Protein AF-0000000068008659 (afdb_homodimer)

InterPro domains:
  IPR001873 Epithelial sodium channel [PF00858] (22-504)
  IPR001873 Epithelial sodium channel [PR01078] (86-102)
  IPR001873 Epithelial sodium channel [PR01078] (279-297)
  IPR001873 Epithelial sodium channel [PR01078] (345-356)
  IPR001873 Epithelial sodium channel [PR01078] (470-484)
  IPR001873 Epithelial sodium channel [PR01078] (484-500)
  IPR001873 Epithelial sodium channel [PTHR11690] (16-512)

Foldseek 3Di:
DPPPPPPPPPPPDPVVVLQQVCQCPFLWPLSVQLDPPPDDNVSNVVSVVLQVVLVVVLVVVLVVLVVVCQPDFKDKDWDPDWDFQQLPFDWKKKKFFLLQAFVVVPPLVVVVVCCLVVNLVPDPPNQLNQLLLLLFDPVLCVVCVPSDPFRDFDDDPDDSLRSLVPGHGPFDQQPKFKDALQDTDRSPVQWAWAQASNGTIIMGQAAACVQWWPAPPPNRHGDDDHQPQADLAPTGHPPDDCPGGPHTFPFFDQNSGMKMKTKDFLNSDDDSRSNDAGAMWMDTFHSNADDHRVPDTDGFHWQKEKEKAKDKEKEAEDPVCVPPDCVSLQADELVRDDDDTTSGAFLRNLVLSLLQVQLCVQQVAGDPNRRDHPPGHHDGSRCSVVSVVSVVVLVVCVVVDDPVDDDSNVVSVRTGHNIHMDIDIDMDMDGRDVLVVCVVVPHDNVVCPRMIMTMYTYTHHHRIHIYMYMYTDQDPVNSVVVSVVSCCVSINDDPVSVVSVVCSVPVVVVVVVVVVVPPPPPPPPDPPPPPPVVPPPPVVDDPDPPPDDD/DPPPPPPPPPPPDPVNVLQQVCQCPFLWPLSVQLDPPPDDNVSNVVSVVLLVVLVVVLVVVLVVLVVVCQPDFKDKDWDPDWDFQQLPFDWKKKKAFLLQAFVVVPPLVVVVVCCLVPNLVPDPPNQLNQLLLQQFDPVLCVVCVVSDPFRDFDPDPDDSLRSLVPGHGPFDQQPKFKDALQDTDRQPVQWAWAQASNGTIIMGQAAACVQWWPAPPPNRHGDDDHQPQADLAPTGHPPDDCPGGPHTFPFFDQNRGMKMKTKDFLNSDDDSRSNDAGAMWMDTFHSNADDYRVPDTDGFHWQKEKEKAKAKEKEAEDPVCVPPDCVNLQADELVRDDDDTTSGAFLRNLVLSLLQVQLCVQQVAGDPNRRDHPPGHHDGSRCSVVSVVSVVVLVVCVVPDDPVDDDSNVVSVRTGHNIHMDIDIDMDMDRRPVLVVCVVVPDDSVVCPRMIMTMYTYTHPHRIHIYMYMDTDQDPVNSVVVSVVSCCVSINDDPVSVVSVVCSVPVVVVVVVVVVVPPPPPPPPDCPDPPPPDDDPDPPDDDPPPPDDD

Radius of gyration: 46.23 Å; Cα contacts (8 Å, |Δi|>4): 1841; chains: 2; bounding box: 111×174×114 Å

Sequence (1100 aa):
MTSRTMKRKDSKSPAVNLLQEYCSNSSIHGVRYFNREGQSRCESGWWIVVFILSVSSCGYLINKIYQKWDETPVIVSFHEKTTPVWKIPFPAVTICPRTKWTSSWLNFSEEFQTMKEYGFNTTKRMDEMLTLMQLCDRTFMTLNEYSFSQLPNKTTNNTYAELIKSTPIPLDMNDFICYFGGELNDFEFLFSTTLTEEGVCYTFNGLAAEDLLTVKMDTDLLGNVRSPHWTLDSGYSSKANLTSYPYRSIGPGALAGLSIMLISQEKNLEYMCNGPVQGYKVLLHSPADYPQMTNRYIHIPLDEEVMIAVKPQMIQNSRTLEYYPPKKRQCYLSRDRNLRFFRVYTQDNCNLECLTNFTLQRCGCVRFSMIRSEDMPVCETNKIICMRDAETELLEMGVLDDDNESNFHTECDCMPACTSVDYDVEITQNEFEVVEWGMANGESRKELEGLYVAHLKIYYKNAQIMKQKRSELYGITDFLANCGGLLGLCLGVSLLSLVELCYYCSVRPVMLWKKWSQVPPKTENNGLPEVCLLSAAEVRKQDVRVSGIYMTSRTMKRKDSKSPAVNLLQEYCSNSSIHGVRYFNREGQSRCESGWWIVVFILSVSSCGYLINKIYQKWDETPVIVSFHEKTTPVWKIPFPAVTICPRTKWTSSWLNFSEEFQTMKEYGFNTTKRMDEMLTLMQLCDRTFMTLNEYSFSQLPNKTTNNTYAELIKSTPIPLDMNDFICYFGGELNDFEFLFSTTLTEEGVCYTFNGLAAEDLLTVKMDTDLLGNVRSPHWTLDSGYSSKANLTSYPYRSIGPGALAGLSIMLISQEKNLEYMCNGPVQGYKVLLHSPADYPQMTNRYIHIPLDEEVMIAVKPQMIQNSRTLEYYPPKKRQCYLSRDRNLRFFRVYTQDNCNLECLTNFTLQRCGCVRFSMIRSEDMPVCETNKIICMRDAETELLEMGVLDDDNESNFHTECDCMPACTSVDYDVEITQNEFEVVEWGMANGESRKELEGLYVAHLKIYYKNAQIMKQKRSELYGITDFLANCGGLLGLCLGVSLLSLVELCYYCSVRPVMLWKKWSQVPPKTENNGLPEVCLLSAAEVRKQDVRVSGIY

Nearest PDB structures (foldseek):
  9btg-assembly1_B  TM=6.165E-01  e=2.199E-18  Homo sapiens
  6wth-assembly1_B  TM=6.295E-01  e=1.275E-17  Homo sapiens
  9blr-assembly1_B  TM=5.953E-01  e=2.759E-18  Homo sapiens
  9btg-assembly1_A  TM=6.010E-01  e=3.877E-18  Homo sapiens
  9btu-assembly1_B  TM=5.968E-01  e=1.511E-17  Homo sapiens

Solvent-accessible surface area (backbone atoms only — not comparable to full-atom values): 60595 Å² total; per-residue (Å²): 133,83,72,76,73,72,72,72,76,79,74,69,53,70,65,56,50,51,52,41,50,45,26,70,66,48,68,40,62,66,45,44,51,52,65,40,89,90,61,55,70,68,57,20,50,51,45,48,51,54,48,50,51,35,53,51,50,42,52,52,53,48,49,53,51,48,50,51,41,69,71,46,34,61,39,80,37,40,40,58,58,71,40,53,45,53,70,40,63,41,63,11,38,34,42,31,52,54,49,62,41,31,36,89,80,53,50,60,66,62,53,48,51,46,28,72,72,71,32,70,84,70,50,94,53,50,53,59,51,47,51,49,60,62,47,32,35,71,64,43,51,64,74,43,49,78,75,46,92,73,64,75,75,68,83,64,91,69,50,62,57,55,54,53,69,66,46,56,52,59,60,62,59,84,71,34,52,28,31,47,59,70,35,83,44,58,44,74,75,56,33,23,48,27,60,30,74,69,36,74,25,36,30,27,41,41,52,10,42,80,67,38,30,63,47,94,41,77,68,76,35,36,29,84,56,69,43,91,40,42,45,83,82,74,34,61,43,93,83,45,58,88,81,37,36,57,45,47,27,61,44,39,6,61,55,26,14,41,34,37,38,45,62,42,51,58,81,33,64,52,54,69,46,46,35,92,67,67,37,32,39,34,29,79,42,45,33,80,46,76,79,58,68,87,78,58,58,44,80,42,49,62,36,20,31,37,39,35,34,32,45,70,43,37,38,34,60,39,76,78,53,69,75,48,57,45,82,74,65,62,25,37,49,66,85,73,47,83,55,84,58,31,65,49,62,36,34,65,46,42,48,50,50,44,50,41,54,48,24,30,70,73,63,66,22,30,59,70,47,51,83,56,53,93,87,56,48,66,51,54,67,66,44,52,64,50,50,52,48,40,54,52,51,50,54,50,45,52,72,62,59,41,100,84,54,88,45,75,52,61,67,56,61,64,52,46,34,39,48,44,64,47,75,43,75,40,69,42,65,33,63,35,39,56,63,61,24,38,43,59,72,71,42,59,67,76,78,47,58,60,59,34,43,25,35,41,34,38,20,35,53,48,54,57,36,72,31,33,30,38,36,72,65,45,49,70,67,56,49,49,14,51,46,11,38,43,33,35,72,56,40,42,38,21,53,40,45,52,49,50,51,51,38,63,68,49,54,49,52,51,52,53,51,52,53,60,69,63,56,71,74,75,71,74,74,70,76,65,77,73,71,72,70,70,66,75,66,83,68,72,66,85,73,70,79,76,71,78,81,126,133,82,72,75,73,73,74,70,74,80,71,68,53,69,64,57,50,51,51,40,51,44,26,70,66,50,71,40,51,61,45,44,50,51,66,39,89,91,59,54,69,67,56,18,51,52,45,50,52,53,49,52,50,33,52,50,52,38,50,52,53,46,51,52,51,49,49,53,40,69,73,47,36,51,35,34,43,70,40,90,60,71,41,54,46,56,68,40,63,40,62,11,39,35,41,30,52,53,49,62,41,32,38,89,80,52,51,60,66,62,52,48,51,47,28,72,72,70,32,72,82,71,50,94,51,51,54,58,50,46,50,50,59,63,49,33,35,69,66,43,51,64,75,43,50,78,75,47,92,73,64,74,76,70,84,64,90,68,49,64,56,56,54,55,70,66,46,57,51,59,60,62,60,85,72,34,51,29,30,49,60,70,37,81,45,56,44,75,74,55,34,24,48,28,59,31,75,71,37,74,24,36,29,27,42,43,50,9,42,81,66,38,31,62,47,93,40,77,68,77,37,38,28,85,55,68,44,90,42,43,44,82,84,75,34,62,44,92,84,46,58,86,80,36,37,57,46,47,28,88,43,42,36,68,60,25,15,40,35,38,39,44,62,42,51,57,80,33,63,51,33,54,47,45,34,41,53,64,36,32,38,33,30,80,42,43,34,79,46,76,80,58,67,75,44,46,62,43,65,41,32,62,35,21,31,38,40,36,34,33,45,70,44,39,38,35,62,38,79,76,54,71,77,49,56,47,83,74,63,50,24,38,49,69,86,73,48,85,58,83,59,33,65,49,62,37,34,67,46,44,47,50,50,44,49,42,54,48,23,30,71,74,63,67,22,30,57,71,49,51,86,54,52,93,86,54,48,65,51,56,65,65,42,52,64,50,50,52,48,40,54,50,49,47,34,46,46,54,68,65,59,41,100,86,53,88,45,75,50,62,69,56,64,65,49,46,33,36,48,43,66,47,74,44,67,46,70,45,79,42,85,38,63,56,62,63,51,38,43,73,70,70,44,56,66,78,77,44,57,56,58,32,44,24,37,40,34,38,19,35,63,49,54,58,37,71,32,34,30,38,37,75,66,46,48,70,68,54,50,50,50,40,44,48,7,33,37,13,22,34,39,38,46,53,73,62,47,52,50,48,50,49,38,62,70,48,55,49,53,52,54,51,51,52,52,59,68,64,56,71,74,77,72,75,76,69,81,68,76,80,71,76,76,76,79,80,75,77,80,62,75,81,84,76,76,77,75,88,81,130

Organism: Aedes aegypti (NCBI:txid7159)

Secondary structure (DSSP, 8-state):
-------------HHHHHHHHHHHH--STTGGGTS-TT--HHHHHHHHHHHHHHHHHHHHHHHHHHHHHHH--EEEEE-SS-EEGGGSBPPEEEEEES--S-TTT--HHHHHHHHHHH-GGG-S-HHHHHHHHHHS-HHHHHHTTTT-SSPPPPSSS--HHHHHHHSPPS--GGG-EEEETTEEE-HHHHEEEEEETTEEEEEESPPPHHHHBSS---GGGS-----TTEETTTEE-TT--TTPSSPB-SSSSGGGSEEEEEEEEGGG--HHHH-S--SEEEEEE-TTSPP-TTTS-EEE-TTEEEEEEEEEEEEEE-GGGGGS-HHHHTSB-TTT---SSBSS--HHHHHHHHHHHHHHHHHSSB-TTS---TTSPBPPGGGHHHHHHHHHHHHHHHHT-BTTB--HHHHH--PPBSSEEEEEEEEEEEE--HHHHHHHTT--HHHHTTEEEEEEEEEE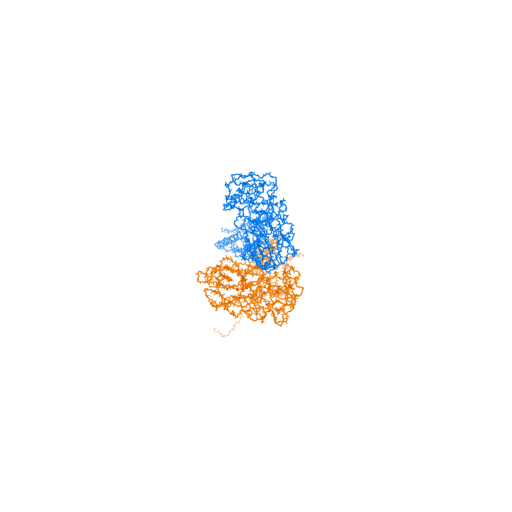S-SEE--EEEEESS-HHHHHHHHHHHHHHHT---HHHHHHHHIIIIIHHHHHHHHHHHS----------------TTTT-----------/-------------HHHHHHHHHHHH--STTGGGSS-TT--HHHHHHHHHHHHHHHHHHHHHHHHHHHHHHH--EEEEE-SS-EEGGGSBPPEEEEEES--S-TTT--HHHHHHHHHHH-GGG-S-HHHHHHHHHHS-HHHHHHTTTT-SSPPPPSSS--HHHHHHHSPPS--GGG-EEEETTEEE-HHHHEEEEEETTEEEEEESPPBHHHHBSS---GGGSB----TTEETTTEE-TT--TTPSSPB-SSSSGGGSEEEEEEEEGGG--HHHH-S--SEEEEEE-TTS---TTT--EEE-TTEEEEEEEEEEEEEE-GGGGGS-HHHHTSB-TTT---SSBSS--HHHHHHHHHHHHHHHHHSSB-TTS---TTSPBPPGGGHHHHHHHHHHHHHHHHT-BTTB--HHHHH--PPBSSEEEEEEEEEEEE--HHHHHHHTT--HHHHTTEEEEEEEEEES-SEE--EEEEESS-HHHHHHHHHHHHHHHT---HHHHHHHHIIIIIHHHHHHHHHHHS----------------STT---------S--

Structure (mmCIF, N/CA/C/O backbone):
data_AF-0000000068008659-model_v1
#
loop_
_entity.id
_entity.type
_entity.pdbx_description
1 polymer 'Uncharacterized protein'
#
loop_
_atom_site.group_PDB
_atom_site.id
_atom_site.type_symbol
_atom_site.label_atom_id
_atom_site.label_alt_id
_atom_site.label_comp_id
_atom_site.label_asym_id
_atom_site.label_entity_id
_atom_site.label_seq_id
_atom_site.pdbx_PDB_ins_code
_atom_site.Cartn_x
_atom_site.Cartn_y
_atom_site.Cartn_z
_atom_site.occupancy
_atom_site.B_iso_or_equiv
_atom_site.auth_seq_id
_atom_site.auth_comp_id
_atom_site.auth_asym_id
_atom_site.auth_atom_id
_atom_site.pdbx_PDB_model_num
ATOM 1 N N . MET A 1 1 ? 2.379 88.25 62.031 1 24.8 1 MET A N 1
ATOM 2 C CA . MET A 1 1 ? 3.252 87.875 60.906 1 24.8 1 MET A CA 1
ATOM 3 C C . MET A 1 1 ? 2.955 86.438 60.438 1 24.8 1 MET A C 1
ATOM 5 O O . MET A 1 1 ? 3.662 85.5 60.812 1 24.8 1 MET A O 1
ATOM 9 N N . THR A 1 2 ? 1.743 86.062 60.5 1 30.59 2 THR A N 1
ATOM 10 C CA . THR A 1 2 ? 1.333 84.75 60.031 1 30.59 2 THR A CA 1
ATOM 11 C C . THR A 1 2 ? 1.584 84.625 58.531 1 30.59 2 THR A C 1
ATOM 13 O O . THR A 1 2 ? 0.911 85.25 57.719 1 30.59 2 THR A O 1
ATOM 16 N N . SER A 1 3 ? 2.9 84.562 58.156 1 32.31 3 SER A N 1
ATOM 17 C CA . SER A 1 3 ? 3.336 84.375 56.781 1 32.31 3 SER A CA 1
ATOM 18 C C . SER A 1 3 ? 2.674 83.125 56.188 1 32.31 3 SER A C 1
ATOM 20 O O . SER A 1 3 ? 2.732 82 56.781 1 32.31 3 SER A O 1
ATOM 22 N N . ARG A 1 4 ? 1.512 83.312 55.562 1 36.09 4 ARG A N 1
ATOM 23 C CA . ARG A 1 4 ? 0.883 82.312 54.719 1 36.09 4 ARG A CA 1
ATOM 24 C C . ARG A 1 4 ? 1.899 81.688 53.75 1 36.09 4 ARG A C 1
ATOM 26 O O . ARG A 1 4 ? 2.502 82.375 52.938 1 36.09 4 ARG A O 1
ATOM 33 N N . THR A 1 5 ? 2.76 80.75 54.312 1 35.84 5 THR A N 1
ATOM 34 C CA . THR A 1 5 ? 3.619 79.875 53.469 1 35.84 5 THR A CA 1
ATOM 35 C C . THR A 1 5 ? 2.875 79.438 52.219 1 35.84 5 THR A C 1
ATOM 37 O O . THR A 1 5 ? 1.827 78.812 52.344 1 35.84 5 THR A O 1
ATOM 40 N N . MET A 1 6 ? 2.803 80.312 51.219 1 35.81 6 MET A N 1
ATOM 41 C CA . MET A 1 6 ? 2.375 79.875 49.906 1 35.81 6 MET A CA 1
ATOM 42 C C . MET A 1 6 ? 2.947 78.5 49.594 1 35.81 6 MET A C 1
ATOM 44 O O . MET A 1 6 ? 4.164 78.312 49.562 1 35.81 6 MET A O 1
ATOM 48 N N . LYS A 1 7 ? 2.348 77.562 50.125 1 42.75 7 LYS A N 1
ATOM 49 C CA . LYS A 1 7 ? 2.652 76.188 49.781 1 42.75 7 LYS A CA 1
ATOM 50 C C . LYS A 1 7 ? 3.01 76.062 48.312 1 42.75 7 LYS A C 1
ATOM 52 O O . LYS A 1 7 ? 2.227 76.438 47.438 1 42.75 7 LYS A O 1
ATOM 57 N N . ARG A 1 8 ? 4.293 76.062 47.969 1 41.25 8 ARG A N 1
ATOM 58 C CA . ARG A 1 8 ? 4.891 75.75 46.656 1 41.25 8 ARG A CA 1
ATOM 59 C C . ARG A 1 8 ? 4.184 74.562 45.969 1 41.25 8 ARG A C 1
ATOM 61 O O . ARG A 1 8 ? 3.994 73.562 46.594 1 41.25 8 ARG A O 1
ATOM 68 N N . LYS A 1 9 ? 3.287 74.875 45.125 1 45.62 9 LYS A N 1
ATOM 69 C CA . LYS A 1 9 ? 2.734 73.938 44.219 1 45.62 9 LYS A CA 1
ATOM 70 C C . LYS A 1 9 ? 3.793 72.875 43.781 1 45.62 9 LYS A C 1
ATOM 72 O O . LYS A 1 9 ? 4.832 73.25 43.25 1 45.62 9 LYS A O 1
ATOM 77 N N . ASP A 1 10 ? 4.125 71.875 44.625 1 46.19 10 ASP A N 1
ATOM 78 C CA . ASP A 1 10 ? 5.043 70.75 44.406 1 46.19 10 ASP A CA 1
ATOM 79 C C . ASP A 1 10 ? 5.125 70.438 42.938 1 46.19 10 ASP A C 1
ATOM 81 O O . ASP A 1 10 ? 4.148 69.938 42.344 1 46.19 10 ASP A O 1
ATOM 85 N N . SER A 1 11 ? 5.844 71.188 42.094 1 53.19 11 SER A N 1
ATOM 86 C CA . SER A 1 11 ? 6.156 71 40.688 1 53.19 11 SER A CA 1
ATOM 87 C C . SER A 1 11 ? 6.57 69.562 40.406 1 53.19 11 SER A C 1
ATOM 89 O O . SER A 1 11 ? 7.586 69.062 40.906 1 53.19 11 SER A O 1
ATOM 91 N N . LYS A 1 12 ? 5.73 68.688 40.188 1 66.38 12 LYS A N 1
ATOM 92 C CA . LYS A 1 12 ? 6 67.312 39.812 1 66.38 12 LYS A CA 1
ATOM 93 C C . LYS A 1 12 ? 7.09 67.25 38.75 1 66.38 12 LYS A C 1
ATOM 95 O O . LYS A 1 12 ? 7.203 68.125 37.906 1 66.38 12 LYS A O 1
ATOM 100 N N . SER A 1 13 ? 8.195 66.5 39.094 1 76.94 13 SER A N 1
ATOM 101 C CA . SER A 1 13 ? 9.289 66.25 38.156 1 76.94 13 SER A CA 1
ATOM 102 C C . SER A 1 13 ? 8.75 65.875 36.75 1 76.94 13 SER A C 1
ATOM 104 O O . SER A 1 13 ? 7.66 65.312 36.656 1 76.94 13 SER A O 1
ATOM 106 N N . PRO A 1 14 ? 9.305 66.5 35.75 1 77.44 14 PRO A N 1
ATOM 107 C CA . PRO A 1 14 ? 8.898 66.25 34.375 1 77.44 14 PRO A CA 1
ATOM 108 C C . PRO A 1 14 ? 8.75 64.75 34.094 1 77.44 14 PRO A C 1
ATOM 110 O O . PRO A 1 14 ? 7.871 64.312 33.344 1 77.44 14 PRO A O 1
ATOM 113 N N . ALA A 1 15 ? 9.531 64 34.812 1 80.31 15 ALA A N 1
ATOM 114 C CA . ALA A 1 15 ? 9.453 62.562 34.625 1 80.31 15 ALA A CA 1
ATOM 115 C C . ALA A 1 15 ? 8.148 62 35.188 1 80.31 15 ALA A C 1
ATOM 117 O O . ALA A 1 15 ? 7.543 61.125 34.594 1 80.31 15 ALA A O 1
ATOM 118 N N . VAL A 1 16 ? 7.758 62.469 36.25 1 81 16 VAL A N 1
ATOM 119 C CA . VAL A 1 16 ? 6.523 62 36.875 1 81 16 VAL A CA 1
ATOM 120 C C . VAL A 1 16 ? 5.324 62.438 36.031 1 81 16 VAL A C 1
ATOM 122 O O . VAL A 1 16 ? 4.352 61.688 35.906 1 81 16 VAL A O 1
ATOM 125 N N . ASN A 1 17 ? 5.418 63.594 35.406 1 80.62 17 ASN A N 1
ATOM 126 C CA . ASN A 1 17 ? 4.352 64.062 34.531 1 80.62 17 ASN A CA 1
ATOM 127 C C . ASN A 1 17 ? 4.238 63.219 33.281 1 80.62 17 ASN A C 1
ATOM 129 O O . ASN A 1 17 ? 3.133 62.938 32.781 1 80.62 17 ASN A O 1
ATOM 133 N N . LEU A 1 18 ? 5.375 62.875 32.781 1 83.62 18 LEU A N 1
ATOM 134 C CA . LEU A 1 18 ? 5.391 62.031 31.609 1 83.62 18 LEU A CA 1
ATOM 135 C C . LEU A 1 18 ? 4.805 60.656 31.922 1 83.62 18 LEU A C 1
ATOM 137 O O . LEU A 1 18 ? 4.066 60.094 31.109 1 83.62 18 LEU A O 1
ATOM 141 N N . LEU A 1 19 ? 5.176 60.125 33.094 1 83.81 19 LEU A N 1
ATOM 142 C CA . LEU A 1 19 ? 4.652 58.844 33.531 1 83.81 19 LEU A CA 1
ATOM 143 C C . LEU A 1 19 ? 3.145 58.906 33.75 1 83.81 19 LEU A C 1
ATOM 145 O O . LEU A 1 19 ? 2.42 57.969 33.438 1 83.81 19 LEU A O 1
ATOM 149 N N . GLN A 1 20 ? 2.715 60 34.25 1 83.31 20 GLN A N 1
ATOM 150 C CA . GLN A 1 20 ? 1.286 60.188 34.469 1 83.31 20 GLN A CA 1
ATOM 151 C C . GLN A 1 20 ? 0.531 60.312 33.156 1 83.31 20 GLN A C 1
ATOM 153 O O . GLN A 1 20 ? -0.593 59.812 33.031 1 83.31 20 GLN A O 1
ATOM 158 N N . GLU A 1 21 ? 1.158 60.938 32.219 1 82.31 21 GLU A N 1
ATOM 159 C CA . GLU A 1 21 ? 0.555 61.031 30.906 1 82.31 21 GLU A CA 1
ATOM 160 C C . GLU A 1 21 ? 0.441 59.656 30.234 1 82.31 21 GLU A C 1
ATOM 162 O O . GLU A 1 21 ? -0.579 59.344 29.625 1 82.31 21 GLU A O 1
ATOM 167 N N . TYR A 1 22 ? 1.453 58.938 30.359 1 83.06 22 TYR A N 1
ATOM 168 C CA . TYR A 1 22 ? 1.442 57.594 29.781 1 83.06 22 TYR A CA 1
ATOM 169 C C . TYR A 1 22 ? 0.4 56.719 30.469 1 83.06 22 TYR A C 1
ATOM 171 O O . TYR A 1 22 ? -0.35 56 29.797 1 83.06 22 TYR A O 1
ATOM 179 N N . CYS A 1 23 ? 0.387 56.75 31.766 1 84.94 23 CYS A N 1
ATOM 180 C CA . CYS A 1 23 ? -0.552 55.906 32.5 1 84.94 23 CYS A CA 1
ATOM 181 C C . CYS A 1 23 ? -1.992 56.281 32.188 1 84.94 23 CYS A C 1
ATOM 183 O O . CYS A 1 23 ? -2.859 55.406 32.094 1 84.94 23 CYS A O 1
ATOM 185 N N . SER A 1 24 ? -2.223 57.5 31.891 1 81.81 24 SER A N 1
ATOM 186 C CA . SER A 1 24 ? -3.588 57.938 31.625 1 81.81 24 SER A CA 1
ATOM 187 C C . SER A 1 24 ? -4.012 57.625 30.203 1 81.81 24 SER A C 1
ATOM 189 O O . SER A 1 24 ? -5.199 57.438 29.922 1 81.81 24 SER A O 1
ATOM 191 N N . ASN A 1 25 ? -3.02 57.438 29.266 1 79.19 25 ASN A N 1
ATOM 192 C CA . ASN A 1 25 ? -3.357 57.25 27.859 1 79.19 25 ASN A CA 1
ATOM 193 C C . ASN A 1 25 ? -2.947 55.875 27.375 1 79.19 25 ASN A C 1
ATOM 195 O O . ASN A 1 25 ? -3.1 55.531 26.188 1 79.19 25 ASN A O 1
ATOM 199 N N . SER A 1 26 ? -2.514 55.125 28.281 1 82.75 26 SER A N 1
ATOM 200 C CA . SER A 1 26 ? -2.008 53.812 27.859 1 82.75 26 SER A CA 1
ATOM 201 C C . SER A 1 26 ? -3.141 52.906 27.422 1 82.75 26 SER A C 1
ATOM 203 O O . SER A 1 26 ? -4.238 52.938 27.969 1 82.75 26 SER A O 1
ATOM 205 N N . SER A 1 27 ? -2.885 52.094 26.406 1 85 27 SER A N 1
ATOM 206 C CA . SER A 1 27 ? -3.854 51.125 25.891 1 85 27 SER A CA 1
ATOM 207 C C . SER A 1 27 ? -3.77 49.812 26.625 1 85 27 SER A C 1
ATOM 209 O O . SER A 1 27 ? -4.562 48.906 26.375 1 85 27 SER A O 1
ATOM 211 N N . ILE A 1 28 ? -2.816 49.719 27.594 1 87.75 28 ILE A N 1
ATOM 212 C CA . ILE A 1 28 ? -2.656 48.5 28.375 1 87.75 28 ILE A CA 1
ATOM 213 C C . ILE A 1 28 ? -3.627 48.5 29.547 1 87.75 28 ILE A C 1
ATOM 215 O O . ILE A 1 28 ? -3.713 49.5 30.281 1 87.75 28 ILE A O 1
ATOM 219 N N . HIS A 1 29 ? -4.25 47.438 29.672 1 86.44 29 HIS A N 1
ATOM 220 C CA . HIS A 1 29 ? -5.254 47.344 30.734 1 86.44 29 HIS A CA 1
ATOM 221 C C . HIS A 1 29 ? -4.609 47.406 32.125 1 86.44 29 HIS A C 1
ATOM 223 O O . HIS A 1 29 ? -3.58 46.781 32.344 1 86.44 29 HIS A O 1
ATOM 229 N N . GLY A 1 30 ? -5.113 48.156 32.969 1 86.69 30 GLY A N 1
ATOM 230 C CA . GLY A 1 30 ? -4.699 48.219 34.344 1 86.69 30 GLY A CA 1
ATOM 231 C C . GLY A 1 30 ? -3.678 49.312 34.625 1 86.69 30 GLY A C 1
ATOM 232 O O . GLY A 1 30 ? -3.535 49.75 35.781 1 86.69 30 GLY A O 1
ATOM 233 N N . VAL A 1 31 ? -2.977 49.781 33.625 1 88.44 31 VAL A N 1
ATOM 234 C CA . VAL A 1 31 ? -1.892 50.75 33.812 1 88.44 31 VAL A CA 1
ATOM 235 C C . VAL A 1 31 ? -2.467 52.094 34.188 1 88.44 31 VAL A C 1
ATOM 237 O O . VAL A 1 31 ? -1.829 52.875 34.906 1 88.44 31 VAL A O 1
ATOM 240 N N . ARG A 1 32 ? -3.705 52.344 33.844 1 84.94 32 ARG A N 1
ATOM 241 C CA . ARG A 1 32 ? -4.348 53.625 34.125 1 84.94 32 ARG A CA 1
ATOM 242 C C . ARG A 1 32 ? -4.523 53.812 35.625 1 84.94 32 ARG A C 1
ATOM 244 O O . ARG A 1 32 ? -4.559 54.938 36.125 1 84.94 32 ARG A O 1
ATOM 251 N N . TYR A 1 33 ? -4.406 52.75 36.406 1 86.44 33 TYR A N 1
ATOM 252 C CA . TYR A 1 33 ? -4.691 52.812 37.844 1 86.44 33 TYR A CA 1
ATOM 253 C C . TYR A 1 33 ? -3.402 52.875 38.656 1 86.44 33 TYR A C 1
ATOM 255 O O . TYR A 1 33 ? -3.436 52.906 39.875 1 86.44 33 TYR A O 1
ATOM 263 N N . PHE A 1 34 ? -2.266 52.875 37.938 1 87.25 34 PHE A N 1
ATOM 264 C CA . PHE A 1 34 ? -0.995 52.969 38.656 1 87.25 34 PHE A CA 1
ATOM 265 C C . PHE A 1 34 ? -0.838 54.312 39.344 1 87.25 34 PHE A C 1
ATOM 267 O O . PHE A 1 34 ? -0.332 54.375 40.469 1 87.25 34 PHE A O 1
ATOM 274 N N . ASN A 1 35 ? -1.166 55.375 38.594 1 81.06 35 ASN A N 1
ATOM 275 C CA . ASN A 1 35 ? -1.005 56.688 39.156 1 81.06 35 ASN A CA 1
ATOM 276 C C . ASN A 1 35 ? -2.178 57.594 38.781 1 81.06 35 ASN A C 1
ATOM 278 O O . ASN A 1 35 ? -1.993 58.625 38.125 1 81.06 35 ASN A O 1
ATOM 282 N N . ARG A 1 36 ? -3.307 57.094 39.156 1 79.25 36 ARG A N 1
ATOM 283 C CA . ARG A 1 36 ? -4.477 57.938 38.875 1 79.25 36 ARG A CA 1
ATOM 284 C C . ARG A 1 36 ? -4.629 59.031 39.938 1 79.25 36 ARG A C 1
ATOM 286 O O . ARG A 1 36 ? -4.34 58.812 41.125 1 79.25 36 ARG A O 1
ATOM 293 N N . GLU A 1 37 ? -4.961 60.188 39.531 1 78.25 37 GLU A N 1
ATOM 294 C CA . GLU A 1 37 ? -5.141 61.281 40.438 1 78.25 37 GLU A CA 1
ATOM 295 C C . GLU A 1 37 ? -6.25 61 41.469 1 78.25 37 GLU A C 1
ATOM 297 O O . GLU A 1 37 ? -7.336 60.562 41.094 1 78.25 37 GLU A O 1
ATOM 302 N N . GLY A 1 38 ? -5.883 61.125 42.75 1 77.56 38 GLY A N 1
ATOM 303 C CA . GLY A 1 38 ? -6.867 60.938 43.812 1 77.56 38 GLY A CA 1
ATOM 304 C C . GLY A 1 38 ? -6.812 59.531 44.406 1 77.56 38 GLY A C 1
ATOM 305 O O . GLY A 1 38 ? -7.527 59.25 45.375 1 77.56 38 GLY A O 1
ATOM 306 N N . GLN A 1 39 ? -5.949 58.812 43.875 1 81.69 39 GLN A N 1
ATOM 307 C CA . GLN A 1 39 ? -5.891 57.406 44.344 1 81.69 39 GLN A CA 1
ATOM 308 C C . GLN A 1 39 ? -4.871 57.281 45.469 1 81.69 39 GLN A C 1
ATOM 310 O O . GLN A 1 39 ? -3.869 58 45.5 1 81.69 39 GLN A O 1
ATOM 315 N N . SER A 1 40 ? -5.281 56.438 46.531 1 86.81 40 SER A N 1
ATOM 316 C CA . SER A 1 40 ? -4.395 56.156 47.656 1 86.81 40 SER A CA 1
ATOM 317 C C . SER A 1 40 ? -3.184 55.344 47.188 1 86.81 40 SER A C 1
ATOM 319 O O . SER A 1 40 ? -3.223 54.688 46.156 1 86.81 40 SER A O 1
ATOM 321 N N . ARG A 1 41 ? -2.043 55.438 47.844 1 89.12 41 ARG A N 1
ATOM 322 C CA . ARG A 1 41 ? -0.826 54.688 47.531 1 89.12 41 ARG A CA 1
ATOM 323 C C . ARG A 1 41 ? -1.061 53.188 47.688 1 89.12 41 ARG A C 1
ATOM 325 O O . ARG A 1 41 ? -0.472 52.375 46.938 1 89.12 41 ARG A O 1
ATOM 332 N N . CYS A 1 42 ? -1.944 52.875 48.594 1 90.69 42 CYS A N 1
ATOM 333 C CA . CYS A 1 42 ? -2.246 51.469 48.781 1 90.69 42 CYS A CA 1
ATOM 334 C C . CYS A 1 42 ? -2.998 50.875 47.594 1 90.69 42 CYS A C 1
ATOM 336 O O . CYS A 1 42 ? -2.766 49.75 47.188 1 90.69 42 CYS A O 1
ATOM 338 N N . GLU A 1 43 ? -3.857 51.656 47.031 1 92 43 GLU A N 1
ATOM 339 C CA . GLU A 1 43 ? -4.598 51.25 45.844 1 92 43 GLU A CA 1
ATOM 340 C C . GLU A 1 43 ? -3.67 51.094 44.656 1 92 43 GLU A C 1
ATOM 342 O O . GLU A 1 43 ? -3.779 50.125 43.906 1 92 43 GLU A O 1
ATOM 347 N N . SER A 1 44 ? -2.779 51.938 44.531 1 90.5 44 SER A N 1
ATOM 348 C CA . SER A 1 44 ? -1.814 51.875 43.438 1 90.5 44 SER A CA 1
ATOM 349 C C . SER A 1 44 ? -0.896 50.688 43.562 1 90.5 44 SER A C 1
ATOM 351 O O . SER A 1 44 ? -0.566 50.031 42.594 1 90.5 44 SER A O 1
ATOM 353 N N . GLY A 1 45 ? -0.514 50.375 44.781 1 92.38 45 GLY A N 1
ATOM 354 C CA . GLY A 1 45 ? 0.312 49.188 45 1 92.38 45 GLY A CA 1
ATOM 355 C C . GLY A 1 45 ? -0.39 47.906 44.688 1 92.38 45 GLY A C 1
ATOM 356 O O . GLY A 1 45 ? 0.223 46.969 44.125 1 92.38 45 GLY A O 1
ATOM 357 N N . TRP A 1 46 ? -1.645 47.812 44.969 1 93.69 46 TRP A N 1
ATOM 358 C CA . TRP A 1 46 ? -2.432 46.625 44.656 1 93.69 46 TRP A CA 1
ATOM 359 C C . TRP A 1 46 ? -2.512 46.406 43.156 1 93.69 46 TRP A C 1
ATOM 361 O O . TRP A 1 46 ? -2.381 45.281 42.688 1 93.69 46 TRP A O 1
ATOM 371 N N . TRP A 1 47 ? -2.738 47.5 42.406 1 93.06 47 TRP A N 1
ATOM 372 C CA . TRP A 1 47 ? -2.834 47.375 40.969 1 93.06 47 TRP A CA 1
ATOM 373 C C . TRP A 1 47 ? -1.492 46.969 40.375 1 93.06 47 TRP A C 1
ATOM 375 O O . TRP A 1 47 ? -1.444 46.219 39.375 1 93.06 47 TRP A O 1
ATOM 385 N N . ILE A 1 48 ? -0.419 47.375 40.969 1 93.5 48 ILE A N 1
ATOM 386 C CA . ILE A 1 48 ? 0.906 47 40.469 1 93.5 48 ILE A CA 1
ATOM 387 C C . ILE A 1 48 ? 1.154 45.5 40.719 1 93.5 48 ILE A C 1
ATOM 389 O O . ILE A 1 48 ? 1.692 44.812 39.844 1 93.5 48 ILE A O 1
ATOM 393 N N . VAL A 1 49 ? 0.732 45.031 41.875 1 95.5 49 VAL A N 1
ATOM 394 C CA . VAL A 1 49 ? 0.909 43.625 42.188 1 95.5 49 VAL A CA 1
ATOM 395 C C . VAL A 1 49 ? 0.075 42.75 41.25 1 95.5 49 VAL A C 1
ATOM 397 O O . VAL A 1 49 ? 0.55 41.75 40.719 1 95.5 49 VAL A O 1
ATOM 400 N N . VAL A 1 50 ? -1.17 43.094 41 1 94.94 50 VAL A N 1
ATOM 401 C CA . VAL A 1 50 ? -2.045 42.375 40.094 1 94.94 50 VAL A CA 1
ATOM 402 C C . VAL A 1 50 ? -1.467 42.375 38.656 1 94.94 50 VAL A C 1
ATOM 404 O O . VAL A 1 50 ? -1.527 41.375 37.938 1 94.94 50 VAL A O 1
ATOM 407 N N . PHE A 1 51 ? -0.937 43.5 38.312 1 94.5 51 PHE A N 1
ATOM 408 C CA . PHE A 1 51 ? -0.335 43.625 37 1 94.5 51 PHE A CA 1
ATOM 409 C C . PHE A 1 51 ? 0.883 42.719 36.844 1 94.5 51 PHE A C 1
ATOM 411 O O . PHE A 1 51 ? 1.054 42.031 35.844 1 94.5 51 PHE A O 1
ATOM 418 N N . ILE A 1 52 ? 1.705 42.688 37.844 1 95.31 52 ILE A N 1
ATOM 419 C CA . ILE A 1 52 ? 2.898 41.844 37.844 1 95.31 52 ILE A CA 1
ATOM 420 C C . ILE A 1 52 ? 2.492 40.375 37.812 1 95.31 52 ILE A C 1
ATOM 422 O O . ILE A 1 52 ? 3.113 39.562 37.125 1 95.31 52 ILE A O 1
ATOM 426 N N . LEU A 1 53 ? 1.477 40.031 38.5 1 96.38 53 LEU A N 1
ATOM 427 C CA . LEU A 1 53 ? 0.965 38.656 38.5 1 96.38 53 LEU A CA 1
ATOM 428 C C . LEU A 1 53 ? 0.427 38.281 37.125 1 96.38 53 LEU A C 1
ATOM 430 O O . LEU A 1 53 ? 0.596 37.156 36.656 1 96.38 53 LEU A O 1
ATOM 434 N N . SER A 1 54 ? -0.213 39.188 36.406 1 95.06 54 SER A N 1
ATOM 435 C CA . SER A 1 54 ? -0.744 38.969 35.062 1 95.06 54 SER A CA 1
ATOM 436 C C . SER A 1 54 ? 0.379 38.812 34.062 1 95.06 54 SER A C 1
ATOM 438 O O . SER A 1 54 ? 0.329 37.938 33.188 1 95.06 54 SER A O 1
ATOM 440 N N . VAL A 1 55 ? 1.379 39.562 34.219 1 94.94 55 VAL A N 1
ATOM 441 C CA . VAL A 1 55 ? 2.52 39.5 33.312 1 94.94 55 VAL A CA 1
ATOM 442 C C . VAL A 1 55 ? 3.268 38.188 33.531 1 94.94 55 VAL A C 1
ATOM 444 O O . VAL A 1 55 ? 3.691 37.531 32.562 1 94.94 55 VAL A O 1
ATOM 447 N N . SER A 1 56 ? 3.381 37.844 34.781 1 96.69 56 SER A N 1
ATOM 448 C CA . SER A 1 56 ? 4.066 36.594 35.094 1 96.69 56 SER A CA 1
ATOM 449 C C . SER A 1 56 ? 3.273 35.375 34.594 1 96.69 56 SER A C 1
ATOM 451 O O . SER A 1 56 ? 3.85 34.406 34.062 1 96.69 56 SER A O 1
ATOM 453 N N . SER A 1 57 ? 2.025 35.375 34.719 1 96.06 57 SER A N 1
ATOM 454 C CA . SER A 1 57 ? 1.17 34.312 34.25 1 96.06 57 SER A CA 1
ATOM 455 C C . SER A 1 57 ? 1.204 34.219 32.719 1 96.06 57 SER A C 1
ATOM 457 O O . SER A 1 57 ? 1.271 33.125 32.156 1 96.06 57 SER A O 1
ATOM 459 N N . CYS A 1 58 ? 1.147 35.312 32.094 1 94.88 58 CYS A N 1
ATOM 460 C CA . CYS A 1 58 ? 1.233 35.375 30.625 1 94.88 58 CYS A CA 1
ATOM 461 C C . CYS A 1 58 ? 2.57 34.844 30.141 1 94.88 58 CYS A C 1
ATOM 463 O O . CYS A 1 58 ? 2.619 34.062 29.172 1 94.88 58 CYS A O 1
ATOM 465 N N . GLY A 1 59 ? 3.602 35.25 30.828 1 96.12 59 GLY A N 1
ATOM 466 C CA . GLY A 1 59 ? 4.918 34.75 30.484 1 96.12 59 GLY A CA 1
ATOM 467 C C . GLY A 1 59 ? 5.031 33.25 30.641 1 96.12 59 GLY A C 1
ATOM 468 O O . GLY A 1 59 ? 5.641 32.594 29.797 1 96.12 59 GLY A O 1
ATOM 469 N N . TYR A 1 60 ? 4.441 32.75 31.609 1 96.56 60 TYR A N 1
ATOM 470 C CA . TYR A 1 60 ? 4.449 31.312 31.859 1 96.56 60 TYR A CA 1
ATOM 471 C C . TYR A 1 60 ? 3.676 30.578 30.766 1 96.56 60 TYR A C 1
ATOM 473 O O . TYR A 1 60 ? 4.152 29.578 30.234 1 96.56 60 TYR A O 1
ATOM 481 N N . LEU A 1 61 ? 2.559 31.062 30.391 1 95.31 61 LEU A N 1
ATOM 482 C CA . LEU A 1 61 ? 1.726 30.422 29.375 1 95.31 61 LEU A CA 1
ATOM 483 C C . LEU A 1 61 ? 2.375 30.516 28 1 95.31 61 LEU A C 1
ATOM 485 O O . LEU A 1 61 ? 2.324 29.562 27.219 1 95.31 61 LEU A O 1
ATOM 489 N N . ILE A 1 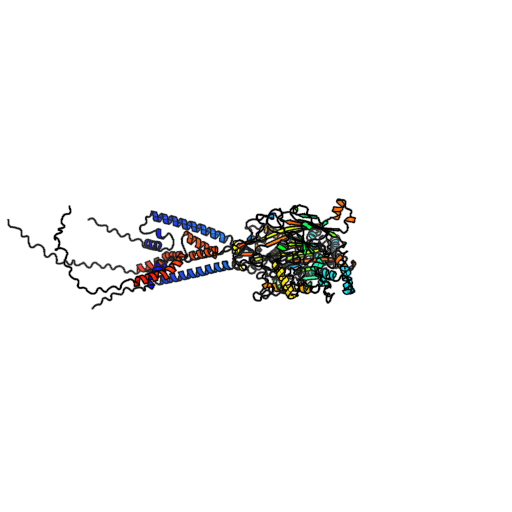62 ? 2.971 31.562 27.703 1 94.75 62 ILE A N 1
ATOM 490 C CA . ILE A 1 62 ? 3.641 31.734 26.422 1 94.75 62 ILE A CA 1
ATOM 491 C C . ILE A 1 62 ? 4.84 30.797 26.328 1 94.75 62 ILE A C 1
ATOM 493 O O . ILE A 1 62 ? 5.125 30.25 25.266 1 94.75 62 ILE A O 1
ATOM 497 N N . ASN A 1 63 ? 5.488 30.609 27.422 1 95.69 63 ASN A N 1
ATOM 498 C CA . ASN A 1 63 ? 6.605 29.672 27.438 1 95.69 63 ASN A CA 1
ATOM 499 C C . ASN A 1 63 ? 6.137 28.25 27.172 1 95.69 63 ASN A C 1
ATOM 501 O O . ASN A 1 63 ? 6.832 27.469 26.516 1 95.69 63 ASN A O 1
ATOM 505 N N . LYS A 1 64 ? 5.086 27.938 27.672 1 93.69 64 LYS A N 1
ATOM 506 C CA . LYS A 1 64 ? 4.539 26.594 27.438 1 93.69 64 LYS A CA 1
ATOM 507 C C . LYS A 1 64 ? 4.191 26.406 25.953 1 93.69 64 LYS A C 1
ATOM 509 O O . LYS A 1 64 ? 4.406 25.328 25.406 1 93.69 64 LYS A O 1
ATOM 514 N N . ILE A 1 65 ? 3.656 27.359 25.375 1 90.88 65 ILE A N 1
ATOM 515 C CA . ILE A 1 65 ? 3.314 27.266 23.969 1 90.88 65 ILE A CA 1
ATOM 516 C C . ILE A 1 65 ? 4.59 27.219 23.125 1 90.88 65 ILE A C 1
ATOM 518 O O . ILE A 1 65 ? 4.641 26.531 22.109 1 90.88 65 ILE A O 1
ATOM 522 N N . TYR A 1 66 ? 5.535 27.938 23.594 1 92.38 66 TYR A N 1
ATOM 523 C CA . TYR A 1 66 ? 6.82 27.906 22.906 1 92.38 66 TYR A CA 1
ATOM 524 C C . TYR A 1 66 ? 7.434 26.516 22.938 1 92.38 66 TYR A C 1
ATOM 526 O O . TYR A 1 66 ? 7.961 26.031 21.938 1 92.38 66 TYR A O 1
ATOM 534 N N . GLN A 1 67 ? 7.336 25.891 24.016 1 91.5 67 GLN A N 1
ATOM 535 C CA . GLN A 1 67 ? 7.852 24.531 24.156 1 91.5 67 GLN A CA 1
ATOM 536 C C . GLN A 1 67 ? 7.09 23.562 23.266 1 91.5 67 GLN A C 1
ATOM 538 O O . GLN A 1 67 ? 7.688 22.688 22.625 1 91.5 67 GLN A O 1
ATOM 543 N N . LYS A 1 68 ? 5.859 23.672 23.172 1 86.75 68 LYS A N 1
ATOM 544 C CA . LYS A 1 68 ? 5.035 22.828 22.312 1 86.75 68 LYS A CA 1
ATOM 545 C C . LYS A 1 68 ? 5.391 23.031 20.828 1 86.75 68 LYS A C 1
ATOM 547 O O . LYS A 1 68 ? 5.469 22.062 20.078 1 86.75 68 LYS A O 1
ATOM 552 N N . TRP A 1 69 ? 5.562 24.219 20.516 1 86.19 69 TRP A N 1
ATOM 553 C CA . TRP A 1 69 ? 5.914 24.562 19.141 1 86.19 69 TRP A CA 1
ATOM 554 C C . TRP A 1 69 ? 7.301 24.031 18.797 1 86.19 69 TRP A C 1
ATOM 556 O O . TRP A 1 69 ? 7.527 23.562 17.672 1 86.19 69 TRP A O 1
ATOM 566 N N . ASP A 1 70 ? 8.156 24.031 19.703 1 85.94 70 ASP A N 1
ATOM 567 C CA . ASP A 1 70 ? 9.531 23.625 19.453 1 85.94 70 ASP A CA 1
ATOM 568 C C . ASP A 1 70 ? 9.672 22.109 19.484 1 85.94 70 ASP A C 1
ATOM 570 O O . ASP A 1 70 ? 10.477 21.547 18.734 1 85.94 70 ASP A O 1
ATOM 574 N N . GLU A 1 71 ? 8.93 21.484 20.188 1 82.75 71 GLU A N 1
ATOM 575 C CA . GLU A 1 71 ? 9.094 20.047 20.375 1 82.75 71 GLU A CA 1
ATOM 576 C C . GLU A 1 71 ? 8.359 19.25 19.297 1 82.75 71 GLU A C 1
ATOM 578 O O . GLU A 1 71 ? 8.789 18.156 18.938 1 82.75 71 GLU A O 1
ATOM 583 N N . THR A 1 72 ? 7.273 19.688 18.891 1 76.44 72 THR A N 1
ATOM 584 C CA . THR A 1 72 ? 6.504 18.859 17.969 1 76.44 72 THR A CA 1
ATOM 585 C C . THR A 1 72 ? 6.023 19.672 16.766 1 76.44 72 THR A C 1
ATOM 587 O O . THR A 1 72 ? 4.816 19.797 16.547 1 76.44 72 THR A O 1
ATOM 590 N N . PRO A 1 73 ? 7.023 20.016 15.992 1 77.94 73 PRO A N 1
ATOM 591 C CA . PRO A 1 73 ? 6.594 20.859 14.875 1 77.94 73 PRO A CA 1
ATOM 592 C C . PRO A 1 73 ? 6.012 20.062 13.711 1 77.94 73 PRO A C 1
ATOM 594 O O . PRO A 1 73 ? 5.211 20.578 12.938 1 77.94 73 PRO A O 1
ATOM 597 N N . VAL A 1 74 ? 6.398 18.797 13.727 1 83.56 74 VAL A N 1
ATOM 598 C CA . VAL A 1 74 ? 6.016 18.031 12.555 1 83.56 74 VAL A CA 1
ATOM 599 C C . VAL A 1 74 ? 5.152 16.844 12.969 1 83.56 74 VAL A C 1
ATOM 601 O O . VAL A 1 74 ? 5.375 16.25 14.031 1 83.56 74 VAL A O 1
ATOM 604 N N . ILE A 1 75 ? 4.129 16.594 12.172 1 83.56 75 ILE A N 1
ATOM 605 C CA . ILE A 1 75 ? 3.256 15.445 12.422 1 83.56 75 ILE A CA 1
ATOM 606 C C . ILE A 1 75 ? 3.135 14.602 11.156 1 83.56 75 ILE A C 1
ATOM 608 O O . ILE A 1 75 ? 3.129 15.133 10.047 1 83.56 75 ILE A O 1
ATOM 612 N N . VAL A 1 76 ? 3.172 13.289 11.414 1 86.94 76 VAL A N 1
ATOM 613 C CA . VAL A 1 76 ? 2.918 12.367 10.312 1 86.94 76 VAL A CA 1
ATOM 614 C C . VAL A 1 76 ? 1.494 11.828 10.406 1 86.94 76 VAL A C 1
ATOM 616 O O . VAL A 1 76 ? 1.087 11.312 11.445 1 86.94 76 VAL A O 1
ATOM 619 N N . SER A 1 77 ? 0.733 12.086 9.391 1 86.81 77 SER A N 1
ATOM 620 C CA . SER A 1 77 ? -0.643 11.609 9.305 1 86.81 77 SER A CA 1
ATOM 621 C C . SER A 1 77 ? -0.937 11.016 7.93 1 86.81 77 SER A C 1
ATOM 623 O O . SER A 1 77 ? -0.056 10.961 7.07 1 86.81 77 SER A O 1
ATOM 625 N N . PHE A 1 78 ? -2.143 10.492 7.871 1 88 78 PHE A N 1
ATOM 626 C CA . PHE A 1 78 ? -2.551 9.977 6.57 1 88 78 PHE A CA 1
ATOM 627 C C . PHE A 1 78 ? -3.107 11.094 5.691 1 88 78 PHE A C 1
ATOM 629 O O . PHE A 1 78 ? -3.762 12.016 6.191 1 88 78 PHE A O 1
ATOM 636 N N . HIS A 1 79 ? -2.771 10.945 4.5 1 84.06 79 HIS A N 1
ATOM 637 C CA . HIS A 1 79 ? -3.32 11.898 3.545 1 84.06 79 HIS A CA 1
ATOM 638 C C . HIS A 1 79 ? -4.844 11.82 3.498 1 84.06 79 HIS A C 1
ATOM 640 O O . HIS A 1 79 ? -5.414 10.734 3.598 1 84.06 79 HIS A O 1
ATOM 646 N N . GLU A 1 80 ? -5.465 12.906 3.301 1 77.31 80 GLU A N 1
ATOM 647 C CA . GLU A 1 80 ? -6.922 12.977 3.295 1 77.31 80 GLU A CA 1
ATOM 648 C C . GLU A 1 80 ? -7.504 12.289 2.066 1 77.31 80 GLU A C 1
ATOM 650 O O . GLU A 1 80 ? -8.547 11.633 2.15 1 77.31 80 GLU A O 1
ATOM 655 N N . LYS A 1 81 ? -6.793 12.5 1.007 1 80.94 81 LYS A N 1
ATOM 656 C CA . LYS A 1 81 ? -7.27 11.922 -0.245 1 80.94 81 LYS A CA 1
ATOM 657 C C . LYS A 1 81 ? -6.539 10.617 -0.558 1 80.94 81 LYS A C 1
ATOM 659 O O . LYS A 1 81 ? -5.324 10.516 -0.375 1 80.94 81 LYS A O 1
ATOM 664 N N . THR A 1 82 ? -7.328 9.625 -0.929 1 86.38 82 THR A N 1
ATOM 665 C CA . THR A 1 82 ? -6.715 8.383 -1.383 1 86.38 82 THR A CA 1
ATOM 666 C C . THR A 1 82 ? -6.082 8.562 -2.76 1 86.38 82 THR A C 1
ATOM 668 O O . THR A 1 82 ? -6.516 9.414 -3.541 1 86.38 82 THR A O 1
ATOM 671 N N . THR A 1 83 ? -5.039 7.855 -2.959 1 88.38 83 THR A N 1
ATOM 672 C CA . THR A 1 83 ? -4.324 7.938 -4.227 1 88.38 83 THR A CA 1
ATOM 673 C C . THR A 1 83 ? -4.469 6.637 -5.012 1 88.38 83 THR A C 1
ATOM 675 O O . THR A 1 83 ? -4.207 5.555 -4.484 1 88.38 83 THR A O 1
ATOM 678 N N . PRO A 1 84 ? -4.898 6.777 -6.238 1 89.19 84 PRO A N 1
ATOM 679 C CA . PRO A 1 84 ? -4.953 5.559 -7.051 1 89.19 84 PRO A CA 1
ATOM 680 C C . PRO A 1 84 ? -3.57 4.969 -7.32 1 89.19 84 PRO A C 1
ATOM 682 O O . PRO A 1 84 ? -2.582 5.707 -7.387 1 89.19 84 PRO A O 1
ATOM 685 N N . VAL A 1 85 ? -3.457 3.742 -7.543 1 89.31 85 VAL A N 1
ATOM 686 C CA . VAL A 1 85 ? -2.193 3.02 -7.621 1 89.31 85 VAL A CA 1
ATOM 687 C C . VAL A 1 85 ? -1.457 3.4 -8.906 1 89.31 85 VAL A C 1
ATOM 689 O O . VAL A 1 85 ? -0.233 3.27 -8.984 1 89.31 85 VAL A O 1
ATOM 692 N N . TRP A 1 86 ? -2.131 3.887 -9.945 1 89.81 86 TRP A N 1
ATOM 693 C CA . TRP A 1 86 ? -1.458 4.211 -11.195 1 89.81 86 TRP A CA 1
ATOM 694 C C . TRP A 1 86 ? -0.629 5.484 -11.062 1 89.81 86 TRP A C 1
ATOM 696 O O . TRP A 1 86 ? 0.13 5.84 -11.961 1 89.81 86 TRP A O 1
ATOM 706 N N . LYS A 1 87 ? -0.799 6.18 -9.961 1 89.94 87 LYS A N 1
ATOM 707 C CA . LYS A 1 87 ? 0.015 7.367 -9.719 1 89.94 87 LYS A CA 1
ATOM 708 C C . LYS A 1 87 ? 1.35 7 -9.078 1 89.94 87 LYS A C 1
ATOM 710 O O . LYS A 1 87 ? 2.252 7.836 -8.984 1 89.94 87 LYS A O 1
ATOM 715 N N . ILE A 1 88 ? 1.449 5.797 -8.648 1 92 88 ILE A N 1
ATOM 716 C CA . ILE A 1 88 ? 2.686 5.27 -8.086 1 92 88 ILE A CA 1
ATOM 717 C C . ILE A 1 88 ? 3.318 4.281 -9.062 1 92 88 ILE A C 1
ATOM 719 O O . ILE A 1 88 ? 2.633 3.414 -9.609 1 92 88 ILE A O 1
ATOM 723 N N . PRO A 1 89 ? 4.578 4.504 -9.305 1 94.06 89 PRO A N 1
ATOM 724 C CA . PRO A 1 89 ? 5.215 3.547 -10.211 1 94.06 89 PRO A CA 1
ATOM 725 C C . PRO A 1 89 ? 5.164 2.113 -9.688 1 94.06 89 PRO A C 1
ATOM 727 O O . PRO A 1 89 ? 5.195 1.893 -8.477 1 94.06 89 PRO A O 1
ATOM 730 N N . PHE A 1 90 ? 4.984 1.162 -10.656 1 96.5 90 PHE A N 1
ATOM 731 C CA . PHE A 1 90 ? 5.133 -0.238 -10.281 1 96.5 90 PHE A CA 1
ATOM 732 C C . PHE A 1 90 ? 6.508 -0.49 -9.672 1 96.5 90 PHE A C 1
ATOM 734 O O . PHE A 1 90 ? 7.5 0.106 -10.094 1 96.5 90 PHE A O 1
ATOM 741 N N . PRO A 1 91 ? 6.648 -1.323 -8.625 1 97.19 91 PRO A N 1
ATOM 742 C CA . PRO A 1 91 ? 7.957 -1.545 -8.008 1 97.19 91 PRO A CA 1
ATOM 743 C C . PRO A 1 91 ? 8.977 -2.129 -8.977 1 97.19 91 PRO A C 1
ATOM 745 O O . PRO A 1 91 ? 8.602 -2.795 -9.945 1 97.19 91 PRO A O 1
ATOM 748 N N . ALA A 1 92 ? 10.18 -1.744 -8.727 1 97.06 92 ALA A N 1
ATOM 749 C CA . ALA A 1 92 ? 11.25 -2.467 -9.414 1 97.06 92 ALA A CA 1
ATOM 750 C C . ALA A 1 92 ? 11.359 -3.898 -8.898 1 97.06 92 ALA A C 1
ATOM 752 O O . ALA A 1 92 ? 11.273 -4.137 -7.688 1 97.06 92 ALA A O 1
ATOM 753 N N . VAL A 1 93 ? 11.461 -4.797 -9.797 1 97.12 93 VAL A N 1
ATOM 754 C CA . VAL A 1 93 ? 11.562 -6.215 -9.453 1 97.12 93 VAL A CA 1
ATOM 755 C C . VAL A 1 93 ? 12.898 -6.766 -9.938 1 97.12 93 VAL A C 1
ATOM 757 O O . VAL A 1 93 ? 13.156 -6.832 -11.141 1 97.12 93 VAL A O 1
ATOM 760 N N . THR A 1 94 ? 13.695 -7.117 -9.008 1 96.44 94 THR A N 1
ATOM 761 C CA . THR A 1 94 ? 14.977 -7.73 -9.344 1 96.44 94 THR A CA 1
ATOM 762 C C . THR A 1 94 ? 14.945 -9.234 -9.078 1 96.44 94 THR A C 1
ATOM 764 O O . THR A 1 94 ? 14.656 -9.664 -7.957 1 96.44 94 THR A O 1
ATOM 767 N N . ILE A 1 95 ? 15.242 -9.992 -10.078 1 95.69 95 ILE A N 1
ATOM 768 C CA . ILE A 1 95 ? 15.219 -11.445 -9.992 1 95.69 95 ILE A CA 1
ATOM 769 C C . ILE A 1 95 ? 16.641 -11.992 -10.156 1 95.69 95 ILE A C 1
ATOM 771 O O . ILE A 1 95 ? 17.312 -11.719 -11.148 1 95.69 95 ILE A O 1
ATOM 775 N N . CYS A 1 96 ? 17.078 -12.719 -9.203 1 95 96 CYS A N 1
ATOM 776 C CA . CYS A 1 96 ? 18.391 -13.359 -9.258 1 95 96 CYS A CA 1
ATOM 777 C C . CYS A 1 96 ? 18.266 -14.875 -9.203 1 95 96 CYS A C 1
ATOM 779 O O . CYS A 1 96 ? 17.797 -15.43 -8.203 1 95 96 CYS A O 1
ATOM 781 N N . PRO A 1 97 ? 18.688 -15.539 -10.25 1 94.19 97 PRO A N 1
ATOM 782 C CA . PRO A 1 97 ? 18.672 -17 -10.195 1 94.19 97 PRO A CA 1
ATOM 783 C C . PRO A 1 97 ? 19.672 -17.578 -9.188 1 94.19 97 PRO A C 1
ATOM 785 O O . PRO A 1 97 ? 20.781 -17.062 -9.047 1 94.19 97 PRO A O 1
ATOM 788 N N . ARG A 1 98 ? 19.219 -18.547 -8.477 1 93.38 98 ARG A N 1
ATOM 789 C CA . ARG A 1 98 ? 20.141 -19.203 -7.559 1 93.38 98 ARG A CA 1
ATOM 790 C C . ARG A 1 98 ? 21.172 -20.047 -8.32 1 93.38 98 ARG A C 1
ATOM 792 O O . ARG A 1 98 ? 22.297 -20.219 -7.863 1 93.38 98 ARG A O 1
ATOM 799 N N . THR A 1 99 ? 20.719 -20.578 -9.469 1 92.88 99 THR A N 1
ATOM 800 C CA . THR A 1 99 ? 21.672 -21.203 -10.375 1 92.88 99 THR A CA 1
ATOM 801 C C . THR A 1 99 ? 22.359 -20.141 -11.242 1 92.88 99 THR A C 1
ATOM 803 O O . THR A 1 99 ? 21.797 -19.703 -12.25 1 92.88 99 THR A O 1
ATOM 806 N N . LYS A 1 100 ? 23.547 -19.922 -11.023 1 93.19 100 LYS A N 1
ATOM 807 C CA . LYS A 1 100 ? 24.203 -18.719 -11.555 1 93.19 100 LYS A CA 1
ATOM 808 C C . LYS A 1 100 ? 25 -19.047 -12.812 1 93.19 100 LYS A C 1
ATOM 810 O O . LYS A 1 100 ? 25.406 -18.141 -13.539 1 93.19 100 LYS A O 1
ATOM 815 N N . TRP A 1 101 ? 25.312 -20.266 -13.078 1 94.25 101 TRP A N 1
ATOM 816 C CA . TRP A 1 101 ? 26.047 -20.641 -14.281 1 94.25 101 TRP A CA 1
ATOM 817 C C . TRP A 1 101 ? 25.578 -22.016 -14.781 1 94.25 101 TRP A C 1
ATOM 819 O O . TRP A 1 101 ? 24.891 -22.734 -14.07 1 94.25 101 TRP A O 1
ATOM 829 N N . THR A 1 102 ? 25.906 -22.266 -15.992 1 93.5 102 THR A N 1
ATOM 830 C CA . THR A 1 102 ? 25.562 -23.562 -16.594 1 93.5 102 THR A CA 1
ATOM 831 C C . THR A 1 102 ? 26.578 -24.625 -16.188 1 93.5 102 THR A C 1
ATOM 833 O O . THR A 1 102 ? 27.781 -24.375 -16.188 1 93.5 102 THR A O 1
ATOM 836 N N . SER A 1 103 ? 26.047 -25.75 -15.922 1 91.81 103 SER A N 1
ATOM 837 C CA . SER A 1 103 ? 26.922 -26.828 -15.477 1 91.81 103 SER A CA 1
ATOM 838 C C . SER A 1 103 ? 27.781 -27.344 -16.625 1 91.81 103 SER A C 1
ATOM 840 O O . SER A 1 103 ? 28.875 -27.875 -16.391 1 91.81 103 SER A O 1
ATOM 842 N N . SER A 1 104 ? 27.312 -27.25 -17.844 1 92.06 104 SER A N 1
ATOM 843 C CA . SER A 1 104 ? 28.062 -27.703 -19.016 1 92.06 104 SER A CA 1
ATOM 844 C C . SER A 1 104 ? 29.312 -26.844 -19.234 1 92.06 104 SER A C 1
ATOM 846 O O . SER A 1 104 ? 30.312 -27.328 -19.766 1 92.06 104 SER A O 1
ATOM 848 N N . TRP A 1 105 ? 29.203 -25.609 -18.844 1 93.94 105 TRP A N 1
ATOM 849 C CA . TRP A 1 105 ? 30.344 -24.719 -18.953 1 93.94 105 TRP A CA 1
ATOM 850 C C . TRP A 1 105 ? 31.391 -25.031 -17.906 1 93.94 105 TRP A C 1
ATOM 852 O O . TRP A 1 105 ? 32.562 -25.188 -18.219 1 93.94 105 TRP A O 1
ATOM 862 N N . LEU A 1 106 ? 30.953 -25.125 -16.656 1 93.69 106 LEU A N 1
ATOM 863 C CA . LEU A 1 106 ? 31.859 -25.453 -15.57 1 93.69 106 LEU A CA 1
ATOM 864 C C . LEU A 1 106 ? 31.125 -26.203 -14.469 1 93.69 106 LEU A C 1
ATOM 866 O O . LEU A 1 106 ? 30.141 -25.703 -13.914 1 93.69 106 LEU A O 1
ATOM 870 N N . ASN A 1 107 ? 31.578 -27.391 -14.188 1 93.06 107 ASN A N 1
ATOM 871 C CA . ASN A 1 107 ? 31.078 -28.125 -13.031 1 93.06 107 ASN A CA 1
ATOM 872 C C . ASN A 1 107 ? 31.812 -27.734 -11.758 1 93.06 107 ASN A C 1
ATOM 874 O O . ASN A 1 107 ? 32.844 -28.312 -11.422 1 93.06 107 ASN A O 1
ATOM 878 N N . PHE A 1 108 ? 31.266 -26.891 -11.047 1 93.44 108 PHE A N 1
ATOM 879 C CA . PHE A 1 108 ? 31.906 -26.266 -9.898 1 93.44 108 PHE A CA 1
ATOM 880 C C . PHE A 1 108 ? 32.219 -27.297 -8.82 1 93.44 108 PHE A C 1
ATOM 882 O O . PHE A 1 108 ? 33.312 -27.297 -8.242 1 93.44 108 PHE A O 1
ATOM 889 N N . SER A 1 109 ? 31.266 -28.172 -8.523 1 91.62 109 SER A N 1
ATOM 890 C CA . SER A 1 109 ? 31.438 -29.156 -7.457 1 91.62 109 SER A CA 1
ATOM 891 C C . SER A 1 109 ? 32.594 -30.094 -7.746 1 91.62 109 SER A C 1
ATOM 893 O O . SER A 1 109 ? 33.406 -30.375 -6.855 1 91.62 109 SER A O 1
ATOM 895 N N . GLU A 1 110 ? 32.688 -30.5 -8.938 1 92 110 GLU A N 1
ATOM 896 C CA . GLU A 1 110 ? 33.75 -31.406 -9.312 1 92 110 GLU A CA 1
ATOM 897 C C . GLU A 1 110 ? 35.094 -30.703 -9.273 1 92 110 GLU A C 1
ATOM 899 O O . GLU A 1 110 ? 36.094 -31.234 -8.773 1 92 110 GLU A O 1
ATOM 904 N N . GLU A 1 111 ? 35.156 -29.531 -9.867 1 92.31 111 GLU A N 1
ATOM 905 C CA . GLU A 1 111 ? 36.406 -28.766 -9.891 1 92.31 111 GLU A CA 1
ATOM 906 C C . GLU A 1 111 ? 36.844 -28.406 -8.484 1 92.31 111 GLU A C 1
ATOM 908 O O . GLU A 1 111 ? 38.062 -28.438 -8.188 1 92.31 111 GLU A O 1
ATOM 913 N N . PHE A 1 112 ? 35.938 -28.031 -7.684 1 91.06 112 PHE A N 1
ATOM 914 C CA . PHE A 1 112 ? 36.281 -27.641 -6.316 1 91.06 112 PHE A CA 1
ATOM 915 C C . PHE A 1 112 ? 36.812 -28.828 -5.535 1 91.06 112 PHE A C 1
ATOM 917 O O . PHE A 1 112 ? 37.781 -28.688 -4.762 1 91.06 112 PHE A O 1
ATOM 924 N N . GLN A 1 113 ? 36.219 -30 -5.715 1 89.19 113 GLN A N 1
ATOM 925 C CA . GLN A 1 113 ? 36.719 -31.188 -5.043 1 89.19 113 GLN A CA 1
ATOM 926 C C . GLN A 1 113 ? 38.125 -31.547 -5.5 1 89.19 113 GLN A C 1
ATOM 928 O O . GLN A 1 113 ? 38.938 -31.984 -4.695 1 89.19 113 GLN A O 1
ATOM 933 N N . THR A 1 114 ? 38.312 -31.328 -6.742 1 89.69 114 THR A N 1
ATOM 934 C CA . THR A 1 114 ? 39.656 -31.578 -7.277 1 89.69 114 THR A CA 1
ATOM 935 C C . THR A 1 114 ? 40.688 -30.609 -6.672 1 89.69 114 THR A C 1
ATOM 937 O O . THR A 1 114 ? 41.781 -31 -6.328 1 89.69 114 THR A O 1
ATOM 940 N N . MET A 1 115 ? 40.25 -29.391 -6.562 1 87.25 115 MET A N 1
ATOM 941 C CA . MET A 1 115 ? 41.125 -28.375 -5.988 1 87.25 115 MET A CA 1
ATOM 942 C C . MET A 1 115 ? 41.406 -28.672 -4.516 1 87.25 115 MET A C 1
ATOM 944 O O . MET A 1 115 ? 42.5 -28.438 -4.031 1 87.25 115 MET A O 1
ATOM 948 N N . LYS A 1 116 ? 40.406 -29.094 -3.879 1 84.25 116 LYS A N 1
ATOM 949 C CA . LYS A 1 116 ? 40.562 -29.406 -2.457 1 84.25 116 LYS A CA 1
ATOM 950 C C . LYS A 1 116 ? 41.5 -30.594 -2.232 1 84.25 116 LYS A C 1
ATOM 952 O O . LYS A 1 116 ? 42.281 -30.594 -1.275 1 84.25 116 LYS A O 1
ATOM 957 N N . GLU A 1 117 ? 41.438 -31.531 -3.174 1 84.94 117 GLU A N 1
ATOM 958 C CA . GLU A 1 117 ? 42.219 -32.75 -3.014 1 84.94 117 GLU A CA 1
ATOM 959 C C . GLU A 1 117 ? 43.656 -32.562 -3.518 1 84.94 117 GLU A C 1
ATOM 961 O O . GLU A 1 117 ? 44.594 -33.062 -2.91 1 84.94 117 GLU A O 1
ATOM 966 N N . TYR A 1 118 ? 43.781 -31.906 -4.676 1 85.5 118 TYR A N 1
ATOM 967 C CA . TYR A 1 118 ? 45.094 -31.906 -5.34 1 85.5 118 TYR A CA 1
ATOM 968 C C . TYR A 1 118 ? 45.719 -30.516 -5.301 1 85.5 118 TYR A C 1
ATOM 970 O O . TYR A 1 118 ? 46.844 -30.328 -5.727 1 85.5 118 TYR A O 1
ATOM 978 N N . GLY A 1 119 ? 45 -29.562 -4.766 1 81.12 119 GLY A N 1
ATOM 979 C CA . GLY A 1 119 ? 45.531 -28.219 -4.66 1 81.12 119 GLY A CA 1
ATOM 980 C C . GLY A 1 119 ? 45.031 -27.281 -5.75 1 81.12 119 GLY A C 1
ATOM 981 O O . GLY A 1 119 ? 44.5 -27.734 -6.754 1 81.12 119 GLY A O 1
ATOM 982 N N . PHE A 1 120 ? 45.312 -25.969 -5.664 1 79.06 120 PHE A N 1
ATOM 983 C CA . PHE A 1 120 ? 44.75 -24.922 -6.523 1 79.06 120 PHE A CA 1
ATOM 984 C C . PHE A 1 120 ? 45.406 -24.969 -7.906 1 79.06 120 PHE A C 1
ATOM 986 O O . PHE A 1 120 ? 44.781 -24.578 -8.898 1 79.06 120 PHE A O 1
ATOM 993 N N . ASN A 1 121 ? 46.531 -25.562 -7.953 1 75.69 121 ASN A N 1
ATOM 994 C CA . ASN A 1 121 ? 47.312 -25.516 -9.188 1 75.69 121 ASN A CA 1
ATOM 995 C C . ASN A 1 121 ? 46.781 -26.531 -10.211 1 75.69 121 ASN A C 1
ATOM 997 O O . ASN A 1 121 ? 47.188 -26.5 -11.375 1 75.69 121 ASN A O 1
ATOM 1001 N N . THR A 1 122 ? 45.844 -27.25 -9.789 1 79.06 122 THR A N 1
ATOM 1002 C CA . THR A 1 122 ? 45.375 -28.328 -10.664 1 79.06 122 THR A CA 1
ATOM 1003 C C . THR A 1 122 ? 44.312 -27.828 -11.648 1 79.06 122 THR A C 1
ATOM 1005 O O . THR A 1 122 ? 44.094 -28.453 -12.688 1 79.06 122 THR A O 1
ATOM 1008 N N . THR A 1 123 ? 43.719 -26.734 -11.336 1 81.06 123 THR A N 1
ATOM 1009 C CA . THR A 1 123 ? 42.656 -26.266 -12.234 1 81.06 123 THR A CA 1
ATOM 1010 C C . THR A 1 123 ? 43.219 -25.266 -13.242 1 81.06 123 THR A C 1
ATOM 1012 O O . THR A 1 123 ? 44.062 -24.438 -12.906 1 81.06 123 THR A O 1
ATOM 1015 N N . LYS A 1 124 ? 42.812 -25.469 -14.516 1 83.69 124 LYS A N 1
ATOM 1016 C CA . LYS A 1 124 ? 43.188 -24.531 -15.57 1 83.69 124 LYS A CA 1
ATOM 1017 C C . LYS A 1 124 ? 42.219 -23.359 -15.625 1 83.69 124 LYS A C 1
ATOM 1019 O O . LYS A 1 124 ? 42.406 -22.438 -16.422 1 83.69 124 LYS A O 1
ATOM 1024 N N . ARG A 1 125 ? 41.281 -23.344 -14.742 1 90.06 125 ARG A N 1
ATOM 1025 C CA . ARG A 1 125 ? 40.25 -22.297 -14.734 1 90.06 125 ARG A CA 1
ATOM 1026 C C . ARG A 1 125 ? 40.156 -21.625 -13.367 1 90.06 125 ARG A C 1
ATOM 1028 O O . ARG A 1 125 ? 39.062 -21.469 -12.828 1 90.06 125 ARG A O 1
ATOM 1035 N N . MET A 1 126 ? 41.312 -21.234 -12.867 1 89.31 126 MET A N 1
ATOM 1036 C CA . MET A 1 126 ? 41.406 -20.703 -11.516 1 89.31 126 MET A CA 1
ATOM 1037 C C . MET A 1 126 ? 40.625 -19.391 -11.391 1 89.31 126 MET A C 1
ATOM 1039 O O . MET A 1 126 ? 39.875 -19.188 -10.43 1 89.31 126 MET A O 1
ATOM 1043 N N . ASP A 1 127 ? 40.75 -18.547 -12.414 1 92.25 127 ASP A N 1
ATOM 1044 C CA . ASP A 1 127 ? 40.062 -17.25 -12.359 1 92.25 127 ASP A CA 1
ATOM 1045 C C . ASP A 1 127 ? 38.562 -17.406 -12.297 1 92.25 127 ASP A C 1
ATOM 1047 O O . ASP A 1 127 ? 37.875 -16.688 -11.562 1 92.25 127 ASP A O 1
ATOM 1051 N N . GLU A 1 128 ? 38.094 -18.344 -13.016 1 93.38 128 GLU A N 1
ATOM 1052 C CA . GLU A 1 128 ? 36.656 -18.625 -13.016 1 93.38 128 GLU A CA 1
ATOM 1053 C C . GLU A 1 128 ? 36.188 -19.203 -11.68 1 93.38 128 GLU A C 1
ATOM 1055 O O . GLU A 1 128 ? 35.156 -18.828 -11.148 1 93.38 128 GLU A O 1
ATOM 1060 N N . MET A 1 129 ? 37 -20.031 -11.164 1 92.12 129 MET A N 1
ATOM 1061 C CA . MET A 1 129 ? 36.656 -20.641 -9.891 1 92.12 129 MET A CA 1
ATOM 1062 C C . MET A 1 129 ? 36.656 -19.609 -8.773 1 92.12 129 MET A C 1
ATOM 1064 O O . MET A 1 129 ? 35.719 -19.594 -7.941 1 92.12 129 MET A O 1
ATOM 1068 N N . LEU A 1 130 ? 37.625 -18.719 -8.781 1 91.31 130 LEU A N 1
ATOM 1069 C CA . LEU A 1 130 ? 37.688 -17.656 -7.781 1 91.31 130 LEU A CA 1
ATOM 1070 C C . LEU A 1 130 ? 36.469 -16.734 -7.902 1 91.31 130 LEU A C 1
ATOM 1072 O O . LEU A 1 130 ? 35.938 -16.312 -6.891 1 91.31 130 LEU A O 1
ATOM 1076 N N . THR A 1 131 ? 36.125 -16.469 -9.117 1 93.31 131 THR A N 1
ATOM 1077 C CA . THR A 1 131 ? 34.969 -15.617 -9.375 1 93.31 131 THR A CA 1
ATOM 1078 C C . THR A 1 131 ? 33.688 -16.266 -8.867 1 93.31 131 THR A C 1
ATOM 1080 O O . THR A 1 131 ? 32.875 -15.617 -8.195 1 93.31 131 THR A O 1
ATOM 1083 N N . LEU A 1 132 ? 33.562 -17.547 -9.117 1 93.38 132 LEU A N 1
ATOM 1084 C CA . LEU A 1 132 ? 32.344 -18.266 -8.703 1 93.38 132 LEU A CA 1
ATOM 1085 C C . LEU A 1 132 ? 32.281 -18.406 -7.188 1 93.38 132 LEU A C 1
ATOM 1087 O O . LEU A 1 132 ? 31.203 -18.391 -6.602 1 93.38 132 LEU A O 1
ATOM 1091 N N . MET A 1 133 ? 33.375 -18.516 -6.559 1 91 133 MET A N 1
ATOM 1092 C CA . MET A 1 133 ? 33.406 -18.625 -5.102 1 91 133 MET A CA 1
ATOM 1093 C C . MET A 1 133 ? 32.875 -17.359 -4.445 1 91 133 MET A C 1
ATOM 1095 O O . MET A 1 133 ? 32.281 -17.422 -3.373 1 91 133 MET A O 1
ATOM 1099 N N . GLN A 1 134 ? 33.031 -16.25 -5.129 1 91.12 134 GLN A N 1
ATOM 1100 C CA . GLN A 1 134 ? 32.5 -14.992 -4.605 1 91.12 134 GLN A CA 1
ATOM 1101 C C . GLN A 1 134 ? 30.984 -14.961 -4.68 1 91.12 134 GLN A C 1
ATOM 1103 O O . GLN A 1 134 ? 30.344 -14.195 -3.961 1 91.12 134 GLN A O 1
ATOM 1108 N N . LEU A 1 135 ? 30.438 -15.812 -5.551 1 93.06 135 LEU A N 1
ATOM 1109 C CA . LEU A 1 135 ? 29 -15.805 -5.777 1 93.06 135 LEU A CA 1
ATOM 1110 C C . LEU A 1 135 ? 28.312 -16.891 -4.941 1 93.06 135 LEU A C 1
ATOM 1112 O O . LEU A 1 135 ? 27.094 -16.953 -4.891 1 93.06 135 LEU A O 1
ATOM 1116 N N . CYS A 1 136 ? 29.109 -17.703 -4.305 1 92.56 136 CYS A N 1
ATOM 1117 C CA . CYS A 1 136 ? 28.547 -18.812 -3.529 1 92.56 136 CYS A CA 1
ATOM 1118 C C . CYS A 1 136 ? 27.906 -18.297 -2.242 1 92.56 136 CYS A C 1
ATOM 1120 O O . CYS A 1 136 ? 28.172 -17.172 -1.813 1 92.56 136 CYS A O 1
ATOM 1122 N N . ASP A 1 137 ? 27.078 -19.125 -1.701 1 88.88 137 ASP A N 1
ATOM 1123 C CA . ASP A 1 137 ? 26.375 -18.781 -0.47 1 88.88 137 ASP A CA 1
ATOM 1124 C C . ASP A 1 137 ? 27.344 -18.625 0.697 1 88.88 137 ASP A C 1
ATOM 1126 O O . ASP A 1 137 ? 28.438 -19.203 0.68 1 88.88 137 ASP A O 1
ATOM 1130 N N . ARG A 1 138 ? 26.906 -17.875 1.626 1 82.56 138 ARG A N 1
ATOM 1131 C CA . ARG A 1 138 ? 27.75 -17.594 2.793 1 82.56 138 ARG A CA 1
ATOM 1132 C C . ARG A 1 138 ? 28.125 -18.891 3.506 1 82.56 138 ARG A C 1
ATOM 1134 O O . ARG A 1 138 ? 29.219 -18.984 4.074 1 82.56 138 ARG A O 1
ATOM 1141 N N . THR A 1 139 ? 27.297 -19.828 3.439 1 83.94 139 THR A N 1
ATOM 1142 C CA . THR A 1 139 ? 27.547 -21.094 4.121 1 83.94 139 THR A CA 1
ATOM 1143 C C . THR A 1 139 ? 28.719 -21.828 3.479 1 83.94 139 THR A C 1
ATOM 1145 O O . THR A 1 139 ? 29.5 -22.484 4.168 1 83.94 139 THR A O 1
ATOM 1148 N N . PHE A 1 140 ? 28.828 -21.672 2.184 1 87 140 PHE A N 1
ATOM 1149 C CA . PHE A 1 140 ? 29.938 -22.312 1.475 1 87 140 PHE A CA 1
ATOM 1150 C C . PHE A 1 140 ? 31.281 -21.797 1.99 1 87 140 PHE A C 1
ATOM 1152 O O . PHE A 1 140 ? 32.188 -22.594 2.287 1 87 140 PHE A O 1
ATOM 1159 N N . MET A 1 141 ? 31.391 -20.453 2.107 1 78.69 141 MET A N 1
ATOM 1160 C CA . MET A 1 141 ? 32.656 -19.859 2.523 1 78.69 141 MET A CA 1
ATOM 1161 C C . MET A 1 141 ? 32.969 -20.188 3.98 1 78.69 141 MET A C 1
ATOM 1163 O O . MET A 1 141 ? 34.125 -20.391 4.348 1 78.69 141 MET A O 1
ATOM 1167 N N . THR A 1 142 ? 31.891 -20.234 4.699 1 80.06 142 THR A N 1
ATOM 1168 C CA . THR A 1 142 ? 32.094 -20.531 6.113 1 80.06 142 THR A CA 1
ATOM 1169 C C . THR A 1 142 ? 32.562 -21.984 6.309 1 80.06 142 THR A C 1
ATOM 1171 O O . THR A 1 142 ? 33.406 -22.25 7.148 1 80.06 142 THR A O 1
ATOM 1174 N N . LEU A 1 143 ? 32 -22.859 5.578 1 82.12 143 LEU A N 1
ATOM 1175 C CA . LEU A 1 143 ? 32.344 -24.266 5.711 1 82.12 143 LEU A CA 1
ATOM 1176 C C . LEU A 1 143 ? 33.75 -24.562 5.188 1 82.12 143 LEU A C 1
ATOM 1178 O O . LEU A 1 143 ? 34.406 -25.484 5.664 1 82.12 143 LEU A O 1
ATOM 1182 N N . ASN A 1 144 ? 34.219 -23.734 4.27 1 79.62 144 ASN A N 1
ATOM 1183 C CA . ASN A 1 144 ? 35.469 -24.016 3.621 1 79.62 144 ASN A CA 1
ATOM 1184 C C . ASN A 1 144 ? 36.531 -22.969 3.959 1 79.62 144 ASN A C 1
ATOM 1186 O O . ASN A 1 144 ? 37.531 -22.812 3.238 1 79.62 144 ASN A O 1
ATOM 1190 N N . GLU A 1 145 ? 36.188 -22.203 4.961 1 74.62 145 GLU A N 1
ATOM 1191 C CA . GLU A 1 145 ? 37.094 -21.125 5.348 1 74.62 145 GLU A CA 1
ATOM 1192 C C . GLU A 1 145 ? 38.469 -21.656 5.672 1 74.62 145 GLU A C 1
ATOM 1194 O O . GLU A 1 145 ? 39.469 -21.031 5.328 1 74.62 145 GLU A O 1
ATOM 1199 N N . TYR A 1 146 ? 38.5 -22.766 6.27 1 70.38 146 TYR A N 1
ATOM 1200 C CA . TYR A 1 146 ? 39.781 -23.281 6.754 1 70.38 146 TYR A CA 1
ATOM 1201 C C . TYR A 1 146 ? 40.375 -24.266 5.758 1 70.38 146 TYR A C 1
ATOM 1203 O O . TYR A 1 146 ? 41.5 -24.766 5.969 1 70.38 146 TYR A O 1
ATOM 1211 N N . SER A 1 147 ? 39.5 -24.5 4.773 1 70.88 147 SER A N 1
ATOM 1212 C CA . SER A 1 147 ? 40.031 -25.484 3.824 1 70.88 147 SER A CA 1
ATOM 1213 C C . SER A 1 147 ? 41.219 -24.938 3.055 1 70.88 147 SER A C 1
ATOM 1215 O O . SER A 1 147 ? 42.094 -25.703 2.623 1 70.88 147 SER A O 1
ATOM 1217 N N . PHE A 1 148 ? 41.062 -23.578 2.918 1 67.75 148 PHE A N 1
ATOM 1218 C CA . PHE A 1 148 ? 42.188 -22.984 2.174 1 67.75 148 PHE A CA 1
ATOM 1219 C C . PHE A 1 148 ? 42.875 -21.891 2.982 1 67.75 148 PHE A C 1
ATOM 1221 O O . PHE A 1 148 ? 42.219 -21.125 3.68 1 67.75 148 PHE A O 1
ATOM 1228 N N . SER A 1 149 ? 44.125 -22.078 3.471 1 64.94 149 SER A N 1
ATOM 1229 C CA . SER A 1 149 ? 44.844 -21.062 4.234 1 64.94 149 SER A CA 1
ATOM 1230 C C . SER A 1 149 ? 44.781 -19.703 3.545 1 64.94 149 SER A C 1
ATOM 1232 O O . SER A 1 149 ? 44.438 -18.703 4.176 1 64.94 149 SER A O 1
ATOM 1234 N N . GLN A 1 150 ? 45.188 -19.547 2.262 1 76.31 150 GLN A N 1
ATOM 1235 C CA . GLN A 1 150 ? 45.156 -18.328 1.459 1 76.31 150 GLN A CA 1
ATOM 1236 C C . GLN A 1 150 ? 44.812 -18.641 0.007 1 76.31 150 GLN A C 1
ATOM 1238 O O . GLN A 1 150 ? 45.438 -19.484 -0.627 1 76.31 150 GLN A O 1
ATOM 1243 N N . LEU A 1 151 ? 43.594 -18.078 -0.382 1 81.44 151 LEU A N 1
ATOM 1244 C CA . LEU A 1 151 ? 43.25 -18.234 -1.784 1 81.44 151 LEU A CA 1
ATOM 1245 C C . LEU A 1 151 ? 44.156 -17.391 -2.684 1 81.44 151 LEU A C 1
ATOM 1247 O O . LEU A 1 151 ? 44.562 -16.297 -2.309 1 81.44 151 LEU A O 1
ATOM 1251 N N . PRO A 1 152 ? 44.5 -17.984 -3.783 1 82.94 152 PRO A N 1
ATOM 1252 C CA . PRO A 1 152 ? 45.344 -17.219 -4.715 1 82.94 152 PRO A CA 1
ATOM 1253 C C . PRO A 1 152 ? 44.594 -16.047 -5.344 1 82.94 152 PRO A C 1
ATOM 1255 O O . PRO A 1 152 ? 43.375 -15.992 -5.281 1 82.94 152 PRO A O 1
ATOM 1258 N N . ASN A 1 153 ? 45.406 -15.078 -5.848 1 84.88 153 ASN A N 1
ATOM 1259 C CA . ASN A 1 153 ? 44.812 -13.992 -6.633 1 84.88 153 ASN A CA 1
ATOM 1260 C C . ASN A 1 153 ? 44.594 -14.414 -8.086 1 84.88 153 ASN A C 1
ATOM 1262 O O . ASN A 1 153 ? 45.156 -15.406 -8.539 1 84.88 153 ASN A O 1
ATOM 1266 N N . LYS A 1 154 ? 43.688 -13.625 -8.695 1 86.44 154 LYS A N 1
ATOM 1267 C CA . LYS A 1 154 ? 43.469 -13.883 -10.109 1 86.44 154 LYS A CA 1
ATOM 1268 C C . LYS A 1 154 ? 44.75 -13.711 -10.93 1 86.44 154 LYS A C 1
ATOM 1270 O O . LYS A 1 154 ? 45.594 -12.898 -10.578 1 86.44 154 LYS A O 1
ATOM 1275 N N . THR A 1 155 ? 44.812 -14.406 -11.977 1 84.94 155 THR A N 1
ATOM 1276 C CA . THR A 1 155 ? 45.969 -14.367 -12.828 1 84.94 155 THR A CA 1
ATOM 1277 C C . THR A 1 155 ? 45.781 -13.391 -13.984 1 84.94 155 THR A C 1
ATOM 1279 O O . THR A 1 155 ? 46.75 -12.789 -14.469 1 84.94 155 THR A O 1
ATOM 1282 N N . THR A 1 156 ? 44.594 -13.188 -14.367 1 86.31 156 THR A N 1
ATOM 1283 C CA . THR A 1 156 ? 44.312 -12.312 -15.5 1 86.31 156 THR A CA 1
ATOM 1284 C C . THR A 1 156 ? 43.969 -10.898 -15.023 1 86.31 156 THR A C 1
ATOM 1286 O O . THR A 1 156 ? 43.688 -10.688 -13.844 1 86.31 156 THR A O 1
ATOM 1289 N N . ASN A 1 157 ? 43.969 -9.945 -15.992 1 85.69 157 ASN A N 1
ATOM 1290 C CA . ASN A 1 157 ? 43.688 -8.539 -15.688 1 85.69 157 ASN A CA 1
ATOM 1291 C C . ASN A 1 157 ? 42.188 -8.242 -15.75 1 85.69 157 ASN A C 1
ATOM 1293 O O . ASN A 1 157 ? 41.75 -7.125 -15.445 1 85.69 157 ASN A O 1
ATOM 1297 N N . ASN A 1 158 ? 41.469 -9.203 -15.992 1 86.38 158 ASN A N 1
ATOM 1298 C CA . ASN A 1 158 ? 40 -8.992 -16.031 1 86.38 158 ASN A CA 1
ATOM 1299 C C . ASN A 1 158 ? 39.438 -8.742 -14.648 1 86.38 158 ASN A C 1
ATOM 1301 O O . ASN A 1 158 ? 39.875 -9.375 -13.672 1 86.38 158 ASN A O 1
ATOM 1305 N N . THR A 1 159 ? 38.531 -7.809 -14.594 1 86.44 159 THR A N 1
ATOM 1306 C CA . THR A 1 159 ? 37.875 -7.562 -13.32 1 86.44 159 THR A CA 1
ATOM 1307 C C . THR A 1 159 ? 36.875 -8.672 -13.008 1 86.44 159 THR A C 1
ATOM 1309 O O . THR A 1 159 ? 36.438 -9.391 -13.906 1 86.44 159 THR A O 1
ATOM 1312 N N . TYR A 1 160 ? 36.594 -8.844 -11.758 1 90.75 160 TYR A N 1
ATOM 1313 C CA . TYR A 1 160 ? 35.594 -9.828 -11.367 1 90.75 160 TYR A CA 1
ATOM 1314 C C . TYR A 1 160 ? 34.25 -9.531 -12.008 1 90.75 160 TYR A C 1
ATOM 1316 O O . TYR A 1 160 ? 33.5 -10.453 -12.383 1 90.75 160 TYR A O 1
ATOM 1324 N N . ALA A 1 161 ? 33.875 -8.297 -12.117 1 87.56 161 ALA A N 1
ATOM 1325 C CA . ALA A 1 161 ? 32.625 -7.906 -12.758 1 87.56 161 ALA A CA 1
ATOM 1326 C C . ALA A 1 161 ? 32.594 -8.391 -14.203 1 87.56 161 ALA A C 1
ATOM 1328 O O . ALA A 1 161 ? 31.547 -8.875 -14.672 1 87.56 161 ALA A O 1
ATOM 1329 N N . GLU A 1 162 ? 33.688 -8.312 -14.891 1 88.38 162 GLU A N 1
ATOM 1330 C CA . GLU A 1 162 ? 33.781 -8.75 -16.281 1 88.38 162 GLU A CA 1
ATOM 1331 C C . GLU A 1 162 ? 33.656 -10.273 -16.375 1 88.38 162 GLU A C 1
ATOM 1333 O O . GLU A 1 162 ? 33 -10.797 -17.281 1 88.38 162 GLU A O 1
ATOM 1338 N N . LEU A 1 163 ? 34.344 -10.891 -15.469 1 91.56 163 LEU A N 1
ATOM 1339 C CA . LEU A 1 163 ? 34.281 -12.352 -15.453 1 91.56 163 LEU A CA 1
ATOM 1340 C C . LEU A 1 163 ? 32.875 -12.836 -15.156 1 91.56 163 LEU A C 1
ATOM 1342 O O . LEU A 1 163 ? 32.406 -13.812 -15.758 1 91.56 163 LEU A O 1
ATOM 1346 N N . ILE A 1 164 ? 32.219 -12.195 -14.289 1 92.38 164 ILE A N 1
ATOM 1347 C CA . ILE A 1 164 ? 30.844 -12.562 -13.93 1 92.38 164 ILE A CA 1
ATOM 1348 C C . ILE A 1 164 ? 29.906 -12.328 -15.109 1 92.38 164 ILE A C 1
ATOM 1350 O O . ILE A 1 164 ? 29.047 -13.156 -15.414 1 92.38 164 ILE A O 1
ATOM 1354 N N . LYS A 1 165 ? 30.094 -11.297 -15.766 1 87.88 165 LYS A N 1
ATOM 1355 C CA . LYS A 1 165 ? 29.25 -10.961 -16.906 1 87.88 165 LYS A CA 1
ATOM 1356 C C . LYS A 1 165 ? 29.453 -11.961 -18.047 1 87.88 165 LYS A C 1
ATOM 1358 O O . LYS A 1 165 ? 28.531 -12.219 -18.828 1 87.88 165 LYS A O 1
ATOM 1363 N N . SER A 1 166 ? 30.625 -12.516 -18.109 1 89.12 166 SER A N 1
ATOM 1364 C CA . SER A 1 166 ? 30.922 -13.453 -19.188 1 89.12 166 SER A CA 1
ATOM 1365 C C . SER A 1 166 ? 30.484 -14.867 -18.844 1 89.12 166 SER A C 1
ATOM 1367 O O . SER A 1 166 ? 30.5 -15.758 -19.703 1 89.12 166 SER A O 1
ATOM 1369 N N . THR A 1 167 ? 30.062 -15.047 -17.672 1 91.31 167 THR A N 1
ATOM 1370 C CA . THR A 1 167 ? 29.594 -16.359 -17.25 1 91.31 167 THR A CA 1
ATOM 1371 C C . THR A 1 167 ? 28.234 -16.672 -17.859 1 91.31 167 THR A C 1
ATOM 1373 O O . THR A 1 167 ? 27.312 -15.867 -17.766 1 91.31 167 THR A O 1
ATOM 1376 N N . PRO A 1 168 ? 28.156 -17.828 -18.5 1 91.44 168 PRO A N 1
ATOM 1377 C CA . PRO A 1 168 ? 26.875 -18.172 -19.094 1 91.44 168 PRO A CA 1
ATOM 1378 C C . PRO A 1 168 ? 25.812 -18.531 -18.047 1 91.44 168 PRO A C 1
ATOM 1380 O O . PRO A 1 168 ? 26.016 -19.422 -17.234 1 91.44 168 PRO A O 1
ATOM 1383 N N . ILE A 1 169 ? 24.766 -17.859 -18.094 1 88.69 169 ILE A N 1
ATOM 1384 C CA . ILE A 1 169 ? 23.641 -18.094 -17.188 1 88.69 169 ILE A CA 1
ATOM 1385 C C . ILE A 1 169 ? 22.609 -18.984 -17.875 1 88.69 169 ILE A C 1
ATOM 1387 O O . ILE A 1 169 ? 22.297 -18.781 -19.047 1 88.69 169 ILE A O 1
ATOM 1391 N N . PRO A 1 170 ? 22.188 -20.031 -17.094 1 85.44 170 PRO A N 1
ATOM 1392 C CA . PRO A 1 170 ? 21.234 -20.969 -17.703 1 85.44 170 PRO A CA 1
ATOM 1393 C C . PRO A 1 170 ? 19.828 -20.391 -17.812 1 85.44 170 PRO A C 1
ATOM 1395 O O . PRO A 1 170 ? 18.891 -20.922 -17.219 1 85.44 170 PRO A O 1
ATOM 1398 N N . LEU A 1 171 ? 19.656 -19.266 -18.125 1 78.75 171 LEU A N 1
ATOM 1399 C CA . LEU A 1 171 ? 18.359 -18.641 -18.344 1 78.75 171 LEU A CA 1
ATOM 1400 C C . LEU A 1 171 ? 18.156 -18.312 -19.812 1 78.75 171 LEU A C 1
ATOM 1402 O O . LEU A 1 171 ? 18.938 -17.547 -20.406 1 78.75 171 LEU A O 1
ATOM 1406 N N . ASP A 1 172 ? 17.438 -19.266 -20.375 1 71.81 172 ASP A N 1
ATOM 1407 C CA . ASP A 1 172 ? 17.109 -18.938 -21.766 1 71.81 172 ASP A CA 1
ATOM 1408 C C . ASP A 1 172 ? 16.016 -17.859 -21.828 1 71.81 172 ASP A C 1
ATOM 1410 O O . ASP A 1 172 ? 14.844 -18.156 -21.641 1 71.81 172 ASP A O 1
ATOM 1414 N N . MET A 1 173 ? 16.453 -16.797 -22.125 1 65.44 173 MET A N 1
ATOM 1415 C CA . MET A 1 173 ? 15.586 -15.625 -22.109 1 65.44 173 MET A CA 1
ATOM 1416 C C . MET A 1 173 ? 14.43 -15.789 -23.094 1 65.44 173 MET A C 1
ATOM 1418 O O . MET A 1 173 ? 13.352 -15.227 -22.891 1 65.44 173 MET A O 1
ATOM 1422 N N . ASN A 1 174 ? 14.656 -16.562 -24.016 1 63.97 174 ASN A N 1
ATOM 1423 C CA . ASN A 1 174 ? 13.625 -16.734 -25.047 1 63.97 174 ASN A CA 1
ATOM 1424 C C . ASN A 1 174 ? 12.516 -17.656 -24.562 1 63.97 174 ASN A C 1
ATOM 1426 O O . ASN A 1 174 ? 11.422 -17.672 -25.141 1 63.97 174 ASN A O 1
ATOM 1430 N N . ASP A 1 175 ? 12.781 -18.25 -23.531 1 67.88 175 ASP A N 1
ATOM 1431 C CA . ASP A 1 175 ? 11.812 -19.25 -23.094 1 67.88 175 ASP A CA 1
ATOM 1432 C C . ASP A 1 175 ? 10.891 -18.672 -22.016 1 67.88 175 ASP A C 1
ATOM 1434 O O . ASP A 1 175 ? 9.891 -19.297 -21.656 1 67.88 175 ASP A O 1
ATOM 1438 N N . PHE A 1 176 ? 11.211 -17.516 -21.703 1 73.62 176 PHE A N 1
ATOM 1439 C CA . PHE A 1 176 ? 10.406 -16.953 -20.625 1 73.62 176 PHE A CA 1
ATOM 1440 C C . PHE A 1 176 ? 9.18 -16.234 -21.172 1 73.62 176 PHE A C 1
ATOM 1442 O O . PHE A 1 176 ? 9.25 -15.57 -22.203 1 73.62 176 PHE A O 1
ATOM 1449 N N . ILE A 1 177 ? 8.07 -16.578 -20.547 1 82.62 177 ILE A N 1
ATOM 1450 C CA . ILE A 1 177 ? 6.828 -15.891 -20.875 1 82.62 177 ILE A CA 1
ATOM 1451 C C . ILE A 1 177 ? 6.578 -14.781 -19.859 1 82.62 177 ILE A C 1
ATOM 1453 O O . ILE A 1 177 ? 6.484 -15.047 -18.656 1 82.62 177 ILE A O 1
ATOM 1457 N N . CYS A 1 178 ? 6.625 -13.594 -20.328 1 88.81 178 CYS A N 1
ATOM 1458 C CA . CYS A 1 178 ? 6.453 -12.445 -19.453 1 88.81 178 CYS A CA 1
ATOM 1459 C C . CYS A 1 178 ? 5.227 -11.633 -19.844 1 88.81 178 CYS A C 1
ATOM 1461 O O . CYS A 1 178 ? 5.043 -11.32 -21.016 1 88.81 178 CYS A O 1
ATOM 1463 N N . TYR A 1 179 ? 4.395 -11.453 -18.875 1 88.88 179 TYR A N 1
ATOM 1464 C CA . TYR A 1 179 ? 3.236 -10.594 -19.062 1 88.88 179 TYR A CA 1
ATOM 1465 C C . TYR A 1 179 ? 3.299 -9.375 -18.156 1 88.88 179 TYR A C 1
ATOM 1467 O O . TYR A 1 179 ? 3.693 -9.484 -16.984 1 88.88 179 TYR A O 1
ATOM 1475 N N . PHE A 1 180 ? 3.066 -8.242 -18.734 1 91.25 180 PHE A N 1
ATOM 1476 C CA . PHE A 1 180 ? 2.844 -7.039 -17.938 1 91.25 180 PHE A CA 1
ATOM 1477 C C . PHE A 1 180 ? 1.61 -6.289 -18.422 1 91.25 180 PHE A C 1
ATOM 1479 O O . PHE A 1 180 ? 1.473 -6.02 -19.625 1 91.25 180 PHE A O 1
ATOM 1486 N N . GLY A 1 181 ? 0.754 -5.949 -17.531 1 84.56 181 GLY A N 1
ATOM 1487 C CA . GLY A 1 181 ? -0.478 -5.277 -17.922 1 84.56 181 GLY A CA 1
ATOM 1488 C C . GLY A 1 181 ? -1.325 -6.082 -18.891 1 84.56 181 GLY A C 1
ATOM 1489 O O . GLY A 1 181 ? -1.911 -5.527 -19.812 1 84.56 181 GLY A O 1
ATOM 1490 N N . GLY A 1 182 ? -1.169 -7.363 -18.828 1 79.06 182 GLY A N 1
ATOM 1491 C CA . GLY A 1 182 ? -1.956 -8.234 -19.688 1 79.06 182 GLY A CA 1
ATOM 1492 C C . GLY A 1 182 ? -1.348 -8.422 -21.062 1 79.06 182 GLY A C 1
ATOM 1493 O O . GLY A 1 182 ? -1.884 -9.164 -21.891 1 79.06 182 GLY A O 1
ATOM 1494 N N . GLU A 1 183 ? -0.272 -7.82 -21.266 1 82.94 183 GLU A N 1
ATOM 1495 C CA . GLU A 1 183 ? 0.361 -7.906 -22.578 1 82.94 183 GLU A CA 1
ATOM 1496 C C . GLU A 1 183 ? 1.621 -8.766 -22.516 1 82.94 183 GLU A C 1
ATOM 1498 O O . GLU A 1 183 ? 2.404 -8.672 -21.578 1 82.94 183 GLU A O 1
ATOM 1503 N N . LEU A 1 184 ? 1.704 -9.586 -23.5 1 86.31 184 LEU A N 1
ATOM 1504 C CA . LEU A 1 184 ? 2.895 -10.414 -23.625 1 86.31 184 LEU A CA 1
ATOM 1505 C C . LEU A 1 184 ? 4.09 -9.586 -24.094 1 86.31 184 LEU A C 1
ATOM 1507 O O . LEU A 1 184 ? 3.979 -8.797 -25.031 1 86.31 184 LEU A O 1
ATOM 1511 N N . ASN A 1 185 ? 5.133 -9.648 -23.375 1 88.69 185 ASN A N 1
ATOM 1512 C CA . ASN A 1 185 ? 6.359 -8.922 -23.688 1 88.69 185 ASN A CA 1
ATOM 1513 C C . ASN A 1 185 ? 7.566 -9.852 -23.703 1 88.69 185 ASN A C 1
ATOM 1515 O O . ASN A 1 185 ? 7.551 -10.914 -23.094 1 88.69 185 ASN A O 1
ATOM 1519 N N . ASP A 1 186 ? 8.523 -9.375 -24.438 1 88.62 186 ASP A N 1
ATOM 1520 C CA . ASP A 1 186 ? 9.789 -10.094 -24.406 1 88.62 186 ASP A CA 1
ATOM 1521 C C . ASP A 1 186 ? 10.547 -9.82 -23.109 1 88.62 186 ASP A C 1
ATOM 1523 O O . ASP A 1 186 ? 10.547 -8.695 -22.609 1 88.62 186 ASP A O 1
ATOM 1527 N N . PHE A 1 187 ? 11.172 -10.82 -22.641 1 88.81 187 PHE A N 1
ATOM 1528 C CA . PHE A 1 187 ? 11.906 -10.711 -21.391 1 88.81 187 PHE A CA 1
ATOM 1529 C C . PHE A 1 187 ? 13 -9.656 -21.5 1 88.81 187 PHE A C 1
ATOM 1531 O O . PHE A 1 187 ? 13.18 -8.852 -20.578 1 88.81 187 PHE A O 1
ATOM 1538 N N . GLU A 1 188 ? 13.68 -9.555 -22.641 1 85.56 188 GLU A N 1
ATOM 1539 C CA . GLU A 1 188 ? 14.805 -8.633 -22.812 1 85.56 188 GLU A CA 1
ATOM 1540 C C . GLU A 1 188 ? 14.32 -7.191 -22.922 1 85.56 188 GLU A C 1
ATOM 1542 O O . GLU A 1 188 ? 15.078 -6.258 -22.672 1 85.56 188 GLU A O 1
ATOM 1547 N N . PHE A 1 189 ? 13.125 -7.156 -23.266 1 87.19 189 PHE A N 1
ATOM 1548 C CA . PHE A 1 189 ? 12.562 -5.816 -23.391 1 87.19 189 PHE A CA 1
ATOM 1549 C C . PHE A 1 189 ? 12.203 -5.25 -22.016 1 87.19 189 PHE A C 1
ATOM 1551 O O . PHE A 1 189 ? 12.406 -4.062 -21.766 1 87.19 189 PHE A O 1
ATOM 1558 N N . LEU A 1 190 ? 11.758 -6.074 -21.156 1 89.94 190 LEU A N 1
ATOM 1559 C CA . LEU A 1 190 ? 11.242 -5.625 -19.859 1 89.94 190 LEU A CA 1
ATOM 1560 C C . LEU A 1 190 ? 12.344 -5.625 -18.812 1 89.94 190 LEU A C 1
ATOM 1562 O O . LEU A 1 190 ? 12.305 -4.836 -17.875 1 89.94 190 LEU A O 1
ATOM 1566 N N . PHE A 1 191 ? 13.258 -6.48 -18.984 1 92.19 191 PHE A N 1
ATOM 1567 C CA . PHE A 1 191 ? 14.25 -6.652 -17.938 1 92.19 191 PHE A CA 1
ATOM 1568 C C . PHE A 1 191 ? 15.633 -6.215 -18.422 1 92.19 191 PHE A C 1
ATOM 1570 O O . PHE A 1 191 ? 15.992 -6.441 -19.578 1 92.19 191 PHE A O 1
ATOM 1577 N N . SER A 1 192 ? 16.328 -5.637 -17.5 1 90.88 192 SER A N 1
ATOM 1578 C CA . SER A 1 192 ? 17.719 -5.262 -17.734 1 90.88 192 SER A CA 1
ATOM 1579 C C . SER A 1 192 ? 18.656 -6.023 -16.812 1 90.88 192 SER A C 1
ATOM 1581 O O . SER A 1 192 ? 18.297 -6.355 -15.68 1 90.88 192 SER A O 1
ATOM 1583 N N . THR A 1 193 ? 19.797 -6.277 -17.328 1 90.06 193 THR A N 1
ATOM 1584 C CA . THR A 1 193 ? 20.797 -6.969 -16.531 1 90.06 193 THR A CA 1
ATOM 1585 C C . THR A 1 193 ? 21.344 -6.051 -15.445 1 90.06 193 THR A C 1
ATOM 1587 O O . THR A 1 193 ? 21.609 -4.871 -15.695 1 90.06 193 THR A O 1
ATOM 1590 N N . THR A 1 194 ? 21.422 -6.582 -14.234 1 91.5 194 THR A N 1
ATOM 1591 C CA . THR A 1 194 ? 21.938 -5.832 -13.102 1 91.5 194 THR A CA 1
ATOM 1592 C C . THR A 1 194 ? 22.922 -6.684 -12.297 1 91.5 194 THR A C 1
ATOM 1594 O O . THR A 1 194 ? 22.688 -7.875 -12.086 1 91.5 194 THR A O 1
ATOM 1597 N N . LEU A 1 195 ? 23.984 -6.02 -11.953 1 91.5 195 LEU A N 1
ATOM 1598 C CA . LEU A 1 195 ? 24.984 -6.719 -11.141 1 91.5 195 LEU A CA 1
ATOM 1599 C C . LEU A 1 195 ? 24.719 -6.504 -9.648 1 91.5 195 LEU A C 1
ATOM 1601 O O . LEU A 1 195 ? 24.609 -5.367 -9.195 1 91.5 195 LEU A O 1
ATOM 1605 N N . THR A 1 196 ? 24.5 -7.555 -8.961 1 92.69 196 THR A N 1
ATOM 1606 C CA . THR A 1 196 ? 24.266 -7.508 -7.52 1 92.69 196 THR A CA 1
ATOM 1607 C C . THR A 1 196 ? 25.25 -8.406 -6.781 1 92.69 196 THR A C 1
ATOM 1609 O O . THR A 1 196 ? 26.188 -8.938 -7.387 1 92.69 196 THR A O 1
ATOM 1612 N N . GLU A 1 197 ? 25.094 -8.508 -5.512 1 90.44 197 GLU A N 1
ATOM 1613 C CA . GLU A 1 197 ? 25.969 -9.375 -4.715 1 90.44 197 GLU A CA 1
ATOM 1614 C C . GLU A 1 197 ? 25.797 -10.844 -5.109 1 90.44 197 GLU A C 1
ATOM 1616 O O . GLU A 1 197 ? 26.703 -11.656 -4.898 1 90.44 197 GLU A O 1
ATOM 1621 N N . GLU A 1 198 ? 24.672 -11.07 -5.789 1 92.25 198 GLU A N 1
ATOM 1622 C CA . GLU A 1 198 ? 24.359 -12.438 -6.215 1 92.25 198 GLU A CA 1
ATOM 1623 C C . GLU A 1 198 ? 24.875 -12.703 -7.629 1 92.25 198 GLU A C 1
ATOM 1625 O O . GLU A 1 198 ? 24.703 -13.797 -8.164 1 92.25 198 GLU A O 1
ATOM 1630 N N . GLY A 1 199 ? 25.562 -11.828 -8.141 1 92.25 199 GLY A N 1
ATOM 1631 C CA . GLY A 1 199 ? 25.984 -11.938 -9.531 1 92.25 199 GLY A CA 1
ATOM 1632 C C . GLY A 1 199 ? 25.062 -11.211 -10.492 1 92.25 199 GLY A C 1
ATOM 1633 O O . GLY A 1 199 ? 24.594 -10.109 -10.195 1 92.25 199 GLY A O 1
ATOM 1634 N N . VAL A 1 200 ? 24.875 -11.844 -11.633 1 92.25 200 VAL A N 1
ATOM 1635 C CA . VAL A 1 200 ? 24.047 -11.211 -12.641 1 92.25 200 VAL A CA 1
ATOM 1636 C C . VAL A 1 200 ? 22.578 -11.484 -12.344 1 92.25 200 VAL A C 1
ATOM 1638 O O . VAL A 1 200 ? 22.156 -12.641 -12.219 1 92.25 200 VAL A O 1
ATOM 1641 N N . CYS A 1 201 ? 21.859 -10.43 -12.172 1 93.5 201 CYS A N 1
ATOM 1642 C CA . CYS A 1 201 ? 20.422 -10.477 -11.969 1 93.5 201 CYS A CA 1
ATOM 1643 C C . CYS A 1 201 ? 19.688 -9.672 -13.047 1 93.5 201 CYS A C 1
ATOM 1645 O O . CYS A 1 201 ? 20.328 -9.102 -13.938 1 93.5 201 CYS A O 1
ATOM 1647 N N . TYR A 1 202 ? 18.422 -9.766 -13.008 1 93 202 TYR A N 1
ATOM 1648 C CA . TYR A 1 202 ? 17.578 -9.062 -13.969 1 93 202 TYR A CA 1
ATOM 1649 C C . TYR A 1 202 ? 16.578 -8.172 -13.266 1 93 202 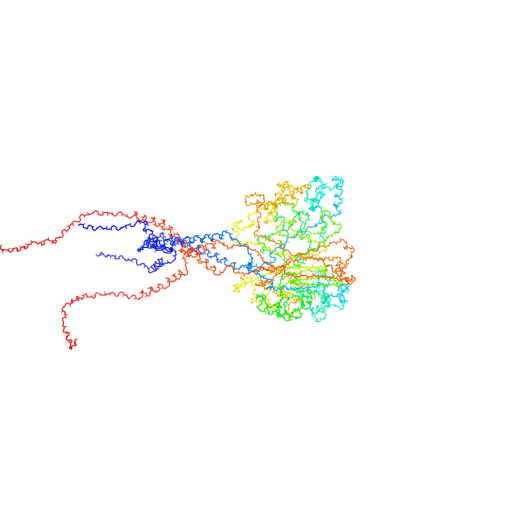TYR A C 1
ATOM 1651 O O . TYR A 1 202 ? 15.805 -8.641 -12.414 1 93 202 TYR A O 1
ATOM 1659 N N . THR A 1 203 ? 16.562 -6.902 -13.625 1 94.94 203 THR A N 1
ATOM 1660 C CA . THR A 1 203 ? 15.703 -5.953 -12.938 1 94.94 203 THR A CA 1
ATOM 1661 C C . THR A 1 203 ? 14.648 -5.395 -13.891 1 94.94 203 THR A C 1
ATOM 1663 O O . THR A 1 203 ? 14.969 -4.977 -15 1 94.94 203 THR A O 1
ATOM 1666 N N . PHE A 1 204 ? 13.469 -5.465 -13.461 1 95.94 204 PHE A N 1
ATOM 1667 C CA . PHE A 1 204 ? 12.328 -4.836 -14.117 1 95.94 204 PHE A CA 1
ATOM 1668 C C . PHE A 1 204 ? 12.023 -3.482 -13.492 1 95.94 204 PHE A C 1
ATOM 1670 O O . PHE A 1 204 ? 12.016 -3.348 -12.266 1 95.94 204 PHE A O 1
ATOM 1677 N N . ASN A 1 205 ? 11.836 -2.443 -14.266 1 96.25 205 ASN A N 1
ATOM 1678 C CA . ASN A 1 205 ? 11.305 -1.145 -13.875 1 96.25 205 ASN A CA 1
ATOM 1679 C C . ASN A 1 205 ? 12.289 -0.369 -13.008 1 96.25 205 ASN A C 1
ATOM 1681 O O . ASN A 1 205 ? 11.891 0.44 -12.172 1 96.25 205 ASN A O 1
ATOM 1685 N N . GLY A 1 206 ? 13.539 -0.665 -13.078 1 94.38 206 GLY A N 1
ATOM 1686 C CA . GLY A 1 206 ? 14.578 0.104 -12.414 1 94.38 206 GLY A CA 1
ATOM 1687 C C . GLY A 1 206 ? 15.094 1.257 -13.25 1 94.38 206 GLY A C 1
ATOM 1688 O O . GLY A 1 206 ? 15.156 1.16 -14.477 1 94.38 206 GLY A O 1
ATOM 1689 N N . LEU A 1 207 ? 15.516 2.279 -12.531 1 93.06 207 LEU A N 1
ATOM 1690 C CA . LEU A 1 207 ? 16.031 3.436 -13.25 1 93.06 207 LEU A CA 1
ATOM 1691 C C . LEU A 1 207 ? 17.328 3.084 -13.992 1 93.06 207 LEU A C 1
ATOM 1693 O O . LEU A 1 207 ? 18.078 2.201 -13.555 1 93.06 207 LEU A O 1
ATOM 1697 N N . ALA A 1 208 ? 17.547 3.883 -15.055 1 90.31 208 ALA A N 1
ATOM 1698 C CA . ALA A 1 208 ? 18.766 3.705 -15.836 1 90.31 208 ALA A CA 1
ATOM 1699 C C . ALA A 1 208 ? 19.984 4.203 -15.078 1 90.31 208 ALA A C 1
ATOM 1701 O O . ALA A 1 208 ? 19.859 4.984 -14.133 1 90.31 208 ALA A O 1
ATOM 1702 N N . ALA A 1 209 ? 21.094 3.719 -15.539 1 88.75 209 ALA A N 1
ATOM 1703 C CA . ALA A 1 209 ? 22.359 4.105 -14.906 1 88.75 209 ALA A CA 1
ATOM 1704 C C . ALA A 1 209 ? 22.547 5.621 -14.953 1 88.75 209 ALA A C 1
ATOM 1706 O O . ALA A 1 209 ? 23 6.227 -13.984 1 88.75 209 ALA A O 1
ATOM 1707 N N . GLU A 1 210 ? 22.141 6.242 -15.992 1 87.25 210 GLU A N 1
ATOM 1708 C CA . GLU A 1 210 ? 22.328 7.676 -16.172 1 87.25 210 GLU A CA 1
ATOM 1709 C C . GLU A 1 210 ? 21.453 8.469 -15.203 1 87.25 210 GLU A C 1
ATOM 1711 O O . GLU A 1 210 ? 21.812 9.57 -14.781 1 87.25 210 GLU A O 1
ATOM 1716 N N . ASP A 1 211 ? 20.359 7.898 -14.859 1 89.88 211 ASP A N 1
ATOM 1717 C CA . ASP A 1 211 ? 19.422 8.594 -13.977 1 89.88 211 ASP A CA 1
ATOM 1718 C C . ASP A 1 211 ? 19.703 8.266 -12.516 1 89.88 211 ASP A C 1
ATOM 1720 O O . ASP A 1 211 ? 19.359 9.039 -11.617 1 89.88 211 ASP A O 1
ATOM 1724 N N . LEU A 1 212 ? 20.344 7.191 -12.25 1 91.25 212 LEU A N 1
ATOM 1725 C CA . LEU A 1 212 ? 20.5 6.703 -10.883 1 91.25 212 LEU A CA 1
ATOM 1726 C C . LEU A 1 212 ? 21.906 6.992 -10.367 1 91.25 212 LEU A C 1
ATOM 1728 O O . LEU A 1 212 ? 22.094 7.316 -9.188 1 91.25 212 LEU A O 1
ATOM 1732 N N . LEU A 1 213 ? 22.875 6.906 -11.234 1 91.12 213 LEU A N 1
ATOM 1733 C CA . LEU A 1 213 ? 24.25 6.945 -10.789 1 91.12 213 LEU A CA 1
ATOM 1734 C C . LEU A 1 213 ? 24.938 8.219 -11.266 1 91.12 213 LEU A C 1
ATOM 1736 O O . LEU A 1 213 ? 24.625 8.742 -12.336 1 91.12 213 LEU A O 1
ATOM 1740 N N . THR A 1 214 ? 25.844 8.633 -10.453 1 90.38 214 THR A N 1
ATOM 1741 C CA . THR A 1 214 ? 26.688 9.773 -10.82 1 90.38 214 THR A CA 1
ATOM 1742 C C . THR A 1 214 ? 28 9.312 -11.438 1 90.38 214 THR A C 1
ATOM 1744 O O . THR A 1 214 ? 28.688 10.086 -12.109 1 90.38 214 THR A O 1
ATOM 1747 N N . VAL A 1 215 ? 28.312 8.117 -11.148 1 85.94 215 VAL A N 1
ATOM 1748 C CA . VAL A 1 215 ? 29.594 7.582 -11.609 1 85.94 215 VAL A CA 1
ATOM 1749 C C . VAL A 1 215 ? 29.375 6.727 -12.859 1 85.94 215 VAL A C 1
ATOM 1751 O O . VAL A 1 215 ? 28.281 6.184 -13.062 1 85.94 215 VAL A O 1
ATOM 1754 N N . LYS A 1 216 ? 30.359 6.742 -13.828 1 73.06 216 LYS A N 1
ATOM 1755 C CA . LYS A 1 216 ? 30.281 5.938 -15.047 1 73.06 216 LYS A CA 1
ATOM 1756 C C . LYS A 1 216 ? 30.734 4.504 -14.781 1 73.06 216 LYS A C 1
ATOM 1758 O O . LYS A 1 216 ? 31.922 4.223 -14.719 1 73.06 216 LYS A O 1
ATOM 1763 N N . MET A 1 217 ? 30.078 3.865 -13.906 1 64.25 217 MET A N 1
ATOM 1764 C CA . MET A 1 217 ? 30.469 2.48 -13.664 1 64.25 217 MET A CA 1
ATOM 1765 C C . MET A 1 217 ? 29.922 1.564 -14.758 1 64.25 217 MET A C 1
ATOM 1767 O O . MET A 1 217 ? 28.812 1.776 -15.25 1 64.25 217 MET A O 1
ATOM 1771 N N . ASP A 1 218 ? 30.625 0.594 -15.086 1 59.28 218 ASP A N 1
ATOM 1772 C CA . ASP A 1 218 ? 30.328 -0.483 -16.031 1 59.28 218 ASP A CA 1
ATOM 1773 C C . ASP A 1 218 ? 28.906 -0.365 -16.562 1 59.28 218 ASP A C 1
ATOM 1775 O O . ASP A 1 218 ? 27.969 -0.897 -15.977 1 59.28 218 ASP A O 1
ATOM 1779 N N . THR A 1 219 ? 28.578 0.675 -17.312 1 55.06 219 THR A N 1
ATOM 1780 C CA . THR A 1 219 ? 27.344 1.171 -17.891 1 55.06 219 THR A CA 1
ATOM 1781 C C . THR A 1 219 ? 26.422 0.012 -18.297 1 55.06 219 THR A C 1
ATOM 1783 O O . THR A 1 219 ? 25.203 0.166 -18.344 1 55.06 219 THR A O 1
ATOM 1786 N N . ASP A 1 220 ? 26.953 -1.174 -18.438 1 62.12 220 ASP A N 1
ATOM 1787 C CA . ASP A 1 220 ? 26.094 -2.219 -19 1 62.12 220 ASP A CA 1
ATOM 1788 C C . ASP A 1 220 ? 25.312 -2.938 -17.891 1 62.12 220 ASP A C 1
ATOM 1790 O O . ASP A 1 220 ? 24.562 -3.865 -18.172 1 62.12 220 ASP A O 1
ATOM 1794 N N . LEU A 1 221 ? 25.453 -2.338 -16.734 1 68.88 221 LEU A N 1
ATOM 1795 C CA . LEU A 1 221 ? 24.938 -3.131 -15.617 1 68.88 221 LEU A CA 1
ATOM 1796 C C . LEU A 1 221 ? 23.547 -2.641 -15.203 1 68.88 221 LEU A C 1
ATOM 1798 O O . LEU A 1 221 ? 22.938 -3.189 -14.281 1 68.88 221 LEU A O 1
ATOM 1802 N N . LEU A 1 222 ? 23.109 -1.619 -15.828 1 72.25 222 LEU A N 1
ATOM 1803 C CA . LEU A 1 222 ? 21.75 -1.176 -15.5 1 72.25 222 LEU A CA 1
ATOM 1804 C C . LEU A 1 222 ? 20.953 -0.903 -16.766 1 72.25 222 LEU A C 1
ATOM 1806 O O . LEU A 1 222 ? 21.469 -1.017 -17.875 1 72.25 222 LEU A O 1
ATOM 1810 N N . GLY A 1 223 ? 19.625 -0.764 -16.531 1 71.94 223 GLY A N 1
ATOM 1811 C CA . GLY A 1 223 ? 18.703 -0.498 -17.625 1 71.94 223 GLY A CA 1
ATOM 1812 C C . GLY A 1 223 ? 19.031 0.764 -18.391 1 71.94 223 GLY A C 1
ATOM 1813 O O . GLY A 1 223 ? 19.859 1.568 -17.953 1 71.94 223 GLY A O 1
ATOM 1814 N N . ASN A 1 224 ? 18.531 0.815 -19.609 1 78.56 224 ASN A N 1
ATOM 1815 C CA . ASN A 1 224 ? 18.875 1.926 -20.5 1 78.56 224 ASN A CA 1
ATOM 1816 C C . ASN A 1 224 ? 17.656 2.797 -20.797 1 78.56 224 ASN A C 1
ATOM 1818 O O . ASN A 1 224 ? 17.75 3.764 -21.547 1 78.56 224 ASN A O 1
ATOM 1822 N N . VAL A 1 225 ? 16.672 2.475 -20.062 1 85.94 225 VAL A N 1
ATOM 1823 C CA . VAL A 1 225 ? 15.484 3.275 -20.359 1 85.94 225 VAL A CA 1
ATOM 1824 C C . VAL A 1 225 ? 15.453 4.496 -19.438 1 85.94 225 VAL A C 1
ATOM 1826 O O . VAL A 1 225 ? 15.438 4.359 -18.219 1 85.94 225 VAL A O 1
ATOM 1829 N N . ARG A 1 226 ? 15.359 5.652 -20.047 1 88.38 226 ARG A N 1
ATOM 1830 C CA . ARG A 1 226 ? 15.359 6.902 -19.297 1 88.38 226 ARG A CA 1
ATOM 1831 C C . ARG A 1 226 ? 13.969 7.23 -18.766 1 88.38 226 ARG A C 1
ATOM 1833 O O . ARG A 1 226 ? 12.969 6.738 -19.297 1 88.38 226 ARG A O 1
ATOM 1840 N N . SER A 1 227 ? 13.969 7.996 -17.703 1 91.06 227 SER A N 1
ATOM 1841 C CA . SER A 1 227 ? 12.711 8.398 -17.062 1 91.06 227 SER A CA 1
ATOM 1842 C C . SER A 1 227 ? 12.555 9.914 -17.062 1 91.06 227 SER A C 1
ATOM 1844 O O . SER A 1 227 ? 12.57 10.547 -16 1 91.06 227 SER A O 1
ATOM 1846 N N . PRO A 1 228 ? 12.258 10.508 -18.172 1 90.31 228 PRO A N 1
ATOM 1847 C CA . PRO A 1 228 ? 12.172 11.969 -18.219 1 90.31 228 PRO A CA 1
ATOM 1848 C C . PRO A 1 228 ? 10.898 12.5 -17.562 1 90.31 228 PRO A C 1
ATOM 1850 O O . PRO A 1 228 ? 10.867 13.656 -17.125 1 90.31 228 PRO A O 1
ATOM 1853 N N . HIS A 1 229 ? 9.938 11.695 -17.391 1 92.38 229 HIS A N 1
ATOM 1854 C CA . HIS A 1 229 ? 8.656 12.219 -16.938 1 92.38 229 HIS A CA 1
ATOM 1855 C C . HIS A 1 229 ? 8.336 11.734 -15.531 1 92.38 229 HIS A C 1
ATOM 1857 O O . HIS A 1 229 ? 7.164 11.695 -15.133 1 92.38 229 HIS A O 1
ATOM 1863 N N . TRP A 1 230 ? 9.305 11.297 -14.781 1 93.44 230 TRP A N 1
ATOM 1864 C CA . TRP A 1 230 ? 9.055 10.859 -13.414 1 93.44 230 TRP A CA 1
ATOM 1865 C C . TRP A 1 230 ? 10.266 11.133 -12.523 1 93.44 230 TRP A C 1
ATOM 1867 O O . TRP A 1 230 ? 11.406 10.93 -12.938 1 93.44 230 TRP A O 1
ATOM 1877 N N . THR A 1 231 ? 9.992 11.586 -11.336 1 91.19 231 THR A N 1
ATOM 1878 C CA . THR A 1 231 ? 10.984 11.695 -10.266 1 91.19 231 THR A CA 1
ATOM 1879 C C . THR A 1 231 ? 10.398 11.234 -8.938 1 91.19 231 THR A C 1
ATOM 1881 O O . THR A 1 231 ? 9.18 11.234 -8.75 1 91.19 231 THR A O 1
ATOM 1884 N N . LEU A 1 232 ? 11.188 10.812 -8.062 1 90.31 232 LEU A N 1
ATOM 1885 C CA . LEU A 1 232 ? 10.734 10.32 -6.77 1 90.31 232 LEU A CA 1
ATOM 1886 C C . LEU A 1 232 ? 10 11.406 -5.996 1 90.31 232 LEU A C 1
ATOM 1888 O O . LEU A 1 232 ? 8.977 11.141 -5.359 1 90.31 232 LEU A O 1
ATOM 1892 N N . ASP A 1 233 ? 10.391 12.641 -6.109 1 87.5 233 ASP A N 1
ATOM 1893 C CA . ASP A 1 233 ? 9.844 13.734 -5.32 1 87.5 233 ASP A CA 1
ATOM 1894 C C . ASP A 1 233 ? 8.523 14.234 -5.902 1 87.5 233 ASP A C 1
ATOM 1896 O O . ASP A 1 233 ? 7.555 14.453 -5.172 1 87.5 233 ASP A O 1
ATOM 1900 N N . SER A 1 234 ? 8.453 14.328 -7.188 1 88 234 SER A N 1
ATOM 1901 C CA . SER A 1 234 ? 7.297 14.969 -7.805 1 88 234 SER A CA 1
ATOM 1902 C C . SER A 1 234 ? 6.352 13.938 -8.414 1 88 234 SER A C 1
ATOM 1904 O O . SER A 1 234 ? 5.203 14.25 -8.734 1 88 234 SER A O 1
ATOM 1906 N N . GLY A 1 235 ? 6.785 12.742 -8.523 1 90.38 235 GLY A N 1
ATOM 1907 C CA . GLY A 1 235 ? 5.957 11.75 -9.188 1 90.38 235 GLY A CA 1
ATOM 1908 C C . GLY A 1 235 ? 5.918 11.93 -10.695 1 90.38 235 GLY A C 1
ATOM 1909 O O . GLY A 1 235 ? 6.891 12.383 -11.297 1 90.38 235 GLY A O 1
ATOM 1910 N N . TYR A 1 236 ? 4.859 11.477 -11.336 1 92 236 TYR A N 1
ATOM 1911 C CA . TYR A 1 236 ? 4.723 11.586 -12.781 1 92 236 TYR A CA 1
ATOM 1912 C C . TYR A 1 236 ? 4.324 13 -13.188 1 92 236 TYR A C 1
ATOM 1914 O O . TYR A 1 236 ? 3.488 13.625 -12.531 1 92 236 TYR A O 1
ATOM 1922 N N . SER A 1 237 ? 4.914 13.477 -14.25 1 90.5 237 SER A N 1
ATOM 1923 C CA . SER A 1 237 ? 4.582 14.805 -14.758 1 90.5 237 SER A CA 1
ATOM 1924 C C . SER A 1 237 ? 3.273 14.789 -15.539 1 90.5 237 SER A C 1
ATOM 1926 O O . SER A 1 237 ? 2.732 13.719 -15.828 1 90.5 237 SER A O 1
ATOM 1928 N N . SER A 1 238 ? 2.758 15.953 -15.867 1 85.88 238 SER A N 1
ATOM 1929 C CA . SER A 1 238 ? 1.507 16.078 -16.609 1 85.88 238 SER A CA 1
ATOM 1930 C C . SER A 1 238 ? 1.653 15.555 -18.031 1 85.88 238 SER A C 1
ATOM 1932 O O . SER A 1 238 ? 0.661 15.211 -18.688 1 85.88 238 SER A O 1
ATOM 1934 N N . LYS A 1 239 ? 2.893 15.461 -18.5 1 85.62 239 LYS A N 1
ATOM 1935 C CA . LYS A 1 239 ? 3.137 14.992 -19.859 1 85.62 239 LYS A CA 1
ATOM 1936 C C . LYS A 1 239 ? 3.299 13.477 -19.906 1 85.62 239 LYS A C 1
ATOM 1938 O O . LYS A 1 239 ? 3.475 12.898 -20.969 1 85.62 239 LYS A O 1
ATOM 1943 N N . ALA A 1 240 ? 3.207 12.852 -18.656 1 87.81 240 ALA A N 1
ATOM 1944 C CA . ALA A 1 240 ? 3.387 11.398 -18.609 1 87.81 240 ALA A CA 1
ATOM 1945 C C . ALA A 1 240 ? 2.209 10.68 -19.25 1 87.81 240 ALA A C 1
ATOM 1947 O O . ALA A 1 240 ? 1.053 11.047 -19.047 1 87.81 240 ALA A O 1
ATOM 1948 N N . ASN A 1 241 ? 2.51 9.742 -20.094 1 85.88 241 ASN A N 1
ATOM 1949 C CA . ASN A 1 241 ? 1.5 8.914 -20.75 1 85.88 241 ASN A CA 1
ATOM 1950 C C . ASN A 1 241 ? 1.48 7.504 -20.172 1 85.88 241 ASN A C 1
ATOM 1952 O O . ASN A 1 241 ? 2.102 7.234 -19.141 1 85.88 241 ASN A O 1
ATOM 1956 N N . LEU A 1 242 ? 0.748 6.621 -20.781 1 83.69 242 LEU A N 1
ATOM 1957 C CA . LEU A 1 242 ? 0.582 5.25 -20.312 1 83.69 242 LEU A CA 1
ATOM 1958 C C . LEU A 1 242 ? 1.873 4.457 -20.484 1 83.69 242 LEU A C 1
ATOM 1960 O O . LEU A 1 242 ? 2.113 3.49 -19.75 1 83.69 242 LEU A O 1
ATOM 1964 N N . THR A 1 243 ? 2.758 4.922 -21.312 1 84.62 243 THR A N 1
ATOM 1965 C CA . THR A 1 243 ? 3.975 4.176 -21.609 1 84.62 243 THR A CA 1
ATOM 1966 C C . THR A 1 243 ? 5.188 4.844 -20.969 1 84.62 243 THR A C 1
ATOM 1968 O O . THR A 1 243 ? 6.328 4.449 -21.219 1 84.62 243 THR A O 1
ATOM 1971 N N . SER A 1 244 ? 4.914 5.766 -20.172 1 89.5 244 SER A N 1
ATOM 1972 C CA . SER A 1 244 ? 6.027 6.477 -19.547 1 89.5 244 SER A CA 1
ATOM 1973 C C . SER A 1 244 ? 6.766 5.586 -18.547 1 89.5 244 SER A C 1
ATOM 1975 O O . SER A 1 244 ? 6.141 4.816 -17.812 1 89.5 244 SER A O 1
ATOM 1977 N N . TYR A 1 245 ? 8.07 5.711 -18.547 1 93.19 245 TYR A N 1
ATOM 1978 C CA . TYR A 1 245 ? 8.93 4.984 -17.625 1 93.19 245 TYR A CA 1
ATOM 1979 C C . TYR A 1 245 ? 9.18 5.801 -16.359 1 93.19 245 TYR A C 1
ATOM 1981 O O . TYR A 1 245 ? 9.398 7.012 -16.438 1 93.19 245 TYR A O 1
ATOM 1989 N N . PRO A 1 246 ? 9.242 5.145 -15.164 1 94.38 246 PRO A N 1
ATOM 1990 C CA . PRO A 1 246 ? 8.977 3.725 -14.93 1 94.38 246 PRO A CA 1
ATOM 1991 C C . PRO A 1 246 ? 7.52 3.35 -15.18 1 94.38 246 PRO A C 1
ATOM 1993 O O . PRO A 1 246 ? 6.629 4.191 -15.039 1 94.38 246 PRO A O 1
ATOM 1996 N N . TYR A 1 247 ? 7.371 2.121 -15.477 1 94.81 247 TYR A N 1
ATOM 1997 C CA . TYR A 1 247 ? 6.047 1.633 -15.836 1 94.81 247 TYR A CA 1
ATOM 1998 C C . TYR A 1 247 ? 5.113 1.661 -14.625 1 94.81 247 TYR A C 1
ATOM 2000 O O . TYR A 1 247 ? 5.551 1.471 -13.492 1 94.81 247 TYR A O 1
ATOM 2008 N N . ARG A 1 248 ? 3.893 1.903 -14.93 1 92.62 248 ARG A N 1
ATOM 2009 C CA . ARG A 1 248 ? 2.867 1.91 -13.891 1 92.62 248 ARG A CA 1
ATOM 2010 C C . ARG A 1 248 ? 1.792 0.866 -14.18 1 92.62 248 ARG A C 1
ATOM 2012 O O . ARG A 1 248 ? 1.626 0.434 -15.32 1 92.62 248 ARG A O 1
ATOM 2019 N N . SER A 1 249 ? 1.204 0.39 -13.148 1 91.94 249 SER A N 1
ATOM 2020 C CA . SER A 1 249 ? 0.072 -0.517 -13.305 1 91.94 249 SER A CA 1
ATOM 2021 C C . SER A 1 249 ? -1.226 0.253 -13.531 1 91.94 249 SER A C 1
ATOM 2023 O O . SER A 1 249 ? -1.467 1.274 -12.883 1 91.94 249 SER A O 1
ATOM 2025 N N . ILE A 1 250 ? -2.045 -0.143 -14.406 1 88.5 250 ILE A N 1
ATOM 2026 C CA . ILE A 1 250 ? -3.275 0.56 -14.75 1 88.5 250 ILE A CA 1
ATOM 2027 C C . ILE A 1 250 ? -4.355 0.251 -13.719 1 88.5 250 ILE A C 1
ATOM 2029 O O . ILE A 1 250 ? -5.367 0.952 -13.641 1 88.5 250 ILE A O 1
ATOM 2033 N N . GLY A 1 251 ? -4.121 -0.733 -12.938 1 86.94 251 GLY A N 1
ATOM 2034 C CA . GLY A 1 251 ? -5.098 -1.112 -11.93 1 86.94 251 GLY A CA 1
ATOM 2035 C C . GLY A 1 251 ? -4.602 -2.203 -11 1 86.94 251 GLY A C 1
ATOM 2036 O O . GLY A 1 251 ? -3.443 -2.615 -11.078 1 86.94 251 GLY A O 1
ATOM 2037 N N . PRO A 1 252 ? -5.473 -2.543 -10.078 1 88.44 252 PRO A N 1
ATOM 2038 C CA . PRO A 1 252 ? -5.125 -3.645 -9.172 1 88.44 252 PRO A CA 1
ATOM 2039 C C . PRO A 1 252 ? -5.363 -5.016 -9.797 1 88.44 252 PRO A C 1
ATOM 2041 O O . PRO A 1 252 ? -6.016 -5.121 -10.844 1 88.44 252 PRO A O 1
ATOM 2044 N N . GLY A 1 253 ? -4.699 -6.059 -9.156 1 86.31 253 GLY A N 1
ATOM 2045 C CA . GLY A 1 253 ? -4.984 -7.414 -9.594 1 86.31 253 GLY A CA 1
ATOM 2046 C C . GLY A 1 253 ? -3.863 -8.023 -10.414 1 86.31 253 GLY A C 1
ATOM 2047 O O . GLY A 1 253 ? -3.016 -7.309 -10.945 1 86.31 253 GLY A O 1
ATOM 2048 N N . ALA A 1 254 ? -4.047 -9.25 -10.641 1 82.19 254 ALA A N 1
ATOM 2049 C CA . ALA A 1 254 ? -2.984 -10.016 -11.289 1 82.19 254 ALA A CA 1
ATOM 2050 C C . ALA A 1 254 ? -2.91 -9.695 -12.773 1 82.19 254 ALA A C 1
ATOM 2052 O O . ALA A 1 254 ? -1.837 -9.766 -13.383 1 82.19 254 ALA A O 1
ATOM 2053 N N . LEU A 1 255 ? -3.977 -9.281 -13.297 1 78.94 255 LEU A N 1
ATOM 2054 C CA . LEU A 1 255 ? -3.99 -9.031 -14.734 1 78.94 255 LEU A CA 1
ATOM 2055 C C . LEU A 1 255 ? -3.236 -7.746 -15.07 1 78.94 255 LEU A C 1
ATOM 2057 O O . LEU A 1 255 ? -2.604 -7.648 -16.125 1 78.94 255 LEU A O 1
ATOM 2061 N N . ALA A 1 256 ? -3.309 -6.891 -14.141 1 86.88 256 ALA A N 1
ATOM 2062 C CA . ALA A 1 256 ? -2.658 -5.605 -14.383 1 86.88 256 ALA A CA 1
ATOM 2063 C C . ALA A 1 256 ? -1.212 -5.621 -13.898 1 86.88 256 ALA A C 1
ATOM 2065 O O . ALA A 1 256 ? -0.469 -4.656 -14.102 1 86.88 256 ALA A O 1
ATOM 2066 N N . GLY A 1 257 ? -0.821 -6.703 -13.328 1 92.19 257 GLY A N 1
ATOM 2067 C CA . GLY A 1 257 ? 0.509 -6.773 -12.742 1 92.19 257 GLY A CA 1
ATOM 2068 C C . GLY A 1 257 ? 1.514 -7.48 -13.633 1 92.19 257 GLY A C 1
ATOM 2069 O O . GLY A 1 257 ? 1.388 -7.453 -14.859 1 92.19 257 GLY A O 1
ATOM 2070 N N . LEU A 1 258 ? 2.592 -7.887 -13.016 1 95.56 258 LEU A N 1
ATOM 2071 C CA . LEU A 1 258 ? 3.684 -8.578 -13.695 1 95.56 258 LEU A CA 1
ATOM 2072 C C . LEU A 1 258 ? 3.588 -10.086 -13.484 1 95.56 258 LEU A C 1
ATOM 2074 O O . LEU A 1 258 ? 3.391 -10.547 -12.359 1 95.56 258 LEU A O 1
ATOM 2078 N N . SER A 1 259 ? 3.566 -10.836 -14.586 1 93.5 259 SER A N 1
ATOM 2079 C CA . SER A 1 259 ? 3.596 -12.297 -14.547 1 93.5 259 SER A CA 1
ATOM 2080 C C . SER A 1 259 ? 4.766 -12.852 -15.352 1 93.5 259 SER A C 1
ATOM 2082 O O . SER A 1 259 ? 4.91 -12.531 -16.531 1 93.5 259 SER A O 1
ATOM 2084 N N . ILE A 1 260 ? 5.559 -13.68 -14.68 1 93.31 260 ILE A N 1
ATOM 2085 C CA . ILE A 1 260 ? 6.734 -14.211 -15.352 1 93.31 260 ILE A CA 1
ATOM 2086 C C . ILE A 1 260 ? 6.871 -15.703 -15.062 1 93.31 260 ILE A C 1
ATOM 2088 O O . ILE A 1 260 ? 6.633 -16.141 -13.93 1 93.31 260 ILE A O 1
ATOM 2092 N N . MET A 1 261 ? 7.18 -16.422 -16.062 1 92.5 261 MET A N 1
ATOM 2093 C CA . MET A 1 261 ? 7.52 -17.828 -15.93 1 92.5 261 MET A CA 1
ATOM 2094 C C . MET A 1 261 ? 9.016 -18.062 -16.109 1 92.5 261 MET A C 1
ATOM 2096 O O . MET A 1 261 ? 9.578 -17.719 -17.156 1 92.5 261 MET A O 1
ATOM 2100 N N . LEU A 1 262 ? 9.602 -18.547 -15.094 1 92.5 262 LEU A N 1
ATOM 2101 C CA . LEU A 1 262 ? 11.039 -18.812 -15.102 1 92.5 262 LEU A CA 1
ATOM 2102 C C . LEU A 1 262 ? 11.305 -20.312 -15.227 1 92.5 262 LEU A C 1
ATOM 2104 O O . LEU A 1 262 ? 10.727 -21.125 -14.492 1 92.5 262 LEU A O 1
ATOM 2108 N N . ILE A 1 263 ? 12.141 -20.656 -16.156 1 91.31 263 ILE A N 1
ATOM 2109 C CA . ILE A 1 263 ? 12.398 -22.062 -16.438 1 91.31 263 ILE A CA 1
ATOM 2110 C C . ILE A 1 263 ? 13.82 -22.422 -16.031 1 91.31 263 ILE A C 1
ATOM 2112 O O . ILE A 1 263 ? 14.766 -21.688 -16.312 1 91.31 263 ILE A O 1
ATOM 2116 N N . SER A 1 264 ? 13.93 -23.422 -15.305 1 91.25 264 SER A N 1
ATOM 2117 C CA . SER A 1 264 ? 15.219 -23.969 -14.898 1 91.25 264 SER A CA 1
ATOM 2118 C C . SER A 1 264 ? 15.344 -25.438 -15.289 1 91.25 264 SER A C 1
ATOM 2120 O O . SER A 1 264 ? 14.352 -26.156 -15.336 1 91.25 264 SER A O 1
ATOM 2122 N N . GLN A 1 265 ? 16.562 -25.859 -15.578 1 90.88 265 GLN A N 1
ATOM 2123 C CA . GLN A 1 265 ? 16.844 -27.25 -15.914 1 90.88 265 GLN A CA 1
ATOM 2124 C C . GLN A 1 265 ? 17.5 -27.984 -14.742 1 90.88 265 GLN A C 1
ATOM 2126 O O . GLN A 1 265 ? 18.391 -27.438 -14.086 1 90.88 265 GLN A O 1
ATOM 2131 N N . GLU A 1 266 ? 17.078 -29.156 -14.57 1 92.25 266 GLU A N 1
ATOM 2132 C CA . GLU A 1 266 ? 17.578 -29.969 -13.461 1 92.25 266 GLU A CA 1
ATOM 2133 C C . GLU A 1 266 ? 19.078 -30.156 -13.539 1 92.25 266 GLU A C 1
ATOM 2135 O O . GLU A 1 266 ? 19.781 -30.125 -12.523 1 92.25 266 GLU A O 1
ATOM 2140 N N . LYS A 1 267 ? 19.656 -30.25 -14.68 1 91.31 267 LYS A N 1
ATOM 2141 C CA . LYS A 1 267 ? 21.078 -30.531 -14.883 1 91.31 267 LYS A CA 1
ATOM 2142 C C . LYS A 1 267 ? 21.938 -29.375 -14.406 1 91.31 267 LYS A C 1
ATOM 2144 O O . LYS A 1 267 ? 23.109 -29.578 -14.078 1 91.31 267 LYS A O 1
ATOM 2149 N N . ASN A 1 268 ? 21.328 -28.203 -14.328 1 92.94 268 ASN A N 1
ATOM 2150 C CA . ASN A 1 268 ? 22.125 -27.016 -13.992 1 92.94 268 ASN A CA 1
ATOM 2151 C C . ASN A 1 268 ? 22.047 -26.703 -12.5 1 92.94 268 ASN A C 1
ATOM 2153 O O . ASN A 1 268 ? 22.734 -25.797 -12.023 1 92.94 268 ASN A O 1
ATOM 2157 N N . LEU A 1 269 ? 21.281 -27.453 -11.766 1 93.06 269 LEU A N 1
ATOM 2158 C CA . LEU A 1 269 ? 21.172 -27.188 -10.336 1 93.06 269 LEU A CA 1
ATOM 2159 C C . LEU A 1 269 ? 22.469 -27.5 -9.609 1 93.06 269 LEU A C 1
ATOM 2161 O O . LEU A 1 269 ? 23.125 -28.516 -9.906 1 93.06 269 LEU A O 1
ATOM 2165 N N . GLU A 1 270 ? 22.906 -26.516 -8.805 1 91.69 270 GLU A N 1
ATOM 2166 C CA . GLU A 1 270 ? 24.172 -26.625 -8.078 1 91.69 270 GLU A CA 1
ATOM 2167 C C . GLU A 1 270 ? 23.938 -26.578 -6.566 1 91.69 270 GLU A C 1
ATOM 2169 O O . GLU A 1 270 ? 23.531 -25.531 -6.035 1 91.69 270 GLU A O 1
ATOM 2174 N N . TYR A 1 271 ? 24.375 -27.578 -5.836 1 91.88 271 TYR A N 1
ATOM 2175 C CA . TYR A 1 271 ? 24.031 -27.688 -4.422 1 91.88 271 TYR A CA 1
ATOM 2176 C C . TYR A 1 271 ? 25.219 -27.344 -3.537 1 91.88 271 TYR A C 1
ATOM 2178 O O . TYR A 1 271 ? 25.047 -26.922 -2.393 1 91.88 271 TYR A O 1
ATOM 2186 N N . MET A 1 272 ? 26.391 -27.5 -4.039 1 91.44 272 MET A N 1
ATOM 2187 C CA . MET A 1 272 ? 27.562 -27.203 -3.219 1 91.44 272 MET A CA 1
ATOM 2188 C C . MET A 1 272 ? 27.703 -25.703 -2.988 1 91.44 272 MET A C 1
ATOM 2190 O O . MET A 1 272 ? 27.844 -25.266 -1.85 1 91.44 272 MET A O 1
ATOM 2194 N N . CYS A 1 273 ? 27.625 -24.969 -4.062 1 91.88 273 CYS A N 1
ATOM 2195 C CA . CYS A 1 273 ? 27.812 -23.516 -4.016 1 91.88 273 CYS A CA 1
ATOM 2196 C C . CYS A 1 273 ? 26.547 -22.828 -3.506 1 91.88 273 CYS A C 1
ATOM 2198 O O . CYS A 1 273 ? 26.625 -21.938 -2.654 1 91.88 273 CYS A O 1
ATOM 2200 N N . ASN A 1 274 ? 25.375 -23.25 -3.924 1 90.19 274 ASN A N 1
ATOM 2201 C CA . ASN A 1 274 ? 24.125 -22.516 -3.705 1 90.19 274 ASN A CA 1
ATOM 2202 C C . ASN A 1 274 ? 23.406 -23 -2.455 1 90.19 274 ASN A C 1
ATOM 2204 O O . ASN A 1 274 ? 22.5 -22.312 -1.952 1 90.19 274 ASN A O 1
ATOM 2208 N N . GLY A 1 275 ? 23.781 -24.125 -1.979 1 89.31 275 GLY A N 1
ATOM 2209 C CA . GLY A 1 275 ? 23.078 -24.672 -0.827 1 89.31 275 GLY A CA 1
ATOM 2210 C C . GLY A 1 275 ? 21.875 -25.516 -1.202 1 89.31 275 GLY A C 1
ATOM 2211 O O . GLY A 1 275 ? 21.672 -25.812 -2.379 1 89.31 275 GLY A O 1
ATOM 2212 N N . PRO A 1 276 ? 21.094 -25.891 -0.24 1 91.5 276 PRO A N 1
ATOM 2213 C CA . PRO A 1 276 ? 20 -26.844 -0.464 1 91.5 276 PRO A CA 1
ATOM 2214 C C . PRO A 1 276 ? 18.766 -26.188 -1.059 1 91.5 276 PRO A C 1
ATOM 2216 O O . PRO A 1 276 ? 17.859 -26.875 -1.536 1 91.5 276 PRO A O 1
ATOM 2219 N N . VAL A 1 277 ? 18.688 -24.984 -0.986 1 92.44 277 VAL A N 1
ATOM 2220 C CA . VAL A 1 277 ? 17.516 -24.281 -1.503 1 92.44 277 VAL A CA 1
ATOM 2221 C C . VAL A 1 277 ? 17.781 -23.812 -2.934 1 92.44 277 VAL A C 1
ATOM 2223 O O . VAL A 1 277 ? 18.781 -23.141 -3.201 1 92.44 277 VAL A O 1
ATOM 2226 N N . GLN A 1 278 ? 16.953 -24.219 -3.842 1 94.38 278 GLN A N 1
ATOM 2227 C CA . GLN A 1 278 ? 17.078 -23.828 -5.246 1 94.38 278 GLN A CA 1
ATOM 2228 C C . GLN A 1 278 ? 15.945 -22.906 -5.664 1 94.38 278 GLN A C 1
ATOM 2230 O O . GLN A 1 278 ? 15.031 -22.641 -4.887 1 94.38 278 GLN A O 1
ATOM 2235 N N . GLY A 1 279 ? 16.062 -22.312 -6.824 1 95 279 GLY A N 1
ATOM 2236 C CA . GLY A 1 279 ? 15.039 -21.406 -7.312 1 95 279 GLY A CA 1
ATOM 2237 C C . GLY A 1 279 ? 15.555 -20.016 -7.617 1 95 279 GLY A C 1
ATOM 2238 O O . GLY A 1 279 ? 16.609 -19.859 -8.234 1 95 279 GLY A O 1
ATOM 2239 N N . TYR A 1 280 ? 14.742 -19.047 -7.258 1 95.31 280 TYR A N 1
ATOM 2240 C CA . TYR A 1 280 ? 15.078 -17.656 -7.59 1 95.31 280 TYR A CA 1
ATOM 2241 C C . TYR A 1 280 ? 14.898 -16.75 -6.379 1 95.31 280 TYR A C 1
ATOM 2243 O O . TYR A 1 280 ? 14.039 -17 -5.531 1 95.31 280 TYR A O 1
ATOM 2251 N N . LYS A 1 281 ? 15.75 -15.781 -6.27 1 95.69 281 LYS A N 1
ATOM 2252 C CA . LYS A 1 281 ? 15.594 -14.703 -5.297 1 95.69 281 LYS A CA 1
ATOM 2253 C C . LYS A 1 281 ? 14.992 -13.461 -5.953 1 95.69 281 LYS A C 1
ATOM 2255 O O . LYS A 1 281 ? 15.43 -13.047 -7.023 1 95.69 281 LYS A O 1
ATOM 2260 N N . VAL A 1 282 ? 13.953 -12.984 -5.309 1 97.38 282 VAL A N 1
ATOM 2261 C CA . VAL A 1 282 ? 13.273 -11.828 -5.883 1 97.38 282 VAL A CA 1
ATOM 2262 C C . VAL A 1 282 ? 13.234 -10.688 -4.863 1 97.38 282 VAL A C 1
ATOM 2264 O O . VAL A 1 282 ? 12.953 -10.922 -3.682 1 97.38 282 VAL A O 1
ATOM 2267 N N . LEU A 1 283 ? 13.57 -9.492 -5.301 1 97.19 283 LEU A N 1
ATOM 2268 C CA . LEU A 1 283 ? 13.547 -8.305 -4.457 1 97.19 283 LEU A CA 1
ATOM 2269 C C . LEU A 1 283 ? 12.648 -7.23 -5.055 1 97.19 283 LEU A C 1
ATOM 2271 O O . LEU A 1 283 ? 12.758 -6.914 -6.242 1 97.19 283 LEU A O 1
ATOM 2275 N N . LEU A 1 284 ? 11.711 -6.793 -4.262 1 96.94 284 LEU A N 1
ATOM 2276 C CA . LEU A 1 284 ? 10.906 -5.633 -4.645 1 96.94 284 LEU A CA 1
ATOM 2277 C C . LEU A 1 284 ? 11.461 -4.363 -4.008 1 96.94 284 LEU A C 1
ATOM 2279 O O . LEU A 1 284 ? 11.711 -4.324 -2.803 1 96.94 284 LEU A O 1
ATOM 2283 N N . HIS A 1 285 ? 11.695 -3.371 -4.762 1 95.75 285 HIS A N 1
ATOM 2284 C CA . HIS A 1 285 ? 12.25 -2.119 -4.254 1 95.75 285 HIS A CA 1
ATOM 2285 C C . HIS A 1 285 ? 11.805 -0.935 -5.102 1 95.75 285 HIS A C 1
ATOM 2287 O O . HIS A 1 285 ? 11.172 -1.116 -6.145 1 95.75 285 HIS A O 1
ATOM 2293 N N . SER A 1 286 ? 12.094 0.226 -4.637 1 95.56 286 SER A N 1
ATOM 2294 C CA . SER A 1 286 ? 11.773 1.43 -5.398 1 95.56 286 SER A CA 1
ATOM 2295 C C . SER A 1 286 ? 12.617 1.523 -6.664 1 95.56 286 SER A C 1
ATOM 2297 O O . SER A 1 286 ? 13.781 1.114 -6.672 1 95.56 286 SER A O 1
ATOM 2299 N N . PRO A 1 287 ? 12.008 2.086 -7.754 1 95.31 287 PRO A N 1
ATOM 2300 C CA . PRO A 1 287 ? 12.789 2.25 -8.984 1 95.31 287 PRO A CA 1
ATOM 2301 C C . PRO A 1 287 ? 14.047 3.094 -8.773 1 95.31 287 PRO A C 1
ATOM 2303 O O . PRO A 1 287 ? 15.023 2.951 -9.516 1 95.31 287 PRO A O 1
ATOM 2306 N N . ALA A 1 288 ? 14.055 3.881 -7.738 1 94.62 288 ALA A N 1
ATOM 2307 C CA . ALA A 1 288 ? 15.156 4.812 -7.508 1 94.62 288 ALA A CA 1
ATOM 2308 C C . ALA A 1 288 ? 16.219 4.188 -6.609 1 94.62 288 ALA A C 1
ATOM 2310 O O . ALA A 1 288 ? 17.266 4.793 -6.363 1 94.62 288 ALA A O 1
ATOM 2311 N N . ASP A 1 289 ? 16.016 3 -6.215 1 94.75 289 ASP A N 1
ATOM 2312 C CA . ASP A 1 289 ? 16.969 2.326 -5.348 1 94.75 289 ASP A CA 1
ATOM 2313 C C . ASP A 1 289 ? 17.797 1.312 -6.129 1 94.75 289 ASP A C 1
ATOM 2315 O O . ASP A 1 289 ? 17.281 0.635 -7.02 1 94.75 289 ASP A O 1
ATOM 2319 N N . TYR A 1 290 ? 19.031 1.286 -5.77 1 93.56 290 TYR A N 1
ATOM 2320 C CA . TYR A 1 290 ? 19.859 0.184 -6.262 1 93.56 290 TYR A CA 1
ATOM 2321 C C . TYR A 1 290 ? 19.547 -1.103 -5.504 1 93.56 290 TYR A C 1
ATOM 2323 O O . TYR A 1 290 ? 19.484 -1.103 -4.273 1 93.56 290 TYR A O 1
ATOM 2331 N N . PRO A 1 291 ? 19.312 -2.154 -6.223 1 94.38 291 PRO A N 1
ATOM 2332 C CA . PRO A 1 291 ? 18.891 -3.383 -5.547 1 94.38 291 PRO A CA 1
ATOM 2333 C C . PRO A 1 291 ? 19.984 -3.988 -4.676 1 94.38 291 PRO A C 1
ATOM 2335 O O . PRO A 1 291 ? 21.125 -4.121 -5.117 1 94.38 291 PRO A O 1
ATOM 2338 N N . GLN A 1 292 ? 19.609 -4.273 -3.459 1 91.81 292 GLN A N 1
ATOM 2339 C CA . GLN A 1 292 ? 20.469 -4.988 -2.514 1 91.81 292 GLN A CA 1
ATOM 2340 C C . GLN A 1 292 ? 19.812 -6.301 -2.078 1 91.81 292 GLN A C 1
ATOM 2342 O O . GLN A 1 292 ? 18.969 -6.316 -1.185 1 91.81 292 GLN A O 1
ATOM 2347 N N . MET A 1 293 ? 20.312 -7.379 -2.508 1 88.38 293 MET A N 1
ATOM 2348 C CA . MET A 1 293 ? 19.656 -8.68 -2.365 1 88.38 293 MET A CA 1
ATOM 2349 C C . MET A 1 293 ? 19.922 -9.273 -0.986 1 88.38 293 MET A C 1
ATOM 2351 O O . MET A 1 293 ? 19.25 -10.211 -0.567 1 88.38 293 MET A O 1
ATOM 2355 N N . THR A 1 294 ? 20.859 -8.742 -0.269 1 76.62 294 THR A N 1
ATOM 2356 C CA . THR A 1 294 ? 21.219 -9.344 1.011 1 76.62 294 THR A CA 1
ATOM 2357 C C . THR A 1 294 ? 20.266 -8.898 2.107 1 76.62 294 THR A C 1
ATOM 2359 O O . THR A 1 294 ? 20.141 -9.555 3.143 1 76.62 294 THR A O 1
ATOM 2362 N N . ASN A 1 295 ? 19.578 -7.871 1.845 1 71.44 295 ASN A N 1
ATOM 2363 C CA . ASN A 1 295 ? 18.766 -7.285 2.914 1 71.44 295 ASN A CA 1
ATOM 2364 C C . ASN A 1 295 ? 17.375 -7.895 2.963 1 71.44 295 ASN A C 1
ATOM 2366 O O . ASN A 1 295 ? 16.906 -8.312 4.027 1 71.44 295 ASN A O 1
ATOM 2370 N N . ARG A 1 296 ? 16.734 -7.891 1.795 1 84.62 296 ARG A N 1
ATOM 2371 C CA . ARG A 1 296 ? 15.328 -8.281 1.817 1 84.62 296 ARG A CA 1
ATOM 2372 C C . ARG A 1 296 ? 14.93 -8.961 0.511 1 84.62 296 ARG A C 1
ATOM 2374 O O . ARG A 1 296 ? 14.969 -8.344 -0.554 1 84.62 296 ARG A O 1
ATOM 2381 N N . TYR A 1 297 ? 15.008 -10.289 0.479 1 92.88 297 TYR A N 1
ATOM 2382 C CA . TYR A 1 297 ? 14.555 -10.945 -0.744 1 92.88 297 TYR A CA 1
ATOM 2383 C C . TYR A 1 297 ? 13.453 -11.953 -0.446 1 92.88 297 TYR A C 1
ATOM 2385 O O . TYR A 1 297 ? 13.266 -12.359 0.704 1 92.88 297 TYR A O 1
ATOM 2393 N N . ILE A 1 298 ? 12.672 -12.219 -1.421 1 95.19 298 ILE A N 1
ATOM 2394 C CA . ILE A 1 298 ? 11.664 -13.273 -1.396 1 95.19 298 ILE A CA 1
ATOM 2395 C C . ILE A 1 298 ? 12.141 -14.461 -2.219 1 95.19 298 ILE A C 1
ATOM 2397 O O . ILE A 1 298 ? 12.625 -14.297 -3.34 1 95.19 298 ILE A O 1
ATOM 2401 N N . HIS A 1 299 ? 12.062 -15.594 -1.601 1 95.56 299 HIS A N 1
ATOM 2402 C CA . HIS A 1 299 ? 12.492 -16.797 -2.303 1 95.56 299 HIS A CA 1
ATOM 2403 C C . HIS A 1 299 ? 11.344 -17.406 -3.104 1 95.56 299 HIS A C 1
ATOM 2405 O O . HIS A 1 299 ? 10.242 -17.594 -2.576 1 95.56 299 HIS A O 1
ATOM 2411 N N . ILE A 1 300 ? 11.602 -17.703 -4.383 1 96.5 300 ILE A N 1
ATOM 2412 C CA . ILE A 1 300 ? 10.633 -18.328 -5.27 1 96.5 300 ILE A CA 1
ATOM 2413 C C . ILE A 1 300 ? 11.078 -19.766 -5.582 1 96.5 300 ILE A C 1
ATOM 2415 O O . ILE A 1 300 ? 12.055 -19.969 -6.305 1 96.5 300 ILE A O 1
ATOM 2419 N N . PRO A 1 301 ? 10.312 -20.719 -5.125 1 95.88 301 PRO A N 1
ATOM 2420 C CA . PRO A 1 301 ? 10.711 -22.109 -5.348 1 95.88 301 PRO A CA 1
ATOM 2421 C C . PRO A 1 301 ? 10.43 -22.594 -6.77 1 95.88 301 PRO A C 1
ATOM 2423 O O . PRO A 1 301 ? 9.664 -21.953 -7.496 1 95.88 301 PRO A O 1
ATOM 2426 N N . LEU A 1 302 ? 11.078 -23.703 -7.125 1 94.5 302 LEU A N 1
ATOM 2427 C CA . LEU A 1 302 ? 10.836 -24.359 -8.406 1 94.5 302 LEU A CA 1
ATOM 2428 C C . LEU A 1 302 ? 9.5 -25.094 -8.406 1 94.5 302 LEU A C 1
ATOM 2430 O O . LEU A 1 302 ? 9.047 -25.562 -7.355 1 94.5 302 LEU A O 1
ATOM 2434 N N . ASP A 1 303 ? 8.781 -25.141 -9.523 1 94.44 303 ASP A N 1
ATOM 2435 C CA . ASP A 1 303 ? 7.527 -25.844 -9.75 1 94.44 303 ASP A CA 1
ATOM 2436 C C . ASP A 1 303 ? 6.414 -25.297 -8.859 1 94.44 303 ASP A C 1
ATOM 2438 O O . ASP A 1 303 ? 5.582 -26.047 -8.359 1 94.44 303 ASP A O 1
ATOM 2442 N N . GLU A 1 304 ? 6.512 -24.078 -8.531 1 95.25 304 GLU A N 1
ATOM 2443 C CA . GLU A 1 304 ? 5.477 -23.406 -7.746 1 95.25 304 GLU A CA 1
ATOM 2444 C C . GLU A 1 304 ? 5.082 -22.078 -8.375 1 95.25 304 GLU A C 1
ATOM 2446 O O . GLU A 1 304 ? 5.871 -21.469 -9.094 1 95.25 304 GLU A O 1
ATOM 2451 N N . GLU A 1 305 ? 3.861 -21.797 -8.203 1 94.94 305 GLU A N 1
ATOM 2452 C CA . GLU A 1 305 ? 3.383 -20.453 -8.523 1 94.94 305 GLU A CA 1
ATOM 2453 C C . GLU A 1 305 ? 3.316 -19.578 -7.27 1 94.94 305 GLU A C 1
ATOM 2455 O O . GLU A 1 305 ? 2.691 -19.953 -6.277 1 94.94 305 GLU A O 1
ATOM 2460 N N . VAL A 1 306 ? 4.016 -18.531 -7.309 1 95.62 306 VAL A N 1
ATOM 2461 C CA . VAL A 1 306 ? 4.027 -17.609 -6.184 1 95.62 306 VAL A CA 1
ATOM 2462 C C . VAL A 1 306 ? 3.34 -16.297 -6.586 1 95.62 306 VAL A C 1
ATOM 2464 O O . VAL A 1 306 ? 3.734 -15.664 -7.562 1 95.62 306 VAL A O 1
ATOM 2467 N N . MET A 1 307 ? 2.291 -15.992 -5.871 1 94.06 307 MET A N 1
ATOM 2468 C CA . MET A 1 307 ? 1.585 -14.734 -6.082 1 94.06 307 MET A CA 1
ATOM 2469 C C . MET A 1 307 ? 1.919 -13.734 -4.98 1 94.06 307 MET A C 1
ATOM 2471 O O . MET A 1 307 ? 1.741 -14.023 -3.797 1 94.06 307 MET A O 1
ATOM 2475 N N . ILE A 1 308 ? 2.365 -12.609 -5.43 1 95.38 308 ILE A N 1
ATOM 2476 C CA . ILE A 1 308 ? 2.742 -11.57 -4.473 1 95.38 308 ILE A CA 1
ATOM 2477 C C . ILE A 1 308 ? 1.815 -10.367 -4.625 1 95.38 308 ILE A C 1
ATOM 2479 O O . ILE A 1 308 ? 1.895 -9.633 -5.617 1 95.38 308 ILE A O 1
ATOM 2483 N N . ALA A 1 309 ? 0.956 -10.211 -3.656 1 94.38 309 ALA A N 1
ATOM 2484 C CA . ALA A 1 309 ? 0.134 -9 -3.598 1 94.38 309 ALA A CA 1
ATOM 2485 C C . ALA A 1 309 ? 0.872 -7.867 -2.891 1 94.38 309 ALA A C 1
ATOM 2487 O O . ALA A 1 309 ? 1.25 -8 -1.724 1 94.38 309 ALA A O 1
ATOM 2488 N N . VAL A 1 310 ? 1.024 -6.785 -3.607 1 95.5 310 VAL A N 1
ATOM 2489 C CA . VAL A 1 310 ? 1.849 -5.695 -3.096 1 95.5 310 VAL A CA 1
ATOM 2490 C C . VAL A 1 310 ? 0.956 -4.562 -2.59 1 95.5 310 VAL A C 1
ATOM 2492 O O . VAL A 1 310 ? -0.018 -4.191 -3.25 1 95.5 310 VAL A O 1
ATOM 2495 N N . LYS A 1 311 ? 1.254 -4.098 -1.459 1 93.56 311 LYS A N 1
ATOM 2496 C CA . LYS A 1 311 ? 0.641 -2.904 -0.878 1 93.56 311 LYS A CA 1
ATOM 2497 C C . LYS A 1 311 ? 1.674 -1.8 -0.675 1 93.56 311 LYS A C 1
ATOM 2499 O O . LYS A 1 311 ? 2.381 -1.78 0.334 1 93.56 311 LYS A O 1
ATOM 2504 N N . PRO A 1 312 ? 1.69 -0.83 -1.563 1 94.5 312 PRO A N 1
ATOM 2505 C CA . PRO A 1 312 ? 2.682 0.239 -1.431 1 94.5 312 PRO A CA 1
ATOM 2506 C C . PRO A 1 312 ? 2.383 1.181 -0.266 1 94.5 312 PRO A C 1
ATOM 2508 O O . PRO A 1 312 ? 1.217 1.48 0.006 1 94.5 312 PRO A O 1
ATOM 2511 N N . GLN A 1 313 ? 3.422 1.516 0.432 1 94.19 313 GLN A N 1
ATOM 2512 C CA . GLN A 1 313 ? 3.377 2.535 1.476 1 94.19 313 GLN A CA 1
ATOM 2513 C C . GLN A 1 313 ? 4.227 3.744 1.098 1 94.19 313 GLN A C 1
ATOM 2515 O O . GLN A 1 313 ? 5.453 3.645 1 1 94.19 313 GLN A O 1
ATOM 2520 N N . MET A 1 314 ? 3.547 4.832 0.901 1 94.44 314 MET A N 1
ATOM 2521 C CA . MET A 1 314 ? 4.266 6.023 0.457 1 94.44 314 MET A CA 1
ATOM 2522 C C . MET A 1 314 ? 4.121 7.156 1.469 1 94.44 314 MET A C 1
ATOM 2524 O O . MET A 1 314 ? 3.045 7.355 2.031 1 94.44 314 MET A O 1
ATOM 2528 N N . ILE A 1 315 ? 5.188 7.801 1.756 1 93.75 315 ILE A N 1
ATOM 2529 C CA . ILE A 1 315 ? 5.188 8.984 2.613 1 93.75 315 ILE A CA 1
ATOM 2530 C C . ILE A 1 315 ? 5.656 10.195 1.818 1 93.75 315 ILE A C 1
ATOM 2532 O O . ILE A 1 315 ? 6.582 10.102 1.01 1 93.75 315 ILE A O 1
ATOM 2536 N N . GLN A 1 316 ? 4.984 11.281 1.962 1 91.81 316 GLN A N 1
ATOM 2537 C CA . GLN A 1 316 ? 5.336 12.523 1.289 1 91.81 316 GLN A CA 1
ATOM 2538 C C . GLN A 1 316 ? 5.367 13.695 2.273 1 91.81 316 GLN A C 1
ATOM 2540 O O . GLN A 1 316 ? 4.785 13.609 3.357 1 91.81 316 GLN A O 1
ATOM 2545 N N . ASN A 1 317 ? 6.078 14.688 1.844 1 88.94 317 ASN A N 1
ATOM 2546 C CA . ASN A 1 317 ? 6.188 15.898 2.645 1 88.94 317 ASN A CA 1
ATOM 2547 C C . ASN A 1 317 ? 5.281 17 2.113 1 88.94 317 ASN A C 1
ATOM 2549 O O . ASN A 1 317 ? 5.102 17.141 0.902 1 88.94 317 ASN A O 1
ATOM 2553 N N . SER A 1 318 ? 4.734 17.703 3.053 1 85.75 318 SER A N 1
ATOM 2554 C CA . SER A 1 318 ? 3.955 18.875 2.645 1 85.75 318 SER A CA 1
ATOM 2555 C C . SER A 1 318 ? 4.855 19.969 2.102 1 85.75 318 SER A C 1
ATOM 2557 O O . SER A 1 318 ? 6.051 20.016 2.4 1 85.75 318 SER A O 1
ATOM 2559 N N . ARG A 1 319 ? 4.293 20.906 1.378 1 83.12 319 ARG A N 1
ATOM 2560 C CA . ARG A 1 319 ? 5.031 22 0.762 1 83.12 319 ARG A CA 1
ATOM 2561 C C . ARG A 1 319 ? 5.562 22.969 1.818 1 83.12 319 ARG A C 1
ATOM 2563 O O . ARG A 1 319 ? 6.656 23.516 1.673 1 83.12 319 ARG A O 1
ATOM 2570 N N . THR A 1 320 ? 4.84 23.031 2.852 1 80.69 320 THR A N 1
ATOM 2571 C CA . THR A 1 320 ? 5.219 23.984 3.887 1 80.69 320 THR A CA 1
ATOM 2572 C C . THR A 1 320 ? 6.473 23.531 4.617 1 80.69 320 THR A C 1
ATOM 2574 O O . THR A 1 320 ? 7.254 24.344 5.109 1 80.69 320 THR A O 1
ATOM 2577 N N . LEU A 1 321 ? 6.68 22.25 4.609 1 87.25 321 LEU A N 1
ATOM 2578 C CA . LEU A 1 321 ? 7.797 21.703 5.367 1 87.25 321 LEU A CA 1
ATOM 2579 C C . LEU A 1 321 ? 9.094 21.781 4.562 1 87.25 321 LEU A C 1
ATOM 2581 O O . LEU A 1 321 ? 10.172 21.516 5.09 1 87.25 321 LEU A O 1
ATOM 2585 N N . GLU A 1 322 ? 9 22.156 3.35 1 87.25 322 GLU A N 1
ATOM 2586 C CA . GLU A 1 322 ? 10.18 22.203 2.492 1 87.25 322 GLU A CA 1
ATOM 2587 C C . GLU A 1 322 ? 11.156 23.281 2.957 1 87.25 322 GLU A C 1
ATOM 2589 O O . GLU A 1 322 ? 12.359 23.203 2.688 1 87.25 322 GLU A O 1
ATOM 2594 N N . TYR A 1 323 ? 10.602 24.156 3.709 1 85 323 TYR A N 1
ATOM 2595 C CA . TYR A 1 323 ? 11.438 25.281 4.109 1 85 323 TYR A CA 1
ATOM 2596 C C . TYR A 1 323 ? 12.031 25.062 5.496 1 85 323 TYR A C 1
ATOM 2598 O O . TYR A 1 323 ? 12.867 25.844 5.953 1 85 323 TYR A O 1
ATOM 2606 N N . TYR A 1 324 ? 11.695 24.031 6.086 1 87.19 324 TYR A N 1
ATOM 2607 C CA . TYR A 1 324 ? 12.266 23.672 7.379 1 87.19 324 TYR A CA 1
ATOM 2608 C C . TYR A 1 324 ? 13.633 23.031 7.211 1 87.19 324 TYR A C 1
ATOM 2610 O O . TYR A 1 324 ? 13.898 22.375 6.199 1 87.19 324 TYR A O 1
ATOM 2618 N N . PRO A 1 325 ? 14.469 23.266 8.148 1 90.38 325 PRO A N 1
ATOM 2619 C CA . PRO A 1 325 ? 15.742 22.547 8.102 1 90.38 325 PRO A CA 1
ATOM 2620 C C . PRO A 1 325 ? 15.562 21.031 8.242 1 90.38 325 PRO A C 1
ATOM 2622 O O . PRO A 1 325 ? 14.633 20.578 8.914 1 90.38 325 PRO A O 1
ATOM 2625 N N . PRO A 1 326 ? 16.453 20.234 7.688 1 90.94 326 PRO A N 1
ATOM 2626 C CA . PRO A 1 326 ? 16.312 18.781 7.656 1 90.94 326 PRO A CA 1
ATOM 2627 C C . PRO A 1 326 ? 16.281 18.156 9.047 1 90.94 326 PRO A C 1
ATOM 2629 O O . PRO A 1 326 ? 15.578 17.172 9.273 1 90.94 326 PRO A O 1
ATOM 2632 N N . LYS A 1 327 ? 17.016 18.719 9.945 1 87.56 327 LYS A N 1
ATOM 2633 C CA . LYS A 1 327 ? 17.031 18.141 11.289 1 87.56 327 LYS A CA 1
ATOM 2634 C C . LYS A 1 327 ? 15.672 18.281 11.961 1 87.56 327 LYS A C 1
ATOM 2636 O O . LYS A 1 327 ? 15.266 17.406 12.734 1 87.56 327 LYS A O 1
ATOM 2641 N N . LYS A 1 328 ? 14.977 19.328 11.641 1 86.06 328 LYS A N 1
ATOM 2642 C CA . LYS A 1 328 ? 13.656 19.547 12.227 1 86.06 328 LYS A CA 1
ATOM 2643 C C . LYS A 1 328 ? 12.594 18.719 11.508 1 86.06 328 LYS A C 1
ATOM 2645 O O . LYS A 1 328 ? 11.672 18.203 12.141 1 86.06 328 LYS A O 1
ATOM 2650 N N . ARG A 1 329 ? 12.734 18.656 10.242 1 88.06 329 ARG A N 1
ATOM 2651 C CA . ARG A 1 329 ? 11.797 17.859 9.469 1 88.06 329 ARG A CA 1
ATOM 2652 C C . ARG A 1 329 ? 12.07 16.375 9.656 1 88.06 329 ARG A C 1
ATOM 2654 O O . ARG A 1 329 ? 11.18 15.539 9.438 1 88.06 329 ARG A O 1
ATOM 2661 N N . GLN A 1 330 ? 13.266 15.984 9.977 1 88.19 330 GLN A N 1
ATOM 2662 C CA . GLN A 1 330 ? 13.711 14.617 10.219 1 88.19 330 GLN A CA 1
ATOM 2663 C C . GLN A 1 330 ? 13.727 13.805 8.922 1 88.19 330 GLN A C 1
ATOM 2665 O O . GLN A 1 330 ? 13.328 12.641 8.914 1 88.19 330 GLN A O 1
ATOM 2670 N N . CYS A 1 331 ? 13.977 14.438 7.836 1 92.25 331 CYS A N 1
ATOM 2671 C CA . CYS A 1 331 ? 14.125 13.789 6.535 1 92.25 331 CYS A CA 1
ATOM 2672 C C . CYS A 1 331 ? 14.93 14.656 5.582 1 92.25 331 CYS A C 1
ATOM 2674 O O . CYS A 1 331 ? 15.125 15.852 5.832 1 92.25 331 CYS A O 1
ATOM 2676 N N . TYR A 1 332 ? 15.445 14.062 4.523 1 94.56 332 TYR A N 1
ATOM 2677 C CA . TYR A 1 332 ? 16.219 14.789 3.523 1 94.56 332 TYR A CA 1
ATOM 2678 C C . TYR A 1 332 ? 15.445 14.914 2.215 1 94.56 332 TYR A C 1
ATOM 2680 O O . TYR A 1 332 ? 14.859 13.93 1.739 1 94.56 332 TYR A O 1
ATOM 2688 N N . LEU A 1 333 ? 15.438 16.125 1.756 1 91.62 333 LEU A N 1
ATOM 2689 C CA . LEU A 1 333 ? 15 16.328 0.378 1 91.62 333 LEU A CA 1
ATOM 2690 C C . LEU A 1 333 ? 16.141 16.031 -0.598 1 91.62 333 LEU A C 1
ATOM 2692 O O . LEU A 1 333 ? 17.312 15.984 -0.2 1 91.62 333 LEU A O 1
ATOM 2696 N N . SER A 1 334 ? 15.805 15.852 -1.868 1 86.38 334 SER A N 1
ATOM 2697 C CA . SER A 1 334 ? 16.812 15.555 -2.869 1 86.38 334 SER A CA 1
ATOM 2698 C C . SER A 1 334 ? 17.844 16.672 -2.961 1 86.38 334 SER A C 1
ATOM 2700 O O . SER A 1 334 ? 19.031 16.422 -3.246 1 86.38 334 SER A O 1
ATOM 2702 N N . ARG A 1 335 ? 17.422 17.812 -2.654 1 86.44 335 ARG A N 1
ATOM 2703 C CA . ARG A 1 335 ? 18.312 18.969 -2.758 1 86.44 335 ARG A CA 1
ATOM 2704 C C . ARG A 1 335 ? 19.156 19.125 -1.492 1 86.44 335 ARG A C 1
ATOM 2706 O O . ARG A 1 335 ? 20.203 19.781 -1.51 1 86.44 335 ARG A O 1
ATOM 2713 N N . ASP A 1 336 ? 18.734 18.516 -0.409 1 91.19 336 ASP A N 1
ATOM 2714 C CA . ASP A 1 336 ? 19.375 18.703 0.889 1 91.19 336 ASP A CA 1
ATOM 2715 C C . ASP A 1 336 ? 20.719 17.953 0.941 1 91.19 336 ASP A C 1
ATOM 2717 O O . ASP A 1 336 ? 21.656 18.406 1.618 1 91.19 336 ASP A O 1
ATOM 2721 N N . ARG A 1 337 ? 20.734 16.797 0.371 1 90.62 337 ARG A N 1
ATOM 2722 C CA . ARG A 1 337 ? 21.906 15.93 0.505 1 90.62 337 ARG A CA 1
ATOM 2723 C C . ARG A 1 337 ? 22.266 15.289 -0.832 1 90.62 337 ARG A C 1
ATOM 2725 O O . ARG A 1 337 ? 21.422 14.641 -1.46 1 90.62 337 ARG A O 1
ATOM 2732 N N . ASN A 1 338 ? 23.547 15.508 -1.213 1 91.94 338 ASN A N 1
ATOM 2733 C CA . ASN A 1 338 ? 24.062 14.883 -2.426 1 91.94 338 ASN A CA 1
ATOM 2734 C C . ASN A 1 338 ? 24.969 13.703 -2.104 1 91.94 338 ASN A C 1
ATOM 2736 O O . ASN A 1 338 ? 25.844 13.805 -1.233 1 91.94 338 ASN A O 1
ATOM 2740 N N . LEU A 1 339 ? 24.688 12.672 -2.752 1 93.25 339 LEU A N 1
ATOM 2741 C CA . LEU A 1 339 ? 25.516 11.492 -2.578 1 93.25 339 LEU A CA 1
ATOM 2742 C C . LEU A 1 339 ? 26.641 11.453 -3.615 1 93.25 339 LEU A C 1
ATOM 2744 O O . LEU A 1 339 ? 26.562 12.133 -4.645 1 93.25 339 LEU A O 1
ATOM 2748 N N . ARG A 1 340 ? 27.609 10.711 -3.316 1 91.56 340 ARG A N 1
ATOM 2749 C CA . ARG A 1 340 ? 28.781 10.625 -4.195 1 91.56 340 ARG A CA 1
ATOM 2750 C C . ARG A 1 340 ? 28.5 9.727 -5.391 1 91.56 340 ARG A C 1
ATOM 2752 O O . ARG A 1 340 ? 28.906 10.031 -6.512 1 91.56 340 ARG A O 1
ATOM 2759 N N . PHE A 1 341 ? 27.766 8.672 -5.105 1 93.38 341 PHE A N 1
ATOM 2760 C CA . PHE A 1 341 ? 27.641 7.652 -6.145 1 93.38 341 PHE A CA 1
ATOM 2761 C C . PHE A 1 341 ? 26.25 7.699 -6.773 1 93.38 341 PHE A C 1
ATOM 2763 O O . PHE A 1 341 ? 26.031 7.133 -7.848 1 93.38 341 PHE A O 1
ATOM 2770 N N . PHE A 1 342 ? 25.312 8.32 -6.129 1 93.06 342 PHE A N 1
ATOM 2771 C CA . PHE A 1 342 ? 23.938 8.281 -6.594 1 93.06 342 PHE A CA 1
ATOM 2772 C C . PHE A 1 342 ? 23.406 9.688 -6.859 1 93.06 342 PHE A C 1
ATOM 2774 O O . PHE A 1 342 ? 23.719 10.617 -6.109 1 93.06 342 PHE A O 1
ATOM 2781 N N . ARG A 1 343 ? 22.594 9.82 -7.879 1 91.62 343 ARG A N 1
ATOM 2782 C CA . ARG A 1 343 ? 21.969 11.086 -8.234 1 91.62 343 ARG A CA 1
ATOM 2783 C C . ARG A 1 343 ? 20.703 11.328 -7.418 1 91.62 343 ARG A C 1
ATOM 2785 O O . ARG A 1 343 ? 20.328 12.477 -7.168 1 91.62 343 ARG A O 1
ATOM 2792 N N . VAL A 1 344 ? 20.141 10.234 -7.051 1 91.75 344 VAL A N 1
ATOM 2793 C CA . VAL A 1 344 ? 18.891 10.312 -6.289 1 91.75 344 VAL A CA 1
ATOM 2794 C C . VAL A 1 344 ? 19.141 9.906 -4.84 1 91.75 344 VAL A C 1
ATOM 2796 O O . VAL A 1 344 ? 19.688 8.836 -4.574 1 91.75 344 VAL A O 1
ATOM 2799 N N . TYR A 1 345 ? 18.703 10.766 -3.965 1 94.81 345 TYR A N 1
ATOM 2800 C CA . TYR A 1 345 ? 18.891 10.445 -2.555 1 94.81 345 TYR A CA 1
ATOM 2801 C C . TYR A 1 345 ? 17.75 9.57 -2.033 1 94.81 345 TYR A C 1
ATOM 2803 O O . TYR A 1 345 ? 16.578 9.938 -2.139 1 94.81 345 TYR A O 1
ATOM 2811 N N . THR A 1 346 ? 18.016 8.461 -1.58 1 95.19 346 THR A N 1
ATOM 2812 C CA . THR A 1 346 ? 17.188 7.586 -0.756 1 95.19 346 THR A CA 1
ATOM 2813 C C . THR A 1 346 ? 17.984 7.047 0.427 1 95.19 346 THR A C 1
ATOM 2815 O O . THR A 1 346 ? 19.219 7.031 0.396 1 95.19 346 THR A O 1
ATOM 2818 N N . GLN A 1 347 ? 17.281 6.73 1.442 1 94.69 347 GLN A N 1
ATOM 2819 C CA . GLN A 1 347 ? 17.984 6.207 2.607 1 94.69 347 GLN A CA 1
ATOM 2820 C C . GLN A 1 347 ? 18.797 4.957 2.252 1 94.69 347 GLN A C 1
ATOM 2822 O O . GLN A 1 347 ? 19.906 4.777 2.725 1 94.69 347 GLN A O 1
ATOM 2827 N N . ASP A 1 348 ? 18.266 4.121 1.422 1 94.25 348 ASP A N 1
ATOM 2828 C CA . ASP A 1 348 ? 18.922 2.883 1.02 1 94.25 348 ASP A CA 1
ATOM 2829 C C . ASP A 1 348 ? 20.188 3.17 0.206 1 94.25 348 ASP A C 1
ATOM 2831 O O . ASP A 1 348 ? 21.219 2.525 0.403 1 94.25 348 ASP A O 1
ATOM 2835 N N . ASN A 1 349 ? 20.062 4.07 -0.736 1 95.06 349 ASN A N 1
ATOM 2836 C CA . ASN A 1 349 ? 21.25 4.441 -1.512 1 95.06 349 ASN A CA 1
ATOM 2837 C C . ASN A 1 349 ? 22.328 5.051 -0.626 1 95.06 349 ASN A C 1
ATOM 2839 O O . ASN A 1 349 ? 23.516 4.801 -0.835 1 95.06 349 ASN A O 1
ATOM 2843 N N . CYS A 1 350 ? 21.891 5.836 0.315 1 95.44 350 CYS A N 1
ATOM 2844 C CA . CYS A 1 350 ? 22.828 6.426 1.259 1 95.44 350 CYS A CA 1
ATOM 2845 C C . CYS A 1 350 ? 23.516 5.352 2.088 1 95.44 350 CYS A C 1
ATOM 2847 O O . CYS A 1 350 ? 24.734 5.398 2.291 1 95.44 350 CYS A O 1
ATOM 2849 N N . ASN A 1 351 ? 22.75 4.43 2.562 1 94.12 351 ASN A N 1
ATOM 2850 C CA . ASN A 1 351 ? 23.328 3.334 3.344 1 94.12 351 ASN A CA 1
ATOM 2851 C C . ASN A 1 351 ? 24.312 2.51 2.521 1 94.12 351 ASN A C 1
ATOM 2853 O O . ASN A 1 351 ? 25.328 2.043 3.043 1 94.12 351 ASN A O 1
ATOM 2857 N N . LEU A 1 352 ? 23.969 2.277 1.306 1 94.06 352 LEU A N 1
ATOM 2858 C CA . LEU A 1 352 ? 24.859 1.527 0.429 1 94.06 352 LEU A CA 1
ATOM 2859 C C . LEU A 1 352 ? 26.172 2.275 0.219 1 94.06 352 LEU A C 1
ATOM 2861 O O . LEU A 1 352 ? 27.25 1.667 0.224 1 94.06 352 LEU A O 1
ATOM 2865 N N . GLU A 1 353 ? 26.047 3.541 -0.021 1 95 353 GLU A N 1
ATOM 2866 C CA . GLU A 1 353 ? 27.25 4.352 -0.162 1 95 353 GLU A CA 1
ATOM 2867 C C . GLU A 1 353 ? 28.094 4.32 1.113 1 95 353 GLU A C 1
ATOM 2869 O O . GLU A 1 353 ? 29.328 4.234 1.054 1 95 353 GLU A O 1
ATOM 2874 N N . CYS A 1 354 ? 27.375 4.434 2.225 1 94.88 354 CYS A N 1
ATOM 2875 C CA . CYS A 1 354 ? 28.062 4.367 3.508 1 94.88 354 CYS A CA 1
ATOM 2876 C C . CYS A 1 354 ? 28.797 3.039 3.674 1 94.88 354 CYS A C 1
ATOM 2878 O O . CYS A 1 354 ? 29.938 3.004 4.117 1 94.88 354 CYS A O 1
ATOM 2880 N N . LEU A 1 355 ? 28.203 1.988 3.318 1 94.81 355 LEU A N 1
ATOM 2881 C CA . LEU A 1 355 ? 28.797 0.665 3.41 1 94.81 355 LEU A CA 1
ATOM 2882 C C . LEU A 1 355 ? 30 0.55 2.475 1 94.81 355 LEU A C 1
ATOM 2884 O O . LEU A 1 355 ? 31.031 -0.028 2.84 1 94.81 355 LEU A O 1
ATOM 2888 N N . THR A 1 356 ? 29.875 1.042 1.274 1 95.25 356 THR A N 1
ATOM 2889 C CA . THR A 1 356 ? 30.969 1.003 0.303 1 95.25 356 THR A CA 1
ATOM 2890 C C . THR A 1 356 ? 32.188 1.777 0.814 1 95.25 356 THR A C 1
ATOM 2892 O O . THR A 1 356 ? 33.312 1.282 0.763 1 95.25 356 THR A O 1
ATOM 2895 N N . ASN A 1 357 ? 31.922 2.949 1.358 1 95.31 357 ASN A N 1
ATOM 2896 C CA . ASN A 1 357 ? 33 3.775 1.876 1 95.31 357 ASN A CA 1
ATOM 2897 C C . ASN A 1 357 ? 33.688 3.131 3.088 1 95.31 357 ASN A C 1
ATOM 2899 O O . ASN A 1 357 ? 34.906 3.195 3.24 1 95.31 357 ASN A O 1
ATOM 2903 N N . PHE A 1 358 ? 32.906 2.58 3.906 1 96.12 358 PHE A N 1
ATOM 2904 C CA . PHE A 1 358 ? 33.469 1.929 5.082 1 96.12 358 PHE A CA 1
ATOM 2905 C C . PHE A 1 358 ? 34.25 0.699 4.688 1 96.12 358 PHE A C 1
ATOM 2907 O O . PHE A 1 358 ? 35.312 0.439 5.254 1 96.12 358 PHE A O 1
ATOM 2914 N N . THR A 1 359 ? 33.75 -0.071 3.775 1 96.94 359 THR A N 1
ATOM 2915 C CA . THR A 1 359 ? 34.469 -1.248 3.301 1 96.94 359 THR A CA 1
ATOM 2916 C C . THR A 1 359 ? 35.812 -0.854 2.691 1 96.94 359 THR A C 1
ATOM 2918 O O . THR A 1 359 ? 36.812 -1.524 2.916 1 96.94 359 THR A O 1
ATOM 2921 N N . LEU A 1 360 ? 35.781 0.172 1.925 1 96.56 360 LEU A N 1
ATOM 2922 C CA . LEU A 1 360 ? 37.031 0.668 1.344 1 96.56 360 LEU A CA 1
ATOM 2923 C C . LEU A 1 360 ? 38.031 1.047 2.434 1 96.56 360 LEU A C 1
ATOM 2925 O O . LEU A 1 360 ? 39.219 0.738 2.328 1 96.56 360 LEU A O 1
ATOM 2929 N N . GLN A 1 361 ? 37.594 1.668 3.406 1 95.25 361 GLN A N 1
ATOM 2930 C CA . GLN A 1 361 ? 38.438 2.111 4.492 1 95.25 361 GLN A CA 1
ATOM 2931 C C . GLN A 1 361 ? 38.969 0.926 5.305 1 95.25 361 GLN A C 1
ATOM 2933 O O . GLN A 1 361 ? 40.125 0.889 5.688 1 95.25 361 GLN A O 1
ATOM 2938 N N . ARG A 1 362 ? 38.125 0.015 5.547 1 96 362 ARG A N 1
ATOM 2939 C CA . ARG A 1 362 ? 38.438 -1.11 6.422 1 96 362 ARG A CA 1
ATOM 2940 C C . ARG A 1 362 ? 39.25 -2.166 5.691 1 96 362 ARG A C 1
ATOM 2942 O O . ARG A 1 362 ? 40.156 -2.768 6.273 1 96 362 ARG A O 1
ATOM 2949 N N . CYS A 1 363 ? 38.938 -2.449 4.422 1 96.81 363 CYS A N 1
ATOM 2950 C CA . CYS A 1 363 ? 39.562 -3.561 3.707 1 96.81 363 CYS A CA 1
ATOM 2951 C C . CYS A 1 363 ? 40.5 -3.055 2.623 1 96.81 363 CYS A C 1
ATOM 2953 O O . CYS A 1 363 ? 41.312 -3.822 2.082 1 96.81 363 CYS A O 1
ATOM 2955 N N . GLY A 1 364 ? 40.406 -1.87 2.232 1 96.44 364 GLY A N 1
ATOM 2956 C CA . GLY A 1 364 ? 41.25 -1.299 1.183 1 96.44 364 GLY A CA 1
ATOM 2957 C C . GLY A 1 364 ? 40.719 -1.585 -0.213 1 96.44 364 GLY A C 1
ATOM 2958 O O . GLY A 1 364 ? 41.406 -1.306 -1.203 1 96.44 364 GLY A O 1
ATOM 2959 N N . CYS A 1 365 ? 39.656 -2.197 -0.323 1 95.44 365 CYS A N 1
ATOM 2960 C CA . CYS A 1 365 ? 38.969 -2.557 -1.562 1 95.44 365 CYS A CA 1
ATOM 2961 C C . CYS A 1 365 ? 37.469 -2.67 -1.347 1 95.44 365 CYS A C 1
ATOM 2963 O O . CYS A 1 365 ? 37 -2.562 -0.216 1 95.44 365 CYS A O 1
ATOM 2965 N N . VAL A 1 366 ? 36.781 -2.77 -2.445 1 95.19 366 VAL A N 1
ATOM 2966 C CA . VAL A 1 366 ? 35.344 -2.871 -2.342 1 95.19 366 VAL A CA 1
ATOM 2967 C C . VAL A 1 366 ? 34.844 -4.094 -3.113 1 95.19 366 VAL A C 1
ATOM 2969 O O . VAL A 1 366 ? 35.562 -4.648 -3.939 1 95.19 366 VAL A O 1
ATOM 2972 N N . ARG A 1 367 ? 33.688 -4.512 -2.822 1 93.06 367 ARG A N 1
ATOM 2973 C CA . ARG A 1 367 ? 33.094 -5.656 -3.498 1 93.06 367 ARG A CA 1
ATOM 2974 C C . ARG A 1 367 ? 32.781 -5.336 -4.957 1 93.06 367 ARG A C 1
ATOM 2976 O O . ARG A 1 367 ? 32.469 -4.191 -5.301 1 93.06 367 ARG A O 1
ATOM 2983 N N . PHE A 1 368 ? 32.719 -6.344 -5.812 1 91.5 368 PHE A N 1
ATOM 2984 C CA . PHE A 1 368 ? 32.531 -6.156 -7.242 1 91.5 368 PHE A CA 1
ATOM 2985 C C . PHE A 1 368 ? 31.141 -5.559 -7.523 1 91.5 368 PHE A C 1
ATOM 2987 O O . PHE A 1 368 ? 30.953 -4.867 -8.531 1 91.5 368 PHE A O 1
ATOM 2994 N N . SER A 1 369 ? 30.172 -5.793 -6.652 1 89.81 369 SER A N 1
ATOM 2995 C CA . SER A 1 369 ? 28.797 -5.387 -6.906 1 89.81 369 SER A CA 1
ATOM 2996 C C . SER A 1 369 ? 28.531 -3.982 -6.371 1 89.81 369 SER A C 1
ATOM 2998 O O . SER A 1 369 ? 27.484 -3.396 -6.648 1 89.81 369 SER A O 1
ATOM 3000 N N . MET A 1 370 ? 29.391 -3.467 -5.551 1 91.31 370 MET A N 1
ATOM 3001 C CA . MET A 1 370 ? 29.203 -2.146 -4.957 1 91.31 370 MET A CA 1
ATOM 3002 C C . MET A 1 370 ? 29.484 -1.046 -5.977 1 91.31 370 MET A C 1
ATOM 3004 O O . MET A 1 370 ? 30.391 -1.171 -6.801 1 91.31 370 MET A O 1
ATOM 3008 N N . ILE A 1 371 ? 28.641 -0.051 -5.914 1 90.44 371 ILE A N 1
ATOM 3009 C CA . ILE A 1 371 ? 28.859 1.095 -6.793 1 90.44 371 ILE A CA 1
ATOM 3010 C C . ILE A 1 371 ? 30.125 1.838 -6.371 1 90.44 371 ILE A C 1
ATOM 3012 O O . ILE A 1 371 ? 30.297 2.152 -5.191 1 90.44 371 ILE A O 1
ATOM 3016 N N . ARG A 1 372 ? 30.953 2.041 -7.406 1 87.38 372 ARG A N 1
ATOM 3017 C CA . ARG A 1 372 ? 32.25 2.594 -7.078 1 87.38 372 ARG A CA 1
ATOM 3018 C C . ARG A 1 372 ? 32.75 3.514 -8.188 1 87.38 372 ARG A C 1
ATOM 3020 O O . ARG A 1 372 ? 32.281 3.459 -9.312 1 87.38 372 ARG A O 1
ATOM 3027 N N . SER A 1 373 ? 33.719 4.266 -7.742 1 86.5 373 SER A N 1
ATOM 3028 C CA . SER A 1 373 ? 34.438 5.078 -8.711 1 86.5 373 SER A CA 1
ATOM 3029 C C . SER A 1 373 ? 35.625 4.301 -9.32 1 86.5 373 SER A C 1
ATOM 3031 O O . SER A 1 373 ? 36 3.248 -8.805 1 86.5 373 SER A O 1
ATOM 3033 N N . GLU A 1 374 ? 36.094 4.816 -10.43 1 82.81 374 GLU A N 1
ATOM 3034 C CA . GLU A 1 374 ? 37.188 4.137 -11.156 1 82.81 374 GLU A CA 1
ATOM 3035 C C . GLU A 1 374 ? 38.406 3.969 -10.289 1 82.81 374 GLU A C 1
ATOM 3037 O O . GLU A 1 374 ? 39.188 3.016 -10.461 1 82.81 374 GLU A O 1
ATOM 3042 N N . ASP A 1 375 ? 38.531 4.762 -9.266 1 84.94 375 ASP A N 1
ATOM 3043 C CA . ASP A 1 375 ? 39.75 4.77 -8.453 1 84.94 375 ASP A CA 1
ATOM 3044 C C . ASP A 1 375 ? 39.625 3.775 -7.297 1 84.94 375 ASP A C 1
ATOM 3046 O O . ASP A 1 375 ? 40.625 3.533 -6.586 1 84.94 375 ASP A O 1
ATOM 3050 N N . MET A 1 376 ? 38.531 3.123 -7.203 1 90.38 376 MET A N 1
ATOM 3051 C CA . MET A 1 376 ? 38.344 2.195 -6.09 1 90.38 376 MET A CA 1
ATOM 3052 C C . MET A 1 376 ? 38.656 0.763 -6.52 1 90.38 376 MET A C 1
ATOM 3054 O O . MET A 1 376 ? 38 0.227 -7.414 1 90.38 376 MET A O 1
ATOM 3058 N N . PRO A 1 377 ? 39.594 0.158 -5.879 1 92.5 377 PRO A N 1
ATOM 3059 C CA . PRO A 1 377 ? 39.938 -1.213 -6.262 1 92.5 377 PRO A CA 1
ATOM 3060 C C . PRO A 1 377 ? 38.875 -2.229 -5.84 1 92.5 377 PRO A C 1
ATOM 3062 O O . PRO A 1 377 ? 38.219 -2.051 -4.812 1 92.5 377 PRO A O 1
ATOM 3065 N N . VAL A 1 378 ? 38.812 -3.293 -6.609 1 92.75 378 VAL A N 1
ATOM 3066 C CA . VAL A 1 378 ? 37.875 -4.375 -6.316 1 92.75 378 VAL A CA 1
ATOM 3067 C C . VAL A 1 378 ? 38.594 -5.457 -5.5 1 92.75 378 VAL A C 1
ATOM 3069 O O . VAL A 1 378 ? 39.75 -5.805 -5.777 1 92.75 378 VAL A O 1
ATOM 3072 N N . CYS A 1 379 ? 37.875 -5.988 -4.59 1 93.12 379 CYS A N 1
ATOM 3073 C CA . CYS A 1 379 ? 38.438 -6.961 -3.678 1 93.12 379 CYS A CA 1
ATOM 3074 C C . CYS A 1 379 ? 38.656 -8.305 -4.371 1 93.12 379 CYS A C 1
ATOM 3076 O O . CYS A 1 379 ? 37.812 -8.727 -5.172 1 93.12 379 CYS A O 1
ATOM 3078 N N . GLU A 1 380 ? 39.75 -8.906 -4.008 1 91.44 380 GLU A N 1
ATOM 3079 C CA . GLU A 1 380 ? 40 -10.289 -4.406 1 91.44 380 GLU A CA 1
ATOM 3080 C C . GLU A 1 380 ? 39.219 -11.266 -3.549 1 91.44 380 GLU A C 1
ATOM 3082 O O . GLU A 1 380 ? 38.656 -10.883 -2.512 1 91.44 380 GLU A O 1
ATOM 3087 N N . THR A 1 381 ? 39.188 -12.516 -3.984 1 90.12 381 THR A N 1
ATOM 3088 C CA . THR A 1 381 ? 38.375 -13.531 -3.303 1 90.12 381 THR A CA 1
ATOM 3089 C C . THR A 1 381 ? 38.875 -13.75 -1.879 1 90.12 381 THR A C 1
ATOM 3091 O O . THR A 1 381 ? 38.094 -14.086 -0.984 1 90.12 381 THR A O 1
ATOM 3094 N N . ASN A 1 382 ? 40.094 -13.445 -1.607 1 87.5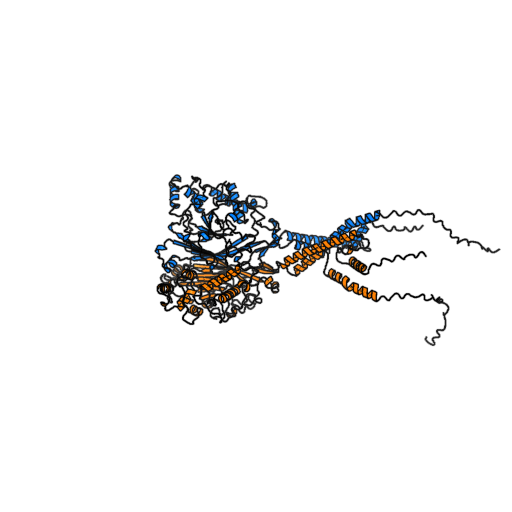 382 ASN A N 1
ATOM 3095 C CA . ASN A 1 382 ? 40.688 -13.641 -0.286 1 87.5 382 ASN A CA 1
ATOM 3096 C C . ASN A 1 382 ? 40.156 -12.609 0.713 1 87.5 382 ASN A C 1
ATOM 3098 O O . ASN A 1 382 ? 40.312 -12.789 1.924 1 87.5 382 ASN A O 1
ATOM 3102 N N . LYS A 1 383 ? 39.531 -11.586 0.183 1 90.88 383 LYS A N 1
ATOM 3103 C CA . LYS A 1 383 ? 39.094 -10.508 1.052 1 90.88 383 LYS A CA 1
ATOM 3104 C C . LYS A 1 383 ? 37.594 -10.633 1.347 1 90.88 383 LYS A C 1
ATOM 3106 O O . LYS A 1 383 ? 36.969 -9.703 1.874 1 90.88 383 LYS A O 1
ATOM 3111 N N . ILE A 1 384 ? 37 -11.75 1.084 1 89.69 384 ILE A N 1
ATOM 3112 C CA . ILE A 1 384 ? 35.562 -11.953 1.288 1 89.69 384 ILE A CA 1
ATOM 3113 C C . ILE A 1 384 ? 35.25 -11.836 2.773 1 89.69 384 ILE A C 1
ATOM 3115 O O . ILE A 1 384 ? 34.25 -11.227 3.146 1 89.69 384 ILE A O 1
ATOM 3119 N N . ILE A 1 385 ? 36.062 -12.375 3.613 1 87.75 385 ILE A N 1
ATOM 3120 C CA . ILE A 1 385 ? 35.812 -12.359 5.051 1 87.75 385 ILE A CA 1
ATOM 3121 C C . ILE A 1 385 ? 35.938 -10.93 5.578 1 87.75 385 ILE A C 1
ATOM 3123 O O . ILE A 1 385 ? 35.156 -10.5 6.434 1 87.75 385 ILE A O 1
ATOM 3127 N N . CYS A 1 386 ? 36.906 -10.219 5.062 1 92.19 386 CYS A N 1
ATOM 3128 C CA . CYS A 1 386 ? 37.062 -8.828 5.457 1 92.19 386 CYS A CA 1
ATOM 3129 C C . CYS A 1 386 ? 35.844 -8 5.117 1 92.19 386 CYS A C 1
ATOM 3131 O O . CYS A 1 386 ? 35.375 -7.191 5.926 1 92.19 386 CYS A O 1
ATOM 3133 N N . MET A 1 387 ? 35.344 -8.211 3.965 1 93.88 387 MET A N 1
ATOM 3134 C CA . MET A 1 387 ? 34.156 -7.477 3.535 1 93.88 387 MET A CA 1
ATOM 3135 C C . MET A 1 387 ? 32.969 -7.812 4.414 1 93.88 387 MET A C 1
ATOM 3137 O O . MET A 1 387 ? 32.188 -6.934 4.75 1 93.88 387 MET A O 1
ATOM 3141 N N . ARG A 1 388 ? 32.844 -9.016 4.762 1 90.31 388 ARG A N 1
ATOM 3142 C CA . ARG A 1 388 ? 31.75 -9.438 5.648 1 90.31 388 ARG A CA 1
ATOM 3143 C C . ARG A 1 388 ? 31.891 -8.812 7.027 1 90.31 388 ARG A C 1
ATOM 3145 O O . ARG A 1 388 ? 30.906 -8.367 7.621 1 90.31 388 ARG A O 1
ATOM 3152 N N . ASP A 1 389 ? 33.094 -8.812 7.492 1 92.88 389 ASP A N 1
ATOM 3153 C CA . ASP A 1 389 ? 33.344 -8.211 8.797 1 92.88 389 ASP A CA 1
ATOM 3154 C C . ASP A 1 389 ? 33.062 -6.715 8.781 1 92.88 389 ASP A C 1
ATOM 3156 O O . ASP A 1 389 ? 32.562 -6.16 9.758 1 92.88 389 ASP A O 1
ATOM 3160 N N . ALA A 1 390 ? 33.469 -6.137 7.711 1 95.62 390 ALA A N 1
ATOM 3161 C CA . ALA A 1 390 ? 33.219 -4.703 7.578 1 95.62 390 ALA A CA 1
ATOM 3162 C C . ALA A 1 390 ? 31.719 -4.391 7.648 1 95.62 390 ALA A C 1
ATOM 3164 O O . ALA A 1 390 ? 31.312 -3.418 8.289 1 95.62 390 ALA A O 1
ATOM 3165 N N . GLU A 1 391 ? 30.953 -5.156 6.984 1 92.88 391 GLU A N 1
ATOM 3166 C CA . GLU A 1 391 ? 29.5 -4.973 7.012 1 92.88 391 GLU A CA 1
ATOM 3167 C C . GLU A 1 391 ? 28.953 -5.121 8.43 1 92.88 391 GLU A C 1
ATOM 3169 O O . GLU A 1 391 ? 28.141 -4.312 8.875 1 92.88 391 GLU A O 1
ATOM 3174 N N . THR A 1 392 ? 29.375 -6.109 9.117 1 92.81 392 THR A N 1
ATOM 3175 C CA . THR A 1 392 ? 28.922 -6.367 10.477 1 92.81 392 THR A CA 1
ATOM 3176 C C . THR A 1 392 ? 29.375 -5.258 11.422 1 92.81 392 THR A C 1
ATOM 3178 O O . THR A 1 392 ? 28.594 -4.812 12.281 1 92.81 392 THR A O 1
ATOM 3181 N N . GLU A 1 393 ? 30.609 -4.828 11.242 1 94.44 393 GLU A N 1
ATOM 3182 C CA . GLU A 1 393 ? 31.141 -3.773 12.094 1 94.44 393 GLU A CA 1
ATOM 3183 C C . GLU A 1 393 ? 30.375 -2.469 11.906 1 94.44 393 GLU A C 1
ATOM 3185 O O . GLU A 1 393 ? 30.109 -1.755 12.875 1 94.44 393 GLU A O 1
ATOM 3190 N N . LEU A 1 394 ? 30.047 -2.203 10.727 1 92.88 394 LEU A N 1
ATOM 3191 C CA . LEU A 1 394 ? 29.297 -0.986 10.445 1 92.88 394 LEU A CA 1
ATOM 3192 C C . LEU A 1 394 ? 27.922 -1.029 11.109 1 92.88 394 LEU A C 1
ATOM 3194 O O . LEU A 1 394 ? 27.469 -0.027 11.664 1 92.88 394 LEU A O 1
ATOM 3198 N N . LEU A 1 395 ? 27.25 -2.168 11.047 1 89.81 395 LEU A N 1
ATOM 3199 C CA . LEU A 1 395 ? 25.953 -2.33 11.68 1 89.81 395 LEU A CA 1
ATOM 3200 C C . LEU A 1 395 ? 26.062 -2.209 13.195 1 89.81 395 LEU A C 1
ATOM 3202 O O . LEU A 1 395 ? 25.203 -1.603 13.836 1 89.81 395 LEU A O 1
ATOM 3206 N N . GLU A 1 396 ? 27.109 -2.75 13.703 1 91 396 GLU A N 1
ATOM 3207 C CA . GLU A 1 396 ? 27.344 -2.684 15.148 1 91 396 GLU A CA 1
ATOM 3208 C C . GLU A 1 396 ? 27.578 -1.248 15.602 1 91 396 GLU A C 1
ATOM 3210 O O . GLU A 1 396 ? 27.141 -0.849 16.672 1 91 396 GLU A O 1
ATOM 3215 N N . MET A 1 397 ? 28.281 -0.496 14.812 1 88.44 397 MET A N 1
ATOM 3216 C CA . MET A 1 397 ? 28.5 0.913 15.117 1 88.44 397 MET A CA 1
ATOM 3217 C C . MET A 1 397 ? 27.188 1.672 15.203 1 88.44 397 MET A C 1
ATOM 3219 O O . MET A 1 397 ? 27.047 2.602 16 1 88.44 397 MET A O 1
ATOM 3223 N N . GLY A 1 398 ? 26.25 1.274 14.406 1 85.38 398 GLY A N 1
ATOM 3224 C CA . GLY A 1 398 ? 24.938 1.903 14.445 1 85.38 398 GLY A CA 1
ATOM 3225 C C . GLY A 1 398 ? 24.203 1.672 15.75 1 85.38 398 GLY A C 1
ATOM 3226 O O . GLY A 1 398 ? 23.531 2.57 16.25 1 85.38 398 GLY A O 1
ATOM 3227 N N . VAL A 1 399 ? 24.359 0.555 16.297 1 84.88 399 VAL A N 1
ATOM 3228 C CA . VAL A 1 399 ? 23.703 0.202 17.547 1 84.88 399 VAL A CA 1
ATOM 3229 C C . VAL A 1 399 ? 24.359 0.938 18.719 1 84.88 399 VAL A C 1
ATOM 3231 O O . VAL A 1 399 ? 23.688 1.315 19.672 1 84.88 399 VAL A O 1
ATOM 3234 N N . LEU A 1 400 ? 25.609 1.161 18.562 1 78.81 400 LEU A N 1
ATOM 3235 C CA . LEU A 1 400 ? 26.391 1.76 19.641 1 78.81 400 LEU A CA 1
ATOM 3236 C C . LEU A 1 400 ? 26.375 3.281 19.547 1 78.81 400 LEU A C 1
ATOM 3238 O O . LEU A 1 400 ? 27.062 3.965 20.312 1 78.81 400 LEU A O 1
ATOM 3242 N N . ASP A 1 401 ? 25.578 3.619 18.5 1 72 401 ASP A N 1
ATOM 3243 C CA . ASP A 1 401 ? 25.484 5.066 18.328 1 72 401 ASP A CA 1
ATOM 3244 C C . ASP A 1 401 ? 25.047 5.754 19.609 1 72 401 ASP A C 1
ATOM 3246 O O . ASP A 1 401 ? 24.062 5.359 20.234 1 72 401 ASP A O 1
ATOM 3250 N N . ASP A 1 402 ? 26.031 6.449 20.234 1 64.38 402 ASP A N 1
ATOM 3251 C CA . ASP A 1 402 ? 25.766 7.27 21.406 1 64.38 402 ASP A CA 1
ATOM 3252 C C . ASP A 1 402 ? 25.797 8.758 21.062 1 64.38 402 ASP A C 1
ATOM 3254 O O . ASP A 1 402 ? 26.5 9.164 20.125 1 64.38 402 ASP A O 1
ATOM 3258 N N . ASP A 1 403 ? 24.828 9.531 21.422 1 63.09 403 ASP A N 1
ATOM 3259 C CA . ASP A 1 403 ? 24.719 10.969 21.219 1 63.09 403 ASP A CA 1
ATOM 3260 C C . ASP A 1 403 ? 26.062 11.656 21.406 1 63.09 403 ASP A C 1
ATOM 3262 O O . ASP A 1 403 ? 26.328 12.703 20.812 1 63.09 403 ASP A O 1
ATOM 3266 N N . ASN A 1 404 ? 26.969 11.031 22.094 1 61 404 ASN A N 1
ATOM 3267 C CA . ASN A 1 404 ? 28.156 11.75 22.547 1 61 404 ASN A CA 1
ATOM 3268 C C . ASN A 1 404 ? 29.391 11.359 21.734 1 61 404 ASN A C 1
ATOM 3270 O O . ASN A 1 404 ? 30.406 12.062 21.766 1 61 404 ASN A O 1
ATOM 3274 N N . GLU A 1 405 ? 29.359 10.18 21.031 1 65.31 405 GLU A N 1
ATOM 3275 C CA . GLU A 1 405 ? 30.547 9.797 20.297 1 65.31 405 GLU A CA 1
ATOM 3276 C C . GLU A 1 405 ? 30.234 9.547 18.828 1 65.31 405 GLU A C 1
ATOM 3278 O O . GLU A 1 405 ? 29.297 8.828 18.5 1 65.31 405 GLU A O 1
ATOM 3283 N N . SER A 1 406 ? 30.938 10.438 17.922 1 72.12 406 SER A N 1
ATOM 3284 C CA . SER A 1 406 ? 30.766 10.32 16.484 1 72.12 406 SER A CA 1
ATOM 3285 C C . SER A 1 406 ? 31.547 9.133 15.93 1 72.12 406 SER A C 1
ATOM 3287 O O . SER A 1 406 ? 32.719 8.922 16.297 1 72.12 406 SER A O 1
ATOM 3289 N N . ASN A 1 407 ? 30.891 8.211 15.469 1 79.88 407 ASN A N 1
ATOM 3290 C CA . ASN A 1 407 ? 31.516 7.121 14.727 1 79.88 407 ASN A CA 1
ATOM 3291 C C . ASN A 1 407 ? 31.203 7.199 13.234 1 79.88 407 ASN A C 1
ATOM 3293 O O . ASN A 1 407 ? 30.578 8.156 12.781 1 79.88 407 ASN A O 1
ATOM 3297 N N . PHE A 1 408 ? 31.781 6.246 12.492 1 84.56 408 PHE A N 1
ATOM 3298 C CA . PHE A 1 408 ? 31.641 6.273 11.039 1 84.56 408 PHE A CA 1
ATOM 3299 C C . PHE A 1 408 ? 30.172 6.234 10.633 1 84.56 408 PHE A C 1
ATOM 3301 O O . PHE A 1 408 ? 29.766 6.922 9.695 1 84.56 408 PHE A O 1
ATOM 3308 N N . HIS A 1 409 ? 29.438 5.5 11.367 1 82.25 409 HIS A N 1
ATOM 3309 C CA . HIS A 1 409 ? 28.016 5.355 11.047 1 82.25 409 HIS A CA 1
ATOM 3310 C C . HIS A 1 409 ? 27.266 6.668 11.258 1 82.25 409 HIS A C 1
ATOM 3312 O O . HIS A 1 409 ? 26.406 7.035 10.453 1 82.25 409 HIS A O 1
ATOM 3318 N N . THR A 1 410 ? 27.625 7.27 12.273 1 80.19 410 THR A N 1
ATOM 3319 C CA . THR A 1 410 ? 26.969 8.539 12.562 1 80.19 410 THR A CA 1
ATOM 3320 C C . THR A 1 410 ? 27.359 9.602 11.539 1 80.19 410 THR A C 1
ATOM 3322 O O . THR A 1 410 ? 26.547 10.477 11.211 1 80.19 410 THR A O 1
ATOM 3325 N N . GLU A 1 411 ? 28.469 9.43 11.031 1 84.12 411 GLU A N 1
ATOM 3326 C CA . GLU A 1 411 ? 28.938 10.391 10.047 1 84.12 411 GLU A CA 1
ATOM 3327 C C . GLU A 1 411 ? 28.203 10.227 8.711 1 84.12 411 GLU A C 1
ATOM 3329 O O . GLU A 1 411 ? 28.125 11.164 7.926 1 84.12 411 GLU A O 1
ATOM 3334 N N . CYS A 1 412 ? 27.781 9.008 8.484 1 88.69 412 CYS A N 1
ATOM 3335 C CA . CYS A 1 412 ? 27.031 8.789 7.25 1 88.69 412 CYS A CA 1
ATOM 3336 C C . CYS A 1 412 ? 25.719 9.555 7.258 1 88.69 412 CYS A C 1
ATOM 3338 O O . CYS A 1 412 ? 25.297 10.078 6.223 1 88.69 412 CYS A O 1
ATOM 3340 N N . ASP A 1 413 ? 25.047 9.75 8.422 1 88.12 413 ASP A N 1
ATOM 3341 C CA . ASP A 1 413 ? 23.828 10.547 8.617 1 88.12 413 ASP A CA 1
ATOM 3342 C C . ASP A 1 413 ? 22.797 10.25 7.531 1 88.12 413 ASP A C 1
ATOM 3344 O O . ASP A 1 413 ? 22.344 11.164 6.832 1 88.12 413 ASP A O 1
ATOM 3348 N N . CYS A 1 414 ? 22.438 9.008 7.414 1 93.06 414 CYS A N 1
ATOM 3349 C CA . CYS A 1 414 ? 21.453 8.617 6.406 1 93.06 414 CYS A CA 1
ATOM 3350 C C . CYS A 1 414 ? 20.047 8.68 6.973 1 93.06 414 CYS A C 1
ATOM 3352 O O . CYS A 1 414 ? 19.469 7.652 7.324 1 93.06 414 CYS A O 1
ATOM 3354 N N . MET A 1 415 ? 19.5 9.875 6.898 1 93.31 415 MET A N 1
ATOM 3355 C CA . MET A 1 415 ? 18.109 10.07 7.32 1 93.31 415 MET A CA 1
ATOM 3356 C C . MET A 1 415 ? 17.141 9.602 6.238 1 93.31 415 MET A C 1
ATOM 3358 O O . MET A 1 415 ? 17.531 9.484 5.074 1 93.31 415 MET A O 1
ATOM 3362 N N . PRO A 1 416 ? 15.906 9.312 6.637 1 93.38 416 PRO A N 1
ATOM 3363 C CA . PRO A 1 416 ? 14.93 8.938 5.613 1 93.38 416 PRO A CA 1
ATOM 3364 C C . PRO A 1 416 ? 14.672 10.055 4.605 1 93.38 416 PRO A C 1
ATOM 3366 O O . PRO A 1 416 ? 14.867 11.234 4.918 1 93.38 416 PRO A O 1
ATOM 3369 N N . ALA A 1 417 ? 14.406 9.617 3.434 1 94.62 417 ALA A N 1
ATOM 3370 C CA . ALA A 1 417 ? 14.008 10.602 2.428 1 94.62 417 ALA A CA 1
ATOM 3371 C C . ALA A 1 417 ? 12.617 11.164 2.727 1 94.62 417 ALA A C 1
ATOM 3373 O O . ALA A 1 417 ? 11.758 10.453 3.256 1 94.62 417 ALA A O 1
ATOM 3374 N N . CYS A 1 418 ? 12.383 12.414 2.406 1 93.31 418 CYS A N 1
ATOM 3375 C CA . CYS A 1 418 ? 11.094 13.047 2.656 1 93.31 418 CYS A CA 1
ATOM 3376 C C . CYS A 1 418 ? 10 12.414 1.801 1 93.31 418 CYS A C 1
ATOM 3378 O O . CYS A 1 418 ? 8.82 12.453 2.16 1 93.31 418 CYS A O 1
ATOM 3380 N N . THR A 1 419 ? 10.406 11.906 0.667 1 93.19 419 THR A N 1
ATOM 3381 C CA . THR A 1 419 ? 9.516 11.109 -0.166 1 93.19 419 THR A CA 1
ATOM 3382 C C . THR A 1 419 ? 10.07 9.703 -0.369 1 93.19 419 THR A C 1
ATOM 3384 O O . THR A 1 419 ? 11.18 9.539 -0.888 1 93.19 419 THR A O 1
ATOM 3387 N N . SER A 1 420 ? 9.375 8.797 0.151 1 94.25 420 SER A N 1
ATOM 3388 C CA . SER A 1 420 ? 9.836 7.418 0.019 1 94.25 420 SER A CA 1
ATOM 3389 C C . SER A 1 420 ? 8.664 6.465 -0.188 1 94.25 420 SER A C 1
ATOM 3391 O O . SER A 1 420 ? 7.527 6.785 0.164 1 94.25 420 SER A O 1
ATOM 3393 N N . VAL A 1 421 ? 8.969 5.414 -0.874 1 93.94 421 VAL A N 1
ATOM 3394 C CA . VAL A 1 421 ? 7.973 4.375 -1.125 1 93.94 421 VAL A CA 1
ATOM 3395 C C . VAL A 1 421 ? 8.508 3.023 -0.661 1 93.94 421 VAL A C 1
ATOM 3397 O O . VAL A 1 421 ? 9.656 2.674 -0.938 1 93.94 421 VAL A O 1
ATOM 3400 N N . ASP A 1 422 ? 7.723 2.365 0.086 1 94.12 422 ASP A N 1
ATOM 3401 C CA . ASP A 1 422 ? 8.008 1.003 0.528 1 94.12 422 ASP A CA 1
ATOM 3402 C C . ASP A 1 422 ? 6.891 0.048 0.115 1 94.12 422 ASP A C 1
ATOM 3404 O O . ASP A 1 422 ? 5.797 0.484 -0.245 1 94.12 422 ASP A O 1
ATOM 3408 N N . TYR A 1 423 ? 7.207 -1.211 0.11 1 94.88 423 TYR A N 1
ATOM 3409 C CA . TYR A 1 423 ? 6.238 -2.186 -0.385 1 94.88 423 TYR A CA 1
ATOM 3410 C C . TYR A 1 423 ? 6.016 -3.295 0.634 1 94.88 423 TYR A C 1
ATOM 3412 O O . TYR A 1 423 ? 6.934 -4.055 0.946 1 94.88 423 TYR A O 1
ATOM 3420 N N . ASP A 1 424 ? 4.805 -3.316 1.102 1 93.75 424 ASP A N 1
ATOM 3421 C CA . ASP A 1 424 ? 4.387 -4.484 1.872 1 93.75 424 ASP A CA 1
ATOM 3422 C C . ASP A 1 424 ? 3.844 -5.578 0.958 1 93.75 424 ASP A C 1
ATOM 3424 O O . ASP A 1 424 ? 3.242 -5.289 -0.079 1 93.75 424 ASP A O 1
ATOM 3428 N N . VAL A 1 425 ? 4.113 -6.812 1.417 1 94.31 425 VAL A N 1
ATOM 3429 C CA . VAL A 1 425 ? 3.732 -7.871 0.486 1 94.31 425 VAL A CA 1
ATOM 3430 C C . VAL A 1 425 ? 2.936 -8.945 1.223 1 94.31 425 VAL A C 1
ATOM 3432 O O . VAL A 1 425 ? 3.131 -9.156 2.422 1 94.31 425 VAL A O 1
ATOM 3435 N N . GLU A 1 426 ? 1.99 -9.508 0.562 1 92.88 426 GLU A N 1
ATOM 3436 C CA . GLU A 1 426 ? 1.271 -10.727 0.927 1 92.88 426 GLU A CA 1
ATOM 3437 C C . GLU A 1 426 ? 1.533 -11.844 -0.078 1 92.88 426 GLU A C 1
ATOM 3439 O O . GLU A 1 426 ? 1.258 -11.688 -1.27 1 92.88 426 GLU A O 1
ATOM 3444 N N . ILE A 1 427 ? 2.018 -12.977 0.444 1 93.31 427 ILE A N 1
ATOM 3445 C CA . ILE A 1 427 ? 2.51 -14.016 -0.459 1 93.31 427 ILE A CA 1
ATOM 3446 C C . ILE A 1 427 ? 1.639 -15.258 -0.339 1 93.31 427 ILE A C 1
ATOM 3448 O O . ILE A 1 427 ? 1.321 -15.703 0.769 1 93.31 427 ILE A O 1
ATOM 3452 N N . THR A 1 428 ? 1.27 -15.758 -1.458 1 90.94 428 THR A N 1
ATOM 3453 C CA . THR A 1 428 ? 0.592 -17.047 -1.553 1 90.94 428 THR A CA 1
ATOM 3454 C C . THR A 1 428 ? 1.342 -17.984 -2.494 1 90.94 428 THR A C 1
ATOM 3456 O O . THR A 1 428 ? 1.851 -17.562 -3.531 1 90.94 428 THR A O 1
ATOM 3459 N N . GLN A 1 429 ? 1.456 -19.219 -2.119 1 92.75 429 GLN A N 1
ATOM 3460 C CA . GLN A 1 429 ? 2.182 -20.219 -2.912 1 92.75 429 GLN A CA 1
ATOM 3461 C C . GLN A 1 429 ? 1.282 -21.391 -3.285 1 92.75 429 GLN A C 1
ATOM 3463 O O . GLN A 1 429 ? 0.469 -21.828 -2.475 1 92.75 429 GLN A O 1
ATOM 3468 N N . ASN A 1 430 ? 1.435 -21.781 -4.566 1 93 430 ASN A N 1
ATOM 3469 C CA . ASN A 1 430 ? 0.676 -22.922 -5.09 1 93 430 ASN A CA 1
ATOM 3470 C C . ASN A 1 430 ? 1.554 -23.844 -5.93 1 93 430 ASN A C 1
ATOM 3472 O O . ASN A 1 430 ? 2.539 -23.391 -6.523 1 93 430 ASN A O 1
ATOM 3476 N N . GLU A 1 431 ? 1.086 -25.094 -5.926 1 93.06 431 GLU A N 1
ATOM 3477 C CA . GLU A 1 431 ? 1.796 -26.016 -6.801 1 93.06 431 GLU A CA 1
ATOM 3478 C C . GLU A 1 431 ? 1.538 -25.703 -8.273 1 93.06 431 GLU A C 1
ATOM 3480 O O . GLU A 1 431 ? 0.411 -25.375 -8.656 1 93.06 431 GLU A O 1
ATOM 3485 N N . PHE A 1 432 ? 2.559 -25.672 -8.992 1 94.31 432 PHE A N 1
ATOM 3486 C CA . PHE A 1 432 ? 2.488 -25.422 -10.43 1 94.31 432 PHE A CA 1
ATOM 3487 C C . PHE A 1 432 ? 2.748 -26.719 -11.203 1 94.31 432 PHE A C 1
ATOM 3489 O O . PHE A 1 432 ? 3.902 -27.078 -11.445 1 94.31 432 PHE A O 1
ATOM 3496 N N . GLU A 1 433 ? 1.665 -27.312 -11.703 1 92.44 433 GLU A N 1
ATOM 3497 C CA . GLU A 1 433 ? 1.777 -28.609 -12.359 1 92.44 433 GLU A CA 1
ATOM 3498 C C . GLU A 1 433 ? 1.959 -28.438 -13.867 1 92.44 433 GLU A C 1
ATOM 3500 O O . GLU A 1 433 ? 1.044 -28.734 -14.641 1 92.44 433 GLU A O 1
ATOM 3505 N N . VAL A 1 434 ? 3.176 -28.172 -14.172 1 88.88 434 VAL A N 1
ATOM 3506 C CA . VAL A 1 434 ? 3.494 -27.844 -15.562 1 88.88 434 VAL A CA 1
ATOM 3507 C C . VAL A 1 434 ? 3.432 -29.094 -16.422 1 88.88 434 VAL A C 1
ATOM 3509 O O . VAL A 1 434 ? 3.037 -29.031 -17.594 1 88.88 434 VAL A O 1
ATOM 3512 N N . VAL A 1 435 ? 3.836 -30.234 -15.891 1 90.06 435 VAL A N 1
ATOM 3513 C CA . VAL A 1 435 ? 3.859 -31.469 -16.656 1 90.06 435 VAL A CA 1
ATOM 3514 C C . VAL A 1 435 ? 2.436 -31.859 -17.047 1 90.06 435 VAL A C 1
ATOM 3516 O O . VAL A 1 435 ? 2.16 -32.125 -18.219 1 90.06 435 VAL A O 1
ATOM 3519 N N . GLU A 1 436 ? 1.506 -31.844 -16.062 1 89.5 436 GLU A N 1
ATOM 3520 C CA . GLU A 1 436 ? 0.112 -32.156 -16.344 1 89.5 436 GLU A CA 1
ATOM 3521 C C . GLU A 1 436 ? -0.517 -31.172 -17.312 1 89.5 436 GLU A C 1
ATOM 3523 O O . GLU A 1 436 ? -1.302 -31.547 -18.172 1 89.5 436 GLU A O 1
ATOM 3528 N N . TRP A 1 437 ? -0.169 -29.984 -17.094 1 89.5 437 TRP A N 1
ATOM 3529 C CA . TRP A 1 437 ? -0.682 -28.938 -17.969 1 89.5 437 TRP A CA 1
ATOM 3530 C C . TRP A 1 437 ? -0.169 -29.109 -19.391 1 89.5 437 TRP A C 1
ATOM 3532 O O . TRP A 1 437 ? -0.93 -28.984 -20.359 1 89.5 437 TRP A O 1
ATOM 3542 N N . GLY A 1 438 ? 1.147 -29.391 -19.547 1 88.31 438 GLY A N 1
ATOM 3543 C CA . GLY A 1 438 ? 1.727 -29.641 -20.859 1 88.31 438 GLY A CA 1
ATOM 3544 C C . GLY A 1 438 ? 1.13 -30.844 -21.562 1 88.31 438 GLY A C 1
ATOM 3545 O O . GLY A 1 438 ? 0.857 -30.797 -22.766 1 88.31 438 GLY A O 1
ATOM 3546 N N . MET A 1 439 ? 0.877 -31.844 -20.812 1 88.38 439 MET A N 1
ATOM 3547 C CA . MET A 1 439 ? 0.276 -33.062 -21.391 1 88.38 439 MET A CA 1
ATOM 3548 C C . MET A 1 439 ? -1.14 -32.781 -21.875 1 88.38 439 MET A C 1
ATOM 3550 O O . MET A 1 439 ? -1.548 -33.281 -22.922 1 88.38 439 MET A O 1
ATOM 3554 N N . ALA A 1 440 ? -1.856 -31.984 -21.078 1 85.25 440 ALA A N 1
ATOM 3555 C CA . ALA A 1 440 ? -3.217 -31.625 -21.469 1 85.25 440 ALA A CA 1
ATOM 3556 C C . ALA A 1 440 ? -3.223 -30.812 -22.75 1 85.25 440 ALA A C 1
ATOM 3558 O O . ALA A 1 440 ? -4.188 -30.859 -23.531 1 85.25 440 ALA A O 1
ATOM 3559 N N . ASN A 1 441 ? -2.166 -30.094 -23 1 84.25 441 ASN A N 1
ATOM 3560 C CA . ASN A 1 441 ? -2.074 -29.266 -24.203 1 84.25 441 ASN A CA 1
ATOM 3561 C C . ASN A 1 441 ? -1.348 -30 -25.328 1 84.25 441 ASN A C 1
ATOM 3563 O O . ASN A 1 441 ? -0.938 -29.391 -26.312 1 84.25 441 ASN A O 1
ATOM 3567 N N . GLY A 1 442 ? -1.065 -31.25 -25.203 1 82.19 442 GLY A N 1
ATOM 3568 C CA . GLY A 1 442 ? -0.573 -32.062 -26.297 1 82.19 442 GLY A CA 1
ATOM 3569 C C . GLY A 1 442 ? 0.923 -32.312 -26.234 1 82.19 442 GLY A C 1
ATOM 3570 O O . GLY A 1 442 ? 1.504 -32.875 -27.156 1 82.19 442 GLY A O 1
ATOM 3571 N N . GLU A 1 443 ? 1.597 -31.859 -25.219 1 85.38 443 GLU A N 1
ATOM 3572 C CA . GLU A 1 443 ? 3.033 -32.094 -25.094 1 85.38 443 GLU A CA 1
ATOM 3573 C C . GLU A 1 443 ? 3.318 -33.469 -24.516 1 85.38 443 GLU A C 1
ATOM 3575 O O . GLU A 1 443 ? 2.496 -34.031 -23.766 1 85.38 443 GLU A O 1
ATOM 3580 N N . SER A 1 444 ? 4.438 -34.031 -24.891 1 90.75 444 SER A N 1
ATOM 3581 C CA . SER A 1 444 ? 4.812 -35.312 -24.359 1 90.75 444 SER A CA 1
ATOM 3582 C C . SER A 1 444 ? 5.5 -35.188 -23.016 1 90.75 444 SER A C 1
ATOM 3584 O O . SER A 1 444 ? 6.195 -34.219 -22.75 1 90.75 444 SER A O 1
ATOM 3586 N N . ARG A 1 445 ? 5.32 -36.188 -22.172 1 89.25 445 ARG A N 1
ATOM 3587 C CA . ARG A 1 445 ? 5.906 -36.219 -20.844 1 89.25 445 ARG A CA 1
ATOM 3588 C C . ARG A 1 445 ? 7.43 -36.188 -20.906 1 89.25 445 ARG A C 1
ATOM 3590 O O . ARG A 1 445 ? 8.086 -35.562 -20.078 1 89.25 445 ARG A O 1
ATOM 3597 N N . LYS A 1 446 ? 8.008 -36.844 -21.844 1 89.56 446 LYS A N 1
ATOM 3598 C CA . LYS A 1 446 ? 9.461 -36.969 -21.984 1 89.56 446 LYS A CA 1
ATOM 3599 C C . LYS A 1 446 ? 10.109 -35.625 -22.25 1 89.56 446 LYS A C 1
ATOM 3601 O O . LYS A 1 446 ? 11.203 -35.344 -21.766 1 89.56 446 LYS A O 1
ATOM 3606 N N . GLU A 1 447 ? 9.445 -34.844 -22.938 1 86.62 447 GLU A N 1
ATOM 3607 C CA . GLU A 1 447 ? 9.977 -33.531 -23.281 1 86.62 447 GLU A CA 1
ATOM 3608 C C . GLU A 1 447 ? 9.938 -32.594 -22.078 1 86.62 447 GLU A C 1
ATOM 3610 O O . GLU A 1 447 ? 10.719 -31.641 -22.016 1 86.62 447 GLU A O 1
ATOM 3615 N N . LEU A 1 448 ? 9.086 -32.938 -21.203 1 88.25 448 LEU A N 1
ATOM 3616 C CA . LEU A 1 448 ? 8.891 -32.031 -20.062 1 88.25 448 LEU A CA 1
ATOM 3617 C C . LEU A 1 448 ? 9.68 -32.5 -18.844 1 88.25 448 LEU A C 1
ATOM 3619 O O . LEU A 1 448 ? 9.789 -31.797 -17.844 1 88.25 448 LEU A O 1
ATOM 3623 N N . GLU A 1 449 ? 10.297 -33.625 -19 1 87.69 449 GLU A N 1
ATOM 3624 C CA . GLU A 1 449 ? 11.062 -34.188 -17.891 1 87.69 449 GLU A CA 1
ATOM 3625 C C . GLU A 1 449 ? 12.336 -33.406 -17.641 1 87.69 449 GLU A C 1
ATOM 3627 O O . GLU A 1 449 ? 13.055 -33.062 -18.578 1 87.69 449 GLU A O 1
ATOM 3632 N N . GLY A 1 450 ? 12.562 -33.062 -16.406 1 88.19 450 GLY A N 1
ATOM 3633 C CA . GLY A 1 450 ? 13.766 -32.344 -16.016 1 88.19 450 GLY A CA 1
ATOM 3634 C C . GLY A 1 450 ? 13.602 -30.828 -16.062 1 88.19 450 GLY A C 1
ATOM 3635 O O . GLY A 1 450 ? 14.539 -30.094 -15.734 1 88.19 450 GLY A O 1
ATOM 3636 N N . LEU A 1 451 ? 12.484 -30.406 -16.484 1 89.19 451 LEU A N 1
ATOM 3637 C CA . LEU A 1 451 ? 12.219 -28.969 -16.531 1 89.19 451 LEU A CA 1
ATOM 3638 C C . LEU A 1 451 ? 11.461 -28.516 -15.289 1 89.19 451 LEU A C 1
ATOM 3640 O O . LEU A 1 451 ? 10.547 -29.203 -14.82 1 89.19 451 LEU A O 1
ATOM 3644 N N . TYR A 1 452 ? 12 -27.484 -14.648 1 92 452 TYR A N 1
ATOM 3645 C CA . TYR A 1 452 ? 11.305 -26.844 -13.539 1 92 452 TYR A CA 1
ATOM 3646 C C . TYR A 1 452 ? 10.812 -25.453 -13.938 1 92 452 TYR A C 1
ATOM 3648 O O . TYR A 1 452 ? 11.508 -24.719 -14.641 1 92 452 TYR A O 1
ATOM 3656 N N . VAL A 1 453 ? 9.586 -25.234 -13.594 1 92.69 453 VAL A N 1
ATOM 3657 C CA . VAL A 1 453 ? 9.039 -23.922 -13.938 1 92.69 453 VAL A CA 1
ATOM 3658 C C . VAL A 1 453 ? 8.578 -23.203 -12.672 1 92.69 453 VAL A C 1
ATOM 3660 O O . VAL A 1 453 ? 7.867 -23.781 -11.844 1 92.69 453 VAL A O 1
ATOM 3663 N N . ALA A 1 454 ? 9.109 -22.031 -12.461 1 94.94 454 ALA A N 1
ATOM 3664 C CA . ALA A 1 454 ? 8.633 -21.141 -11.414 1 94.94 454 ALA A CA 1
ATOM 3665 C C . ALA A 1 454 ? 7.793 -20 -11.992 1 94.94 454 ALA A C 1
ATOM 3667 O O . ALA A 1 454 ? 8.258 -19.25 -12.859 1 94.94 454 ALA A O 1
ATOM 3668 N N . HIS A 1 455 ? 6.551 -19.953 -11.578 1 95 455 HIS A N 1
ATOM 3669 C CA . HIS A 1 455 ? 5.656 -18.906 -12.062 1 95 455 HIS A CA 1
ATOM 3670 C C . HIS A 1 455 ? 5.465 -17.812 -11.008 1 95 455 HIS A C 1
ATOM 3672 O O . HIS A 1 455 ? 4.965 -18.078 -9.914 1 95 455 HIS A O 1
ATOM 3678 N N . LEU A 1 456 ? 5.895 -16.625 -11.328 1 95.81 456 LEU A N 1
ATOM 3679 C CA . LEU A 1 456 ? 5.836 -15.492 -10.414 1 95.81 456 LEU A CA 1
ATOM 3680 C C . LEU A 1 456 ? 4.828 -14.453 -10.891 1 95.81 456 LEU A C 1
ATOM 3682 O O . LEU A 1 456 ? 4.879 -14.023 -12.047 1 95.81 456 LEU A O 1
ATOM 3686 N N . LYS A 1 457 ? 3.873 -14.125 -10.008 1 94.44 457 LYS A N 1
ATOM 3687 C CA . LYS A 1 457 ? 2.906 -13.07 -10.281 1 94.44 457 LYS A CA 1
ATOM 3688 C C . LYS A 1 457 ? 2.979 -11.969 -9.219 1 94.44 457 LYS A C 1
ATOM 3690 O O . LYS A 1 457 ? 2.875 -12.25 -8.023 1 94.44 457 LYS A O 1
ATOM 3695 N N . ILE A 1 458 ? 3.197 -10.75 -9.664 1 96.44 458 ILE A N 1
ATOM 3696 C CA . ILE A 1 458 ? 3.252 -9.586 -8.781 1 96.44 458 ILE A CA 1
ATOM 3697 C C . ILE A 1 458 ? 2.199 -8.57 -9.203 1 96.44 458 ILE A C 1
ATOM 3699 O O . ILE A 1 458 ? 2.098 -8.227 -10.383 1 96.44 458 ILE A O 1
ATOM 3703 N N . TYR A 1 459 ? 1.413 -8.094 -8.258 1 94.81 459 TYR A N 1
ATOM 3704 C CA . TYR A 1 459 ? 0.364 -7.133 -8.586 1 94.81 459 TYR A CA 1
ATOM 3705 C C . TYR A 1 459 ? -0.011 -6.293 -7.375 1 94.81 459 TYR A C 1
ATOM 3707 O O . TYR A 1 459 ? 0.351 -6.629 -6.242 1 94.81 459 TYR A O 1
ATOM 3715 N N . TYR A 1 460 ? -0.639 -5.188 -7.586 1 94.06 460 TYR A N 1
ATOM 3716 C CA . TYR A 1 460 ? -1.13 -4.367 -6.484 1 94.06 460 TYR A CA 1
ATOM 3717 C C . TYR A 1 460 ? -2.408 -4.953 -5.895 1 94.06 460 TYR A C 1
ATOM 3719 O O . TYR A 1 460 ? -3.303 -5.375 -6.633 1 94.06 460 TYR A O 1
ATOM 3727 N N . LYS A 1 461 ? -2.449 -4.957 -4.652 1 91 461 LYS A N 1
ATOM 3728 C CA . LYS A 1 461 ? -3.578 -5.551 -3.941 1 91 461 LYS A CA 1
ATOM 3729 C C . LYS A 1 461 ? -4.828 -4.688 -4.074 1 91 461 LYS A C 1
ATOM 3731 O O . LYS A 1 461 ? -5.91 -5.191 -4.379 1 91 461 LYS A O 1
ATOM 3736 N N . ASN A 1 462 ? -4.645 -3.414 -3.881 1 88.75 462 ASN A N 1
ATOM 3737 C CA . ASN A 1 462 ? -5.781 -2.5 -3.859 1 88.75 462 ASN A CA 1
ATOM 3738 C C . ASN A 1 462 ? -5.684 -1.453 -4.965 1 88.75 462 ASN A C 1
ATOM 3740 O O . ASN A 1 462 ? -4.586 -1.132 -5.422 1 88.75 462 ASN A O 1
ATOM 3744 N N . ALA A 1 463 ? -6.816 -0.913 -5.312 1 86.5 463 ALA A N 1
ATOM 3745 C CA . ALA A 1 463 ? -6.852 0.109 -6.355 1 86.5 463 ALA A CA 1
ATOM 3746 C C . ALA A 1 463 ? -6.414 1.465 -5.812 1 86.5 463 ALA A C 1
ATOM 3748 O O . ALA A 1 463 ? -5.934 2.316 -6.562 1 86.5 463 ALA A O 1
ATOM 3749 N N . GLN A 1 464 ? -6.602 1.568 -4.57 1 87.94 464 GLN A N 1
ATOM 3750 C CA . GLN A 1 464 ? -6.262 2.836 -3.932 1 87.94 464 GLN A CA 1
ATOM 3751 C C . GLN A 1 464 ? -5.426 2.615 -2.676 1 87.94 464 GLN A C 1
ATOM 3753 O O . GLN A 1 464 ? -5.531 1.572 -2.027 1 87.94 464 GLN A O 1
ATOM 3758 N N . ILE A 1 465 ? -4.617 3.699 -2.416 1 89.25 465 ILE A N 1
ATOM 3759 C CA . ILE A 1 465 ? -3.779 3.621 -1.226 1 89.25 465 ILE A CA 1
ATOM 3760 C C . ILE A 1 465 ? -3.896 4.918 -0.427 1 89.25 465 ILE A C 1
ATOM 3762 O O . ILE A 1 465 ? -4.156 5.98 -0.994 1 89.25 465 ILE A O 1
ATOM 3766 N N . MET A 1 466 ? -3.729 4.707 0.843 1 88.56 466 MET A N 1
ATOM 3767 C CA . MET A 1 466 ? -3.645 5.867 1.729 1 88.56 466 MET A CA 1
ATOM 3768 C C . MET A 1 466 ? -2.189 6.23 2.012 1 88.56 466 MET A C 1
ATOM 3770 O O . MET A 1 466 ? -1.495 5.512 2.732 1 88.56 466 MET A O 1
ATOM 3774 N N . LYS A 1 467 ? -1.829 7.352 1.481 1 91.75 467 LYS A N 1
ATOM 3775 C CA . LYS A 1 467 ? -0.449 7.785 1.686 1 91.75 467 LYS A CA 1
ATOM 3776 C C . LYS A 1 467 ? -0.278 8.453 3.049 1 91.75 467 LYS A C 1
ATOM 3778 O O . LYS A 1 467 ? -1.245 8.945 3.627 1 91.75 467 LYS A O 1
ATOM 3783 N N . GLN A 1 468 ? 0.921 8.383 3.439 1 92.19 468 GLN A N 1
ATOM 3784 C CA . GLN A 1 468 ? 1.285 9.141 4.633 1 92.19 468 GLN A CA 1
ATOM 3785 C C . GLN A 1 468 ? 1.847 10.508 4.266 1 92.19 468 GLN A C 1
ATOM 3787 O O . GLN A 1 468 ? 2.496 10.664 3.227 1 92.19 468 GLN A O 1
ATOM 3792 N N . LYS A 1 469 ? 1.512 11.406 5.074 1 90.31 469 LYS A N 1
ATOM 3793 C CA . LYS A 1 469 ? 1.942 12.781 4.812 1 90.31 469 LYS A CA 1
ATOM 3794 C C . LYS A 1 469 ? 2.543 13.414 6.062 1 90.31 469 LYS A C 1
ATOM 3796 O O . LYS A 1 469 ? 1.958 13.336 7.145 1 90.31 469 LYS A O 1
ATOM 3801 N N . ARG A 1 470 ? 3.715 13.984 5.836 1 89.31 470 ARG A N 1
ATOM 3802 C CA . ARG A 1 470 ? 4.332 14.789 6.883 1 89.31 470 ARG A CA 1
ATOM 3803 C C . ARG A 1 470 ? 3.922 16.25 6.762 1 89.31 470 ARG A C 1
ATOM 3805 O O . ARG A 1 470 ? 4.133 16.875 5.723 1 89.31 470 ARG A O 1
ATOM 3812 N N . SER A 1 471 ? 3.285 16.734 7.723 1 86.06 471 SER A N 1
ATOM 3813 C CA . SER A 1 471 ? 2.818 18.109 7.688 1 86.06 471 SER A CA 1
ATOM 3814 C C . SER A 1 471 ? 3.174 18.844 8.977 1 86.06 471 SER A C 1
ATOM 3816 O O . SER A 1 471 ? 3.602 18.234 9.953 1 86.06 471 SER A O 1
ATOM 3818 N N . GLU A 1 472 ? 3.027 20.172 8.82 1 84.06 472 GLU A N 1
ATOM 3819 C CA . GLU A 1 472 ? 3.258 21.016 9.984 1 84.06 472 GLU A CA 1
ATOM 3820 C C . GLU A 1 472 ? 2.064 20.984 10.93 1 84.06 472 GLU A C 1
ATOM 3822 O O . GLU A 1 472 ? 0.92 21.156 10.508 1 84.06 472 GLU A O 1
ATOM 3827 N N . LEU A 1 473 ? 2.314 20.641 12.148 1 80.31 473 LEU A N 1
ATOM 3828 C CA . LEU A 1 473 ? 1.241 20.625 13.141 1 80.31 473 LEU A CA 1
ATOM 3829 C C . LEU A 1 473 ? 1.022 22.016 13.727 1 80.31 473 LEU A C 1
ATOM 3831 O O . LEU A 1 473 ? -0.091 22.547 13.688 1 80.31 473 LEU A O 1
ATOM 3835 N N . TYR A 1 474 ? 2.098 22.547 14.336 1 82.75 474 TYR A N 1
ATOM 3836 C CA . TYR A 1 474 ? 2.062 23.875 14.922 1 82.75 474 TYR A CA 1
ATOM 3837 C C . TYR A 1 474 ? 3.037 24.812 14.211 1 82.75 474 TYR A C 1
ATOM 3839 O O . TYR A 1 474 ? 4.246 24.75 14.453 1 82.75 474 TYR A O 1
ATOM 3847 N N . GLY A 1 475 ? 2.428 25.703 13.281 1 82.69 475 GLY A N 1
ATOM 3848 C CA . GLY A 1 475 ? 3.268 26.609 12.523 1 82.69 475 GLY A CA 1
ATOM 3849 C C . GLY A 1 475 ? 3.537 27.906 13.25 1 82.69 475 GLY A C 1
ATOM 3850 O O . GLY A 1 475 ? 3.057 28.125 14.367 1 82.69 475 GLY A O 1
ATOM 3851 N N . ILE A 1 476 ? 4.305 28.766 12.641 1 86 476 ILE A N 1
ATOM 3852 C CA . ILE A 1 476 ? 4.672 30.047 13.211 1 86 476 ILE A CA 1
ATOM 3853 C C . ILE A 1 476 ? 3.436 30.938 13.328 1 86 476 ILE A C 1
ATOM 3855 O O . ILE A 1 476 ? 3.305 31.719 14.281 1 86 476 ILE A O 1
ATOM 3859 N N . THR A 1 477 ? 2.584 30.828 12.406 1 87.75 477 THR A N 1
ATOM 3860 C CA . THR A 1 477 ? 1.375 31.641 12.445 1 87.75 477 THR A CA 1
ATOM 3861 C C . THR A 1 477 ? 0.483 31.234 13.617 1 87.75 477 THR A C 1
ATOM 3863 O O . THR A 1 477 ? -0.14 32.094 14.258 1 87.75 477 THR A O 1
ATOM 3866 N N . ASP A 1 478 ? 0.44 29.938 13.805 1 88.56 478 ASP A N 1
ATOM 3867 C CA . ASP A 1 478 ? -0.315 29.438 14.945 1 88.56 478 ASP A CA 1
ATOM 3868 C C . ASP A 1 478 ? 0.32 29.891 16.266 1 88.56 478 ASP A C 1
ATOM 3870 O O . ASP A 1 478 ? -0.385 30.203 17.219 1 88.56 478 ASP A O 1
ATOM 3874 N N . PHE A 1 479 ? 1.552 29.938 16.312 1 89.88 479 PHE A N 1
ATOM 3875 C CA . PHE A 1 479 ? 2.287 30.375 17.484 1 89.88 479 PHE A CA 1
ATOM 3876 C C . PHE A 1 479 ? 1.999 31.844 17.781 1 89.88 479 PHE A C 1
ATOM 3878 O O . PHE A 1 479 ? 1.701 32.219 18.922 1 89.88 479 PHE A O 1
ATOM 3885 N N . LEU A 1 480 ? 2.051 32.656 16.766 1 91.56 480 LEU A N 1
ATOM 3886 C CA . LEU A 1 480 ? 1.81 34.062 16.938 1 91.56 480 LEU A CA 1
ATOM 3887 C C . LEU A 1 480 ? 0.365 34.344 17.344 1 91.56 480 LEU A C 1
ATOM 3889 O O . LEU A 1 480 ? 0.1 35.219 18.172 1 91.56 480 LEU A O 1
ATOM 3893 N N . ALA A 1 481 ? -0.447 33.625 16.766 1 91.94 481 ALA A N 1
ATOM 3894 C CA . ALA A 1 481 ? -1.859 33.781 17.109 1 91.94 481 ALA A CA 1
ATOM 3895 C C . ALA A 1 481 ? -2.111 33.406 18.562 1 91.94 481 ALA A C 1
ATOM 3897 O O . ALA A 1 481 ? -2.857 34.094 19.266 1 91.94 481 ALA A O 1
ATOM 3898 N N . ASN A 1 482 ? -1.507 32.344 18.969 1 92.31 482 ASN A N 1
ATOM 3899 C CA . ASN A 1 482 ? -1.652 31.938 20.359 1 92.31 482 ASN A CA 1
ATOM 3900 C C . ASN A 1 482 ? -1.021 32.938 21.312 1 92.31 482 ASN A C 1
ATOM 3902 O O . ASN A 1 482 ? -1.554 33.219 22.391 1 92.31 482 ASN A O 1
ATOM 3906 N N . CYS A 1 483 ? 0.018 33.469 20.938 1 91.62 483 CYS A N 1
ATOM 3907 C CA . CYS A 1 483 ? 0.649 34.531 21.734 1 91.62 483 CYS A CA 1
ATOM 3908 C C . CYS A 1 483 ? -0.248 35.75 21.828 1 91.62 483 CYS A C 1
ATOM 3910 O O . CYS A 1 483 ? -0.413 36.344 22.906 1 91.62 483 CYS A O 1
ATOM 3912 N N . GLY A 1 484 ? -0.784 36.125 20.719 1 91.44 484 GLY A N 1
ATOM 3913 C CA . GLY A 1 484 ? -1.699 37.25 20.719 1 91.44 484 GLY A CA 1
ATOM 3914 C C . GLY A 1 484 ? -2.934 37.031 21.562 1 91.44 484 GLY A C 1
ATOM 3915 O O . GLY A 1 484 ? -3.391 37.938 22.25 1 91.44 484 GLY A O 1
ATOM 3916 N N . GLY A 1 485 ? -3.465 35.844 21.469 1 91.12 485 GLY A N 1
ATOM 3917 C CA . GLY A 1 485 ? -4.609 35.531 22.312 1 91.12 485 GLY A CA 1
ATOM 3918 C C . GLY A 1 485 ? -4.309 35.562 23.797 1 91.12 485 GLY A C 1
ATOM 3919 O O . GLY A 1 485 ? -5.117 36.062 24.578 1 91.12 485 GLY A O 1
ATOM 3920 N N . LEU A 1 486 ? -3.174 35.188 24.156 1 92.88 486 LEU A N 1
ATOM 3921 C CA . LEU A 1 486 ? -2.785 35.188 25.562 1 92.88 486 LEU A CA 1
ATOM 3922 C C . LEU A 1 486 ? -2.488 36.594 26.031 1 92.88 486 LEU A C 1
ATOM 3924 O O . LEU A 1 486 ? -2.873 36.969 27.141 1 92.88 486 LEU A O 1
ATOM 3928 N N . LEU A 1 487 ? -1.826 37.344 25.203 1 93.44 487 LEU A N 1
ATOM 3929 C CA . LEU A 1 487 ? -1.541 38.75 25.547 1 93.44 487 LEU A CA 1
ATOM 3930 C C . LEU A 1 487 ? -2.828 39.531 25.656 1 93.44 487 LEU A C 1
ATOM 3932 O O . LEU A 1 487 ? -2.961 40.375 26.547 1 93.44 487 LEU A O 1
ATOM 3936 N N . GLY A 1 488 ? -3.74 39.25 24.797 1 88.81 488 GLY A N 1
ATOM 3937 C CA . GLY A 1 488 ? -5.043 39.906 24.859 1 88.81 488 GLY A CA 1
ATOM 3938 C C . GLY A 1 488 ? -5.859 39.469 26.062 1 88.81 488 GLY A C 1
ATOM 3939 O O . GLY A 1 488 ? -6.508 40.312 26.703 1 88.81 488 GLY A O 1
ATOM 3940 N N . LEU A 1 489 ? -5.809 38.281 26.391 1 88 489 LEU A N 1
ATOM 3941 C CA . LEU A 1 489 ? -6.586 37.719 27.5 1 88 489 LEU A CA 1
ATOM 3942 C C . LEU A 1 489 ? -6.043 38.219 28.844 1 88 489 LEU A C 1
ATOM 3944 O O . LEU A 1 489 ? -6.812 38.625 29.719 1 88 489 LEU A O 1
ATOM 3948 N N . CYS A 1 490 ? -4.711 38.344 28.938 1 91.19 490 CYS A N 1
ATOM 3949 C CA . CYS A 1 490 ? -4.113 38.625 30.234 1 91.19 490 CYS A CA 1
ATOM 3950 C C . CYS A 1 490 ? -3.91 40.125 30.406 1 91.19 490 CYS A C 1
ATOM 3952 O O . CYS A 1 490 ? -4.125 40.688 31.484 1 91.19 490 CYS A O 1
ATOM 3954 N N . LEU A 1 491 ? -3.43 40.844 29.359 1 91.06 491 LEU A N 1
ATOM 3955 C CA . LEU A 1 491 ? -2.977 42.25 29.531 1 91.06 491 LEU A CA 1
ATOM 3956 C C . LEU A 1 491 ? -3.691 43.156 28.562 1 91.06 491 LEU A C 1
ATOM 3958 O O . LEU A 1 491 ? -3.656 44.375 28.719 1 91.06 491 LEU A O 1
ATOM 3962 N N . GLY A 1 492 ? -4.316 42.656 27.609 1 89.88 492 GLY A N 1
ATOM 3963 C CA . GLY A 1 492 ? -4.883 43.5 26.562 1 89.88 492 GLY A CA 1
ATOM 3964 C C . GLY A 1 492 ? -3.828 44.281 25.766 1 89.88 492 GLY A C 1
ATOM 3965 O O . GLY A 1 492 ? -4.043 45.406 25.391 1 89.88 492 GLY A O 1
ATOM 3966 N N . VAL A 1 493 ? -2.652 43.625 25.688 1 90.38 493 VAL A N 1
ATOM 3967 C CA . VAL A 1 493 ? -1.522 44.281 25.031 1 90.38 493 VAL A CA 1
ATOM 3968 C C . VAL A 1 493 ? -1.466 43.844 23.562 1 90.38 493 VAL A C 1
ATOM 3970 O O . VAL A 1 493 ? -1.766 42.719 23.219 1 90.38 493 VAL A O 1
ATOM 3973 N N . SER A 1 494 ? -1.202 44.75 22.641 1 90.81 494 SER A N 1
ATOM 3974 C CA . SER A 1 494 ? -0.954 44.5 21.219 1 90.81 494 SER A CA 1
ATOM 3975 C C . SER A 1 494 ? 0.435 44.969 20.812 1 90.81 494 SER A C 1
ATOM 3977 O O . SER A 1 494 ? 1.176 45.531 21.641 1 90.81 494 SER A O 1
ATOM 3979 N N . LEU A 1 495 ? 0.812 44.719 19.609 1 91.44 495 LEU A N 1
ATOM 3980 C CA . LEU A 1 495 ? 2.078 45.219 19.094 1 91.44 495 LEU A CA 1
ATOM 3981 C C . LEU A 1 495 ? 2.092 46.75 19.078 1 91.44 495 LEU A C 1
ATOM 3983 O O . LEU A 1 495 ? 3.133 47.375 19.312 1 91.44 495 LEU A O 1
ATOM 3987 N N . LEU A 1 496 ? 0.979 47.312 18.859 1 90.12 496 LEU A N 1
ATOM 3988 C CA . LEU A 1 496 ? 0.877 48.781 18.844 1 90.12 496 LEU A CA 1
ATOM 3989 C C . LEU A 1 496 ? 1.056 49.344 20.25 1 90.12 496 LEU A C 1
ATOM 3991 O O . LEU A 1 496 ? 1.59 50.438 20.422 1 90.12 496 LEU A O 1
ATOM 3995 N N . SER A 1 497 ? 0.555 48.562 21.219 1 89.56 497 SER A N 1
ATOM 3996 C CA . SER A 1 497 ? 0.774 49 22.594 1 89.56 497 SER A CA 1
ATOM 3997 C C . SER A 1 497 ? 2.262 49.031 22.938 1 89.56 497 SER A C 1
ATOM 3999 O O . SER A 1 497 ? 2.703 49.875 23.703 1 89.56 497 SER A O 1
ATOM 4001 N N . LEU A 1 498 ? 2.949 48.156 22.344 1 88.44 498 LEU A N 1
ATOM 4002 C CA . LEU A 1 498 ? 4.391 48.156 22.562 1 88.44 498 LEU A CA 1
ATOM 4003 C C . LEU A 1 498 ? 5.059 49.344 21.859 1 88.44 498 LEU A C 1
ATOM 4005 O O . LEU A 1 498 ? 6.008 49.906 22.391 1 88.44 498 LEU A O 1
ATOM 4009 N N . VAL A 1 499 ? 4.625 49.656 20.734 1 89.56 499 VAL A N 1
ATOM 4010 C CA . VAL A 1 499 ? 5.141 50.812 20.031 1 89.56 499 VAL A CA 1
ATOM 4011 C C . VAL A 1 499 ? 4.82 52.062 20.812 1 89.56 499 VAL A C 1
ATOM 4013 O O . VAL A 1 499 ? 5.625 53 20.859 1 89.56 499 VAL A O 1
ATOM 4016 N N . GLU A 1 500 ? 3.594 52.094 21.422 1 87.69 500 GLU A N 1
ATOM 4017 C CA . GLU A 1 500 ? 3.197 53.219 22.266 1 87.69 500 GLU A CA 1
ATOM 4018 C C . GLU A 1 500 ? 4.164 53.375 23.438 1 87.69 500 GLU A C 1
ATOM 4020 O O . GLU A 1 500 ? 4.543 54.5 23.781 1 87.69 500 GLU A O 1
ATOM 4025 N N . LEU A 1 501 ? 4.539 52.312 23.969 1 86 501 LEU A N 1
ATOM 4026 C CA . LEU A 1 501 ? 5.496 52.375 25.062 1 86 501 LEU A CA 1
ATOM 4027 C C . LEU A 1 501 ? 6.836 52.938 24.594 1 86 501 LEU A C 1
ATOM 4029 O O . LEU A 1 501 ? 7.434 53.781 25.281 1 86 501 LEU A O 1
ATOM 4033 N N . CYS A 1 502 ? 7.242 52.531 23.469 1 87.5 502 CYS A N 1
ATOM 4034 C CA . CYS A 1 502 ? 8.5 53.031 22.922 1 87.5 502 CYS A CA 1
ATOM 4035 C C . CYS A 1 502 ? 8.391 54.5 22.562 1 87.5 502 CYS A C 1
ATOM 4037 O O . CYS A 1 502 ? 9.344 55.25 22.734 1 87.5 502 CYS A O 1
ATOM 4039 N N . TYR A 1 503 ? 7.188 54.875 22.141 1 85.38 503 TYR A N 1
ATOM 4040 C CA . TYR A 1 503 ? 6.93 56.25 21.797 1 85.38 503 TYR A CA 1
ATOM 4041 C C . TYR A 1 503 ? 7.078 57.156 23.031 1 85.38 503 TYR A C 1
ATOM 4043 O O . TYR A 1 503 ? 7.746 58.188 22.969 1 85.38 503 TYR A O 1
ATOM 4051 N N . TYR A 1 504 ? 6.555 56.812 24.219 1 85.94 504 TYR A N 1
ATOM 4052 C CA . TYR A 1 504 ? 6.574 57.625 25.438 1 85.94 504 TYR A CA 1
ATOM 4053 C C . TYR A 1 504 ? 7.934 57.562 26.125 1 85.94 504 TYR A C 1
ATOM 4055 O O . TYR A 1 504 ? 8.289 58.438 26.906 1 85.94 504 TYR A O 1
ATOM 4063 N N . CYS A 1 505 ? 8.703 56.5 25.703 1 83.56 505 CYS A N 1
ATOM 4064 C CA . CYS A 1 505 ? 10.031 56.406 26.297 1 83.56 505 CYS A CA 1
ATOM 4065 C C . CYS A 1 505 ? 11.078 57.125 25.469 1 83.56 505 CYS A C 1
ATOM 4067 O O . CYS A 1 505 ? 12.141 57.469 25.969 1 83.56 505 CYS A O 1
ATOM 4069 N N . SER A 1 506 ? 10.836 57.344 24.25 1 84.94 506 SER A N 1
ATOM 4070 C CA . SER A 1 506 ? 11.891 57.875 23.391 1 84.94 506 SER A CA 1
ATOM 4071 C C . SER A 1 506 ? 11.469 59.188 22.719 1 84.94 506 SER A C 1
ATOM 4073 O O . SER A 1 506 ? 12.031 60.25 23.016 1 84.94 506 SER A O 1
ATOM 4075 N N . VAL A 1 507 ? 10.375 59.125 22.016 1 81.88 507 VAL A N 1
ATOM 4076 C CA . VAL A 1 507 ? 10.023 60.25 21.141 1 81.88 507 VAL A CA 1
ATOM 4077 C C . VAL A 1 507 ? 9.406 61.375 21.953 1 81.88 507 VAL A C 1
ATOM 4079 O O . VAL A 1 507 ? 9.781 62.531 21.797 1 81.88 507 VAL A O 1
ATOM 4082 N N . ARG A 1 508 ? 8.516 61.094 22.875 1 82.25 508 ARG A N 1
ATOM 4083 C CA . ARG A 1 508 ? 7.766 62.094 23.609 1 82.25 508 ARG A CA 1
ATOM 4084 C C . ARG A 1 508 ? 8.688 62.906 24.531 1 82.25 508 ARG A C 1
ATOM 4086 O O . ARG A 1 508 ? 8.609 64.125 24.578 1 82.25 508 ARG A O 1
ATOM 4093 N N . PRO A 1 509 ? 9.664 62.219 25.125 1 80.81 509 PRO A N 1
ATOM 4094 C CA . PRO A 1 509 ? 10.578 63 25.969 1 80.81 509 PRO A CA 1
ATOM 4095 C C . PRO A 1 509 ? 11.484 63.906 25.156 1 80.81 509 PRO A C 1
ATOM 4097 O O . PRO A 1 509 ? 11.797 65.062 25.578 1 80.81 509 PRO A O 1
ATOM 4100 N N . VAL A 1 510 ? 11.852 63.562 24.094 1 81 510 VAL A N 1
ATOM 4101 C CA . VAL A 1 510 ? 12.719 64.375 23.234 1 81 510 VAL A CA 1
ATOM 4102 C C . VAL A 1 510 ? 11.961 65.562 22.719 1 81 510 VAL A C 1
ATOM 4104 O O . VAL A 1 510 ? 12.508 66.688 22.656 1 81 510 VAL A O 1
ATOM 4107 N N . MET A 1 511 ? 10.719 65.312 22.391 1 80.19 511 MET A N 1
ATOM 4108 C CA . MET A 1 511 ? 9.906 66.375 21.875 1 80.19 511 MET A CA 1
ATOM 4109 C C . MET A 1 511 ? 9.602 67.438 22.984 1 80.19 511 MET A C 1
ATOM 4111 O O . MET A 1 511 ? 9.555 68.625 22.734 1 80.19 511 MET A O 1
ATOM 4115 N N . LEU A 1 512 ? 9.367 66.938 24.219 1 77.62 512 LEU A N 1
ATOM 4116 C CA . LEU A 1 512 ? 9.125 67.812 25.359 1 77.62 512 LEU A CA 1
ATOM 4117 C C . LEU A 1 512 ? 10.375 68.625 25.734 1 77.62 512 LEU A C 1
ATOM 4119 O O . LEU A 1 512 ? 10.297 69.75 26.094 1 77.62 512 LEU A O 1
ATOM 4123 N N . TRP A 1 513 ? 11.531 68 25.562 1 76.94 513 TRP A N 1
ATOM 4124 C CA . TRP A 1 513 ? 12.797 68.688 25.828 1 76.94 513 TRP A CA 1
ATOM 4125 C C . TRP A 1 513 ? 13.062 69.812 24.812 1 76.94 513 TRP A C 1
ATOM 4127 O O . TRP A 1 513 ? 13.531 70.875 25.172 1 76.94 513 TRP A O 1
ATOM 4137 N N . LYS A 1 514 ? 12.68 69.562 23.672 1 75.94 514 LYS A N 1
ATOM 4138 C CA . LYS A 1 514 ? 12.859 70.562 22.625 1 75.94 514 LYS A CA 1
ATOM 4139 C C . LYS A 1 514 ? 11.93 71.75 22.844 1 75.94 514 LYS A C 1
ATOM 4141 O O . LYS A 1 514 ? 12.32 72.875 22.609 1 75.94 514 LYS A O 1
ATOM 4146 N N . LYS A 1 515 ? 10.727 71.438 23.281 1 74.12 515 LYS A N 1
ATOM 4147 C CA . LYS A 1 515 ? 9.773 72.5 23.562 1 74.12 515 LYS A CA 1
ATOM 4148 C C . LYS A 1 515 ? 10.219 73.312 24.75 1 74.12 515 LYS A C 1
ATOM 4150 O O . LYS A 1 515 ? 10.062 74.562 24.766 1 74.12 515 LYS A O 1
ATOM 4155 N N . TRP A 1 516 ? 10.82 72.75 25.719 1 71.06 516 TRP A N 1
ATOM 4156 C CA . TRP A 1 516 ? 11.289 73.438 26.922 1 71.06 516 TRP A CA 1
ATOM 4157 C C . TRP A 1 516 ? 12.5 74.312 26.609 1 71.06 516 TRP A C 1
ATOM 4159 O O . TRP A 1 516 ? 12.656 75.375 27.188 1 71.06 516 TRP A O 1
ATOM 4169 N N . SER A 1 517 ? 13.203 73.938 25.703 1 68.06 517 SER A N 1
ATOM 4170 C CA . SER A 1 517 ? 14.391 74.688 25.344 1 68.06 517 SER A CA 1
ATOM 4171 C C . SER A 1 517 ? 14.016 75.938 24.516 1 68.06 517 SER A C 1
ATOM 4173 O O . SER A 1 517 ? 14.773 76.875 24.484 1 68.06 517 SER A O 1
ATOM 4175 N N . GLN A 1 518 ? 12.883 75.938 23.891 1 66.12 518 GLN A N 1
ATOM 4176 C CA . GLN A 1 518 ? 12.492 77.062 23.062 1 66.12 518 GLN A CA 1
ATOM 4177 C C . GLN A 1 518 ? 11.688 78.062 23.859 1 66.12 518 GLN A C 1
ATOM 4179 O O . GLN A 1 518 ? 11.359 79.188 23.359 1 66.12 518 GLN A O 1
ATOM 4184 N N . VAL A 1 519 ? 11.172 77.812 24.891 1 59.22 519 VAL A N 1
ATOM 4185 C CA . VAL A 1 519 ? 10.453 78.812 25.656 1 59.22 519 VAL A CA 1
ATOM 4186 C C . VAL A 1 519 ? 11.43 79.875 26.156 1 59.22 519 VAL A C 1
ATOM 4188 O O . VAL A 1 519 ? 12.391 79.562 26.859 1 59.22 519 VAL A O 1
ATOM 4191 N N . PRO A 1 520 ? 11.43 81.125 25.562 1 59.22 520 PRO A N 1
ATOM 4192 C CA . PRO A 1 520 ? 12.297 82.188 26 1 59.22 520 PRO A CA 1
ATOM 4193 C C . PRO A 1 520 ? 12.219 82.438 27.5 1 59.22 520 PRO A C 1
ATOM 4195 O O . PRO A 1 520 ? 11.172 82.188 28.125 1 59.22 520 PRO A O 1
ATOM 4198 N N . PRO A 1 521 ? 13.328 82.625 28.172 1 52.31 521 PRO A N 1
ATOM 4199 C CA . PRO A 1 521 ? 13.281 83 29.594 1 52.31 521 PRO A CA 1
ATOM 4200 C C . PRO A 1 521 ? 12.32 84.125 29.891 1 52.31 521 PRO A C 1
ATOM 4202 O O . PRO A 1 521 ? 12.18 85.062 29.094 1 52.31 521 PRO A O 1
ATOM 4205 N N . LYS A 1 522 ? 11.359 83.875 30.609 1 51.16 522 LYS A N 1
ATOM 4206 C CA . LYS A 1 522 ? 10.547 85 31.078 1 51.16 522 LYS A CA 1
ATOM 4207 C C . LYS A 1 522 ? 11.406 86.25 31.375 1 51.16 522 LYS A C 1
ATOM 4209 O O . LYS A 1 522 ? 12.367 86.125 32.125 1 51.16 522 LYS A O 1
ATOM 4214 N N . THR A 1 523 ? 11.531 87.062 30.438 1 44.16 523 THR A N 1
ATOM 4215 C CA . THR A 1 523 ? 12.07 88.312 30.812 1 44.16 523 THR A CA 1
ATOM 4216 C C . THR A 1 523 ? 11.445 88.812 32.125 1 44.16 523 THR A C 1
ATOM 4218 O O . THR A 1 523 ? 10.219 88.938 32.219 1 44.16 523 THR A O 1
ATOM 4221 N N . GLU A 1 524 ? 12.141 88.562 33.156 1 41.62 524 GLU A N 1
ATOM 4222 C CA . GLU A 1 524 ? 11.844 89.312 34.406 1 41.62 524 GLU A CA 1
ATOM 4223 C C . GLU A 1 524 ? 11.562 90.75 34.125 1 41.62 524 GLU A C 1
ATOM 4225 O O . GLU A 1 524 ? 12.422 91.5 33.594 1 41.62 524 GLU A O 1
ATOM 4230 N N . ASN A 1 525 ? 10.422 91.062 33.531 1 38.56 525 ASN A N 1
ATOM 4231 C CA . ASN A 1 525 ? 10.133 92.5 33.594 1 38.56 525 ASN A CA 1
ATOM 4232 C C . ASN A 1 525 ? 10.578 93.062 34.938 1 38.56 525 ASN A C 1
ATOM 4234 O O . ASN A 1 525 ? 10.141 92.625 36 1 38.56 525 ASN A O 1
ATOM 4238 N N . ASN A 1 526 ? 11.773 93.5 35.031 1 37.12 526 ASN A N 1
ATOM 4239 C CA . ASN A 1 526 ? 12.211 94.438 36.094 1 37.12 526 ASN A CA 1
ATOM 4240 C C . ASN A 1 526 ? 11.109 95.375 36.469 1 37.12 526 ASN A C 1
ATOM 4242 O O . ASN A 1 526 ? 10.414 95.938 35.594 1 37.12 526 ASN A O 1
ATOM 4246 N N . GLY A 1 527 ? 10.625 95.312 37.688 1 34.47 527 GLY A N 1
ATOM 4247 C CA . GLY A 1 527 ? 9.703 96.188 38.438 1 34.47 527 GLY A CA 1
ATOM 4248 C C . GLY A 1 527 ? 9.789 97.625 38.062 1 34.47 527 GLY A C 1
ATOM 4249 O O . GLY A 1 527 ? 10.805 98.312 38.344 1 34.47 527 GLY A O 1
ATOM 4250 N N . LEU A 1 528 ? 9.445 98.062 36.875 1 32.88 528 LEU A N 1
ATOM 4251 C CA . LEU A 1 528 ? 9.281 99.5 36.969 1 32.88 528 LEU A CA 1
ATOM 4252 C C . LEU A 1 528 ? 8.547 99.875 38.25 1 32.88 528 LEU A C 1
ATOM 4254 O O . LEU A 1 528 ? 7.621 99.188 38.688 1 32.88 528 LEU A O 1
ATOM 4258 N N . PRO A 1 529 ? 9.281 100.688 39.125 1 33.97 529 PRO A N 1
ATOM 4259 C CA . PRO A 1 529 ? 8.656 101.125 40.375 1 33.97 529 PRO A CA 1
ATOM 4260 C C . PRO A 1 529 ? 7.211 101.562 40.156 1 33.97 529 PRO A C 1
ATOM 4262 O O . PRO A 1 529 ? 6.91 102.312 39.188 1 33.97 529 PRO A O 1
ATOM 4265 N N . GLU A 1 530 ? 6.273 100.688 40.219 1 31.92 530 GLU A N 1
ATOM 4266 C CA . GLU A 1 530 ? 4.887 101.125 40.312 1 31.92 530 GLU A CA 1
ATOM 4267 C C . GLU A 1 530 ? 4.777 102.5 41 1 31.92 530 GLU A C 1
ATOM 4269 O O . GLU A 1 530 ? 5.184 102.625 42.156 1 31.92 530 GLU A O 1
ATOM 4274 N N . VAL A 1 531 ? 5.102 103.562 40.281 1 31.48 531 VAL A N 1
ATOM 4275 C CA . VAL A 1 531 ? 4.711 104.875 40.75 1 31.48 531 VAL A CA 1
ATOM 4276 C C . VAL A 1 531 ? 3.342 104.812 41.438 1 31.48 531 VAL A C 1
ATOM 4278 O O . VAL A 1 531 ? 2.373 104.312 40.844 1 31.48 531 VAL A O 1
ATOM 4281 N N . CYS A 1 532 ? 3.398 104.5 42.75 1 28.44 532 CYS A N 1
ATOM 4282 C CA . CYS A 1 532 ? 2.258 104.625 43.656 1 28.44 532 CYS A CA 1
ATOM 4283 C C . CYS A 1 532 ? 1.408 105.812 43.25 1 28.44 532 CYS A C 1
ATOM 4285 O O . CYS A 1 532 ? 1.846 107 43.344 1 28.44 532 CYS A O 1
ATOM 4287 N N . LEU A 1 533 ? 0.875 105.688 42.062 1 26.03 533 LEU A N 1
ATOM 4288 C CA . LEU A 1 533 ? -0.158 106.75 41.812 1 26.03 533 LEU A CA 1
ATOM 4289 C C . LEU A 1 533 ? -1.019 106.938 43.062 1 26.03 533 LEU A C 1
ATOM 4291 O O . LEU A 1 533 ? -1.715 106 43.5 1 26.03 533 LEU A O 1
ATOM 4295 N N . LEU A 1 534 ? -0.279 107.562 44.125 1 26.73 534 LEU A N 1
ATOM 4296 C CA . LEU A 1 534 ? -1.064 108.125 45.219 1 26.73 534 LEU A CA 1
ATOM 4297 C C . LEU A 1 534 ? -2.365 108.688 44.688 1 26.73 534 LEU A C 1
ATOM 4299 O O . LEU A 1 534 ? -2.346 109.562 43.844 1 26.73 534 LEU A O 1
ATOM 4303 N N . SER A 1 535 ? -3.219 107.812 44.344 1 25.42 535 SER A N 1
ATOM 4304 C CA . SER A 1 535 ? -4.566 108.312 44.062 1 25.42 535 SER A CA 1
ATOM 4305 C C . SER A 1 535 ? -4.945 109.438 45.031 1 25.42 535 SER A C 1
ATOM 4307 O O . SER A 1 535 ? -4.531 109.375 46.188 1 25.42 535 SER A O 1
ATOM 4309 N N . ALA A 1 536 ? -5.148 110.625 44.438 1 27.48 536 ALA 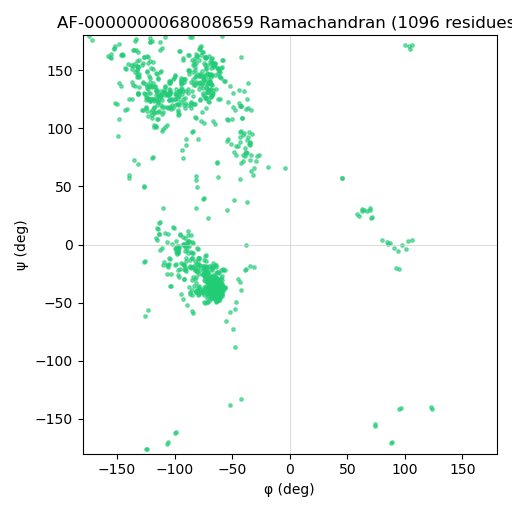A N 1
ATOM 4310 C CA . ALA A 1 536 ? -5.664 111.875 44.969 1 27.48 536 ALA A CA 1
ATOM 4311 C C . ALA A 1 536 ? -6.801 111.625 45.969 1 27.48 536 ALA A C 1
ATOM 4313 O O . ALA A 1 536 ? -7.48 112.562 46.375 1 27.48 536 ALA A O 1
ATOM 4314 N N . ALA A 1 537 ? -7.129 110.375 46.188 1 23.75 537 ALA A N 1
ATOM 4315 C CA . ALA A 1 537 ? -8.352 110.438 47 1 23.75 537 ALA A CA 1
ATOM 4316 C C . ALA A 1 537 ? -8.141 111.25 48.25 1 23.75 537 ALA A C 1
ATOM 4318 O O . ALA A 1 537 ? -9.008 112.062 48.594 1 23.75 537 ALA A O 1
ATOM 4319 N N . GLU A 1 538 ? -7.289 110.812 49.188 1 25.81 538 GLU A N 1
ATOM 4320 C CA . GLU A 1 538 ? -7.652 111.188 50.531 1 25.81 538 GLU A CA 1
ATOM 4321 C C . GLU A 1 538 ? -7.199 112.625 50.812 1 25.81 538 GLU A C 1
ATOM 4323 O O . GLU A 1 538 ? -6.035 112.875 51.125 1 25.81 538 GLU A O 1
ATOM 4328 N N . VAL A 1 539 ? -7.156 113.562 49.812 1 23.95 539 VAL A N 1
ATOM 4329 C CA . VAL A 1 539 ? -7.18 115 50.156 1 23.95 539 VAL A CA 1
ATOM 4330 C C . VAL A 1 539 ? -8.203 115.25 51.25 1 23.95 539 VAL A C 1
ATOM 4332 O O . VAL A 1 539 ? -8.211 116.312 51.875 1 23.95 539 VAL A O 1
ATOM 4335 N N . ARG A 1 540 ? -9.359 114.562 51.188 1 22.48 540 ARG A N 1
ATOM 4336 C CA . ARG A 1 540 ? -10.43 115.188 51.938 1 22.48 540 ARG A CA 1
ATOM 4337 C C . ARG A 1 540 ? -10.195 115.062 53.438 1 22.48 540 ARG A C 1
ATOM 4339 O O . ARG A 1 540 ? -10.695 114.125 54.062 1 22.48 540 ARG A O 1
ATOM 4346 N N . LYS A 1 541 ? -8.953 114.875 53.812 1 23.75 541 LYS A N 1
ATOM 4347 C CA . LYS A 1 541 ? -8.945 114.688 55.25 1 23.75 541 LYS A CA 1
ATOM 4348 C C . LYS A 1 541 ? -9.883 115.688 55.938 1 23.75 541 LYS A C 1
ATOM 4350 O O . LYS A 1 541 ? -10.492 116.5 55.312 1 23.75 541 LYS A O 1
ATOM 4355 N N . GLN A 1 542 ? -9.375 116.312 57 1 20.17 542 GLN A N 1
ATOM 4356 C CA . GLN A 1 542 ? -9.188 116.75 58.375 1 20.17 542 GLN A CA 1
ATOM 4357 C C . GLN A 1 542 ? -9.57 118.25 58.5 1 20.17 542 GLN A C 1
ATOM 4359 O O . GLN A 1 542 ? -8.703 119.125 58.5 1 20.17 542 GLN A O 1
ATOM 4364 N N . ASP A 1 543 ? -10.5 118.688 57.719 1 22.53 543 ASP A N 1
ATOM 4365 C CA . ASP A 1 543 ? -11 120 58.156 1 22.53 543 ASP A CA 1
ATOM 4366 C C . ASP A 1 543 ? -11.344 120 59.656 1 22.53 543 ASP A C 1
ATOM 4368 O O . ASP A 1 543 ? -10.93 120.875 60.406 1 22.53 543 ASP A O 1
ATOM 4372 N N . VAL A 1 544 ? -12.469 119.312 59.969 1 23.73 544 VAL A N 1
ATOM 4373 C CA . VAL A 1 544 ? -13.5 120 60.75 1 23.73 544 VAL A CA 1
ATOM 4374 C C . VAL A 1 544 ? -13.18 119.875 62.219 1 23.73 544 VAL A C 1
ATOM 4376 O O . VAL A 1 544 ? -13.641 119 62.906 1 23.73 544 VAL A O 1
ATOM 4379 N N . ARG A 1 545 ? -12.18 119.438 62.844 1 21.97 545 ARG A N 1
ATOM 4380 C CA . ARG A 1 545 ? -12.602 119.25 64.25 1 21.97 545 ARG A CA 1
ATOM 4381 C C . ARG A 1 545 ? -13.18 120.5 64.812 1 21.97 545 ARG A C 1
ATOM 4383 O O . ARG A 1 545 ? -12.523 121.562 64.812 1 21.97 545 ARG A O 1
ATOM 4390 N N . VAL A 1 546 ? -14.492 120.625 64.625 1 21.78 546 VAL A N 1
ATOM 4391 C CA . VAL A 1 546 ? -15.367 121.5 65.438 1 21.78 546 VAL A CA 1
ATOM 4392 C C . VAL A 1 546 ? -15.133 121.312 66.938 1 21.78 546 VAL A C 1
ATOM 4394 O O . VAL A 1 546 ? -15.516 120.312 67.5 1 21.78 546 VAL A O 1
ATOM 4397 N N . SER A 1 547 ? -13.867 121.125 67.375 1 20.7 547 SER A N 1
ATOM 4398 C CA . SER A 1 547 ? -13.789 121.062 68.812 1 20.7 547 SER A CA 1
ATOM 4399 C C . SER A 1 547 ? -14.516 122.25 69.438 1 20.7 547 SER A C 1
ATOM 4401 O O . SER A 1 547 ? -14.43 123.375 69 1 20.7 547 SER A O 1
ATOM 4403 N N . GLY A 1 548 ? -15.719 122 70.062 1 20.67 548 GLY A N 1
ATOM 4404 C CA . GLY A 1 548 ? -16.438 122.688 71.062 1 20.67 548 GLY A CA 1
ATOM 4405 C C . GLY A 1 548 ? -15.523 123.312 72.125 1 20.67 548 GLY A C 1
ATOM 4406 O O . GLY A 1 548 ? -14.453 122.75 72.438 1 20.67 548 GLY A O 1
ATOM 4407 N N . ILE A 1 549 ? -15.516 124.688 72.5 1 18.95 549 ILE A N 1
ATOM 4408 C CA . ILE A 1 549 ? -15.5 125.625 73.625 1 18.95 549 ILE A CA 1
ATOM 4409 C C . ILE A 1 549 ? -16.328 125 74.812 1 18.95 549 ILE A C 1
ATOM 4411 O O . ILE A 1 549 ? -17.516 124.75 74.625 1 18.95 549 ILE A O 1
ATOM 4415 N N . TYR A 1 550 ? -15.836 124.188 75.75 1 18.47 550 TYR A N 1
ATOM 4416 C CA . TYR A 1 550 ? -15.453 124.938 76.938 1 18.47 550 TYR A CA 1
ATOM 4417 C C . TYR A 1 550 ? -14.188 125.75 76.688 1 18.47 550 TYR A C 1
ATOM 4419 O O . TYR A 1 550 ? -13.32 125.375 75.938 1 18.47 550 TYR A O 1
ATOM 4427 N N . MET B 1 1 ? -11.555 103.625 13.945 1 25.02 1 MET B N 1
ATOM 4428 C CA . MET B 1 1 ? -12.406 102.5 13.5 1 25.02 1 MET B CA 1
ATOM 4429 C C . MET B 1 1 ? -11.633 101.188 13.516 1 25.02 1 MET B C 1
ATOM 4431 O O . MET B 1 1 ? -11.219 100.688 12.461 1 25.02 1 MET B O 1
ATOM 4435 N N . THR B 1 2 ? -10.766 101.062 14.422 1 29.36 2 THR B N 1
ATOM 4436 C CA . THR B 1 2 ? -9.953 99.875 14.555 1 29.36 2 THR B CA 1
ATOM 4437 C C . THR B 1 2 ? -10.828 98.625 14.875 1 29.36 2 THR B C 1
ATOM 4439 O O . THR B 1 2 ? -11.414 98.562 15.953 1 29.36 2 THR B O 1
ATOM 4442 N N . SER B 1 3 ? -11.602 98.188 13.852 1 32.06 3 SER B N 1
ATOM 4443 C CA . SER B 1 3 ? -12.391 97 13.883 1 32.06 3 SER B CA 1
ATOM 4444 C C . SER B 1 3 ? -11.547 95.812 14.336 1 32.06 3 SER B C 1
ATOM 4446 O O . SER B 1 3 ? -10.508 95.5 13.742 1 32.06 3 SER B O 1
ATOM 4448 N N . ARG B 1 4 ? -11.469 95.625 15.648 1 34.62 4 ARG B N 1
ATOM 4449 C CA . ARG B 1 4 ? -10.914 94.438 16.219 1 34.62 4 ARG B CA 1
ATOM 4450 C C . ARG B 1 4 ? -11.5 93.188 15.555 1 34.62 4 ARG B C 1
ATOM 4452 O O . ARG B 1 4 ? -12.719 92.938 15.578 1 34.62 4 ARG B O 1
ATOM 4459 N N . THR B 1 5 ? -10.945 92.875 14.359 1 35.38 5 THR B N 1
ATOM 4460 C CA . THR B 1 5 ? -11.219 91.562 13.688 1 35.38 5 THR B CA 1
ATOM 4461 C C . THR B 1 5 ? -11.273 90.438 14.695 1 35.38 5 THR B C 1
ATOM 4463 O O . THR B 1 5 ? -10.289 90.188 15.391 1 35.38 5 THR B O 1
ATOM 4466 N N . MET B 1 6 ? -12.406 90.375 15.422 1 35.31 6 MET B N 1
ATOM 4467 C CA . MET B 1 6 ? -12.656 89.125 16.188 1 35.31 6 MET B CA 1
ATOM 4468 C C . MET B 1 6 ? -12.188 87.875 15.414 1 35.31 6 MET B C 1
ATOM 4470 O O . MET B 1 6 ? -12.656 87.625 14.305 1 35.31 6 MET B O 1
ATOM 4474 N N . LYS B 1 7 ? -10.984 87.688 15.469 1 42.78 7 LYS B N 1
ATOM 4475 C CA . LYS B 1 7 ? -10.398 86.438 14.953 1 42.78 7 LYS B CA 1
ATOM 4476 C C . LYS B 1 7 ? -11.352 85.25 15.148 1 42.78 7 LYS B C 1
ATOM 4478 O O . LYS B 1 7 ? -11.766 85 16.266 1 42.78 7 LYS B O 1
ATOM 4483 N N . ARG B 1 8 ? -12.109 84.938 14.164 1 41.38 8 ARG B N 1
ATOM 4484 C CA . ARG B 1 8 ? -12.977 83.75 14.016 1 41.38 8 ARG B CA 1
ATOM 4485 C C . ARG B 1 8 ? -12.305 82.5 14.523 1 41.38 8 ARG B C 1
ATOM 4487 O O . ARG B 1 8 ? -11.188 82.188 14.102 1 41.38 8 ARG B O 1
ATOM 4494 N N . LYS B 1 9 ? -12.555 82.188 15.695 1 45.03 9 LYS B N 1
ATOM 4495 C CA . LYS B 1 9 ? -12.211 80.875 16.203 1 45.03 9 LYS B CA 1
ATOM 4496 C C . LYS B 1 9 ? -12.367 79.812 15.125 1 45.03 9 LYS B C 1
ATOM 4498 O O . LYS B 1 9 ? -13.422 79.688 14.5 1 45.03 9 LYS B O 1
ATOM 4503 N N . ASP B 1 10 ? -11.367 79.5 14.258 1 46.16 10 ASP B N 1
ATOM 4504 C CA . ASP B 1 10 ? -11.258 78.5 13.211 1 46.16 10 ASP B CA 1
ATOM 4505 C C . ASP B 1 10 ? -12.117 77.25 13.523 1 46.16 10 ASP B C 1
ATOM 4507 O O . ASP B 1 10 ? -11.812 76.5 14.438 1 46.16 10 ASP B O 1
ATOM 4511 N N . SER B 1 11 ? -13.445 77.375 13.43 1 52.91 11 SER B N 1
ATOM 4512 C CA . SER B 1 11 ? -14.5 76.375 13.602 1 52.91 11 SER B CA 1
ATOM 4513 C C . SER B 1 11 ? -14.164 75.125 12.852 1 52.91 11 SER B C 1
ATOM 4515 O O . SER B 1 11 ? -14.078 75.125 11.617 1 52.91 11 SER B O 1
ATOM 4517 N N . LYS B 1 12 ? -13.438 74.25 13.367 1 67 12 LYS B N 1
ATOM 4518 C CA . LYS B 1 12 ? -13.172 72.938 12.797 1 67 12 LYS B CA 1
ATOM 4519 C C . LYS B 1 12 ? -14.438 72.312 12.219 1 67 12 LYS B C 1
ATOM 4521 O O . LYS B 1 12 ? -15.539 72.562 12.727 1 67 12 LYS B O 1
ATOM 4526 N N . SER B 1 13 ? -14.375 72.062 10.891 1 77.06 13 SER B N 1
ATOM 4527 C CA . SER B 1 13 ? -15.477 71.375 10.219 1 77.06 13 SER B CA 1
ATOM 4528 C C . SER B 1 13 ? -16.047 70.25 11.086 1 77.06 13 SER B C 1
ATOM 4530 O O . SER B 1 13 ? -15.328 69.625 11.891 1 77.06 13 SER B O 1
ATOM 4532 N N . PRO B 1 14 ? -17.312 70.188 11.219 1 77.06 14 PRO B N 1
ATOM 4533 C CA . PRO B 1 14 ? -17.984 69.188 12.008 1 77.06 14 PRO B CA 1
ATOM 4534 C C . PRO B 1 14 ? -17.375 67.812 11.758 1 77.06 14 PRO B C 1
ATOM 4536 O O . PRO B 1 14 ? -17.281 67 12.68 1 77.06 14 PRO B O 1
ATOM 4539 N N . ALA B 1 15 ? -16.922 67.625 10.578 1 80.62 15 ALA B N 1
ATOM 4540 C CA . ALA B 1 15 ? -16.328 66.312 10.258 1 80.62 15 ALA B CA 1
ATOM 4541 C C . ALA B 1 15 ? -15.008 66.125 11 1 80.62 15 ALA B C 1
ATOM 4543 O O . ALA B 1 15 ? -14.711 65.062 11.469 1 80.62 15 ALA B O 1
ATOM 4544 N N . VAL B 1 16 ? -14.281 67.062 11.039 1 81.69 16 VAL B N 1
ATOM 4545 C CA . VAL B 1 16 ? -12.992 67 11.719 1 81.69 16 VAL B CA 1
ATOM 4546 C C . VAL B 1 16 ? -13.211 66.812 13.219 1 81.69 16 VAL B C 1
ATOM 4548 O O . VAL B 1 16 ? -12.469 66.062 13.875 1 81.69 16 VAL B O 1
ATOM 4551 N N . ASN B 1 17 ? -14.258 67.438 13.727 1 81.75 17 ASN B N 1
ATOM 4552 C CA . ASN B 1 17 ? -14.586 67.25 15.141 1 81.75 17 ASN B CA 1
ATOM 4553 C C . ASN B 1 17 ? -15.039 65.875 15.461 1 81.75 17 ASN B C 1
ATOM 4555 O O . ASN B 1 17 ? -14.711 65.312 16.516 1 81.75 17 ASN B O 1
ATOM 4559 N N . LEU B 1 18 ? -15.789 65.312 14.539 1 84.06 18 LEU B N 1
ATOM 4560 C CA . LEU B 1 18 ? -16.234 63.969 14.711 1 84.06 18 LEU B CA 1
ATOM 4561 C C . LEU B 1 18 ? -15.07 63 14.664 1 84.06 18 LEU B C 1
ATOM 4563 O O . LEU B 1 18 ? -15.023 62.031 15.43 1 84.06 18 LEU B O 1
ATOM 4567 N N . LEU B 1 19 ? -14.188 63.219 13.758 1 84.38 19 LEU B N 1
ATOM 4568 C CA . LEU B 1 19 ? -13.008 62.344 13.641 1 84.38 19 LEU B CA 1
ATOM 4569 C C . LEU B 1 19 ? -12.133 62.469 14.883 1 84.38 19 LEU B C 1
ATOM 4571 O O . LEU B 1 19 ? -11.555 61.469 15.336 1 84.38 19 LEU B O 1
ATOM 4575 N N . GLN B 1 20 ? -12.086 63.656 15.375 1 84.56 20 GLN B N 1
ATOM 4576 C CA . GLN B 1 20 ? -11.297 63.875 16.594 1 84.56 20 GLN B CA 1
ATOM 4577 C C . GLN B 1 20 ? -11.945 63.188 17.797 1 84.56 20 GLN B C 1
ATOM 4579 O O . GLN B 1 20 ? -11.25 62.656 18.656 1 84.56 20 GLN B O 1
ATOM 4584 N N . GLU B 1 21 ? -13.219 63.25 17.797 1 84.12 21 GLU B N 1
ATOM 4585 C CA . GLU B 1 21 ? -13.938 62.531 18.859 1 84.12 21 GLU B CA 1
ATOM 4586 C C . GLU B 1 21 ? -13.711 61.031 18.781 1 84.12 21 GLU B C 1
ATOM 4588 O O . GLU B 1 21 ? -13.508 60.375 19.812 1 84.12 21 GLU B O 1
ATOM 4593 N N . TYR B 1 22 ? -13.773 60.562 17.688 1 85 22 TYR B N 1
ATOM 4594 C CA . TYR B 1 22 ? -13.555 59.125 17.5 1 85 22 TYR B CA 1
ATOM 4595 C C . TYR B 1 22 ? -12.125 58.75 17.875 1 85 22 TYR B C 1
ATOM 4597 O O . TYR B 1 22 ? -11.906 57.75 18.562 1 85 22 TYR B O 1
ATOM 4605 N N . CYS B 1 23 ? -11.172 59.438 17.391 1 85.38 23 CYS B N 1
ATOM 4606 C CA . CYS B 1 23 ? -9.773 59.125 17.641 1 85.38 23 CYS B CA 1
ATOM 4607 C C . CYS B 1 23 ? -9.477 59.188 19.141 1 85.38 23 CYS B C 1
ATOM 4609 O O . CYS B 1 23 ? -8.672 58.375 19.641 1 85.38 23 CYS B O 1
ATOM 4611 N N . SER B 1 24 ? -10.117 60 19.828 1 82.62 24 S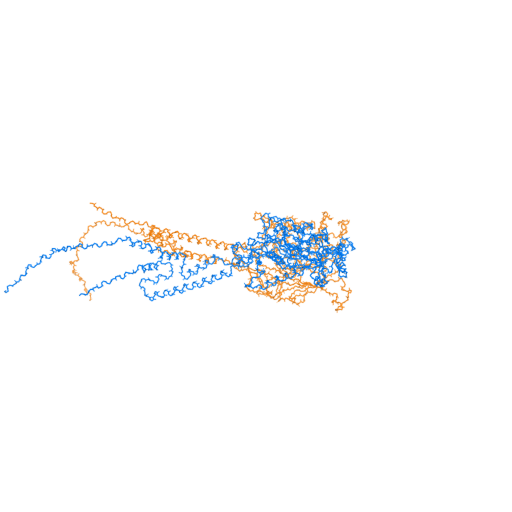ER B N 1
ATOM 4612 C CA . SER B 1 24 ? -9.844 60.156 21.25 1 82.62 24 SER B CA 1
ATOM 4613 C C . SER B 1 24 ? -10.516 59.062 22.078 1 82.62 24 SER B C 1
ATOM 4615 O O . SER B 1 24 ? -10.039 58.719 23.156 1 82.62 24 SER B O 1
ATOM 4617 N N . ASN B 1 25 ? -11.594 58.438 21.516 1 80.25 25 ASN B N 1
ATOM 4618 C CA . ASN B 1 25 ? -12.344 57.469 22.297 1 80.25 25 ASN B CA 1
ATOM 4619 C C . ASN B 1 25 ? -12.242 56.062 21.703 1 80.25 25 ASN B C 1
ATOM 4621 O O . ASN B 1 25 ? -12.875 55.125 22.188 1 80.25 25 ASN B O 1
ATOM 4625 N N . SER B 1 26 ? -11.508 55.969 20.75 1 83.75 26 SER B N 1
ATOM 4626 C CA . SER B 1 26 ? -11.445 54.688 20.078 1 83.75 26 SER B CA 1
ATOM 4627 C C . SER B 1 26 ? -10.766 53.625 20.953 1 83.75 26 SER B C 1
ATOM 4629 O O . SER B 1 26 ? -9.844 53.938 21.703 1 83.75 26 SER B O 1
ATOM 4631 N N . SER B 1 27 ? -11.25 52.406 20.812 1 85.25 27 SER B N 1
ATOM 4632 C CA . SER B 1 27 ? -10.688 51.281 21.562 1 85.25 27 SER B CA 1
ATOM 4633 C C . SER B 1 27 ? -9.57 50.594 20.781 1 85.25 27 SER B C 1
ATOM 4635 O O . SER B 1 27 ? -8.914 49.688 21.297 1 85.25 27 SER B O 1
ATOM 4637 N N . ILE B 1 28 ? -9.383 51.031 19.562 1 88.06 28 ILE B N 1
ATOM 4638 C CA . ILE B 1 28 ? -8.312 50.5 18.75 1 88.06 28 ILE B CA 1
ATOM 4639 C C . ILE B 1 28 ? -6.98 51.125 19.141 1 88.06 28 ILE B C 1
ATOM 4641 O O . ILE B 1 28 ? -6.875 52.344 19.25 1 88.06 28 ILE B O 1
ATOM 4645 N N . HIS B 1 29 ? -6.078 50.25 19.266 1 87.5 29 HIS B N 1
ATOM 4646 C CA . HIS B 1 29 ? -4.789 50.781 19.719 1 87.5 29 HIS B CA 1
ATOM 4647 C C . HIS B 1 29 ? -4.137 51.656 18.656 1 87.5 29 HIS B C 1
ATOM 4649 O O . HIS B 1 29 ? -4.211 51.312 17.453 1 87.5 29 HIS B O 1
ATOM 4655 N N . GLY B 1 30 ? -3.574 52.75 19.031 1 85.31 30 GLY B N 1
ATOM 4656 C CA . GLY B 1 30 ? -2.795 53.594 18.141 1 85.31 30 GLY B CA 1
ATOM 4657 C C . GLY B 1 30 ? -3.617 54.688 17.484 1 85.31 30 GLY B C 1
ATOM 4658 O O . GLY B 1 30 ? -3.076 55.719 17.062 1 85.31 30 GLY B O 1
ATOM 4659 N N . VAL B 1 31 ? -4.918 54.531 17.438 1 87.38 31 VAL B N 1
ATOM 4660 C CA . VAL B 1 31 ? -5.758 55.469 16.703 1 87.38 31 VAL B CA 1
ATOM 4661 C C . VAL B 1 31 ? -5.844 56.781 17.484 1 87.38 31 VAL B C 1
ATOM 4663 O O . VAL B 1 31 ? -6 57.844 16.891 1 87.38 31 VAL B O 1
ATOM 4666 N N . ARG B 1 32 ? -5.656 56.75 18.75 1 85.75 32 ARG B N 1
ATOM 4667 C CA . ARG B 1 32 ? -5.727 57.938 19.594 1 85.75 32 ARG B CA 1
ATOM 4668 C C . ARG B 1 32 ? -4.613 58.938 19.25 1 85.75 32 ARG B C 1
ATOM 4670 O O . ARG B 1 32 ? -4.75 60.125 19.469 1 85.75 32 ARG B O 1
ATOM 4677 N N . TYR B 1 33 ? -3.582 58.469 18.562 1 85.44 33 TYR B N 1
ATOM 4678 C CA . TYR B 1 33 ? -2.422 59.312 18.297 1 85.44 33 TYR B CA 1
ATOM 4679 C C . TYR B 1 33 ? -2.473 59.906 16.891 1 85.44 33 TYR B C 1
ATOM 4681 O O . TYR B 1 33 ? -1.544 60.594 16.453 1 85.44 33 TYR B O 1
ATOM 4689 N N . PHE B 1 34 ? -3.549 59.625 16.203 1 86.38 34 PHE B N 1
ATOM 4690 C CA . PHE B 1 34 ? -3.678 60.188 14.852 1 86.38 34 PHE B CA 1
ATOM 4691 C C . PHE B 1 34 ? -3.852 61.688 14.891 1 86.38 34 PHE B C 1
ATOM 4693 O O . PHE B 1 34 ? -3.287 62.406 14.07 1 86.38 34 PHE B O 1
ATOM 4700 N N . ASN B 1 35 ? -4.711 62.094 15.75 1 79.88 35 ASN B N 1
ATOM 4701 C CA . ASN B 1 35 ? -5.004 63.531 15.828 1 79.88 35 ASN B CA 1
ATOM 4702 C C . ASN B 1 35 ? -5.164 64 17.266 1 79.88 35 ASN B C 1
ATOM 4704 O O . ASN B 1 35 ? -6.234 64.438 17.672 1 79.88 35 ASN B O 1
ATOM 4708 N N . ARG B 1 36 ? -4.059 63.781 18 1 78.75 36 ARG B N 1
ATOM 4709 C CA . ARG B 1 36 ? -4.125 64.25 19.391 1 78.75 36 ARG B CA 1
ATOM 4710 C C . ARG B 1 36 ? -3.732 65.688 19.5 1 78.75 36 ARG B C 1
ATOM 4712 O O . ARG B 1 36 ? -2.857 66.188 18.781 1 78.75 36 ARG B O 1
ATOM 4719 N N . GLU B 1 37 ? -4.453 66.375 20.328 1 74.69 37 GLU B N 1
ATOM 4720 C CA . GLU B 1 37 ? -4.184 67.812 20.531 1 74.69 37 GLU B CA 1
ATOM 4721 C C . GLU B 1 37 ? -2.781 68 21.094 1 74.69 37 GLU B C 1
ATOM 4723 O O . GLU B 1 37 ? -2.379 67.375 22.047 1 74.69 37 GLU B O 1
ATOM 4728 N N . GLY B 1 38 ? -1.998 68.812 20.422 1 71.5 38 GLY B N 1
ATOM 4729 C CA . GLY B 1 38 ? -0.666 69.125 20.891 1 71.5 38 GLY B CA 1
ATOM 4730 C C . GLY B 1 38 ? 0.43 68.375 20.203 1 71.5 38 GLY B C 1
ATOM 4731 O O . GLY B 1 38 ? 1.615 68.562 20.469 1 71.5 38 GLY B O 1
ATOM 4732 N N . GLN B 1 39 ? -0.004 67.5 19.344 1 77.56 39 GLN B N 1
ATOM 4733 C CA . GLN B 1 39 ? 0.971 66.625 18.656 1 77.56 39 GLN B CA 1
ATOM 4734 C C . GLN B 1 39 ? 1.378 67.188 17.312 1 77.56 39 GLN B C 1
ATOM 4736 O O . GLN B 1 39 ? 0.592 67.938 16.672 1 77.56 39 GLN B O 1
ATOM 4741 N N . SER B 1 40 ? 2.695 67.062 17.047 1 79.94 40 SER B N 1
ATOM 4742 C CA . SER B 1 40 ? 3.209 67.562 15.766 1 79.94 40 SER B CA 1
ATOM 4743 C C . SER B 1 40 ? 2.67 66.688 14.609 1 79.94 40 SER B C 1
ATOM 4745 O O . SER B 1 40 ? 2.248 65.562 14.805 1 79.94 40 SER B O 1
ATOM 4747 N N . ARG B 1 41 ? 2.543 67.25 13.469 1 84.31 41 ARG B N 1
ATOM 4748 C CA . ARG B 1 41 ? 2.076 66.562 12.273 1 84.31 41 ARG B CA 1
ATOM 4749 C C . ARG B 1 41 ? 2.982 65.438 11.922 1 84.31 41 ARG B C 1
ATOM 4751 O O . ARG B 1 41 ? 2.516 64.375 11.398 1 84.31 41 ARG B O 1
ATOM 4758 N N . CYS B 1 42 ? 4.242 65.562 12.25 1 84.44 42 CYS B N 1
ATOM 4759 C CA . CYS B 1 42 ? 5.184 64.438 11.969 1 84.44 42 CYS B CA 1
ATOM 4760 C C . CYS B 1 42 ? 4.906 63.25 12.859 1 84.44 42 CYS B C 1
ATOM 4762 O O . CYS B 1 42 ? 5.02 62.125 12.414 1 84.44 42 CYS B O 1
ATOM 4764 N N . GLU B 1 43 ? 4.551 63.562 14.016 1 85.94 43 GLU B N 1
ATOM 4765 C CA . GLU B 1 43 ? 4.211 62.5 14.938 1 85.94 43 GLU B CA 1
ATOM 4766 C C . GLU B 1 43 ? 2.932 61.781 14.508 1 85.94 43 GLU B C 1
ATOM 4768 O O . GLU B 1 43 ? 2.855 60.562 14.539 1 85.94 43 GLU B O 1
ATOM 4773 N N . SER B 1 44 ? 2.047 62.5 14.039 1 87.94 44 SER B N 1
ATOM 4774 C CA . SER B 1 44 ? 0.788 61.938 13.57 1 87.94 44 SER B CA 1
ATOM 4775 C C . SER B 1 44 ? 0.997 61.062 12.32 1 87.94 44 SER B C 1
ATOM 4777 O O . SER B 1 44 ? 0.393 60 12.188 1 87.94 44 SER B O 1
ATOM 4779 N N . GLY B 1 45 ? 1.81 61.562 11.461 1 90 45 GLY B N 1
ATOM 4780 C CA . GLY B 1 45 ? 2.121 60.781 10.266 1 90 45 GLY B CA 1
ATOM 4781 C C . GLY B 1 45 ? 2.818 59.469 10.57 1 90 45 GLY B C 1
ATOM 4782 O O . GLY B 1 45 ? 2.537 58.469 9.93 1 90 45 GLY B O 1
ATOM 4783 N N . TRP B 1 46 ? 3.729 59.469 11.516 1 90.06 46 TRP B N 1
ATOM 4784 C CA . TRP B 1 46 ? 4.445 58.281 11.914 1 90.06 46 TRP B CA 1
ATOM 4785 C C . TRP B 1 46 ? 3.482 57.219 12.477 1 90.06 46 TRP B C 1
ATOM 4787 O O . TRP B 1 46 ? 3.605 56.031 12.18 1 90.06 46 TRP B O 1
ATOM 4797 N N . TRP B 1 47 ? 2.561 57.625 13.297 1 90.69 47 TRP B N 1
ATOM 4798 C CA . TRP B 1 47 ? 1.59 56.688 13.883 1 90.69 47 TRP B CA 1
ATOM 4799 C C . TRP B 1 47 ? 0.672 56.125 12.805 1 90.69 47 TRP B C 1
ATOM 4801 O O . TRP B 1 47 ? 0.256 54.969 12.883 1 90.69 47 TRP B O 1
ATOM 4811 N N . ILE B 1 48 ? 0.391 56.906 11.805 1 92.38 48 ILE B N 1
ATOM 4812 C CA . ILE B 1 48 ? -0.443 56.406 10.711 1 92.38 48 ILE B CA 1
ATOM 4813 C C . ILE B 1 48 ? 0.31 55.344 9.922 1 92.38 48 ILE B C 1
ATOM 4815 O O . ILE B 1 48 ? -0.268 54.344 9.539 1 92.38 48 ILE B O 1
ATOM 4819 N N . VAL B 1 49 ? 1.57 55.531 9.719 1 94.12 49 VAL B N 1
ATOM 4820 C CA . VAL B 1 49 ? 2.383 54.562 8.992 1 94.12 49 VAL B CA 1
ATOM 4821 C C . VAL B 1 49 ? 2.482 53.25 9.797 1 94.12 49 VAL B C 1
ATOM 4823 O O . VAL B 1 49 ? 2.352 52.156 9.242 1 94.12 49 VAL B O 1
ATOM 4826 N N . VAL B 1 50 ? 2.752 53.344 11.062 1 93.38 50 VAL B N 1
ATOM 4827 C CA . VAL B 1 50 ? 2.854 52.188 11.922 1 93.38 50 VAL B CA 1
ATOM 4828 C C . VAL B 1 50 ? 1.522 51.438 11.945 1 93.38 50 VAL B C 1
ATOM 4830 O O . VAL B 1 50 ? 1.494 50.188 11.938 1 93.38 50 VAL B O 1
ATOM 4833 N N . PHE B 1 51 ? 0.487 52.125 12 1 93 51 PHE B N 1
ATOM 4834 C CA . PHE B 1 51 ? -0.841 51.531 12 1 93 51 PHE B CA 1
ATOM 4835 C C . PHE B 1 51 ? -1.101 50.781 10.695 1 93 51 PHE B C 1
ATOM 4837 O O . PHE B 1 51 ? -1.615 49.656 10.711 1 93 51 PHE B O 1
ATOM 4844 N N . ILE B 1 52 ? -0.733 51.406 9.625 1 94.5 52 ILE B N 1
ATOM 4845 C CA . ILE B 1 52 ? -0.937 50.75 8.32 1 94.5 52 ILE B CA 1
ATOM 4846 C C . ILE B 1 52 ? -0.075 49.5 8.219 1 94.5 52 ILE B C 1
ATOM 4848 O O . ILE B 1 52 ? -0.514 48.5 7.676 1 94.5 52 ILE B O 1
ATOM 4852 N N . LEU B 1 53 ? 1.073 49.531 8.742 1 94.69 53 LEU B N 1
ATOM 4853 C CA . LEU B 1 53 ? 1.955 48.375 8.75 1 94.69 53 LEU B CA 1
ATOM 4854 C C . LEU B 1 53 ? 1.376 47.25 9.609 1 94.69 53 LEU B C 1
ATOM 4856 O O . LEU B 1 53 ? 1.489 46.062 9.258 1 94.69 53 LEU B O 1
ATOM 4860 N N . SER B 1 54 ? 0.807 47.625 10.672 1 93.69 54 SER B N 1
ATOM 4861 C CA . SER B 1 54 ? 0.203 46.625 11.562 1 93.69 54 SER B CA 1
ATOM 4862 C C . SER B 1 54 ? -1.019 46 10.914 1 93.69 54 SER B C 1
ATOM 4864 O O . SER B 1 54 ? -1.204 44.781 11.008 1 93.69 54 SER B O 1
ATOM 4866 N N . VAL B 1 55 ? -1.806 46.75 10.266 1 94.12 55 VAL B N 1
ATOM 4867 C CA . VAL B 1 55 ? -2.994 46.25 9.594 1 94.12 55 VAL B CA 1
ATOM 4868 C C . VAL B 1 55 ? -2.584 45.344 8.438 1 94.12 55 VAL B C 1
ATOM 4870 O O . VAL B 1 55 ? -3.188 44.281 8.227 1 94.12 55 VAL B O 1
ATOM 4873 N N . SER B 1 56 ? -1.555 45.719 7.738 1 95.75 56 SER B N 1
ATOM 4874 C CA . SER B 1 56 ? -1.07 44.906 6.621 1 95.75 56 SER B CA 1
ATOM 4875 C C . SER B 1 56 ? -0.478 43.594 7.102 1 95.75 56 SER B C 1
ATOM 4877 O O . SER B 1 56 ? -0.7 42.531 6.488 1 95.75 56 SER B O 1
ATOM 4879 N N . SER B 1 57 ? 0.226 43.656 8.148 1 94.06 57 SER B N 1
ATOM 4880 C CA . SER B 1 57 ? 0.797 42.438 8.711 1 94.06 57 SER B CA 1
ATOM 4881 C C . SER B 1 57 ? -0.292 41.5 9.234 1 94.06 57 SER B C 1
ATOM 4883 O O . SER B 1 57 ? -0.227 40.281 9.031 1 94.06 57 SER B O 1
ATOM 4885 N N . CYS B 1 58 ? -1.214 42.031 9.859 1 93.69 58 CYS B N 1
ATOM 4886 C CA . CYS B 1 58 ? -2.344 41.25 10.352 1 93.69 58 CYS B CA 1
ATOM 4887 C C . CYS B 1 58 ? -3.1 40.625 9.195 1 93.69 58 CYS B C 1
ATOM 4889 O O . CYS B 1 58 ? -3.453 39.438 9.266 1 93.69 58 CYS B O 1
ATOM 4891 N N . GLY B 1 59 ? -3.32 41.406 8.203 1 95.31 59 GLY B N 1
ATOM 4892 C CA . GLY B 1 59 ? -3.982 40.875 7.027 1 95.31 59 GLY B CA 1
ATOM 4893 C C . GLY B 1 59 ? -3.215 39.75 6.383 1 95.31 59 GLY B C 1
ATOM 4894 O O . GLY B 1 59 ? -3.807 38.75 5.961 1 95.31 59 GLY B O 1
ATOM 4895 N N . TYR B 1 60 ? -2 39.844 6.324 1 95.06 60 TYR B N 1
ATOM 4896 C CA . TYR B 1 60 ? -1.147 38.812 5.754 1 95.06 60 TYR B CA 1
ATOM 4897 C C . TYR B 1 60 ? 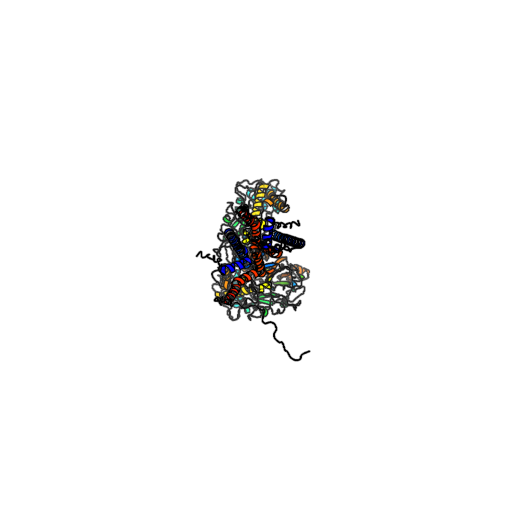-1.217 37.531 6.574 1 95.06 60 TYR B C 1
ATOM 4899 O O . TYR B 1 60 ? -1.369 36.438 6.023 1 95.06 60 TYR B O 1
ATOM 4907 N N . LEU B 1 61 ? -1.169 37.656 7.848 1 93.88 61 LEU B N 1
ATOM 4908 C CA . LEU B 1 61 ? -1.192 36.5 8.734 1 93.88 61 LEU B CA 1
ATOM 4909 C C . LEU B 1 61 ? -2.561 35.812 8.711 1 93.88 61 LEU B C 1
ATOM 4911 O O . LEU B 1 61 ? -2.652 34.594 8.734 1 93.88 61 LEU B O 1
ATOM 4915 N N . ILE B 1 62 ? -3.543 36.594 8.641 1 93.94 62 ILE B N 1
ATOM 4916 C CA . ILE B 1 62 ? -4.895 36.062 8.594 1 93.94 62 ILE B CA 1
ATOM 4917 C C . ILE B 1 62 ? -5.098 35.312 7.277 1 93.94 62 ILE B C 1
ATOM 4919 O O . ILE B 1 62 ? -5.754 34.25 7.246 1 93.94 62 ILE B O 1
ATOM 4923 N N . ASN B 1 63 ? -4.57 35.812 6.234 1 94.19 63 ASN B N 1
ATOM 4924 C CA . ASN B 1 63 ? -4.652 35.125 4.953 1 94.19 63 ASN B CA 1
ATOM 4925 C C . ASN B 1 63 ? -3.932 33.781 4.988 1 94.19 63 ASN B C 1
ATOM 4927 O O . ASN B 1 63 ? -4.383 32.812 4.379 1 94.19 63 ASN B O 1
ATOM 4931 N N . LYS B 1 64 ? -2.904 33.719 5.656 1 89.06 64 LYS B N 1
ATOM 4932 C CA . LYS B 1 64 ? -2.16 32.469 5.785 1 89.06 64 LYS B CA 1
ATOM 4933 C C . LYS B 1 64 ? -2.957 31.438 6.574 1 89.06 64 LYS B C 1
ATOM 4935 O O . LYS B 1 64 ? -2.941 30.25 6.238 1 89.06 64 LYS B O 1
ATOM 4940 N N . ILE B 1 65 ? -3.594 31.891 7.551 1 87.69 65 ILE B N 1
ATOM 4941 C CA . ILE B 1 65 ? -4.41 30.984 8.344 1 87.69 65 ILE B CA 1
ATOM 4942 C C . ILE B 1 65 ? -5.613 30.516 7.52 1 87.69 65 ILE B C 1
ATOM 4944 O O . ILE B 1 65 ? -6.047 29.375 7.641 1 87.69 65 ILE B O 1
ATOM 4948 N N . TYR B 1 66 ? -6.074 31.422 6.75 1 90.25 66 TYR B N 1
ATOM 4949 C CA . TYR B 1 66 ? -7.191 31.078 5.883 1 90.25 66 TYR B CA 1
ATOM 4950 C C . TYR B 1 66 ? -6.785 30 4.883 1 90.25 66 TYR B C 1
ATOM 4952 O O . TYR B 1 66 ? -7.539 29.047 4.641 1 90.25 66 TYR B O 1
ATOM 4960 N N . GLN B 1 67 ? -5.664 30.109 4.352 1 86.31 67 GLN B N 1
ATOM 4961 C CA . GLN B 1 67 ? -5.164 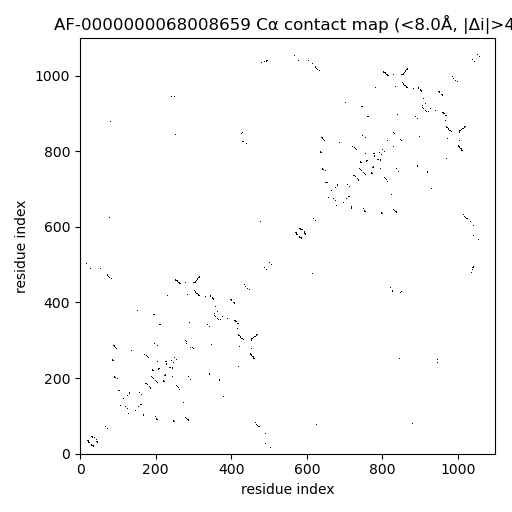29.109 3.404 1 86.31 67 GLN B CA 1
ATOM 4962 C C . GLN B 1 67 ? -4.969 27.75 4.078 1 86.31 67 GLN B C 1
ATOM 4964 O O . GLN B 1 67 ? -5.305 26.719 3.506 1 86.31 67 GLN B O 1
ATOM 4969 N N . LYS B 1 68 ? -4.445 27.766 5.199 1 81.31 68 LYS B N 1
ATOM 4970 C CA . LYS B 1 68 ? -4.254 26.531 5.957 1 81.31 68 LYS B CA 1
ATOM 4971 C C . LYS B 1 68 ? -5.59 25.844 6.254 1 81.31 68 LYS B C 1
ATOM 4973 O O . LYS B 1 68 ? -5.707 24.625 6.148 1 81.31 68 LYS B O 1
ATOM 4978 N N . TRP B 1 69 ? -6.504 26.656 6.602 1 82.56 69 TRP B N 1
ATOM 4979 C CA . TRP B 1 69 ? -7.832 26.141 6.918 1 82.56 69 TRP B CA 1
ATOM 4980 C C . TRP B 1 69 ? -8.516 25.594 5.672 1 82.56 69 TRP B C 1
ATOM 4982 O O . TRP B 1 69 ? -9.203 24.578 5.73 1 82.56 69 TRP B O 1
ATOM 4992 N N . ASP B 1 70 ? -8.297 26.141 4.613 1 81.88 70 ASP B N 1
ATOM 4993 C CA . ASP B 1 70 ? -8.953 25.734 3.373 1 81.88 70 ASP B CA 1
ATOM 4994 C C . ASP B 1 70 ? -8.266 24.516 2.76 1 81.88 70 ASP B C 1
ATOM 4996 O O . ASP B 1 70 ? -8.93 23.672 2.15 1 81.88 70 ASP B O 1
ATOM 5000 N N . GLU B 1 71 ? -7.098 24.391 2.9 1 75.31 71 GLU B N 1
ATOM 5001 C CA . GLU B 1 71 ? -6.336 23.344 2.229 1 75.31 71 GLU B CA 1
ATOM 5002 C C . GLU B 1 71 ? -6.414 22.031 2.998 1 75.31 71 GLU B C 1
ATOM 5004 O O . GLU B 1 71 ? -6.387 20.953 2.398 1 75.31 71 GLU B O 1
ATOM 5009 N N . THR B 1 72 ? -6.445 22.094 4.227 1 73.19 72 THR B N 1
ATOM 5010 C CA . THR B 1 72 ? -6.379 20.828 4.945 1 73.19 72 THR B CA 1
ATOM 5011 C C . THR B 1 72 ? -7.402 20.797 6.074 1 73.19 72 THR B C 1
ATOM 5013 O O . THR B 1 72 ? -7.035 20.688 7.246 1 73.19 72 THR B O 1
ATOM 5016 N N . PRO B 1 73 ? -8.625 20.672 5.645 1 75.25 73 PRO B N 1
ATOM 5017 C CA . PRO B 1 73 ? -9.625 20.688 6.719 1 75.25 73 PRO B CA 1
ATOM 5018 C C . PRO B 1 73 ? -9.781 19.328 7.398 1 75.25 73 PRO B C 1
ATOM 5020 O O . PRO B 1 73 ? -10.227 19.266 8.547 1 75.25 73 PRO B O 1
ATOM 5023 N N . VAL B 1 74 ? -9.406 18.344 6.727 1 82.62 74 VAL B N 1
ATOM 5024 C CA . VAL B 1 74 ? -9.688 17 7.246 1 82.62 74 VAL B CA 1
ATOM 5025 C C . VAL B 1 74 ? -8.383 16.25 7.477 1 82.62 74 VAL B C 1
ATOM 5027 O O . VAL B 1 74 ? -7.418 16.438 6.73 1 82.62 74 VAL B O 1
ATOM 5030 N N . ILE B 1 75 ? -8.375 15.531 8.602 1 83.56 75 ILE B N 1
ATOM 5031 C CA . ILE B 1 75 ? -7.211 14.711 8.922 1 83.56 75 ILE B CA 1
ATOM 5032 C C . ILE B 1 75 ? -7.656 13.281 9.219 1 83.56 75 ILE B C 1
ATOM 5034 O O . ILE B 1 75 ? -8.734 13.07 9.781 1 83.56 75 ILE B O 1
ATOM 5038 N N . VAL B 1 76 ? -6.879 12.359 8.727 1 87.75 76 VAL B N 1
ATOM 5039 C CA . VAL B 1 76 ? -7.125 10.961 9.062 1 87.75 76 VAL B CA 1
ATOM 5040 C C . VAL B 1 76 ? -6.102 10.484 10.094 1 87.75 76 VAL B C 1
ATOM 5042 O O . VAL B 1 76 ? -4.895 10.602 9.875 1 87.75 76 VAL B O 1
ATOM 5045 N N . SER B 1 77 ? -6.598 10.094 11.25 1 87 77 SER B N 1
ATOM 5046 C CA . SER B 1 77 ? -5.754 9.602 12.336 1 87 77 SER B CA 1
ATOM 5047 C C . SER B 1 77 ? -6.316 8.32 12.938 1 87 77 SER B C 1
ATOM 5049 O O . SER B 1 77 ? -7.344 7.809 12.484 1 87 77 SER B O 1
ATOM 5051 N N . PHE B 1 78 ? -5.59 7.785 13.859 1 87.62 78 PHE B N 1
ATOM 5052 C CA . PHE B 1 78 ? -6.07 6.598 14.562 1 87.62 78 PHE B CA 1
ATOM 5053 C C . PHE B 1 78 ? -7.035 6.98 15.68 1 87.62 78 PHE B C 1
ATOM 5055 O O . PHE B 1 78 ? -6.844 8 16.344 1 87.62 78 PHE B O 1
ATOM 5062 N N . HIS B 1 79 ? -7.988 6.082 15.781 1 85.06 79 HIS B N 1
ATOM 5063 C CA . HIS B 1 79 ? -8.93 6.281 16.875 1 85.06 79 HIS B CA 1
ATOM 5064 C C . HIS B 1 79 ? -8.242 6.137 18.234 1 85.06 79 HIS B C 1
ATOM 5066 O O . HIS B 1 79 ? -7.367 5.289 18.391 1 85.06 79 HIS B O 1
ATOM 5072 N N . GLU B 1 80 ? -8.672 6.871 19.172 1 83.44 80 GLU B N 1
ATOM 5073 C CA . GLU B 1 80 ? -8.062 6.887 20.5 1 83.44 80 GLU B CA 1
ATOM 5074 C C . GLU B 1 80 ? -8.328 5.582 21.25 1 83.44 80 GLU B C 1
ATOM 5076 O O . GLU B 1 80 ? -7.457 5.082 21.969 1 83.44 80 GLU B O 1
ATOM 5081 N N . LYS B 1 81 ? -9.516 5.086 21 1 87.88 81 LYS B N 1
ATOM 5082 C CA . LYS B 1 81 ? -9.883 3.859 21.703 1 87.88 81 LYS B CA 1
ATOM 5083 C C . LYS B 1 81 ? -9.789 2.65 20.781 1 87.88 81 LYS B C 1
ATOM 5085 O O . LYS B 1 81 ? -10.148 2.734 19.609 1 87.88 81 LYS B O 1
ATOM 5090 N N . THR B 1 82 ? -9.312 1.612 21.281 1 92 82 THR B N 1
ATOM 5091 C CA . THR B 1 82 ? -9.289 0.36 20.531 1 92 82 THR B CA 1
ATOM 5092 C C . THR B 1 82 ? -10.68 -0.271 20.5 1 92 82 THR B C 1
ATOM 5094 O O . THR B 1 82 ? -11.5 -0.031 21.375 1 92 82 THR B O 1
ATOM 5097 N N . THR B 1 83 ? -10.938 -0.956 19.469 1 92.12 83 THR B N 1
ATOM 5098 C CA . THR B 1 83 ? -12.219 -1.621 19.281 1 92.12 83 THR B CA 1
ATOM 5099 C C . THR B 1 83 ? -12.047 -3.139 19.281 1 92.12 83 THR B C 1
ATOM 5101 O O . THR B 1 83 ? -11.219 -3.68 18.547 1 92.12 83 THR B O 1
ATOM 5104 N N . PRO B 1 84 ? -12.828 -3.754 20.125 1 93.94 84 PRO B N 1
ATOM 5105 C CA . PRO B 1 84 ? -12.758 -5.219 20.094 1 93.94 84 PRO B CA 1
ATOM 5106 C C . PRO B 1 84 ? -13.266 -5.797 18.766 1 93.94 84 PRO B C 1
ATOM 5108 O O . PRO B 1 84 ? -14.164 -5.223 18.141 1 93.94 84 PRO B O 1
ATOM 5111 N N . VAL B 1 85 ? -12.844 -6.938 18.359 1 91.75 85 VAL B N 1
ATOM 5112 C CA . VAL B 1 85 ? -13.086 -7.504 17.031 1 91.75 85 VAL B CA 1
ATOM 5113 C C . VAL B 1 85 ? -14.547 -7.949 16.922 1 91.75 85 VAL B C 1
ATOM 5115 O O . VAL B 1 85 ? -15.086 -8.047 15.82 1 91.75 85 VAL B O 1
ATOM 5118 N N . TRP B 1 86 ? -15.242 -8.242 18.062 1 91.38 86 TRP B N 1
ATOM 5119 C CA . TRP B 1 86 ? -16.625 -8.711 17.969 1 91.38 86 TRP B CA 1
ATOM 5120 C C . TRP B 1 86 ? -17.562 -7.574 17.578 1 91.38 86 TRP B C 1
ATOM 5122 O O . TRP B 1 86 ? -18.734 -7.805 17.312 1 91.38 86 TRP B O 1
ATOM 5132 N N . LYS B 1 87 ? -17.062 -6.355 17.562 1 91.75 87 LYS B N 1
ATOM 5133 C CA . LYS B 1 87 ? -17.875 -5.227 17.109 1 91.75 87 LYS B CA 1
ATOM 5134 C C . LYS B 1 87 ? -17.828 -5.078 15.594 1 91.75 87 LYS B C 1
ATOM 5136 O O . LYS B 1 87 ? -18.578 -4.301 15.016 1 91.75 87 LYS B O 1
ATOM 5141 N N . ILE B 1 88 ? -16.938 -5.781 15 1 92.19 88 ILE B N 1
ATOM 5142 C CA . ILE B 1 88 ? -16.812 -5.805 13.547 1 92.19 88 ILE B CA 1
ATOM 5143 C C . ILE B 1 88 ? -17.281 -7.152 13.008 1 92.19 88 ILE B C 1
ATOM 5145 O O . ILE B 1 88 ? -16.906 -8.203 13.539 1 92.19 88 ILE B O 1
ATOM 5149 N N . PRO B 1 89 ? -18.094 -7.078 12.031 1 94.5 89 PRO B N 1
ATOM 5150 C CA . PRO B 1 89 ? -18.531 -8.359 11.469 1 94.5 89 PRO B CA 1
ATOM 5151 C C . PRO B 1 89 ? -17.375 -9.188 10.922 1 94.5 89 PRO B C 1
ATOM 5153 O O . PRO B 1 89 ? -16.375 -8.625 10.438 1 94.5 89 PRO B O 1
ATOM 5156 N N . PHE B 1 90 ? -17.484 -10.539 11.086 1 96.38 90 PHE B N 1
ATOM 5157 C CA . PHE B 1 90 ? -16.547 -11.414 10.398 1 96.38 90 PHE B CA 1
ATOM 5158 C C . PHE B 1 90 ? -16.578 -11.188 8.898 1 96.38 90 PHE B C 1
ATOM 5160 O O . PHE B 1 90 ? -17.641 -10.914 8.328 1 96.38 90 PHE B O 1
ATOM 5167 N N . PRO B 1 91 ? -15.453 -11.219 8.234 1 96.88 91 PRO B N 1
ATOM 5168 C CA . PRO B 1 91 ? -15.461 -10.953 6.797 1 96.88 91 PRO B CA 1
ATOM 5169 C C . PRO B 1 91 ? -16.297 -11.969 6.02 1 96.88 91 PRO B C 1
ATOM 5171 O O . PRO B 1 91 ? -16.484 -13.102 6.469 1 96.88 91 PRO B O 1
ATOM 5174 N N . ALA B 1 92 ? -16.844 -11.438 4.949 1 96.94 92 ALA B N 1
ATOM 5175 C CA . ALA B 1 92 ? -17.438 -12.383 4 1 96.94 92 ALA B CA 1
ATOM 5176 C C . ALA B 1 92 ? -16.344 -13.195 3.295 1 96.94 92 ALA B C 1
ATOM 5178 O O . ALA B 1 92 ? -15.305 -12.656 2.92 1 96.94 92 ALA B O 1
ATOM 5179 N N . VAL B 1 93 ? -16.547 -14.461 3.225 1 96.94 93 VAL B N 1
ATOM 5180 C CA . VAL B 1 93 ? -15.586 -15.359 2.59 1 96.94 93 VAL B CA 1
ATOM 5181 C C . VAL B 1 93 ? -16.234 -16.031 1.378 1 96.94 93 VAL B C 1
ATOM 5183 O O . VAL B 1 93 ? -17.188 -16.797 1.519 1 96.94 93 VAL B O 1
ATOM 5186 N N . THR B 1 94 ? -15.727 -15.719 0.231 1 96 94 THR B N 1
ATOM 5187 C CA . THR B 1 94 ? -16.203 -16.344 -0.993 1 96 94 THR B CA 1
ATOM 5188 C C . THR B 1 94 ? -15.195 -17.375 -1.508 1 96 94 THR B C 1
ATOM 5190 O O . THR B 1 94 ? -14.023 -17.031 -1.731 1 96 94 THR B O 1
ATOM 5193 N N . ILE B 1 95 ? -15.633 -18.578 -1.686 1 95.38 95 ILE B N 1
ATOM 5194 C CA . ILE B 1 95 ? -14.781 -19.672 -2.133 1 95.38 95 ILE B CA 1
ATOM 5195 C C . ILE B 1 95 ? -15.219 -20.141 -3.52 1 95.38 95 ILE B C 1
ATOM 5197 O O . ILE B 1 95 ? -16.375 -20.484 -3.725 1 95.38 95 ILE B O 1
ATOM 5201 N N . CYS B 1 96 ? -14.344 -20.109 -4.445 1 94.75 96 CYS B N 1
ATOM 5202 C CA . CYS B 1 96 ? -14.609 -20.594 -5.801 1 94.75 96 CYS B CA 1
ATOM 5203 C C . CYS B 1 96 ? -13.703 -21.766 -6.156 1 94.75 96 CYS B C 1
ATOM 5205 O O . CYS B 1 96 ? -12.477 -21.609 -6.215 1 94.75 96 CYS B O 1
ATOM 5207 N N . PRO B 1 97 ? -14.266 -22.906 -6.43 1 94.06 97 PRO B N 1
ATOM 5208 C CA . PRO B 1 97 ? -13.43 -24.031 -6.867 1 94.06 97 PRO B CA 1
ATOM 5209 C C . PRO B 1 97 ? -12.828 -23.812 -8.258 1 94.06 97 PRO B C 1
ATOM 5211 O O . PRO B 1 97 ? -13.492 -23.266 -9.141 1 94.06 97 PRO B O 1
ATOM 5214 N N . ARG B 1 98 ? -11.625 -24.156 -8.375 1 93.38 98 ARG B N 1
ATOM 5215 C CA . ARG B 1 98 ? -11.008 -24.078 -9.695 1 93.38 98 ARG B CA 1
ATOM 5216 C C . ARG B 1 98 ? -11.555 -25.156 -10.625 1 93.38 98 ARG B C 1
ATOM 5218 O O . ARG B 1 98 ? -11.641 -24.953 -11.844 1 93.38 98 ARG B O 1
ATOM 5225 N N . THR B 1 99 ? -11.883 -26.312 -10.016 1 92.94 99 THR B N 1
ATOM 5226 C CA . THR B 1 99 ? -12.617 -27.328 -10.773 1 92.94 99 THR B CA 1
ATOM 5227 C C . THR B 1 99 ? -14.109 -27.016 -10.797 1 92.94 99 THR B C 1
ATOM 5229 O O . THR B 1 99 ? -14.828 -27.297 -9.844 1 92.94 99 THR B O 1
ATOM 5232 N N . LYS B 1 100 ? -14.578 -26.625 -11.898 1 93.12 100 LYS B N 1
ATOM 5233 C CA . LYS B 1 100 ? -15.891 -25.984 -11.953 1 93.12 100 LYS B CA 1
ATOM 5234 C C . LYS B 1 100 ? -16.969 -26.984 -12.375 1 93.12 100 LYS B C 1
ATOM 5236 O O . LYS B 1 100 ? -18.172 -26.703 -12.242 1 93.12 100 LYS B O 1
ATOM 5241 N N . TRP B 1 101 ? -16.641 -28.094 -12.93 1 94.31 101 TRP B N 1
ATOM 5242 C CA . TRP B 1 101 ? -17.609 -29.109 -13.32 1 94.31 101 TRP B CA 1
ATOM 5243 C C . TRP B 1 101 ? -17.031 -30.516 -13.148 1 94.31 101 TRP B C 1
ATOM 5245 O O . TRP B 1 101 ? -15.828 -30.672 -12.961 1 94.31 101 TRP B O 1
ATOM 5255 N N . THR B 1 102 ? -17.891 -31.469 -13.148 1 93.44 102 THR B N 1
ATOM 5256 C CA . THR B 1 102 ? -17.484 -32.875 -13.031 1 93.44 102 THR B CA 1
ATOM 5257 C C . THR B 1 102 ? -17.062 -33.406 -14.398 1 93.44 102 THR B C 1
ATOM 5259 O O . THR B 1 102 ? -17.734 -33.156 -15.398 1 93.44 102 THR B O 1
ATOM 5262 N N . SER B 1 103 ? -15.992 -34.125 -14.344 1 91.75 103 SER B N 1
ATOM 5263 C CA . SER B 1 103 ? -15.461 -34.656 -15.602 1 91.75 103 SER B CA 1
ATOM 5264 C C . SER B 1 103 ? -16.391 -35.719 -16.172 1 91.75 103 SER B C 1
ATOM 5266 O O . SER B 1 103 ? -16.406 -35.938 -17.375 1 91.75 103 SER B O 1
ATOM 5268 N N . SER B 1 104 ? -17.125 -36.438 -15.305 1 91.94 104 SER B N 1
ATOM 5269 C CA . SER B 1 104 ? -18.047 -37.469 -15.75 1 91.94 104 SER B CA 1
ATOM 5270 C C . SER B 1 104 ? -19.219 -36.875 -16.531 1 91.94 104 SER B C 1
ATOM 5272 O O . SER B 1 104 ? -19.766 -37.531 -17.406 1 91.94 104 SER B O 1
ATOM 5274 N N . TRP B 1 105 ? -19.531 -35.656 -16.172 1 93.81 105 TRP B N 1
ATOM 5275 C CA . TRP B 1 105 ? -20.609 -34.969 -16.891 1 93.81 105 TRP B CA 1
ATOM 5276 C C . TRP B 1 105 ? -20.141 -34.531 -18.266 1 93.81 105 TRP B C 1
ATOM 5278 O O . TRP B 1 105 ? -20.797 -34.781 -19.281 1 93.81 105 TRP B O 1
ATOM 5288 N N . LEU B 1 106 ? -19 -33.875 -18.297 1 93.25 106 LEU B N 1
ATOM 5289 C CA . LEU B 1 106 ? -18.422 -33.438 -19.562 1 93.25 106 LEU B CA 1
ATOM 5290 C C . LEU B 1 106 ? -16.906 -33.344 -19.469 1 93.25 106 LEU B C 1
ATOM 5292 O O . LEU B 1 106 ? -16.359 -32.688 -18.609 1 93.25 106 LEU B O 1
ATOM 5296 N N . ASN B 1 107 ? -16.266 -34.094 -20.328 1 91.38 107 ASN B N 1
ATOM 5297 C CA . ASN B 1 107 ? -14.82 -33.969 -20.469 1 91.38 107 ASN B CA 1
ATOM 5298 C C . ASN B 1 107 ? -14.438 -32.844 -21.406 1 91.38 107 ASN B C 1
ATOM 5300 O O . ASN B 1 107 ? -14.32 -33.062 -22.625 1 91.38 107 ASN B O 1
ATOM 5304 N N . PHE B 1 108 ? -14.141 -31.766 -20.891 1 92.25 108 PHE B N 1
ATOM 5305 C CA . PHE B 1 108 ? -13.922 -30.531 -21.641 1 92.25 108 PHE B CA 1
ATOM 5306 C C . PHE B 1 108 ? -12.719 -30.656 -22.562 1 92.25 108 PHE B C 1
ATOM 5308 O O . PHE B 1 108 ? -12.773 -30.266 -23.734 1 92.25 108 PHE B O 1
ATOM 5315 N N . SER B 1 109 ? -11.609 -31.219 -22.094 1 89.06 109 SER B N 1
ATOM 5316 C CA . SER B 1 109 ? -10.375 -31.312 -22.859 1 89.06 109 SER B CA 1
ATOM 5317 C C . SER B 1 109 ? -10.57 -32.156 -24.109 1 89.06 109 SER B C 1
ATOM 5319 O O . SER B 1 109 ? -10.125 -31.797 -25.203 1 89.06 109 SER B O 1
ATOM 5321 N N . GLU B 1 110 ? -11.242 -33.25 -23.953 1 88.81 110 GLU B N 1
ATOM 5322 C CA . GLU B 1 110 ? -11.484 -34.125 -25.078 1 88.81 110 GLU B CA 1
ATOM 5323 C C . GLU B 1 110 ? -12.438 -33.5 -26.094 1 88.81 110 GLU B C 1
ATOM 5325 O O . GLU B 1 110 ? -12.203 -33.562 -27.297 1 88.81 110 GLU B O 1
ATOM 5330 N N . GLU B 1 111 ? -13.477 -32.938 -25.547 1 90.88 111 GLU B N 1
ATOM 5331 C CA . GLU B 1 111 ? -14.461 -32.312 -26.422 1 90.88 111 GLU B CA 1
ATOM 5332 C C . GLU B 1 111 ? -13.844 -31.125 -27.172 1 90.88 111 GLU B C 1
ATOM 5334 O O . GLU B 1 111 ? -14.148 -30.906 -28.344 1 90.88 111 GLU B O 1
ATOM 5339 N N . PHE B 1 112 ? -13.078 -30.391 -26.484 1 90.19 112 PHE B N 1
ATOM 5340 C CA . PHE B 1 112 ? -12.453 -29.234 -27.094 1 90.19 112 PHE B CA 1
ATOM 5341 C C . PHE B 1 112 ? -11.477 -29.656 -28.203 1 90.19 112 PHE B C 1
ATOM 5343 O O . PHE B 1 112 ? -11.414 -29.016 -29.25 1 90.19 112 PHE B O 1
ATOM 5350 N N . GLN B 1 113 ? -10.711 -30.672 -27.953 1 86.38 113 GLN B N 1
ATOM 5351 C CA . GLN B 1 113 ? -9.781 -31.172 -28.953 1 86.38 113 GLN B CA 1
ATOM 5352 C C . GLN B 1 113 ? -10.523 -31.672 -30.188 1 86.38 113 GLN B C 1
ATOM 5354 O O . GLN B 1 113 ? -10.062 -31.469 -31.312 1 86.38 113 GLN B O 1
ATOM 5359 N N . THR B 1 114 ? -11.609 -32.25 -29.938 1 87.94 114 THR B N 1
ATOM 5360 C CA . THR B 1 114 ? -12.43 -32.75 -31.047 1 87.94 114 THR B CA 1
ATOM 5361 C C . THR B 1 114 ? -12.977 -31.562 -31.859 1 87.94 114 THR B C 1
ATOM 5363 O O . THR B 1 114 ? -13 -31.609 -33.094 1 87.94 114 THR B O 1
ATOM 5366 N N . MET B 1 115 ? -13.375 -30.562 -31.125 1 86.62 115 MET B N 1
ATOM 5367 C CA . MET B 1 115 ? -13.906 -29.375 -31.781 1 86.62 115 MET B CA 1
ATOM 5368 C C . MET B 1 115 ? -12.82 -28.672 -32.594 1 86.62 115 MET B C 1
ATOM 5370 O O . MET B 1 115 ? -13.094 -28.141 -33.688 1 86.62 115 MET B O 1
ATOM 5374 N N . LYS B 1 116 ? -11.688 -28.641 -32.031 1 83.19 116 LYS B N 1
ATOM 5375 C CA . LYS B 1 116 ? -10.562 -28 -32.688 1 83.19 116 LYS B CA 1
ATOM 5376 C C . LYS B 1 116 ? -10.156 -28.734 -33.969 1 83.19 116 LYS B C 1
ATOM 5378 O O . LYS B 1 116 ? -9.812 -28.109 -34.969 1 83.19 116 LYS B O 1
ATOM 5383 N N . GLU B 1 117 ? -10.32 -30.047 -33.938 1 83.44 117 GLU B N 1
ATOM 5384 C CA . GLU B 1 117 ? -9.883 -30.875 -35.062 1 83.44 117 GLU B CA 1
ATOM 5385 C C . GLU B 1 117 ? -10.977 -30.969 -36.125 1 83.44 117 GLU B C 1
ATOM 5387 O O . GLU B 1 117 ? -10.688 -30.953 -37.312 1 83.44 117 GLU B O 1
ATOM 5392 N N . TYR B 1 118 ? -12.195 -31.141 -35.656 1 85.31 118 TYR B N 1
ATOM 5393 C CA . TYR B 1 118 ? -13.234 -31.5 -36.625 1 85.31 118 TYR B CA 1
ATOM 5394 C C . TYR B 1 118 ? -14.242 -30.359 -36.781 1 85.31 118 TYR B C 1
ATOM 5396 O O . TYR B 1 118 ? -15.148 -30.438 -37.594 1 85.31 118 TYR B O 1
ATOM 5404 N N . GLY B 1 119 ? -14.109 -29.328 -36 1 81 119 GLY B N 1
ATOM 5405 C CA . GLY B 1 119 ? -15.008 -28.188 -36.125 1 81 119 GLY B CA 1
ATOM 5406 C C . GLY B 1 119 ? -16.062 -28.156 -35.031 1 81 119 GLY B C 1
ATOM 5407 O O . GLY B 1 119 ? -16.297 -29.172 -34.344 1 81 119 GLY B O 1
ATOM 5408 N N . PHE B 1 120 ? -16.844 -27.078 -34.906 1 79.31 120 PHE B N 1
ATOM 5409 C CA . PHE B 1 120 ? -17.797 -26.828 -33.844 1 79.31 120 PHE B CA 1
ATOM 5410 C C . PHE B 1 120 ? -19.031 -27.703 -34 1 79.31 120 PHE B C 1
ATOM 5412 O O . PHE B 1 120 ? -19.688 -28.031 -33 1 79.31 120 PHE B O 1
ATOM 5419 N N . ASN B 1 121 ? -19.25 -28.156 -35.156 1 76.56 121 ASN B N 1
ATOM 5420 C CA . ASN B 1 121 ? -20.5 -28.859 -35.438 1 76.56 121 ASN B CA 1
ATOM 5421 C C . ASN B 1 121 ? -20.453 -30.297 -34.969 1 76.56 121 ASN B C 1
ATOM 5423 O O . ASN B 1 121 ? -21.469 -31 -34.938 1 76.56 121 ASN B O 1
ATOM 5427 N N . THR B 1 122 ? -19.328 -30.656 -34.469 1 79.5 122 THR B N 1
ATOM 5428 C CA . THR B 1 122 ? -19.172 -32.062 -34.094 1 79.5 122 THR B CA 1
ATOM 5429 C C . THR B 1 122 ? -19.703 -32.312 -32.656 1 79.5 122 THR B C 1
ATOM 5431 O O . THR B 1 122 ? -20 -33.438 -32.312 1 79.5 122 THR B O 1
ATOM 5434 N N . THR B 1 123 ? -19.812 -31.312 -31.891 1 81.88 123 THR B N 1
ATOM 5435 C CA . THR B 1 123 ? -20.266 -31.531 -30.516 1 81.88 123 THR B CA 1
ATOM 5436 C C . THR B 1 123 ? -21.781 -31.344 -30.406 1 81.88 123 THR B C 1
ATOM 5438 O O . THR B 1 123 ? -22.344 -30.453 -31.047 1 81.88 123 THR B O 1
ATOM 5441 N N . LYS B 1 124 ? -22.422 -32.281 -29.719 1 84.06 124 LYS B N 1
ATOM 5442 C CA . LYS B 1 124 ? -23.844 -32.188 -29.438 1 84.06 124 LYS B CA 1
ATOM 5443 C C . LYS B 1 124 ? -24.109 -31.328 -28.203 1 84.06 124 LYS B C 1
ATOM 5445 O O . LYS B 1 124 ? -25.266 -31.094 -27.844 1 84.06 124 LYS B O 1
ATOM 5450 N N . ARG B 1 125 ? -23.094 -30.812 -27.625 1 90.12 125 ARG B N 1
ATOM 5451 C CA . ARG B 1 125 ? -23.203 -30.047 -26.391 1 90.12 125 ARG B CA 1
ATOM 5452 C C . ARG B 1 125 ? -22.547 -28.688 -26.531 1 90.12 125 ARG B C 1
ATOM 5454 O O . ARG B 1 125 ? -21.766 -28.266 -25.672 1 90.12 125 ARG B O 1
ATOM 5461 N N . MET B 1 126 ? -22.953 -28.031 -27.609 1 89.5 126 MET B N 1
ATOM 5462 C CA . MET B 1 126 ? -22.312 -26.766 -27.953 1 89.5 126 MET B CA 1
ATOM 5463 C C . MET B 1 126 ? -22.594 -25.703 -26.906 1 89.5 126 MET B C 1
ATOM 5465 O O . MET B 1 126 ? -21.688 -24.984 -26.5 1 89.5 126 MET B O 1
ATOM 5469 N N . ASP B 1 127 ? -23.828 -25.656 -26.438 1 92.25 127 ASP B N 1
ATOM 5470 C CA . ASP B 1 127 ? -24.203 -24.625 -25.453 1 92.25 127 ASP B CA 1
ATOM 5471 C C . ASP B 1 127 ? -23.391 -24.781 -24.172 1 92.25 127 ASP B C 1
ATOM 5473 O O . ASP B 1 127 ? -22.953 -23.797 -23.578 1 92.25 127 ASP B O 1
ATOM 5477 N N . GLU B 1 128 ? -23.188 -25.984 -23.812 1 93.38 128 GLU B N 1
ATOM 5478 C CA . GLU B 1 128 ? -22.422 -26.266 -22.594 1 93.38 128 GLU B CA 1
ATOM 5479 C C . GLU B 1 128 ? -20.953 -25.922 -22.797 1 93.38 128 GLU B C 1
ATOM 5481 O O . GLU B 1 128 ? -20.312 -25.344 -21.922 1 93.38 128 GLU B O 1
ATOM 5486 N N . MET B 1 129 ? -20.484 -26.219 -23.969 1 92.25 129 MET B N 1
ATOM 5487 C CA . MET B 1 129 ? -19.094 -25.922 -24.266 1 92.25 129 MET B CA 1
ATOM 5488 C C . MET B 1 129 ? -18.844 -24.422 -24.281 1 92.25 129 MET B C 1
ATOM 5490 O O . MET B 1 129 ? -17.859 -23.938 -23.719 1 92.25 129 MET B O 1
ATOM 5494 N N . LEU B 1 130 ? -19.781 -23.688 -24.891 1 91.44 130 LEU B N 1
ATOM 5495 C CA . LEU B 1 130 ? -19.656 -22.234 -24.938 1 91.44 130 LEU B CA 1
ATOM 5496 C C . LEU B 1 130 ? -19.719 -21.641 -23.531 1 91.44 130 LEU B C 1
ATOM 5498 O O . LEU B 1 130 ? -18.984 -20.703 -23.234 1 91.44 130 LEU B O 1
ATOM 5502 N N . THR B 1 131 ? -20.562 -22.188 -22.719 1 93.31 131 THR B N 1
ATOM 5503 C CA . THR B 1 131 ? -20.703 -21.734 -21.344 1 93.31 131 THR B CA 1
ATOM 5504 C C . THR B 1 131 ? -19.406 -21.969 -20.562 1 93.31 131 THR B C 1
ATOM 5506 O O . THR B 1 131 ? -18.938 -21.078 -19.844 1 93.31 131 THR B O 1
ATOM 5509 N N . LEU B 1 132 ? -18.844 -23.156 -20.766 1 93.25 132 LEU B N 1
ATOM 5510 C CA . LEU B 1 132 ? -17.641 -23.516 -20.031 1 93.25 132 LEU B CA 1
ATOM 5511 C C . LEU B 1 132 ? -16.453 -22.688 -20.516 1 93.25 132 LEU B C 1
ATOM 5513 O O . LEU B 1 132 ? -15.562 -22.359 -19.719 1 93.25 132 LEU B O 1
ATOM 5517 N N . MET B 1 133 ? -16.406 -22.328 -21.719 1 90.94 133 MET B N 1
ATOM 5518 C CA . MET B 1 133 ? -15.32 -21.5 -22.266 1 90.94 133 MET B CA 1
ATOM 5519 C C . MET B 1 133 ? -15.305 -20.125 -21.609 1 90.94 133 MET B C 1
ATOM 5521 O O . MET B 1 133 ? -14.234 -19.547 -21.422 1 90.94 133 MET B O 1
ATOM 5525 N N . GLN B 1 134 ? -16.453 -19.672 -21.172 1 90.88 134 GLN B N 1
ATOM 5526 C CA . GLN B 1 134 ? -16.516 -18.391 -20.484 1 90.88 134 GLN B CA 1
ATOM 5527 C C . GLN B 1 134 ? -15.93 -18.469 -19.094 1 90.88 134 GLN B C 1
ATOM 5529 O O . GLN B 1 134 ? -15.539 -17.453 -18.5 1 90.88 134 GLN B O 1
ATOM 5534 N N . LEU B 1 135 ? -15.836 -19.703 -18.594 1 92.88 135 LEU B N 1
ATOM 5535 C CA . LEU B 1 135 ? -15.375 -19.891 -17.234 1 92.88 135 LEU B CA 1
ATOM 5536 C C . LEU B 1 135 ? -13.898 -20.266 -17.203 1 92.88 135 LEU B C 1
ATOM 5538 O O . LEU B 1 135 ? -13.289 -20.328 -16.141 1 92.88 135 LEU B O 1
ATOM 5542 N N . CYS B 1 136 ? -13.312 -20.484 -18.359 1 92 136 CYS B N 1
ATOM 5543 C CA . CYS B 1 136 ? -11.922 -20.906 -18.422 1 92 136 CYS B CA 1
ATOM 5544 C C . CYS B 1 136 ? -10.992 -19.734 -18.094 1 92 136 CYS B C 1
ATOM 5546 O O . CYS B 1 136 ? -11.398 -18.578 -18.141 1 92 136 CYS B O 1
ATOM 5548 N N . ASP B 1 137 ? -9.828 -20.141 -17.75 1 86.69 137 ASP B N 1
ATOM 5549 C CA . ASP B 1 137 ? -8.82 -19.156 -17.391 1 86.69 137 ASP B CA 1
ATOM 5550 C C . ASP B 1 137 ? -8.461 -18.281 -18.594 1 86.69 137 ASP B C 1
ATOM 5552 O O . ASP B 1 137 ? -8.641 -18.688 -19.75 1 86.69 137 ASP B O 1
ATOM 5556 N N . ARG B 1 138 ? -7.984 -17.125 -18.312 1 78.12 138 ARG B N 1
ATOM 5557 C CA . ARG B 1 138 ? -7.652 -16.156 -19.344 1 78.12 138 ARG B CA 1
ATOM 5558 C C . ARG B 1 138 ? -6.594 -16.719 -20.297 1 78.12 138 ARG B C 1
ATOM 5560 O O . ARG B 1 138 ? -6.59 -16.391 -21.484 1 78.12 138 ARG B O 1
ATOM 5567 N N . THR B 1 139 ? -5.738 -17.516 -19.781 1 76.44 139 THR B N 1
ATOM 5568 C CA . THR B 1 139 ? -4.672 -18.078 -20.609 1 76.44 139 THR B CA 1
ATOM 5569 C C . THR B 1 139 ? -5.246 -19 -21.688 1 76.44 139 THR B C 1
ATOM 5571 O O . THR B 1 139 ? -4.715 -19.062 -22.797 1 76.44 139 THR B O 1
ATOM 5574 N N . PHE B 1 140 ? -6.336 -19.656 -21.312 1 84.12 140 PHE B N 1
ATOM 5575 C CA . PHE B 1 140 ? -6.984 -20.531 -22.281 1 84.12 140 PHE B CA 1
ATOM 5576 C C . PHE B 1 140 ? -7.457 -19.75 -23.484 1 84.12 140 PHE B C 1
ATOM 5578 O O . PHE B 1 140 ? -7.207 -20.141 -24.625 1 84.12 140 PHE B O 1
ATOM 5585 N N . MET B 1 141 ? -8.102 -18.594 -23.188 1 76.06 141 MET B N 1
ATOM 5586 C CA . MET B 1 141 ? -8.656 -17.797 -24.281 1 76.06 141 MET B CA 1
ATOM 5587 C C . MET B 1 141 ? -7.547 -17.156 -25.109 1 76.06 141 MET B C 1
ATOM 5589 O O . MET B 1 141 ? -7.672 -17.031 -26.328 1 76.06 141 MET B O 1
ATOM 5593 N N . THR B 1 142 ? -6.527 -16.812 -24.438 1 73.81 142 THR B N 1
ATOM 5594 C CA . THR B 1 142 ? -5.418 -16.188 -25.141 1 73.81 142 THR B CA 1
ATOM 5595 C C . THR B 1 142 ? -4.703 -17.188 -26.047 1 73.81 142 THR B C 1
ATOM 5597 O O . THR B 1 142 ? -4.324 -16.859 -27.172 1 73.81 142 THR B O 1
ATOM 5600 N N . LEU B 1 143 ? -4.543 -18.391 -25.578 1 75.12 143 LEU B N 1
ATOM 5601 C CA . LEU B 1 143 ? -3.844 -19.422 -26.328 1 75.12 143 LEU B CA 1
ATOM 5602 C C . LEU B 1 143 ? -4.68 -19.891 -27.516 1 75.12 143 LEU B C 1
ATOM 5604 O O . LEU B 1 143 ? -4.133 -20.297 -28.547 1 75.12 143 LEU B O 1
ATOM 5608 N N . ASN B 1 144 ? -5.973 -19.734 -27.359 1 77 144 ASN B N 1
ATOM 5609 C CA . ASN B 1 144 ? -6.848 -20.297 -28.391 1 77 144 ASN B CA 1
ATOM 5610 C C . ASN B 1 144 ? -7.621 -19.188 -29.125 1 77 144 ASN B C 1
ATOM 5612 O O . ASN B 1 144 ? -8.641 -19.469 -29.75 1 77 144 ASN B O 1
ATOM 5616 N N . GLU B 1 145 ? -7.16 -18 -28.922 1 72.62 145 GLU B N 1
ATOM 5617 C CA . GLU B 1 145 ? -7.852 -16.859 -29.531 1 72.62 145 GLU B CA 1
ATOM 5618 C C . GLU B 1 145 ? -7.949 -17.016 -31.047 1 72.62 145 GLU B C 1
ATOM 5620 O O . GLU B 1 145 ? -8.977 -16.688 -31.641 1 72.62 145 GLU B O 1
ATOM 5625 N N . TYR B 1 146 ? -6.934 -17.547 -31.609 1 67.94 146 TYR B N 1
ATOM 5626 C CA . TYR B 1 146 ? -6.879 -17.609 -33.062 1 67.94 146 TYR B CA 1
ATOM 5627 C C . TYR B 1 146 ? -7.336 -18.969 -33.562 1 67.94 146 TYR B C 1
ATOM 5629 O O . TYR B 1 146 ? -7.383 -19.203 -34.781 1 67.94 146 TYR B O 1
ATOM 5637 N N . SER B 1 147 ? -7.57 -19.75 -32.562 1 70.62 147 SER B N 1
ATOM 5638 C CA . SER B 1 147 ? -7.961 -21.094 -33 1 70.62 147 SER B CA 1
ATOM 5639 C C . SER B 1 147 ? -9.328 -21.078 -33.688 1 70.62 147 SER B C 1
ATOM 5641 O O . SER B 1 147 ? -9.609 -21.906 -34.531 1 70.62 147 SER B O 1
ATOM 5643 N N . PHE B 1 148 ? -10.07 -20.047 -33.062 1 69.31 148 PHE B N 1
ATOM 5644 C CA . PHE B 1 148 ? -11.406 -20.016 -33.656 1 69.31 148 PHE B CA 1
ATOM 5645 C C . PHE B 1 148 ? -11.719 -18.625 -34.219 1 69.31 148 PHE B C 1
ATOM 5647 O O . PHE B 1 148 ? -11.328 -17.609 -33.625 1 69.31 148 PHE B O 1
ATOM 5654 N N . SER B 1 149 ? -11.898 -18.422 -35.562 1 65.25 149 SER B N 1
ATOM 5655 C CA . SER B 1 149 ? -12.234 -17.141 -36.156 1 65.25 149 SER B CA 1
ATOM 5656 C C . SER B 1 149 ? -13.445 -16.516 -35.469 1 65.25 149 SER B C 1
ATOM 5658 O O . SER B 1 149 ? -13.406 -15.344 -35.094 1 65.25 149 SER B O 1
ATOM 5660 N N . GLN B 1 150 ? -14.602 -17.188 -35.438 1 76.31 150 GLN B N 1
ATOM 5661 C CA . GLN B 1 150 ? -15.836 -16.734 -34.781 1 76.31 150 GLN B CA 1
ATOM 5662 C C . GLN B 1 150 ? -16.562 -17.891 -34.094 1 76.31 150 GLN B C 1
ATOM 5664 O O . GLN B 1 150 ? -16.812 -18.922 -34.719 1 76.31 150 GLN B O 1
ATOM 5669 N N . LEU B 1 151 ? -16.625 -17.719 -32.719 1 81.62 151 LEU B N 1
ATOM 5670 C CA . LEU B 1 151 ? -17.391 -18.734 -31.984 1 81.62 151 LEU B CA 1
ATOM 5671 C C . LEU B 1 151 ? -18.891 -18.594 -32.281 1 81.62 151 LEU B C 1
ATOM 5673 O O . LEU B 1 151 ? -19.391 -17.484 -32.438 1 81.62 151 LEU B O 1
ATOM 5677 N N . PRO B 1 152 ? -19.578 -19.703 -32.438 1 83.12 152 PRO B N 1
ATOM 5678 C CA . PRO B 1 152 ? -21.016 -19.641 -32.656 1 83.12 152 PRO B CA 1
ATOM 5679 C C . PRO B 1 152 ? -21.781 -19.141 -31.438 1 83.12 152 PRO B C 1
ATOM 5681 O O . PRO B 1 152 ? -21.234 -19.109 -30.344 1 83.12 152 PRO B O 1
ATOM 5684 N N . ASN B 1 153 ? -23.031 -18.672 -31.703 1 85.06 153 ASN B N 1
ATOM 5685 C CA . ASN B 1 153 ? -23.938 -18.328 -30.609 1 85.06 153 ASN B CA 1
ATOM 5686 C C . ASN B 1 153 ? -24.656 -19.562 -30.078 1 85.06 153 ASN B C 1
ATOM 5688 O O . ASN B 1 153 ? -24.688 -20.594 -30.734 1 85.06 153 ASN B O 1
ATOM 5692 N N . LYS B 1 154 ? -25.109 -19.359 -28.797 1 86.81 154 LYS B N 1
ATOM 5693 C CA . LYS B 1 154 ? -25.875 -20.453 -28.203 1 86.81 154 LYS B CA 1
ATOM 5694 C C . LYS B 1 154 ? -27.109 -20.766 -29.047 1 86.81 154 LYS B C 1
ATOM 5696 O O . LYS B 1 154 ? -27.688 -19.875 -29.688 1 86.81 154 LYS B O 1
ATOM 5701 N N . THR B 1 155 ? -27.531 -21.969 -28.969 1 85.31 155 THR B N 1
ATOM 5702 C CA . THR B 1 155 ? -28.688 -22.406 -29.75 1 85.31 155 THR B CA 1
ATOM 5703 C C . THR B 1 155 ? -29.953 -22.359 -28.906 1 85.31 155 THR B C 1
ATOM 5705 O O . THR B 1 155 ? -31.047 -22.141 -29.438 1 85.31 155 THR B O 1
ATOM 5708 N N . THR B 1 156 ? -29.812 -22.484 -27.641 1 86.31 156 THR B N 1
ATOM 5709 C CA . THR B 1 156 ? -30.969 -22.5 -26.766 1 86.31 156 THR B CA 1
ATOM 5710 C C . THR B 1 156 ? -31.25 -21.109 -26.203 1 86.31 156 THR B C 1
ATOM 5712 O O . THR B 1 156 ? -30.391 -20.234 -26.266 1 86.31 156 THR B O 1
ATOM 5715 N N . ASN B 1 157 ? -32.469 -20.938 -25.609 1 85.5 157 ASN B N 1
ATOM 5716 C CA . ASN B 1 157 ? -32.875 -19.656 -25.031 1 85.5 157 ASN B CA 1
ATOM 5717 C C . ASN B 1 157 ? -32.438 -19.531 -23.578 1 85.5 157 ASN B C 1
ATOM 5719 O O . ASN B 1 157 ? -32.625 -18.484 -22.969 1 85.5 157 ASN B O 1
ATOM 5723 N N . ASN B 1 158 ? -31.781 -20.469 -23.125 1 86.31 158 ASN B N 1
ATOM 5724 C CA . ASN B 1 158 ? -31.297 -20.391 -21.75 1 86.31 158 ASN B CA 1
ATOM 5725 C C . ASN B 1 158 ? -30.188 -19.359 -21.609 1 86.31 158 ASN B C 1
ATOM 5727 O O . ASN B 1 158 ? -29.344 -19.219 -22.5 1 86.31 158 ASN B O 1
ATOM 5731 N N . THR B 1 159 ? -30.281 -18.625 -20.516 1 86.56 159 THR B N 1
ATOM 5732 C CA . THR B 1 159 ? -29.203 -17.672 -20.25 1 86.56 159 THR B CA 1
ATOM 5733 C C . THR B 1 159 ? -27.953 -18.406 -19.797 1 86.56 159 THR B C 1
ATOM 5735 O O . THR B 1 159 ? -28.016 -19.531 -19.328 1 86.56 159 THR B O 1
ATOM 5738 N N . TYR B 1 160 ? -26.844 -17.812 -20.016 1 90.81 160 TYR B N 1
ATOM 5739 C CA . TYR B 1 160 ? -25.594 -18.391 -19.547 1 90.81 160 TYR B CA 1
ATOM 5740 C C . TYR B 1 160 ? -25.609 -18.609 -18.031 1 90.81 160 TYR B C 1
ATOM 5742 O O . TYR B 1 160 ? -25.062 -19.594 -17.531 1 90.81 160 TYR B O 1
ATOM 5750 N N . ALA B 1 161 ? -26.219 -17.719 -17.312 1 87.69 161 ALA B N 1
ATOM 5751 C CA . ALA B 1 161 ? -26.328 -17.859 -15.867 1 87.69 161 ALA B CA 1
ATOM 5752 C C . ALA B 1 161 ? -27.078 -19.141 -15.492 1 87.69 161 ALA B C 1
ATOM 5754 O O . ALA B 1 161 ? -26.703 -19.844 -14.57 1 87.69 161 ALA B O 1
ATOM 5755 N N . GLU B 1 162 ? -28.094 -19.422 -16.266 1 88.5 162 GLU B N 1
ATOM 5756 C CA . GLU B 1 162 ? -28.875 -20.625 -16 1 88.5 162 GLU B CA 1
ATOM 5757 C C . GLU B 1 162 ? -28.094 -21.891 -16.344 1 88.5 162 GLU B C 1
ATOM 5759 O O . GLU B 1 162 ? -28.156 -22.891 -15.617 1 88.5 162 GLU B O 1
ATOM 5764 N N . LEU B 1 163 ? -27.406 -21.781 -17.422 1 91.69 163 LEU B N 1
ATOM 5765 C CA . LEU B 1 163 ? -26.578 -22.922 -17.812 1 91.69 163 LEU B CA 1
ATOM 5766 C C . LEU B 1 163 ? -25.484 -23.188 -16.797 1 91.69 163 LEU B C 1
ATOM 5768 O O . LEU B 1 163 ? -25.188 -24.344 -16.484 1 91.69 163 LEU B O 1
ATOM 5772 N N . ILE B 1 164 ? -24.906 -22.172 -16.25 1 92.44 164 ILE B N 1
ATOM 5773 C CA . ILE B 1 164 ? -23.844 -22.297 -15.258 1 92.44 164 ILE B CA 1
ATOM 5774 C C . ILE B 1 164 ? -24.422 -22.891 -13.961 1 92.44 164 ILE B C 1
ATOM 5776 O O . ILE B 1 164 ? -23.812 -23.766 -13.344 1 92.44 164 ILE B O 1
ATOM 5780 N N . LYS B 1 165 ? -25.531 -22.469 -13.625 1 88.06 165 LYS B N 1
ATOM 5781 C CA . LYS B 1 165 ? -26.172 -22.953 -12.406 1 88.06 165 LYS B CA 1
ATOM 5782 C C . LYS B 1 165 ? -26.531 -24.438 -12.516 1 88.06 165 LYS B C 1
ATOM 5784 O O . LYS B 1 165 ? -26.531 -25.156 -11.516 1 88.06 165 LYS B O 1
ATOM 5789 N N . SER B 1 166 ? -26.75 -24.844 -13.727 1 89.31 166 SER B N 1
ATOM 5790 C CA . SER B 1 166 ? -27.156 -26.219 -13.93 1 89.31 166 SER B CA 1
ATOM 5791 C C . SER B 1 166 ? -25.953 -27.141 -14.078 1 89.31 166 SER B C 1
ATOM 5793 O O . SER B 1 166 ? -26.094 -28.359 -14.094 1 89.31 166 SER B O 1
ATOM 5795 N N . THR B 1 167 ? -24.812 -26.594 -14.148 1 91.56 167 THR B N 1
ATOM 5796 C CA . THR B 1 167 ? -23.594 -27.391 -14.258 1 91.56 167 THR B CA 1
ATOM 5797 C C . THR B 1 167 ? -23.266 -28.078 -12.938 1 91.56 167 THR B C 1
ATOM 5799 O O . THR B 1 167 ? -23.219 -27.422 -11.891 1 91.56 167 THR B O 1
ATOM 5802 N N . PRO B 1 168 ? -23.094 -29.359 -13.008 1 91.5 168 PRO B N 1
ATOM 5803 C CA . PRO B 1 168 ? -22.766 -30.062 -11.766 1 91.5 168 PRO B CA 1
ATOM 5804 C C . PRO B 1 168 ? -21.359 -29.75 -11.258 1 91.5 168 PRO B C 1
ATOM 5806 O O . PRO B 1 168 ? -20.375 -29.938 -11.977 1 91.5 168 PRO B O 1
ATOM 5809 N N . ILE B 1 169 ? -21.312 -29.281 -10.078 1 88.75 169 ILE B N 1
ATOM 5810 C CA . ILE B 1 169 ? -20.047 -28.953 -9.438 1 88.75 169 ILE B CA 1
ATOM 5811 C C . ILE B 1 169 ? -19.594 -30.141 -8.57 1 88.75 169 ILE B C 1
ATOM 5813 O O . ILE B 1 169 ? -20.391 -30.719 -7.84 1 88.75 169 ILE B O 1
ATOM 5817 N N . PRO B 1 170 ? -18.312 -30.469 -8.766 1 85.38 170 PRO B N 1
ATOM 5818 C CA . PRO B 1 170 ? -17.828 -31.625 -8.008 1 85.38 170 PRO B CA 1
ATOM 5819 C C . PRO B 1 170 ? -17.594 -31.312 -6.531 1 85.38 170 PRO B C 1
ATOM 5821 O O . PRO B 1 170 ? -16.469 -31.422 -6.043 1 85.38 170 PRO B O 1
ATOM 5824 N N . LEU B 1 171 ? -18.359 -30.609 -5.969 1 78.31 171 LEU B N 1
ATOM 5825 C CA . LEU B 1 171 ? -18.281 -30.312 -4.539 1 78.31 171 LEU B CA 1
ATOM 5826 C C . LEU B 1 171 ? -19.438 -30.984 -3.785 1 78.31 171 LEU B C 1
ATOM 5828 O O . LEU B 1 171 ? -20.609 -30.719 -4.07 1 78.31 171 LEU B O 1
ATOM 5832 N N . ASP B 1 172 ? -19.016 -32.094 -3.227 1 72.44 172 ASP B N 1
ATOM 5833 C CA . ASP B 1 172 ? -20.047 -32.688 -2.395 1 72.44 172 ASP B CA 1
ATOM 5834 C C . ASP B 1 172 ? -20.188 -31.953 -1.064 1 72.44 172 ASP B C 1
ATOM 5836 O O . ASP B 1 172 ? -19.359 -32.125 -0.161 1 72.44 172 ASP B O 1
ATOM 5840 N N . MET B 1 173 ? -21.172 -31.281 -0.99 1 66.44 173 MET B N 1
ATOM 5841 C CA . MET B 1 173 ? -21.406 -30.391 0.146 1 66.44 173 MET B CA 1
ATOM 5842 C C . MET B 1 173 ? -21.547 -31.188 1.438 1 66.44 173 MET B C 1
ATOM 5844 O O . MET B 1 173 ? -21.219 -30.688 2.518 1 66.44 173 MET B O 1
ATOM 5848 N N . ASN B 1 174 ? -21.906 -32.344 1.276 1 64.69 174 ASN B N 1
ATOM 5849 C CA . ASN B 1 174 ? -22.125 -33.156 2.469 1 64.69 174 ASN B CA 1
ATOM 5850 C C . ASN B 1 174 ? -20.797 -33.656 3.037 1 64.69 174 ASN B C 1
ATOM 5852 O O . ASN B 1 174 ? -20.734 -34.062 4.195 1 64.69 174 ASN B O 1
ATOM 5856 N N . ASP B 1 175 ? -19.859 -33.5 2.318 1 69.06 175 ASP B N 1
ATOM 5857 C CA . ASP B 1 175 ? -18.562 -34.031 2.74 1 69.06 175 ASP B CA 1
ATOM 5858 C C . ASP B 1 175 ? -17.688 -32.969 3.371 1 69.06 175 ASP B C 1
ATOM 5860 O O . ASP B 1 175 ? -16.641 -33.281 3.945 1 69.06 175 ASP B O 1
ATOM 5864 N N . PHE B 1 176 ? -18.25 -31.844 3.381 1 74.62 176 PHE B N 1
ATOM 5865 C CA . PHE B 1 176 ? -17.422 -30.766 3.906 1 74.62 176 PHE B CA 1
ATOM 5866 C C . PHE B 1 176 ? -17.656 -30.578 5.402 1 74.62 176 PHE B C 1
ATOM 5868 O O . PHE B 1 176 ? -18.781 -30.656 5.875 1 74.62 176 PHE B O 1
ATOM 5875 N N . ILE B 1 177 ? -16.562 -30.5 6.086 1 83.12 177 ILE B N 1
ATOM 5876 C CA . ILE B 1 177 ? -16.609 -30.203 7.516 1 83.12 177 ILE B CA 1
ATOM 5877 C C . ILE B 1 177 ? -16.359 -28.719 7.738 1 83.12 177 ILE B C 1
ATOM 5879 O O . ILE B 1 177 ? -15.32 -28.188 7.348 1 83.12 177 ILE B O 1
ATOM 5883 N N . CYS B 1 178 ? -17.344 -28.094 8.242 1 90.75 178 CYS B N 1
ATOM 5884 C CA . CYS B 1 178 ? -17.266 -26.656 8.461 1 90.75 178 CYS B CA 1
ATOM 5885 C C . CYS B 1 178 ? -17.453 -26.312 9.938 1 90.75 178 CYS B C 1
ATOM 5887 O O . CYS B 1 178 ? -18.375 -26.797 10.578 1 90.75 178 CYS B O 1
ATOM 5889 N N . TYR B 1 179 ? -16.5 -25.609 10.461 1 92.88 179 TYR B N 1
ATOM 5890 C CA . TYR B 1 179 ? -16.594 -25.094 11.82 1 92.88 179 TYR B CA 1
ATOM 5891 C C . TYR B 1 179 ? -16.609 -23.578 11.828 1 92.88 179 TYR B C 1
ATOM 5893 O O . TYR B 1 179 ? -15.883 -22.938 11.062 1 92.88 179 TYR B O 1
ATOM 5901 N N . PHE B 1 180 ? -17.531 -23.031 12.578 1 93.75 180 PHE B N 1
ATOM 5902 C CA . PHE B 1 180 ? -17.484 -21.594 12.867 1 93.75 180 PHE B CA 1
ATOM 5903 C C . PHE B 1 180 ? -17.672 -21.344 14.359 1 93.75 180 PHE B C 1
ATOM 5905 O O . PHE B 1 180 ? -18.625 -21.844 14.961 1 93.75 180 PHE B O 1
ATOM 5912 N N . GLY B 1 181 ? -16.828 -20.594 14.961 1 91.56 181 GLY B N 1
ATOM 5913 C CA . GLY B 1 181 ? -16.906 -20.344 16.391 1 91.56 181 GLY B CA 1
ATOM 5914 C C . GLY B 1 181 ? -16.797 -21.609 17.234 1 91.56 181 GLY B C 1
ATOM 5915 O O . GLY B 1 181 ? -17.516 -21.766 18.219 1 91.56 181 GLY B O 1
ATOM 5916 N N . GLY B 1 182 ? -16.188 -22.578 16.688 1 88.75 182 GLY B N 1
ATOM 5917 C CA . GLY B 1 182 ? -15.992 -23.828 17.391 1 88.75 182 GLY B CA 1
ATOM 5918 C C . GLY B 1 182 ? -17.156 -24.781 17.234 1 88.75 182 GLY B C 1
ATOM 5919 O O . GLY B 1 182 ? -17.125 -25.906 17.766 1 88.75 182 GLY B O 1
ATOM 5920 N N . GLU B 1 183 ? -18.125 -24.391 16.5 1 91.06 183 GLU B N 1
ATOM 5921 C CA . GLU B 1 183 ? -19.312 -25.234 16.328 1 91.06 183 GLU B CA 1
ATOM 5922 C C . GLU B 1 183 ? -19.359 -25.828 14.922 1 91.06 183 GLU B C 1
ATOM 5924 O O . GLU B 1 183 ? -19.062 -25.141 13.938 1 91.06 183 GLU B O 1
ATOM 5929 N N . LEU B 1 184 ? -19.672 -27.062 14.883 1 92.19 184 LEU B N 1
ATOM 5930 C CA . LEU B 1 184 ? -19.844 -27.75 13.609 1 92.19 184 LEU B CA 1
ATOM 5931 C C . LEU B 1 184 ? -21.125 -27.312 12.93 1 92.19 184 LEU B C 1
ATOM 5933 O O . LEU B 1 184 ? -22.188 -27.281 13.562 1 92.19 184 LEU B O 1
ATOM 5937 N N . ASN B 1 185 ? -21.047 -26.891 11.758 1 90.56 185 ASN B N 1
ATOM 5938 C CA . ASN B 1 185 ? -22.188 -26.438 10.969 1 90.56 185 ASN B CA 1
ATOM 5939 C C . ASN B 1 185 ? -22.25 -27.125 9.609 1 90.56 185 ASN B C 1
ATOM 5941 O O . ASN B 1 185 ? -21.219 -27.609 9.109 1 90.56 185 ASN B O 1
ATOM 5945 N N . ASP B 1 186 ? -23.453 -27.172 9.102 1 88.88 186 ASP B N 1
ATOM 5946 C CA . ASP B 1 186 ? -23.594 -27.656 7.73 1 88.88 186 ASP B CA 1
ATOM 5947 C C . ASP B 1 186 ? -23.125 -26.625 6.719 1 88.88 186 ASP B C 1
ATOM 5949 O O . ASP B 1 186 ? -23.375 -25.422 6.895 1 88.88 186 ASP B O 1
ATOM 5953 N N . PHE B 1 187 ? -22.516 -27.094 5.73 1 88.81 187 PHE B N 1
ATOM 5954 C CA . PHE B 1 187 ? -22 -26.203 4.699 1 88.81 187 PHE B CA 1
ATOM 5955 C C . PHE B 1 187 ? -23.109 -25.391 4.07 1 88.81 187 PHE B C 1
ATOM 5957 O O . PHE B 1 187 ? -22.969 -24.188 3.854 1 88.81 187 PHE B O 1
ATOM 5964 N N . GLU B 1 188 ? -24.266 -26 3.865 1 85.19 188 GLU B N 1
ATOM 5965 C CA . GLU B 1 188 ? -25.391 -25.328 3.195 1 85.19 188 GLU B CA 1
ATOM 5966 C C . GLU B 1 188 ? -26.016 -24.281 4.094 1 85.19 188 GLU B C 1
ATOM 5968 O O . GLU B 1 188 ? -26.656 -23.344 3.609 1 85.19 188 GLU B O 1
ATOM 5973 N N . PHE B 1 189 ? -25.766 -24.484 5.32 1 86.75 189 PHE B N 1
ATOM 5974 C CA . PHE B 1 189 ? -26.312 -23.531 6.27 1 86.75 189 PHE B CA 1
ATOM 5975 C C . PHE B 1 189 ? -25.453 -22.266 6.316 1 86.75 189 PHE B C 1
ATOM 5977 O O . PHE B 1 189 ? -25.984 -21.156 6.414 1 86.75 189 PHE B O 1
ATOM 5984 N N . LEU B 1 190 ? -24.219 -22.406 6.199 1 89.31 190 LEU B N 1
ATOM 5985 C CA . LEU B 1 190 ? -23.297 -21.297 6.379 1 89.31 190 LEU B CA 1
ATOM 5986 C C . LEU B 1 190 ? -23.016 -20.594 5.055 1 89.31 190 LEU B C 1
ATOM 5988 O O . LEU B 1 190 ? -22.734 -19.406 5.027 1 89.31 190 LEU B O 1
ATOM 5992 N N . PHE B 1 191 ? -23.094 -21.344 4.023 1 92 191 PHE B N 1
ATOM 5993 C CA . PHE B 1 191 ? -22.672 -20.781 2.74 1 92 191 PHE B CA 1
ATOM 5994 C C . PHE B 1 191 ? -23.859 -20.672 1.791 1 92 191 PHE B C 1
ATOM 5996 O O . PHE B 1 191 ? -24.734 -21.531 1.767 1 92 191 PHE B O 1
ATOM 6003 N N . SER B 1 192 ? -23.812 -19.609 1.077 1 90.62 192 SER B N 1
ATOM 6004 C CA . SER B 1 192 ? -24.797 -19.391 0.018 1 90.62 192 SER B CA 1
ATOM 6005 C C . SER B 1 192 ? -24.125 -19.375 -1.355 1 90.62 192 SER B C 1
ATOM 6007 O O . SER B 1 192 ? -22.969 -18.969 -1.491 1 90.62 192 SER B O 1
ATOM 6009 N N . THR B 1 193 ? -24.875 -19.859 -2.322 1 90 193 THR B N 1
ATOM 6010 C CA . THR B 1 193 ? -24.359 -19.875 -3.688 1 90 193 THR B CA 1
ATOM 6011 C C . THR B 1 193 ? -24.312 -18.469 -4.262 1 90 193 THR B C 1
ATOM 6013 O O . THR B 1 193 ? -25.234 -17.688 -4.074 1 90 193 THR B O 1
ATOM 6016 N N . THR B 1 194 ? -23.172 -18.125 -4.84 1 91.31 194 THR B N 1
ATOM 6017 C CA . THR B 1 194 ? -22.984 -16.812 -5.453 1 91.31 194 THR B CA 1
ATOM 6018 C C . THR B 1 194 ? -22.391 -16.953 -6.852 1 91.31 194 THR B C 1
ATOM 6020 O O . THR B 1 194 ? -21.5 -17.781 -7.07 1 91.31 194 THR B O 1
ATOM 6023 N N . LEU B 1 195 ? -22.953 -16.188 -7.762 1 91.25 195 LEU B N 1
ATOM 6024 C CA . LEU B 1 195 ? -22.422 -16.203 -9.125 1 91.25 195 LEU B CA 1
ATOM 6025 C C . LEU B 1 195 ? -21.359 -15.141 -9.297 1 91.25 195 LEU B C 1
ATOM 6027 O O . LEU B 1 195 ? -21.594 -13.961 -9.023 1 91.25 195 LEU B O 1
ATOM 6031 N N . THR B 1 196 ? -20.219 -15.523 -9.648 1 92.25 196 THR B N 1
ATOM 6032 C CA . THR B 1 196 ? -19.094 -14.617 -9.891 1 92.25 196 THR B CA 1
ATOM 6033 C C . THR B 1 196 ? -18.516 -14.836 -11.289 1 92.25 196 THR B C 1
ATOM 6035 O O . THR B 1 196 ? -19.078 -15.594 -12.086 1 92.25 196 THR B O 1
ATOM 6038 N N . GLU B 1 197 ? -17.484 -14.156 -11.594 1 89.56 197 GLU B N 1
ATOM 6039 C CA . GLU B 1 197 ? -16.828 -14.305 -12.883 1 89.56 197 GLU B CA 1
ATOM 6040 C C . GLU B 1 197 ? -16.25 -15.711 -13.039 1 89.56 197 GLU B C 1
ATOM 6042 O O . GLU B 1 197 ? -16.062 -16.188 -14.164 1 89.56 197 GLU B O 1
ATOM 6047 N N . GLU B 1 198 ? -16.078 -16.375 -11.883 1 91.81 198 GLU B N 1
ATOM 6048 C CA . GLU B 1 198 ? -15.531 -17.719 -11.883 1 91.81 198 GLU B CA 1
ATOM 6049 C C . GLU B 1 198 ? -16.641 -18.766 -11.961 1 91.81 198 GLU B C 1
ATOM 6051 O O . GLU B 1 198 ? -16.359 -19.969 -11.961 1 91.81 198 GLU B O 1
ATOM 6056 N N . GLY B 1 199 ? -17.766 -18.359 -12.117 1 92.06 199 GLY B N 1
ATOM 6057 C CA . GLY B 1 199 ? -18.891 -19.266 -12.086 1 92.06 199 GLY B CA 1
ATOM 6058 C C . GLY B 1 199 ? -19.578 -19.328 -10.734 1 92.06 199 GLY B C 1
ATOM 6059 O O . GLY B 1 199 ? -19.75 -18.297 -10.078 1 92.06 199 GLY B O 1
ATOM 6060 N N . VAL B 1 200 ? -19.969 -20.531 -10.375 1 92.19 200 VAL B N 1
ATOM 6061 C CA . VAL B 1 200 ? -20.688 -20.703 -9.109 1 92.19 200 VAL B CA 1
ATOM 6062 C C . VAL B 1 200 ? -19.672 -20.797 -7.965 1 92.19 200 VAL B C 1
ATOM 6064 O O . VAL B 1 200 ? -18.781 -21.641 -7.984 1 92.19 200 VAL B O 1
ATOM 6067 N N . CYS B 1 201 ? -19.812 -19.891 -7.07 1 93.38 201 CYS B N 1
ATOM 6068 C CA . CYS B 1 201 ? -19.016 -19.859 -5.852 1 93.38 201 CYS B CA 1
ATOM 6069 C C . CYS B 1 201 ? -19.906 -19.922 -4.613 1 93.38 201 CYS B C 1
ATOM 6071 O O . CYS B 1 201 ? -21.125 -19.984 -4.723 1 93.38 201 CYS B O 1
ATOM 6073 N N . TYR B 1 202 ? -19.266 -20.016 -3.477 1 92.94 202 TYR B N 1
ATOM 6074 C CA . TYR B 1 202 ? -19.969 -20.094 -2.199 1 92.94 202 TYR B CA 1
ATOM 6075 C C . TYR B 1 202 ? -19.5 -19 -1.25 1 92.94 202 TYR B C 1
ATOM 6077 O O . TYR B 1 202 ? -18.297 -18.875 -0.981 1 92.94 202 TYR B O 1
ATOM 6085 N N . THR B 1 203 ? -20.438 -18.234 -0.777 1 94.94 203 THR B N 1
ATOM 6086 C CA . THR B 1 203 ? -20.062 -17.094 0.064 1 94.94 203 THR B CA 1
ATOM 6087 C C . THR B 1 203 ? -20.578 -17.281 1.485 1 94.94 203 THR B C 1
ATOM 6089 O O . THR B 1 203 ? -21.75 -17.656 1.683 1 94.94 203 THR B O 1
ATOM 6092 N N . PHE B 1 204 ? -19.719 -17.141 2.402 1 95.38 204 PHE B N 1
ATOM 6093 C CA . PHE B 1 204 ? -20.031 -17.094 3.826 1 95.38 204 PHE B CA 1
ATOM 6094 C C . PHE B 1 204 ? -20.156 -15.656 4.309 1 95.38 204 PHE B C 1
ATOM 6096 O O . PHE B 1 204 ? -19.312 -14.82 3.99 1 95.38 204 PHE B O 1
ATOM 6103 N N . ASN B 1 205 ? -21.203 -15.297 5.027 1 95.88 205 ASN B N 1
ATOM 6104 C CA . ASN B 1 205 ? -21.375 -14.047 5.762 1 95.88 205 ASN B CA 1
ATOM 6105 C C . ASN B 1 205 ? -21.594 -12.867 4.824 1 95.88 205 ASN B C 1
ATOM 6107 O O . ASN B 1 205 ? -21.219 -11.734 5.141 1 95.88 205 ASN B O 1
ATOM 6111 N N . GLY B 1 206 ? -22.047 -13.086 3.654 1 94 206 GLY B N 1
ATOM 6112 C CA . GLY B 1 206 ? -22.422 -12.031 2.734 1 94 206 GLY B CA 1
ATOM 6113 C C . GLY B 1 206 ? -23.875 -11.594 2.891 1 94 206 GLY B C 1
ATOM 6114 O O . GLY B 1 206 ? -24.734 -12.406 3.215 1 94 206 GLY B O 1
ATOM 6115 N N . LEU B 1 207 ? -24.094 -10.336 2.584 1 93 207 LEU B N 1
ATOM 6116 C CA . LEU B 1 207 ? -25.453 -9.836 2.705 1 93 207 LEU B CA 1
ATOM 6117 C C . LEU B 1 207 ? -26.375 -10.492 1.682 1 93 207 LEU B C 1
ATOM 6119 O O . LEU B 1 207 ? -25.922 -10.906 0.612 1 93 207 LEU B O 1
ATOM 6123 N N . ALA B 1 208 ? -27.641 -10.469 2.061 1 90.38 208 ALA B N 1
ATOM 6124 C CA . ALA B 1 208 ? -28.656 -11.039 1.178 1 90.38 208 ALA B CA 1
ATOM 6125 C C . ALA B 1 208 ? -28.906 -10.125 -0.022 1 90.38 208 ALA B C 1
ATOM 6127 O O . ALA B 1 208 ? -28.578 -8.938 0.01 1 90.38 208 ALA B O 1
ATOM 6128 N N . ALA B 1 209 ? -29.5 -10.75 -1.02 1 88.75 209 ALA B N 1
ATOM 6129 C CA . ALA B 1 209 ? -29.797 -10.008 -2.238 1 88.75 209 ALA B CA 1
ATOM 6130 C C . ALA B 1 209 ? -30.703 -8.82 -1.946 1 88.75 209 ALA B C 1
ATOM 6132 O O . ALA B 1 209 ? -30.531 -7.738 -2.502 1 88.75 209 ALA B O 1
ATOM 6133 N N . GLU B 1 210 ? -31.594 -8.953 -1.047 1 87.31 210 GLU B N 1
ATOM 6134 C CA . GLU B 1 210 ? -32.562 -7.91 -0.736 1 87.31 210 GLU B CA 1
ATOM 6135 C C . GLU B 1 210 ? -31.891 -6.738 -0.021 1 87.31 210 GLU B C 1
ATOM 6137 O O . GLU B 1 210 ? -32.344 -5.594 -0.148 1 87.31 210 GLU B O 1
ATOM 6142 N N . ASP B 1 211 ? -30.875 -7.062 0.661 1 90.12 211 ASP B N 1
ATOM 6143 C CA . ASP B 1 211 ? -30.188 -6.02 1.416 1 90.12 211 ASP B CA 1
ATOM 6144 C C . ASP B 1 211 ? -29.078 -5.367 0.582 1 90.12 211 ASP B C 1
ATOM 6146 O O . ASP B 1 211 ? -28.703 -4.227 0.839 1 90.12 211 ASP B O 1
ATOM 6150 N N . LEU B 1 212 ? -28.609 -6.035 -0.381 1 91.25 212 LEU B N 1
ATOM 6151 C CA . LEU B 1 212 ? -27.438 -5.574 -1.123 1 91.25 212 LEU B CA 1
ATOM 6152 C C . LEU B 1 212 ? -27.859 -4.977 -2.465 1 91.25 212 LEU B C 1
ATOM 6154 O O . LEU B 1 212 ? -27.281 -3.982 -2.908 1 91.25 212 LEU B O 1
ATOM 6158 N N . LEU B 1 213 ? -28.859 -5.539 -3.062 1 91.31 213 LEU B N 1
ATOM 6159 C CA . LEU B 1 213 ? -29.172 -5.176 -4.441 1 91.31 213 LEU B CA 1
ATOM 6160 C C . LEU B 1 213 ? -30.484 -4.422 -4.516 1 91.31 213 LEU B C 1
ATOM 6162 O O . LEU B 1 213 ? -31.406 -4.672 -3.721 1 91.31 213 LEU B O 1
ATOM 6166 N N . THR B 1 214 ? -30.547 -3.551 -5.488 1 90.38 214 THR B N 1
ATOM 6167 C CA . THR B 1 214 ? -31.781 -2.83 -5.77 1 90.38 214 THR B CA 1
ATOM 6168 C C . THR B 1 214 ? -32.562 -3.51 -6.895 1 90.38 214 THR B C 1
ATOM 6170 O O . THR B 1 214 ? -33.75 -3.271 -7.059 1 90.38 214 THR B O 1
ATOM 6173 N N . VAL B 1 215 ? -31.844 -4.254 -7.641 1 86 215 VAL B N 1
ATOM 6174 C CA . VAL B 1 215 ? -32.469 -4.902 -8.797 1 86 215 VAL B CA 1
ATOM 6175 C C . VAL B 1 215 ? -32.812 -6.352 -8.453 1 86 215 VAL B C 1
ATOM 6177 O O . VAL B 1 215 ? -32.188 -6.957 -7.586 1 86 215 VAL B O 1
ATOM 6180 N N . LYS B 1 216 ? -33.938 -6.848 -9.023 1 72.06 216 LYS B N 1
ATOM 6181 C CA . LYS B 1 216 ? -34.375 -8.227 -8.797 1 72.06 216 LYS B CA 1
ATOM 6182 C C . LYS B 1 216 ? -33.625 -9.195 -9.703 1 72.06 216 LYS B C 1
ATOM 6184 O O . LYS B 1 216 ? -33.938 -9.328 -10.883 1 72.06 216 LYS B O 1
ATOM 6189 N N . MET B 1 217 ? -32.344 -9.156 -9.617 1 63.75 217 MET B N 1
ATOM 6190 C CA . MET B 1 217 ? -31.609 -10.102 -10.445 1 63.75 217 MET B CA 1
ATOM 6191 C C . MET B 1 217 ? -31.75 -11.523 -9.906 1 63.75 217 MET B C 1
ATOM 6193 O O . MET B 1 217 ? -31.922 -11.711 -8.703 1 63.75 217 MET B O 1
ATOM 6197 N N . ASP B 1 218 ? -31.609 -12.5 -10.719 1 58.88 218 ASP B N 1
ATOM 6198 C CA . ASP B 1 218 ? -31.672 -13.938 -10.484 1 58.88 218 ASP B CA 1
ATOM 6199 C C . ASP B 1 218 ? -31.484 -14.258 -9 1 58.88 218 ASP B C 1
ATOM 6201 O O . ASP B 1 218 ? -30.344 -14.391 -8.539 1 58.88 218 ASP B O 1
ATOM 6205 N N . THR B 1 219 ? -32.406 -13.875 -8.117 1 54.22 219 THR B N 1
ATOM 6206 C CA . THR B 1 219 ? -32.531 -13.906 -6.664 1 54.22 219 THR B CA 1
ATOM 6207 C C . THR B 1 219 ? -31.797 -15.117 -6.09 1 54.22 219 THR B C 1
ATOM 6209 O O . THR B 1 219 ? -31.359 -15.102 -4.938 1 54.22 219 THR B O 1
ATOM 6212 N N . ASP B 1 220 ? -31.531 -16.109 -6.883 1 61.25 220 ASP B N 1
ATOM 6213 C CA . ASP B 1 220 ? -31.016 -17.328 -6.27 1 61.25 220 ASP B CA 1
ATOM 6214 C C . ASP B 1 220 ? -29.484 -17.266 -6.16 1 61.25 220 ASP B C 1
ATOM 6216 O O . ASP B 1 220 ? -28.859 -18.219 -5.691 1 61.25 220 ASP B O 1
ATOM 6220 N N . LEU B 1 221 ? -29.016 -16.062 -6.398 1 68.12 221 LEU B N 1
ATOM 6221 C CA . LEU B 1 221 ? -27.562 -16.062 -6.523 1 68.12 221 LEU B CA 1
ATOM 6222 C C . LEU B 1 221 ? -26.922 -15.445 -5.289 1 68.12 221 LEU B C 1
ATOM 6224 O O . LEU B 1 221 ? -25.703 -15.25 -5.258 1 68.12 221 LEU B O 1
ATOM 6228 N N . LEU B 1 222 ? -27.719 -15.078 -4.34 1 72.5 222 LEU B N 1
ATOM 6229 C CA . LEU B 1 222 ? -27.125 -14.578 -3.105 1 72.5 222 LEU B CA 1
ATOM 6230 C C . LEU B 1 222 ? -27.828 -15.172 -1.887 1 72.5 222 LEU B C 1
ATOM 6232 O O . LEU B 1 222 ? -28.797 -15.922 -2.025 1 72.5 222 LEU B O 1
ATOM 6236 N N . GLY B 1 223 ? -27.156 -14.953 -0.724 1 71.75 223 GLY B N 1
ATOM 6237 C CA . GLY B 1 223 ? -27.688 -15.445 0.535 1 71.75 223 GLY B CA 1
ATOM 6238 C C . GLY B 1 223 ? -29.062 -14.898 0.849 1 71.75 223 GLY B C 1
ATOM 6239 O O . GLY B 1 223 ? -29.531 -13.953 0.205 1 71.75 223 GLY B O 1
ATOM 6240 N N . ASN B 1 224 ? -29.766 -15.625 1.715 1 78.19 224 ASN B N 1
ATOM 6241 C CA . ASN B 1 224 ? -31.156 -15.258 2.027 1 78.19 224 ASN B CA 1
ATOM 6242 C C . ASN B 1 224 ? -31.297 -14.797 3.475 1 78.19 224 ASN B C 1
ATOM 6244 O O . ASN B 1 224 ? -32.406 -14.492 3.926 1 78.19 224 ASN B O 1
ATOM 6248 N N . VAL B 1 225 ? -30.156 -14.664 4.027 1 85.25 225 VAL B N 1
ATOM 6249 C CA . VAL B 1 225 ? -30.266 -14.25 5.422 1 85.25 225 VAL B CA 1
ATOM 6250 C C . VAL B 1 225 ? -30.234 -12.727 5.512 1 85.25 225 VAL B C 1
ATOM 6252 O O . VAL B 1 225 ? -29.266 -12.094 5.078 1 85.25 225 VAL B O 1
ATOM 6255 N N . ARG B 1 226 ? -31.234 -12.18 6.152 1 88.19 226 ARG B N 1
ATOM 6256 C CA . ARG B 1 226 ? -31.359 -10.734 6.27 1 88.19 226 ARG B CA 1
ATOM 6257 C C . ARG B 1 226 ? -30.531 -10.203 7.438 1 88.19 226 ARG B C 1
ATOM 6259 O O . ARG B 1 226 ? -30.203 -10.953 8.367 1 88.19 226 ARG B O 1
ATOM 6266 N N . SER B 1 227 ? -30.156 -8.945 7.305 1 90.88 227 SER B N 1
ATOM 6267 C CA . SER B 1 227 ? -29.359 -8.289 8.336 1 90.88 227 SER B CA 1
ATOM 6268 C C . SER B 1 227 ? -30.094 -7.09 8.922 1 90.88 227 SER B C 1
ATOM 6270 O O . SER B 1 227 ? -29.672 -5.945 8.75 1 90.88 227 SER B O 1
ATOM 6272 N N . PRO B 1 228 ? -31.078 -7.285 9.75 1 89.94 228 PRO B N 1
ATOM 6273 C CA . PRO B 1 228 ? -31.844 -6.156 10.273 1 89.94 228 PRO B CA 1
ATOM 6274 C C . PRO B 1 228 ? -31.094 -5.379 11.352 1 89.94 228 PRO B C 1
ATOM 6276 O O . PRO B 1 228 ? -31.375 -4.199 11.578 1 89.94 228 PRO B O 1
ATOM 6279 N N . HIS B 1 229 ? -30.125 -5.969 11.906 1 93.06 229 HIS B N 1
ATOM 6280 C CA . HIS B 1 229 ? -29.516 -5.328 13.07 1 93.06 229 HIS B CA 1
ATOM 6281 C C . HIS B 1 229 ? -28.094 -4.883 12.758 1 93.06 229 HIS B C 1
ATOM 6283 O O . HIS B 1 229 ? -27.266 -4.73 13.672 1 93.06 229 HIS B O 1
ATOM 6289 N N . TRP B 1 230 ? -27.734 -4.758 11.508 1 93.56 230 TRP B N 1
ATOM 6290 C CA . TRP B 1 230 ? -26.391 -4.289 11.164 1 93.56 230 TRP B CA 1
ATOM 6291 C C . TRP B 1 230 ? -26.422 -3.477 9.875 1 93.56 230 TRP B C 1
ATOM 6293 O O . TRP B 1 230 ? -27.109 -3.838 8.922 1 93.56 230 TRP B O 1
ATOM 6303 N N . THR B 1 231 ? -25.703 -2.379 9.906 1 90.88 231 THR B N 1
ATOM 6304 C CA . THR B 1 231 ? -25.422 -1.608 8.703 1 90.88 231 THR B CA 1
ATOM 6305 C C . THR B 1 231 ? -23.953 -1.195 8.656 1 90.88 231 THR B C 1
ATOM 6307 O O . THR B 1 231 ? -23.281 -1.13 9.695 1 90.88 231 THR B O 1
ATOM 6310 N N . LEU B 1 232 ? -23.438 -0.965 7.543 1 89.81 232 LEU B N 1
ATOM 6311 C CA . LEU B 1 232 ? -22.031 -0.602 7.383 1 89.81 232 LEU B CA 1
ATOM 6312 C C . LEU B 1 232 ? -21.719 0.703 8.109 1 89.81 232 LEU B C 1
ATOM 6314 O O . LEU B 1 232 ? -20.672 0.831 8.742 1 89.81 232 LEU B O 1
ATOM 6318 N N . ASP B 1 233 ? -22.609 1.635 8.172 1 87.06 233 ASP B N 1
ATOM 6319 C CA . ASP B 1 233 ? -22.375 2.967 8.727 1 87.06 233 ASP B CA 1
ATOM 6320 C C . ASP B 1 233 ? -22.484 2.955 10.25 1 87.06 233 ASP B C 1
ATOM 6322 O O . ASP B 1 233 ? -21.641 3.531 10.938 1 87.06 233 ASP B O 1
ATOM 6326 N N . SER B 1 234 ? -23.422 2.248 10.758 1 87.75 234 SER B N 1
ATOM 6327 C CA . SER B 1 234 ? -23.703 2.34 12.188 1 87.75 234 SER B CA 1
ATOM 6328 C C . SER B 1 234 ? -23.188 1.113 12.93 1 87.75 234 SER B C 1
ATOM 6330 O O . SER B 1 234 ? -23.078 1.124 14.164 1 87.75 234 SER B O 1
ATOM 6332 N N . GLY B 1 235 ? -22.828 0.133 12.234 1 90.44 235 GLY B N 1
ATOM 6333 C CA . GLY B 1 235 ? -22.438 -1.096 12.906 1 90.44 235 GLY B CA 1
ATOM 6334 C C . GLY B 1 235 ? -23.609 -1.87 13.477 1 90.44 235 GLY B C 1
ATOM 6335 O O . GLY B 1 235 ? -24.703 -1.838 12.922 1 90.44 235 GLY B O 1
ATOM 6336 N N . TYR B 1 236 ? -23.328 -2.691 14.492 1 94.06 236 TYR B N 1
ATOM 6337 C CA . TYR B 1 236 ? -24.391 -3.484 15.117 1 94.06 236 TYR B CA 1
ATOM 6338 C C . TYR B 1 236 ? -25.25 -2.617 16.031 1 94.06 236 TYR B C 1
ATOM 6340 O O . TYR B 1 236 ? -24.734 -1.777 16.766 1 94.06 236 TYR B O 1
ATOM 6348 N N . SER B 1 237 ? -26.531 -2.857 15.938 1 92.94 237 SER B N 1
ATOM 6349 C CA . SER B 1 237 ? -27.469 -2.123 16.797 1 92.94 237 SER B CA 1
ATOM 6350 C C . SER B 1 237 ? -27.453 -2.674 18.219 1 92.94 237 SER B C 1
ATOM 6352 O O . SER B 1 237 ? -26.859 -3.721 18.484 1 92.94 237 SER B O 1
ATOM 6354 N N . SER B 1 238 ? -28.141 -1.937 19.094 1 91.56 238 SER B N 1
ATOM 6355 C CA . SER B 1 238 ? -28.219 -2.346 20.484 1 91.56 238 SER B CA 1
ATOM 6356 C C . SER B 1 238 ? -29.047 -3.615 20.656 1 91.56 238 SER B C 1
ATOM 6358 O O . SER B 1 238 ? -28.906 -4.332 21.641 1 91.56 238 SER B O 1
ATOM 6360 N N . LYS B 1 239 ? -29.812 -3.898 19.672 1 91.25 239 LYS B N 1
ATOM 6361 C CA . LYS B 1 239 ? -30.688 -5.074 19.75 1 91.25 239 LYS B CA 1
ATOM 6362 C C . LYS B 1 239 ? -29.984 -6.301 19.156 1 91.25 239 LYS B C 1
ATOM 6364 O O . LYS B 1 239 ? -30.547 -7.398 19.156 1 91.25 239 LYS B O 1
ATOM 6369 N N . ALA B 1 240 ? -28.719 -6.09 18.672 1 91.12 240 ALA B N 1
ATOM 6370 C CA . ALA B 1 240 ? -28 -7.203 18.062 1 91.12 240 ALA B CA 1
ATOM 6371 C C . ALA B 1 240 ? -27.578 -8.227 19.109 1 91.12 240 ALA B C 1
ATOM 6373 O O . ALA B 1 240 ? -27.094 -7.863 20.172 1 91.12 240 ALA B O 1
ATOM 6374 N N . ASN B 1 241 ? -27.859 -9.484 18.812 1 88.62 241 ASN B N 1
ATOM 6375 C CA . ASN B 1 241 ? -27.453 -10.586 19.672 1 88.62 241 ASN B CA 1
ATOM 6376 C C . ASN B 1 241 ? -26.297 -11.367 19.078 1 88.62 241 ASN B C 1
ATOM 6378 O O . ASN B 1 241 ? -25.703 -10.953 18.078 1 88.62 241 ASN B O 1
ATOM 6382 N N . LEU B 1 242 ? -25.953 -12.492 19.625 1 84.44 242 LEU B N 1
ATOM 6383 C CA . LEU B 1 242 ? -24.797 -13.289 19.203 1 84.44 242 LEU B CA 1
ATOM 6384 C C . LEU B 1 242 ? -25.078 -13.969 17.859 1 84.44 242 LEU B C 1
ATOM 6386 O O . LEU B 1 242 ? -24.141 -14.32 17.141 1 84.44 242 LEU B O 1
ATOM 6390 N N . THR B 1 243 ? -26.328 -14.062 17.516 1 84.81 243 THR B N 1
ATOM 6391 C CA . THR B 1 243 ? -26.688 -14.773 16.297 1 84.81 243 THR B CA 1
ATOM 6392 C C . THR B 1 243 ? -27.094 -13.797 15.203 1 84.81 243 THR B C 1
ATOM 6394 O O . THR B 1 243 ? -27.547 -14.211 14.133 1 84.81 243 THR B O 1
ATOM 6397 N N . SER B 1 244 ? -26.859 -12.586 15.523 1 90.31 244 SER B N 1
ATOM 6398 C CA . SER B 1 244 ? -27.25 -11.594 14.539 1 90.31 244 SER B CA 1
ATOM 6399 C C . SER B 1 244 ? -26.359 -11.664 13.297 1 90.31 244 SER B C 1
ATOM 6401 O O . SER B 1 244 ? -25.141 -11.867 13.406 1 90.31 244 SER B O 1
ATOM 6403 N N . TYR B 1 245 ? -26.984 -11.516 12.156 1 93.12 245 TYR B N 1
ATOM 6404 C CA . TYR B 1 245 ? -26.281 -11.5 10.875 1 93.12 245 TYR B CA 1
ATOM 6405 C C . TYR B 1 245 ? -25.906 -10.078 10.477 1 93.12 245 TYR B C 1
ATOM 6407 O O . TYR B 1 245 ? -26.688 -9.148 10.664 1 93.12 245 TYR B O 1
ATOM 6415 N N . PRO B 1 246 ? -24.703 -9.898 9.922 1 94.12 246 PRO B N 1
ATOM 6416 C CA . PRO B 1 246 ? -23.672 -10.898 9.664 1 94.12 246 PRO B CA 1
ATOM 6417 C C . PRO B 1 246 ? -23.031 -11.422 10.945 1 94.12 246 PRO B C 1
ATOM 6419 O O . PRO B 1 246 ? -23 -10.719 11.961 1 94.12 246 PRO B O 1
ATOM 6422 N N . TYR B 1 247 ? -22.484 -12.586 10.797 1 94.94 247 TYR B N 1
ATOM 6423 C CA . TYR B 1 247 ? -21.922 -13.242 11.969 1 94.94 247 TYR B CA 1
ATOM 6424 C C . TYR B 1 247 ? -20.641 -12.531 12.422 1 94.94 247 TYR B C 1
ATOM 6426 O O . TYR B 1 247 ? -19.906 -11.977 11.602 1 94.94 247 TYR B O 1
ATOM 6434 N N . ARG B 1 248 ? -20.469 -12.555 13.703 1 93.38 248 ARG B N 1
ATOM 6435 C CA . ARG B 1 248 ? -19.266 -11.977 14.281 1 93.38 248 ARG B CA 1
ATOM 6436 C C . ARG B 1 248 ? -18.453 -13.031 15.031 1 93.38 248 ARG B C 1
ATOM 6438 O O . ARG B 1 248 ? -18.984 -14.078 15.406 1 93.38 248 ARG B O 1
ATOM 6445 N N . SER B 1 249 ? -17.203 -12.82 15.062 1 92.94 249 SER B N 1
ATOM 6446 C CA . SER B 1 249 ? -16.359 -13.703 15.852 1 92.94 249 SER B CA 1
ATOM 6447 C C . SER B 1 249 ? -16.328 -13.281 17.312 1 92.94 249 SER B C 1
ATOM 6449 O O . SER B 1 249 ? -16.281 -12.094 17.625 1 92.94 249 SER B O 1
ATOM 6451 N N . ILE B 1 250 ? -16.375 -14.188 18.203 1 91.06 250 ILE B N 1
ATOM 6452 C CA . ILE B 1 250 ? -16.438 -13.906 19.641 1 91.06 250 ILE B CA 1
ATOM 6453 C C . ILE B 1 250 ? -15.031 -13.547 20.141 1 91.06 250 ILE B C 1
ATOM 6455 O O . ILE B 1 250 ? -14.891 -12.961 21.219 1 91.06 250 ILE B O 1
ATOM 6459 N N . GLY B 1 251 ? -14.062 -13.875 19.406 1 91.56 251 GLY B N 1
ATOM 6460 C CA . GLY B 1 251 ? -12.695 -13.578 19.781 1 91.56 251 GLY B CA 1
ATOM 6461 C C . GLY B 1 251 ? -11.688 -13.875 18.688 1 91.56 251 GLY B C 1
ATOM 6462 O O . GLY B 1 251 ? -12.07 -14.281 17.594 1 91.56 251 GLY B O 1
ATOM 6463 N N . PRO B 1 252 ? -10.469 -13.516 19.031 1 93.88 252 PRO B N 1
ATOM 6464 C CA . PRO B 1 252 ? -9.406 -13.859 18.094 1 93.88 252 PRO B CA 1
ATOM 6465 C C . PRO B 1 252 ? -9.016 -15.336 18.141 1 93.88 252 PRO B C 1
ATOM 6467 O O . PRO B 1 252 ? -9.422 -16.047 19.062 1 93.88 252 PRO B O 1
ATOM 6470 N N . GLY B 1 253 ? -8.266 -15.781 17.094 1 92.88 253 GLY B N 1
ATOM 6471 C CA . GLY B 1 253 ? -7.746 -17.141 17.109 1 92.88 253 GLY B CA 1
ATOM 6472 C C . GLY B 1 253 ? -8.516 -18.078 16.188 1 92.88 253 GLY B C 1
ATOM 6473 O O . GLY B 1 253 ? -9.656 -17.797 15.828 1 92.88 253 GLY B O 1
ATOM 6474 N N . ALA B 1 254 ? -7.953 -19.172 16.016 1 90.56 254 ALA B N 1
ATOM 6475 C CA . ALA B 1 254 ? -8.469 -20.141 15.047 1 90.56 254 ALA B CA 1
ATOM 6476 C C . ALA B 1 254 ? -9.742 -20.812 15.562 1 90.56 254 ALA B C 1
ATOM 6478 O O . ALA B 1 254 ? -10.617 -21.188 14.781 1 90.56 254 ALA B O 1
ATOM 6479 N N . LEU B 1 255 ? -9.891 -20.906 16.797 1 90.12 255 LEU B N 1
ATOM 6480 C CA . LEU B 1 255 ? -11.055 -21.578 17.359 1 90.12 255 LEU B CA 1
ATOM 6481 C C . LEU B 1 255 ? -12.312 -20.734 17.156 1 90.12 255 LEU B C 1
ATOM 6483 O O . LEU B 1 255 ? -13.398 -21.281 16.953 1 90.12 255 LEU B O 1
ATOM 6487 N N . ALA B 1 256 ? -12.117 -19.469 17.172 1 93 256 ALA B N 1
ATOM 6488 C CA . ALA B 1 256 ? -13.258 -18.562 17.047 1 93 256 ALA B CA 1
ATOM 6489 C C . ALA B 1 256 ? -13.539 -18.234 15.578 1 93 256 ALA B C 1
ATOM 6491 O O . ALA B 1 256 ? -14.531 -17.578 15.266 1 93 256 ALA B O 1
ATOM 6492 N N . GLY B 1 257 ? -12.711 -18.703 14.766 1 95.94 257 GLY B N 1
ATOM 6493 C CA . GLY B 1 257 ? -12.836 -18.344 13.367 1 95.94 257 GLY B CA 1
ATOM 6494 C C . GLY B 1 257 ? -13.539 -19.406 12.539 1 95.94 257 GLY B C 1
ATOM 6495 O O . GLY B 1 257 ? -14.391 -20.125 13.047 1 95.94 257 GLY B O 1
ATOM 6496 N N . LEU B 1 258 ? -13.352 -19.328 11.266 1 97.06 258 LEU B N 1
ATOM 6497 C CA . LEU B 1 258 ? -13.953 -20.234 10.289 1 97.06 258 LEU B CA 1
ATOM 6498 C C . LEU B 1 258 ? -12.953 -21.297 9.859 1 97.06 258 LEU B C 1
ATOM 6500 O O . LEU B 1 258 ? -11.812 -20.984 9.523 1 97.06 258 LEU B O 1
ATOM 6504 N N . SER B 1 259 ? -13.32 -22.562 9.984 1 96 259 SER B N 1
ATOM 6505 C CA . SER B 1 259 ? -12.523 -23.688 9.516 1 96 259 SER B CA 1
ATOM 6506 C C . SER B 1 259 ? -13.32 -24.578 8.562 1 96 259 SER B C 1
ATOM 6508 O O . SER B 1 259 ? -14.422 -25.016 8.898 1 96 259 SER B O 1
ATOM 6510 N N . ILE B 1 260 ? -12.711 -24.781 7.426 1 94.31 260 ILE B N 1
ATOM 6511 C CA . ILE B 1 260 ? -13.43 -25.562 6.43 1 94.31 260 ILE B CA 1
ATOM 6512 C C . ILE B 1 260 ? -12.477 -26.562 5.766 1 94.31 260 ILE B C 1
ATOM 6514 O O . ILE B 1 260 ? -11.32 -26.234 5.496 1 94.31 260 ILE B O 1
ATOM 6518 N N . MET B 1 261 ? -12.945 -27.734 5.523 1 93.19 261 MET B N 1
ATOM 6519 C CA . MET B 1 261 ? -12.242 -28.75 4.742 1 93.19 261 MET B CA 1
ATOM 6520 C C . MET B 1 261 ? -12.914 -28.953 3.391 1 93.19 261 MET B C 1
ATOM 6522 O O . MET B 1 261 ? -14.094 -29.312 3.326 1 93.19 261 MET B O 1
ATOM 6526 N N . LEU B 1 262 ? -12.172 -28.672 2.395 1 92.5 262 LEU B N 1
ATOM 6527 C CA . LEU B 1 262 ? -12.664 -28.828 1.03 1 92.5 262 LEU B CA 1
ATOM 6528 C C . LEU B 1 262 ? -12.078 -30.062 0.368 1 92.5 262 LEU B C 1
ATOM 6530 O O . LEU B 1 262 ? -10.867 -30.281 0.409 1 92.5 262 LEU B O 1
ATOM 6534 N N . ILE B 1 263 ? -12.938 -30.859 -0.216 1 91.19 263 ILE B N 1
ATOM 6535 C CA . ILE B 1 263 ? -12.5 -32.125 -0.786 1 91.19 263 ILE B CA 1
ATOM 6536 C C . ILE B 1 263 ? -12.633 -32.094 -2.307 1 91.19 263 ILE B C 1
ATOM 6538 O O . ILE B 1 263 ? -13.641 -31.625 -2.838 1 91.19 263 ILE B O 1
ATOM 6542 N N . SER B 1 264 ? -11.586 -32.438 -2.961 1 91.12 264 SER B N 1
ATOM 6543 C CA . SER B 1 264 ? -11.562 -32.562 -4.414 1 91.12 264 SER B CA 1
ATOM 6544 C C . SER B 1 264 ? -11.102 -33.938 -4.859 1 91.12 264 SER B C 1
ATOM 6546 O O . SER B 1 264 ? -10.328 -34.594 -4.164 1 91.12 264 SER B O 1
ATOM 6548 N N . GLN B 1 265 ? -11.609 -34.375 -6.008 1 91.12 265 GLN B N 1
ATOM 6549 C CA . GLN B 1 265 ? -11.227 -35.688 -6.574 1 91.12 265 GLN B CA 1
ATOM 6550 C C . GLN B 1 265 ? -10.281 -35.5 -7.754 1 91.12 265 GLN B C 1
ATOM 6552 O O . GLN B 1 265 ? -10.484 -34.625 -8.594 1 91.12 265 GLN B O 1
ATOM 6557 N N . GLU B 1 266 ? -9.32 -36.312 -7.824 1 91.62 266 GLU B N 1
ATOM 6558 C CA . GLU B 1 266 ? -8.297 -36.25 -8.867 1 91.62 266 GLU B CA 1
ATOM 6559 C C . GLU B 1 266 ? -8.914 -36.375 -10.258 1 91.62 266 GLU B C 1
ATOM 6561 O O . GLU B 1 266 ? -8.492 -35.688 -11.188 1 91.62 266 GLU B O 1
ATOM 6566 N N . LYS B 1 267 ? -9.922 -37.125 -10.398 1 90.94 267 LYS B N 1
ATOM 6567 C CA . LYS B 1 267 ? -10.523 -37.406 -11.703 1 90.94 267 LYS B CA 1
ATOM 6568 C C . LYS B 1 267 ? -11.188 -36.156 -12.281 1 90.94 267 LYS B C 1
ATOM 6570 O O . LYS B 1 267 ? -11.367 -36.062 -13.492 1 90.94 267 LYS B O 1
ATOM 6575 N N . ASN B 1 268 ? -11.492 -35.219 -11.367 1 92.75 268 ASN B N 1
ATOM 6576 C CA . ASN B 1 268 ? -12.227 -34.031 -11.828 1 92.75 268 ASN B CA 1
ATOM 6577 C C . ASN B 1 268 ? -11.289 -32.875 -12.125 1 92.75 268 ASN B C 1
ATOM 6579 O O . ASN B 1 268 ? -11.727 -31.828 -12.602 1 92.75 268 ASN B O 1
ATOM 6583 N N . LEU B 1 269 ? -10.016 -33.094 -11.914 1 92.5 269 LEU B N 1
ATOM 6584 C CA . LEU B 1 269 ? -9.078 -32.031 -12.172 1 92.5 269 LEU B CA 1
ATOM 6585 C C . LEU B 1 269 ? -8.961 -31.75 -13.672 1 92.5 269 LEU B C 1
ATOM 6587 O O . LEU B 1 269 ? -8.914 -32.688 -14.469 1 92.5 269 LEU B O 1
ATOM 6591 N N . GLU B 1 270 ? -9.141 -30.484 -14.039 1 91.56 270 GLU B N 1
ATOM 6592 C CA . GLU B 1 270 ? -9.102 -30.047 -15.43 1 91.56 270 GLU B CA 1
ATOM 6593 C C . GLU B 1 270 ? -7.938 -29.094 -15.672 1 91.56 270 GLU B C 1
ATOM 6595 O O . GLU B 1 270 ? -7.93 -27.969 -15.148 1 91.56 270 GLU B O 1
ATOM 6600 N N . TYR B 1 271 ? -7.02 -29.453 -16.578 1 91.5 271 TYR B N 1
ATOM 6601 C CA . TYR B 1 271 ? -5.793 -28.688 -16.75 1 91.5 271 TYR B CA 1
ATOM 6602 C C . TYR B 1 271 ? -5.863 -27.812 -18 1 91.5 271 TYR B C 1
ATOM 6604 O O . TYR B 1 271 ? -5.191 -26.781 -18.078 1 91.5 271 TYR B O 1
ATOM 6612 N N . MET B 1 272 ? -6.641 -28.156 -18.953 1 91 272 MET B N 1
ATOM 6613 C CA . MET B 1 272 ? -6.715 -27.359 -20.188 1 91 272 MET B CA 1
ATOM 6614 C C . MET B 1 272 ? -7.43 -26.031 -19.922 1 91 272 MET B C 1
ATOM 6616 O O . MET B 1 272 ? -6.906 -24.969 -20.25 1 91 272 MET B O 1
ATOM 6620 N N . CYS B 1 273 ? -8.594 -26.125 -19.281 1 91.69 273 CYS B N 1
ATOM 6621 C CA . CYS B 1 273 ? -9.422 -24.953 -19.031 1 91.69 273 CYS B CA 1
ATOM 6622 C C . CYS B 1 273 ? -8.891 -24.156 -17.844 1 91.69 273 CYS B C 1
ATOM 6624 O O . CYS B 1 273 ? -8.781 -22.938 -17.906 1 91.69 273 CYS B O 1
ATOM 6626 N N . ASN B 1 274 ? -8.492 -24.828 -16.781 1 89.69 274 ASN B N 1
ATOM 6627 C CA . ASN B 1 274 ? -8.172 -24.172 -15.516 1 89.69 274 ASN B CA 1
ATOM 6628 C C . ASN B 1 274 ? -6.691 -23.828 -15.422 1 89.69 274 ASN B C 1
ATOM 6630 O O . ASN B 1 274 ? -6.293 -23.016 -14.578 1 89.69 274 ASN B O 1
ATOM 6634 N N . GLY B 1 275 ? -5.914 -24.422 -16.25 1 89.25 275 GLY B N 1
ATOM 6635 C CA . GLY B 1 275 ? -4.488 -24.141 -16.188 1 89.25 275 GLY B CA 1
ATOM 6636 C C . GLY B 1 275 ? -3.74 -25.062 -15.234 1 89.25 275 GLY B C 1
ATOM 6637 O O . GLY B 1 275 ? -4.289 -26.062 -14.766 1 89.25 275 GLY B O 1
ATOM 6638 N N . PRO B 1 276 ? -2.5 -24.75 -14.969 1 92.12 276 PRO B N 1
ATOM 6639 C CA . PRO B 1 276 ? -1.626 -25.641 -14.211 1 92.12 276 PRO B CA 1
ATOM 6640 C C . PRO B 1 276 ? -1.852 -25.562 -12.703 1 92.12 276 PRO B C 1
ATOM 6642 O O . PRO B 1 276 ? -1.296 -26.344 -11.938 1 92.12 276 PRO B O 1
ATOM 6645 N N . VAL B 1 277 ? -2.557 -24.625 -12.289 1 92.94 277 VAL B N 1
ATOM 6646 C CA . VAL B 1 277 ? -2.795 -24.453 -10.859 1 92.94 277 VAL B CA 1
ATOM 6647 C C . VAL B 1 277 ? -4.191 -24.953 -10.5 1 92.94 277 VAL B C 1
ATOM 6649 O O . VAL B 1 277 ? -5.18 -24.547 -11.117 1 92.94 277 VAL B O 1
ATOM 6652 N N . GLN B 1 278 ? -4.25 -25.859 -9.547 1 94.06 278 GLN B N 1
ATOM 6653 C CA . GLN B 1 278 ? -5.516 -26.422 -9.094 1 94.06 278 GLN B CA 1
ATOM 6654 C C . GLN B 1 278 ? -5.828 -26 -7.66 1 94.06 278 GLN B C 1
ATOM 6656 O O . GLN B 1 278 ? -4.996 -25.391 -6.996 1 94.06 278 GLN B O 1
ATOM 6661 N N . GLY B 1 279 ? -7.051 -26.234 -7.25 1 94.25 279 GLY B N 1
ATOM 6662 C CA . GLY B 1 279 ? -7.438 -25.875 -5.895 1 94.25 279 GLY B CA 1
ATOM 6663 C C . GLY B 1 279 ? -8.633 -24.953 -5.832 1 94.25 279 GLY B C 1
ATOM 6664 O O . GLY B 1 279 ? -9.625 -25.156 -6.539 1 94.25 279 GLY B O 1
ATOM 6665 N N . TYR B 1 280 ? -8.547 -24 -4.875 1 94.62 280 TYR B N 1
ATOM 6666 C CA . TYR B 1 280 ? -9.672 -23.094 -4.645 1 94.62 280 TYR B CA 1
ATOM 6667 C C . TYR B 1 280 ? -9.203 -21.656 -4.594 1 94.62 280 TYR B C 1
ATOM 6669 O O . TYR B 1 280 ? -8.086 -21.375 -4.156 1 94.62 280 TYR B O 1
ATOM 6677 N N . LYS B 1 281 ? -10.023 -20.781 -5.109 1 94.12 281 LYS B N 1
ATOM 6678 C CA . LYS B 1 281 ? -9.82 -19.344 -4.941 1 94.12 281 LYS B CA 1
ATOM 6679 C C . LYS B 1 281 ? -10.688 -18.797 -3.816 1 94.12 281 LYS B C 1
ATOM 6681 O O . LYS B 1 281 ? -11.883 -19.078 -3.75 1 94.12 281 LYS B O 1
ATOM 6686 N N . VAL B 1 282 ? -10.055 -18.078 -2.943 1 96.19 282 VAL B N 1
ATOM 6687 C CA . VAL B 1 282 ? -10.781 -17.547 -1.798 1 96.19 282 VAL B CA 1
ATOM 6688 C C . VAL B 1 282 ? -10.633 -16.031 -1.745 1 96.19 282 VAL B C 1
ATOM 6690 O O . VAL B 1 282 ? -9.531 -15.5 -1.945 1 96.19 282 VAL B O 1
ATOM 6693 N N . LEU B 1 283 ? -11.734 -15.344 -1.521 1 95.44 283 LEU B N 1
ATOM 6694 C CA . LEU B 1 283 ? -11.742 -13.891 -1.416 1 95.44 283 LEU B CA 1
ATOM 6695 C C . LEU B 1 283 ? -12.352 -13.445 -0.091 1 95.44 283 LEU B C 1
ATOM 6697 O O . LEU B 1 283 ? -13.422 -13.914 0.294 1 95.44 283 LEU B O 1
ATOM 6701 N N . LEU B 1 284 ? -11.617 -12.664 0.604 1 95.75 284 LEU B N 1
ATOM 6702 C CA . LEU B 1 284 ? -12.148 -12.008 1.791 1 95.75 284 LEU B CA 1
ATOM 6703 C C . LEU B 1 284 ? -12.609 -10.586 1.469 1 95.75 284 LEU B C 1
ATOM 6705 O O . LEU B 1 284 ? -11.859 -9.805 0.89 1 95.75 284 LEU B O 1
ATOM 6709 N N . HIS B 1 285 ? -13.789 -10.25 1.756 1 94.56 285 HIS B N 1
ATOM 6710 C CA . HIS B 1 285 ? -14.328 -8.922 1.465 1 94.56 285 HIS B CA 1
ATOM 6711 C C . HIS B 1 285 ? -15.367 -8.508 2.504 1 94.56 285 HIS B C 1
ATOM 6713 O O . HIS B 1 285 ? -15.742 -9.312 3.365 1 94.56 285 HIS B O 1
ATOM 6719 N N . SER B 1 286 ? -15.781 -7.301 2.418 1 95.12 286 SER B N 1
ATOM 6720 C CA . SER B 1 286 ? -16.828 -6.816 3.314 1 95.12 286 SER B CA 1
ATOM 6721 C C . SER B 1 286 ? -18.172 -7.473 3.004 1 95.12 286 SER B C 1
ATOM 6723 O O . SER B 1 286 ? -18.469 -7.758 1.845 1 95.12 286 SER B O 1
ATOM 6725 N N . PRO B 1 287 ? -18.969 -7.738 4.078 1 95.25 287 PRO B N 1
ATOM 6726 C CA . PRO B 1 287 ? -20.297 -8.312 3.832 1 95.25 287 PRO B CA 1
ATOM 6727 C C . PRO B 1 287 ? -21.141 -7.461 2.898 1 95.25 287 PRO B C 1
ATOM 6729 O O . PRO B 1 287 ? -22.031 -7.98 2.225 1 95.25 287 PRO B O 1
ATOM 6732 N N . ALA B 1 288 ? -20.812 -6.199 2.807 1 94.38 288 ALA B N 1
ATOM 6733 C CA . ALA B 1 288 ? -21.625 -5.266 2.029 1 94.38 288 ALA B CA 1
ATOM 6734 C C . ALA B 1 288 ? -21.125 -5.172 0.591 1 94.38 288 ALA B C 1
ATOM 6736 O O . ALA B 1 288 ? -21.719 -4.484 -0.239 1 94.38 288 ALA B O 1
ATOM 6737 N N . ASP B 1 289 ? -20.125 -5.887 0.262 1 94.25 289 ASP B N 1
ATOM 6738 C CA . ASP B 1 289 ? -19.562 -5.844 -1.088 1 94.25 289 ASP B CA 1
ATOM 6739 C C . ASP B 1 289 ? -19.953 -7.086 -1.882 1 94.25 289 ASP B C 1
ATOM 6741 O O . ASP B 1 289 ? -20 -8.188 -1.335 1 94.25 289 ASP B O 1
ATOM 6745 N N . TYR B 1 290 ? -20.234 -6.84 -3.129 1 93 290 TYR B N 1
ATOM 6746 C CA . TYR B 1 290 ? -20.359 -7.977 -4.031 1 93 290 TYR B CA 1
ATOM 6747 C C . TYR B 1 290 ? -19 -8.547 -4.395 1 93 290 TYR B C 1
ATOM 6749 O O . TYR B 1 290 ? -18.078 -7.797 -4.75 1 93 290 TYR B O 1
ATOM 6757 N N . PRO B 1 291 ? -18.828 -9.812 -4.254 1 93.19 291 PRO B N 1
ATOM 6758 C CA . PRO B 1 291 ? -17.5 -10.391 -4.457 1 93.19 291 PRO B CA 1
ATOM 6759 C C . PRO B 1 291 ? -17.031 -10.297 -5.906 1 93.19 291 PRO B C 1
ATOM 6761 O O . PRO B 1 291 ? -17.781 -10.641 -6.824 1 93.19 291 PRO B O 1
ATOM 6764 N N . GLN B 1 292 ? -15.867 -9.828 -6.09 1 89.44 292 GLN B N 1
ATOM 6765 C CA . GLN B 1 292 ? -15.172 -9.789 -7.375 1 89.44 292 GLN B CA 1
ATOM 6766 C C . GLN B 1 292 ? -13.867 -10.578 -7.316 1 89.44 292 GLN B C 1
ATOM 6768 O O . GLN B 1 292 ? -12.859 -10.086 -6.816 1 89.44 292 GLN B O 1
ATOM 6773 N N . MET B 1 293 ? -13.789 -11.656 -7.984 1 86.12 293 MET B N 1
ATOM 6774 C CA . MET B 1 293 ? -12.688 -12.602 -7.844 1 86.12 293 MET B CA 1
ATOM 6775 C C . MET B 1 293 ? -11.5 -12.195 -8.711 1 86.12 293 MET B C 1
ATOM 6777 O O . MET B 1 293 ? -10.375 -12.633 -8.477 1 86.12 293 MET B O 1
ATOM 6781 N N . THR B 1 294 ? -11.68 -11.383 -9.68 1 73.88 294 THR B N 1
ATOM 6782 C CA . THR B 1 294 ? -10.609 -11.055 -10.617 1 73.88 294 THR B CA 1
ATOM 6783 C C . THR B 1 294 ? -9.594 -10.117 -9.969 1 73.88 294 THR B C 1
ATOM 6785 O O . THR B 1 294 ? -8.43 -10.078 -10.383 1 73.88 294 THR B O 1
ATOM 6788 N N . ASN B 1 295 ? -9.984 -9.492 -8.969 1 68.44 295 ASN B N 1
ATOM 6789 C CA . ASN B 1 295 ? -9.133 -8.438 -8.43 1 68.44 295 ASN B CA 1
ATOM 6790 C C . ASN B 1 295 ? -8.211 -8.953 -7.332 1 68.44 295 ASN B C 1
ATOM 6792 O O . ASN B 1 295 ? -7.031 -8.609 -7.289 1 68.44 295 ASN B O 1
ATOM 6796 N N . ARG B 1 296 ? -8.898 -9.727 -6.422 1 78.06 296 ARG B N 1
ATOM 6797 C CA . ARG B 1 296 ? -8.125 -10.102 -5.246 1 78.06 296 ARG B CA 1
ATOM 6798 C C . ARG B 1 296 ? -8.555 -11.469 -4.727 1 78.06 296 ARG B C 1
ATOM 6800 O O . ARG B 1 296 ? -9.75 -11.719 -4.527 1 78.06 296 ARG B O 1
ATOM 6807 N N . TYR B 1 297 ? -7.684 -12.414 -4.938 1 88.94 297 TYR B N 1
ATOM 6808 C CA . TYR B 1 297 ? -8.016 -13.695 -4.34 1 88.94 297 TYR B CA 1
ATOM 6809 C C . TYR B 1 297 ? -6.773 -14.367 -3.756 1 88.94 297 TYR B C 1
ATOM 6811 O O . TYR B 1 297 ? -5.648 -13.992 -4.086 1 88.94 297 TYR B O 1
ATOM 6819 N N . ILE B 1 298 ? -7.055 -15.172 -2.848 1 91.94 298 ILE B N 1
ATOM 6820 C CA . ILE B 1 298 ? -6.027 -16.031 -2.279 1 91.94 298 ILE B CA 1
ATOM 6821 C C . ILE B 1 298 ? -6.219 -17.469 -2.791 1 91.94 298 ILE B C 1
ATOM 6823 O O . ILE B 1 298 ? -7.332 -17.984 -2.781 1 91.94 298 ILE B O 1
ATOM 6827 N N . HIS B 1 299 ? -5.199 -17.969 -3.26 1 93.31 299 HIS B N 1
ATOM 6828 C CA . HIS B 1 299 ? -5.293 -19.328 -3.768 1 93.31 299 HIS B CA 1
ATOM 6829 C C . HIS B 1 299 ? -5.02 -20.344 -2.666 1 93.31 299 HIS B C 1
ATOM 6831 O O . HIS B 1 299 ? -4.043 -20.219 -1.926 1 93.31 299 HIS B O 1
ATOM 6837 N N . ILE B 1 300 ? -5.859 -21.328 -2.607 1 95.38 300 ILE B N 1
ATOM 6838 C CA . ILE B 1 300 ? -5.715 -22.422 -1.651 1 95.38 300 ILE B CA 1
ATOM 6839 C C . ILE B 1 300 ? -5.363 -23.719 -2.391 1 95.38 300 ILE B C 1
ATOM 6841 O O . ILE B 1 300 ? -6.199 -24.281 -3.1 1 95.38 300 ILE B O 1
ATOM 6845 N N . PRO B 1 301 ? -4.172 -24.219 -2.189 1 95.06 301 PRO B N 1
ATOM 6846 C CA . PRO B 1 301 ? -3.756 -25.422 -2.904 1 95.06 301 PRO B CA 1
ATOM 6847 C C . PRO B 1 301 ? -4.402 -26.688 -2.346 1 95.06 301 PRO B C 1
ATOM 6849 O O . PRO B 1 301 ? -4.973 -26.656 -1.252 1 95.06 301 PRO B O 1
ATOM 6852 N N . LEU B 1 302 ? -4.285 -27.75 -3.164 1 93.69 302 LEU B N 1
ATOM 6853 C CA . LEU B 1 302 ? -4.758 -29.062 -2.736 1 93.69 302 LEU B CA 1
ATOM 6854 C C . LEU B 1 302 ? -3.768 -29.719 -1.772 1 93.69 302 LEU B C 1
ATOM 6856 O O . LEU B 1 302 ? -2.564 -29.453 -1.845 1 93.69 302 LEU B O 1
ATOM 6860 N N . ASP B 1 303 ? -4.27 -30.453 -0.82 1 93.81 303 ASP B N 1
ATOM 6861 C CA . ASP B 1 303 ? -3.496 -31.234 0.146 1 93.81 303 ASP B CA 1
ATOM 6862 C C . ASP B 1 303 ? -2.658 -30.312 1.039 1 93.81 303 ASP B C 1
ATOM 6864 O O . ASP B 1 303 ? -1.521 -30.656 1.379 1 93.81 303 ASP B O 1
ATOM 6868 N N . GLU B 1 304 ? -3.109 -29.141 1.265 1 95.31 304 GLU B N 1
ATOM 6869 C CA . GLU B 1 304 ? -2.438 -28.203 2.164 1 95.31 304 GLU B CA 1
ATOM 6870 C C . GLU B 1 304 ? -3.426 -27.562 3.135 1 95.31 304 GLU B C 1
ATOM 6872 O O . GLU B 1 304 ? -4.621 -27.484 2.85 1 95.31 304 GLU B O 1
ATOM 6877 N N . GLU B 1 305 ? -2.914 -27.312 4.262 1 96.19 305 GLU B N 1
ATOM 6878 C CA . GLU B 1 305 ? -3.643 -26.484 5.215 1 96.19 305 GLU B CA 1
ATOM 6879 C C . GLU B 1 305 ? -3.186 -25.031 5.141 1 96.19 305 GLU B C 1
ATOM 6881 O O . GLU B 1 305 ? -1.993 -24.734 5.266 1 96.19 305 GLU B O 1
ATOM 6886 N N . VAL B 1 306 ? -4.09 -24.203 4.848 1 96.69 306 VAL B N 1
ATOM 6887 C CA . VAL B 1 306 ? -3.781 -22.781 4.762 1 96.69 306 VAL B CA 1
ATOM 6888 C C . VAL B 1 306 ? -4.461 -22.031 5.91 1 96.69 306 VAL B C 1
ATOM 6890 O O . VAL B 1 306 ? -5.684 -22.094 6.062 1 96.69 306 VAL B O 1
ATOM 6893 N N . MET B 1 307 ? -3.674 -21.422 6.742 1 97.06 307 MET B N 1
ATOM 6894 C CA . MET B 1 307 ? -4.184 -20.578 7.828 1 97.06 307 MET B CA 1
ATOM 6895 C C . MET B 1 307 ? -4.066 -19.109 7.48 1 97.06 307 MET B C 1
ATOM 6897 O O . MET B 1 307 ? -2.979 -18.609 7.172 1 97.06 307 MET B O 1
ATOM 6901 N N . ILE B 1 308 ? -5.195 -18.438 7.539 1 97.19 308 ILE B N 1
ATOM 6902 C CA . ILE B 1 308 ? -5.223 -17.031 7.203 1 97.19 308 ILE B CA 1
ATOM 6903 C C . ILE B 1 308 ? -5.562 -16.203 8.445 1 97.19 308 ILE B C 1
ATOM 6905 O O . ILE B 1 308 ? -6.695 -16.25 8.93 1 97.19 308 ILE B O 1
ATOM 6909 N N . ALA B 1 309 ? -4.598 -15.531 8.945 1 97.44 309 ALA B N 1
ATOM 6910 C CA . ALA B 1 309 ? -4.824 -14.57 10.031 1 97.44 309 ALA B CA 1
ATOM 6911 C C . ALA B 1 309 ? -5.234 -13.211 9.477 1 97.44 309 ALA B C 1
ATOM 6913 O O . ALA B 1 309 ? -4.473 -12.578 8.742 1 97.44 309 ALA B O 1
ATOM 6914 N N . VAL B 1 310 ? -6.375 -12.75 9.891 1 96.88 310 VAL B N 1
ATOM 6915 C CA . VAL B 1 310 ? -6.949 -11.539 9.305 1 96.88 310 VAL B CA 1
ATOM 6916 C C . VAL B 1 310 ? -6.785 -10.375 10.281 1 96.88 310 VAL B C 1
ATOM 6918 O O . VAL B 1 310 ? -7.035 -10.516 11.477 1 96.88 310 VAL B O 1
ATOM 6921 N N . LYS B 1 311 ? -6.355 -9.32 9.75 1 95.19 311 LYS B N 1
ATOM 6922 C CA . LYS B 1 311 ? -6.289 -8.047 10.461 1 95.19 311 LYS B CA 1
ATOM 6923 C C . LYS B 1 311 ? -7.184 -7 9.797 1 95.19 311 LYS B C 1
ATOM 6925 O O . LYS B 1 311 ? -6.777 -6.344 8.836 1 95.19 311 LYS B O 1
ATOM 6930 N N . PRO B 1 312 ? -8.359 -6.734 10.391 1 94.25 312 PRO B N 1
ATOM 6931 C CA . PRO B 1 312 ? -9.273 -5.762 9.781 1 94.25 312 PRO B CA 1
ATOM 6932 C C . PRO B 1 312 ? -8.789 -4.324 9.938 1 94.25 312 PRO B C 1
ATOM 6934 O O . PRO B 1 312 ? -8.227 -3.965 10.977 1 94.25 312 PRO B O 1
ATOM 6937 N N . GLN B 1 313 ? -8.906 -3.621 8.844 1 92.12 313 GLN B N 1
ATOM 6938 C CA . GLN B 1 313 ? -8.664 -2.184 8.836 1 92.12 313 GLN B CA 1
ATOM 6939 C C . GLN B 1 313 ? -9.945 -1.407 8.555 1 92.12 313 GLN B C 1
ATOM 6941 O O . GLN B 1 313 ? -10.5 -1.488 7.457 1 92.12 313 GLN B O 1
ATOM 6946 N N . MET B 1 314 ? -10.344 -0.648 9.57 1 92.88 314 MET B N 1
ATOM 6947 C CA . MET B 1 314 ? -11.609 0.067 9.43 1 92.88 314 MET B CA 1
ATOM 6948 C C . MET B 1 314 ? -11.398 1.573 9.539 1 92.88 314 MET B C 1
ATOM 6950 O O . MET B 1 314 ? -10.609 2.035 10.367 1 92.88 314 MET B O 1
ATOM 6954 N N . ILE B 1 315 ? -12.023 2.279 8.68 1 91.19 315 ILE B N 1
ATOM 6955 C CA . ILE B 1 315 ? -12.008 3.736 8.734 1 91.19 315 ILE B CA 1
ATOM 6956 C C . ILE B 1 315 ? -13.43 4.254 8.961 1 91.19 315 ILE B C 1
ATOM 6958 O O . ILE B 1 315 ? -14.391 3.725 8.398 1 91.19 315 ILE B O 1
ATOM 6962 N N . GLN B 1 316 ? -13.547 5.207 9.82 1 91.25 316 GLN B N 1
ATOM 6963 C CA . GLN B 1 316 ? -14.836 5.82 10.117 1 91.25 316 GLN B CA 1
ATOM 6964 C C . GLN B 1 316 ? -14.742 7.344 10.109 1 91.25 316 GLN B C 1
ATOM 6966 O O . GLN B 1 316 ? -13.648 7.902 10.242 1 91.25 316 GLN B O 1
ATOM 6971 N N . ASN B 1 317 ? -15.875 7.906 9.922 1 88.94 317 ASN B N 1
ATOM 6972 C CA . ASN B 1 317 ? -15.969 9.359 9.914 1 88.94 317 ASN B CA 1
ATOM 6973 C C . ASN B 1 317 ? -16.5 9.898 11.242 1 88.94 317 ASN B C 1
ATOM 6975 O O . ASN B 1 317 ? -17.359 9.273 11.867 1 88.94 317 ASN B O 1
ATOM 6979 N N . SER B 1 318 ? -15.938 11.023 11.586 1 88.25 318 SER B N 1
ATOM 6980 C CA . SER B 1 318 ? -16.484 11.695 12.766 1 88.25 318 SER B CA 1
ATOM 6981 C C . SER B 1 318 ? -17.844 12.312 12.477 1 88.25 318 SER B C 1
ATOM 6983 O O . SER B 1 318 ? -18.172 12.586 11.32 1 88.25 318 SER B O 1
ATOM 6985 N N . ARG B 1 319 ? -18.594 12.602 13.531 1 86.38 319 ARG B N 1
ATOM 6986 C CA . ARG B 1 319 ? -19.938 13.156 13.406 1 86.38 319 ARG B CA 1
ATOM 6987 C C . ARG B 1 319 ? -19.906 14.578 12.867 1 86.38 319 ARG B C 1
ATOM 6989 O O . ARG B 1 319 ? -20.797 14.984 12.109 1 86.38 319 ARG B O 1
ATOM 6996 N N . THR B 1 320 ? -18.844 15.195 13.148 1 85.25 320 THR B N 1
ATOM 6997 C CA . THR B 1 320 ? -18.75 16.594 12.742 1 85.25 320 THR B CA 1
ATOM 6998 C C . THR B 1 320 ? -18.547 16.703 11.227 1 85.25 320 THR B C 1
ATOM 7000 O O . THR B 1 320 ? -18.953 17.703 10.617 1 85.25 320 THR B O 1
ATOM 7003 N N . LEU B 1 321 ? -18.031 15.727 10.68 1 88.06 321 LEU B N 1
ATOM 7004 C CA . LEU B 1 321 ? -17.703 15.781 9.25 1 88.06 321 LEU B CA 1
ATOM 7005 C C . LEU B 1 321 ? -18.922 15.422 8.406 1 88.06 321 LEU B C 1
ATOM 7007 O O . LEU B 1 321 ? -18.906 15.57 7.184 1 88.06 321 LEU B O 1
ATOM 7011 N N . GLU B 1 322 ? -19.984 14.984 9.047 1 87.56 322 GLU B N 1
ATOM 7012 C CA . GLU B 1 322 ? -21.188 14.562 8.312 1 87.56 322 GLU B CA 1
ATOM 7013 C C . GLU B 1 322 ? -21.844 15.75 7.613 1 87.56 322 GLU B C 1
ATOM 7015 O O . GLU B 1 322 ? -22.562 15.578 6.621 1 87.56 322 GLU B O 1
ATOM 7020 N N . TYR B 1 323 ? -21.484 16.875 8.109 1 85.75 323 TYR B N 1
ATOM 7021 C CA . TYR B 1 323 ? -22.141 18.047 7.578 1 85.75 323 TYR B CA 1
ATOM 7022 C C . TYR B 1 323 ? -21.297 18.703 6.492 1 85.75 323 TYR B C 1
ATOM 7024 O O . TYR B 1 323 ? -21.75 19.641 5.824 1 85.75 323 TYR B O 1
ATOM 7032 N N . TYR B 1 324 ? -20.156 18.266 6.254 1 86.62 324 TYR B N 1
ATOM 7033 C CA . TYR B 1 324 ? -19.312 18.766 5.184 1 86.62 324 TYR B CA 1
ATOM 7034 C C . TYR B 1 324 ? -19.734 18.203 3.834 1 86.62 324 TYR B C 1
ATOM 7036 O O . TYR B 1 324 ? -20.25 17.094 3.756 1 86.62 324 TYR B O 1
ATOM 7044 N N . PRO B 1 325 ? -19.578 19 2.822 1 89.88 325 PRO B N 1
ATOM 7045 C CA . PRO B 1 325 ? -19.812 18.438 1.49 1 89.88 325 PRO B CA 1
ATOM 7046 C C . PRO B 1 325 ? -18.844 17.297 1.142 1 89.88 325 PRO B C 1
ATOM 7048 O O . PRO B 1 325 ? -17.703 17.297 1.597 1 89.88 325 PRO B O 1
ATOM 7051 N N . PRO B 1 326 ? -19.281 16.359 0.303 1 90.06 326 PRO B N 1
ATOM 7052 C CA . PRO B 1 326 ? -18.484 15.172 -0.009 1 90.06 326 PRO B CA 1
ATOM 7053 C C . PRO B 1 326 ? -17.141 15.516 -0.657 1 90.06 326 PRO B C 1
ATOM 7055 O O . PRO B 1 326 ? -16.141 14.828 -0.419 1 90.06 326 PRO B O 1
ATOM 7058 N N . LYS B 1 327 ? -17.109 16.531 -1.417 1 86.38 327 LYS B N 1
ATOM 7059 C CA . LYS B 1 327 ? -15.852 16.891 -2.078 1 86.38 327 LYS B CA 1
ATOM 7060 C C . LYS B 1 327 ? -14.812 17.359 -1.067 1 86.38 327 LYS B C 1
ATOM 7062 O O . LYS B 1 327 ? -13.609 17.141 -1.264 1 86.38 327 LYS B O 1
ATOM 7067 N N . LYS B 1 328 ? -15.25 17.922 0.027 1 84.44 328 LYS B N 1
ATOM 7068 C CA . LYS B 1 328 ? -14.336 18.391 1.07 1 84.44 328 LYS B CA 1
ATOM 7069 C C . LYS B 1 328 ? -13.953 17.25 2.014 1 84.44 328 LYS B C 1
ATOM 7071 O O . LYS B 1 328 ? -12.805 17.156 2.451 1 84.44 328 LYS B O 1
ATOM 7076 N N . ARG B 1 329 ? -14.922 16.438 2.297 1 86.69 329 ARG B N 1
ATOM 7077 C CA . ARG B 1 329 ? -14.648 15.305 3.164 1 86.69 329 ARG B CA 1
ATOM 7078 C C . ARG B 1 329 ? -13.875 14.219 2.416 1 86.69 329 ARG B C 1
ATOM 7080 O O . ARG B 1 329 ? -13.203 13.391 3.033 1 86.69 329 ARG B O 1
ATOM 7087 N N . GLN B 1 330 ? -13.984 14.148 1.125 1 86.31 330 GLN B N 1
ATOM 7088 C CA . GLN B 1 330 ? -13.297 13.227 0.232 1 86.31 330 GLN B CA 1
ATOM 7089 C C . GLN B 1 330 ? -13.812 11.797 0.408 1 86.31 330 GLN B C 1
ATOM 7091 O O . GLN B 1 330 ? -13.039 10.844 0.377 1 86.31 330 GLN B O 1
ATOM 7096 N N . CYS B 1 331 ? -15.023 11.641 0.772 1 90.5 331 CYS B N 1
ATOM 7097 C CA . CYS B 1 331 ? -15.703 10.352 0.886 1 90.5 331 CYS B CA 1
ATOM 7098 C C . CYS B 1 331 ? -17.219 10.516 0.736 1 90.5 331 CYS B C 1
ATOM 7100 O O . CYS B 1 331 ? -17.734 11.625 0.84 1 90.5 331 CYS B O 1
ATOM 7102 N N . TYR B 1 332 ? -17.922 9.438 0.497 1 93.31 332 TYR B N 1
ATOM 7103 C CA . TYR B 1 332 ? -19.375 9.445 0.365 1 93.31 332 TYR B CA 1
ATOM 7104 C C . TYR B 1 332 ? -20.031 8.727 1.535 1 93.31 332 TYR B C 1
ATOM 7106 O O . TYR B 1 332 ? -19.609 7.633 1.915 1 93.31 332 TYR B O 1
ATOM 7114 N N . LEU B 1 333 ? -20.969 9.422 2.053 1 91.5 333 LEU B N 1
ATOM 7115 C CA . LEU B 1 333 ? -21.891 8.742 2.969 1 91.5 333 LEU B CA 1
ATOM 7116 C C . LEU B 1 333 ? -22.953 7.973 2.203 1 91.5 333 LEU B C 1
ATOM 7118 O O . LEU B 1 333 ? -23.172 8.219 1.014 1 91.5 333 LEU B O 1
ATOM 7122 N N . SER B 1 334 ? -23.609 7.031 2.898 1 87.06 334 SER B N 1
ATOM 7123 C CA . SER B 1 334 ? -24.625 6.227 2.24 1 87.06 334 SER B CA 1
ATOM 7124 C C . SER B 1 334 ? -25.734 7.105 1.677 1 87.06 334 SER B C 1
ATOM 7126 O O . SER B 1 334 ? -26.344 6.777 0.653 1 87.06 334 SER B O 1
ATOM 7128 N N . ARG B 1 335 ? -25.938 8.211 2.252 1 86.75 335 ARG B N 1
ATOM 7129 C CA . ARG B 1 335 ? -27.016 9.102 1.831 1 86.75 335 ARG B CA 1
ATOM 7130 C C . ARG B 1 335 ? -26.562 10.023 0.708 1 86.75 335 ARG B C 1
ATOM 7132 O O . ARG B 1 335 ? -27.375 10.586 -0.013 1 86.75 335 ARG B O 1
ATOM 7139 N N . ASP B 1 336 ? -25.25 10.18 0.519 1 91.38 336 ASP B N 1
ATOM 7140 C CA . ASP B 1 336 ? -24.703 11.125 -0.44 1 91.38 336 ASP B CA 1
ATOM 7141 C C . ASP B 1 336 ? -24.891 10.633 -1.874 1 91.38 336 ASP B C 1
ATOM 7143 O O . ASP B 1 336 ? -25.047 11.438 -2.795 1 91.38 336 ASP B O 1
ATOM 7147 N N . ARG B 1 337 ? -24.75 9.367 -2.074 1 90.69 337 ARG B N 1
ATOM 7148 C CA . ARG B 1 337 ? -24.719 8.812 -3.422 1 90.69 337 ARG B CA 1
ATOM 7149 C C . ARG B 1 337 ? -25.5 7.504 -3.486 1 90.69 337 ARG B C 1
ATOM 7151 O O . ARG B 1 337 ? -25.234 6.57 -2.725 1 90.69 337 ARG B O 1
ATOM 7158 N N . ASN B 1 338 ? -26.469 7.484 -4.43 1 92 338 ASN B N 1
ATOM 7159 C CA . ASN B 1 338 ? -27.25 6.273 -4.668 1 92 338 ASN B CA 1
ATOM 7160 C C . ASN B 1 338 ? -26.797 5.566 -5.945 1 92 338 ASN B C 1
ATOM 7162 O O . ASN B 1 338 ? -26.609 6.207 -6.977 1 92 338 ASN B O 1
ATOM 7166 N N . LEU B 1 339 ? -26.594 4.309 -5.789 1 93.31 339 LEU B N 1
ATOM 7167 C CA . LEU B 1 339 ? -26.219 3.502 -6.945 1 93.31 339 LEU B CA 1
ATOM 7168 C C . LEU B 1 339 ? -27.453 2.891 -7.605 1 93.31 339 LEU B C 1
ATOM 7170 O O . LEU B 1 339 ? -28.516 2.787 -6.98 1 93.31 339 LEU B O 1
ATOM 7174 N N . ARG B 1 340 ? -27.312 2.543 -8.781 1 91.44 340 ARG B N 1
ATOM 7175 C CA . ARG B 1 340 ? -28.422 1.988 -9.555 1 91.44 340 ARG B CA 1
ATOM 7176 C C . ARG B 1 340 ? -28.672 0.531 -9.18 1 91.44 340 ARG B C 1
ATOM 7178 O O . ARG B 1 340 ? -29.828 0.101 -9.078 1 91.44 340 ARG B O 1
ATOM 7185 N N . PHE B 1 341 ? -27.562 -0.19 -8.945 1 93.44 341 PHE B N 1
ATOM 7186 C CA . PHE B 1 341 ? -27.703 -1.634 -8.789 1 93.44 341 PHE B CA 1
ATOM 7187 C C . PHE B 1 341 ? -27.562 -2.041 -7.328 1 93.44 341 PHE B C 1
ATOM 7189 O O . PHE B 1 341 ? -27.938 -3.156 -6.953 1 93.44 341 PHE B O 1
ATOM 7196 N N . PHE B 1 342 ? -27.016 -1.191 -6.523 1 93.12 342 PHE B N 1
ATOM 7197 C CA . PHE B 1 342 ? -26.719 -1.562 -5.148 1 93.12 342 PHE B CA 1
ATOM 7198 C C . PHE B 1 342 ? -27.422 -0.625 -4.168 1 93.12 342 PHE B C 1
ATOM 7200 O O . PHE B 1 342 ? -27.5 0.581 -4.41 1 93.12 342 PHE B O 1
ATOM 7207 N N . ARG B 1 343 ? -27.844 -1.178 -3.043 1 91.56 343 ARG B N 1
ATOM 7208 C CA . ARG B 1 343 ? -28.484 -0.408 -1.985 1 91.56 343 ARG B CA 1
ATOM 7209 C C . ARG B 1 343 ? -27.453 0.224 -1.06 1 91.56 343 ARG B C 1
ATOM 7211 O O . ARG B 1 343 ? -27.703 1.273 -0.463 1 91.56 343 ARG B O 1
ATOM 7218 N N . VAL B 1 344 ? -26.375 -0.478 -0.973 1 91.75 344 VAL B N 1
ATOM 7219 C CA . VAL B 1 344 ? -25.312 -0.007 -0.098 1 91.75 344 VAL B CA 1
ATOM 7220 C C . VAL B 1 344 ? -24.172 0.567 -0.936 1 91.75 344 VAL B C 1
ATOM 7222 O O . VAL B 1 344 ? -23.656 -0.1 -1.837 1 91.75 344 VAL B O 1
ATOM 7225 N N . TYR B 1 345 ? -23.812 1.772 -0.553 1 94.81 345 TYR B N 1
ATOM 7226 C CA . TYR B 1 345 ? -22.719 2.391 -1.293 1 94.81 345 TYR B CA 1
ATOM 7227 C C . TYR B 1 345 ? -21.359 1.972 -0.723 1 94.81 345 TYR B C 1
ATOM 7229 O O . TYR B 1 345 ? -21.109 2.152 0.469 1 94.81 345 TYR B O 1
ATOM 7237 N N . THR B 1 346 ? -20.578 1.35 -1.434 1 94.25 346 THR B N 1
ATOM 7238 C CA . THR B 1 346 ? -19.156 1.112 -1.235 1 94.25 346 THR B CA 1
ATOM 7239 C C . THR B 1 346 ? -18.375 1.431 -2.506 1 94.25 346 THR B C 1
ATOM 7241 O O . THR B 1 346 ? -18.938 1.452 -3.602 1 94.25 346 THR B O 1
ATOM 7244 N N . GLN B 1 347 ? -17.156 1.782 -2.322 1 92.06 347 GLN B N 1
ATOM 7245 C CA . GLN B 1 347 ? -16.359 2.102 -3.498 1 92.06 347 GLN B CA 1
ATOM 7246 C C . GLN B 1 347 ? -16.312 0.924 -4.469 1 92.06 347 GLN B C 1
ATOM 7248 O O . GLN B 1 347 ? -16.375 1.113 -5.684 1 92.06 347 GLN B O 1
ATOM 7253 N N . ASP B 1 348 ? -16.219 -0.26 -3.998 1 92.25 348 ASP B N 1
ATOM 7254 C CA . ASP B 1 348 ? -16.156 -1.46 -4.828 1 92.25 348 ASP B CA 1
ATOM 7255 C C . ASP B 1 348 ? -17.453 -1.667 -5.598 1 92.25 348 ASP B C 1
ATOM 7257 O O . ASP B 1 348 ? -17.438 -2.014 -6.781 1 92.25 348 ASP B O 1
ATOM 7261 N N . ASN B 1 349 ? -18.562 -1.51 -4.906 1 94.56 349 ASN B N 1
ATOM 7262 C CA . ASN B 1 349 ? -19.844 -1.63 -5.59 1 94.56 349 ASN B CA 1
ATOM 7263 C C . ASN B 1 349 ? -20 -0.561 -6.668 1 94.56 349 ASN B C 1
ATOM 7265 O O . ASN B 1 349 ? -20.547 -0.832 -7.738 1 94.56 349 ASN B O 1
ATOM 7269 N N . CYS B 1 350 ? -19.578 0.61 -6.34 1 94.5 350 CYS B N 1
ATOM 7270 C CA . CYS B 1 350 ? -19.625 1.695 -7.312 1 94.5 350 CYS B CA 1
ATOM 7271 C C . CYS B 1 350 ? -18.766 1.379 -8.531 1 94.5 350 CYS B C 1
ATOM 7273 O O . CYS B 1 350 ? -19.172 1.596 -9.664 1 94.5 350 CYS B O 1
ATOM 7275 N N . ASN B 1 351 ? -17.594 0.891 -8.281 1 91.94 351 ASN B N 1
ATOM 7276 C CA . ASN B 1 351 ? -16.703 0.527 -9.375 1 91.94 351 ASN B CA 1
ATOM 7277 C C . ASN B 1 351 ? -17.297 -0.583 -10.242 1 91.94 351 ASN B C 1
ATOM 7279 O O . ASN B 1 351 ? -17.125 -0.583 -11.461 1 91.94 351 ASN B O 1
ATOM 7283 N N . LEU B 1 352 ? -17.859 -1.533 -9.602 1 93 352 LEU B N 1
ATOM 7284 C CA . LEU B 1 352 ? -18.5 -2.621 -10.336 1 93 352 LEU B CA 1
ATOM 7285 C C . LEU B 1 352 ? -19.625 -2.094 -11.211 1 93 352 LEU B C 1
ATOM 7287 O O . LEU B 1 352 ? -19.781 -2.521 -12.359 1 93 352 LEU B O 1
ATOM 7291 N N . GLU B 1 353 ? -20.422 -1.234 -10.656 1 94.69 353 GLU B N 1
ATOM 7292 C CA . GLU B 1 353 ? -21.484 -0.629 -11.438 1 94.69 353 GLU B CA 1
ATOM 7293 C C . GLU B 1 353 ? -20.938 0.159 -12.617 1 94.69 353 GLU B C 1
ATOM 7295 O O . GLU B 1 353 ? -21.484 0.105 -13.719 1 94.69 353 GLU B O 1
ATOM 7300 N N . CYS B 1 354 ? -19.891 0.881 -12.352 1 94.06 354 CYS B N 1
ATOM 7301 C CA . CYS B 1 354 ? -19.25 1.645 -13.414 1 94.06 354 CYS B CA 1
ATOM 7302 C C . CYS B 1 354 ? -18.734 0.723 -14.516 1 94.06 354 CYS B C 1
ATOM 7304 O O . CYS B 1 354 ? -18.922 1.01 -15.695 1 94.06 354 CYS B O 1
ATOM 7306 N N . LEU B 1 355 ? -18.172 -0.349 -14.156 1 93.5 355 LEU B N 1
ATOM 7307 C CA . LEU B 1 355 ? -17.656 -1.316 -15.133 1 93.5 355 LEU B CA 1
ATOM 7308 C C . LEU B 1 355 ? -18.812 -1.935 -15.922 1 93.5 355 LEU B C 1
ATOM 7310 O O . LEU B 1 355 ? -18.703 -2.117 -17.141 1 93.5 355 LEU B O 1
ATOM 7314 N N . THR B 1 356 ? -19.859 -2.256 -15.273 1 95.12 356 THR B N 1
ATOM 7315 C CA . THR B 1 356 ? -21.031 -2.84 -15.93 1 95.12 356 THR B CA 1
ATOM 7316 C C . THR B 1 356 ? -21.609 -1.87 -16.953 1 95.12 356 THR B C 1
ATOM 7318 O O . THR B 1 356 ? -21.875 -2.25 -18.094 1 95.12 356 THR B O 1
ATOM 7321 N N . ASN B 1 357 ? -21.734 -0.63 -16.562 1 95.31 357 ASN B N 1
ATOM 7322 C CA . ASN B 1 357 ? -22.281 0.379 -17.453 1 95.31 357 ASN B CA 1
ATOM 7323 C C . ASN B 1 357 ? -21.359 0.637 -18.641 1 95.31 357 ASN B C 1
ATOM 7325 O O . ASN B 1 357 ? -21.828 0.829 -19.766 1 95.31 357 ASN B O 1
ATOM 7329 N N . PHE B 1 358 ? -20.156 0.663 -18.391 1 96.06 358 PHE B N 1
ATOM 7330 C CA . PHE B 1 358 ? -19.219 0.894 -19.469 1 96.06 358 PHE B CA 1
ATOM 7331 C C . PHE B 1 358 ? -19.188 -0.289 -20.438 1 96.06 358 PHE B C 1
ATOM 7333 O O . PHE B 1 358 ? -19.109 -0.106 -21.656 1 96.06 358 PHE B O 1
ATOM 7340 N N . THR B 1 359 ? -19.188 -1.471 -19.891 1 96.69 359 THR B N 1
ATOM 7341 C CA . THR B 1 359 ? -19.219 -2.662 -20.719 1 96.69 359 THR B CA 1
ATOM 7342 C C . THR B 1 359 ? -20.469 -2.676 -21.609 1 96.69 359 THR B C 1
ATOM 7344 O O . THR B 1 359 ? -20.391 -3.029 -22.781 1 96.69 359 THR B O 1
ATOM 7347 N N . LEU B 1 360 ? -21.547 -2.322 -21.047 1 96.5 360 LEU B N 1
ATOM 7348 C CA . LEU B 1 360 ? -22.781 -2.244 -21.828 1 96.5 360 LEU B CA 1
ATOM 7349 C C . LEU B 1 360 ? -22.656 -1.242 -22.969 1 96.5 360 LEU B C 1
ATOM 7351 O O . LEU B 1 360 ? -23.078 -1.515 -24.094 1 96.5 360 LEU B O 1
ATOM 7355 N N . GLN B 1 361 ? -22.094 -0.177 -22.688 1 95.38 361 GLN B N 1
ATOM 7356 C CA . GLN B 1 361 ? -21.938 0.872 -23.688 1 95.38 361 GLN B CA 1
ATOM 7357 C C . GLN B 1 361 ? -20.953 0.454 -24.781 1 95.38 361 GLN B C 1
ATOM 7359 O O . GLN B 1 361 ? -21.188 0.703 -25.969 1 95.38 361 GLN B O 1
ATOM 7364 N N . ARG B 1 362 ? -19.906 -0.18 -24.391 1 96.12 362 ARG B N 1
ATOM 7365 C CA . ARG B 1 362 ? -18.812 -0.519 -25.297 1 96.12 362 ARG B CA 1
ATOM 7366 C C . ARG B 1 362 ? -19.125 -1.774 -26.094 1 96.12 362 ARG B C 1
ATOM 7368 O O . ARG B 1 362 ? -18.797 -1.866 -27.281 1 96.12 362 ARG B O 1
ATOM 7375 N N . CYS B 1 363 ? -19.719 -2.766 -25.469 1 96.81 363 CYS B N 1
ATOM 7376 C CA . CYS B 1 363 ? -19.906 -4.062 -26.109 1 96.81 363 CYS B CA 1
ATOM 7377 C C . CYS B 1 363 ? -21.375 -4.285 -26.438 1 96.81 363 CYS B C 1
ATOM 7379 O O . CYS B 1 363 ? -21.719 -5.199 -27.203 1 96.81 363 CYS B O 1
ATOM 7381 N N . GLY B 1 364 ? -22.281 -3.549 -25.906 1 96.38 364 GLY B N 1
ATOM 7382 C CA . GLY B 1 364 ? -23.703 -3.715 -26.125 1 96.38 364 GLY B CA 1
ATOM 7383 C C . GLY B 1 364 ? -24.312 -4.824 -25.281 1 96.38 364 GLY B C 1
ATOM 7384 O O . GLY B 1 364 ? -25.469 -5.203 -25.484 1 96.38 364 GLY B O 1
ATOM 7385 N N . CYS B 1 365 ? -23.594 -5.414 -24.469 1 95.5 365 CYS B N 1
ATOM 7386 C CA . CYS B 1 365 ? -23.969 -6.492 -23.562 1 95.5 365 CYS B CA 1
ATOM 7387 C C . CYS B 1 365 ? -23.094 -6.504 -22.328 1 95.5 365 CYS B C 1
ATOM 7389 O O . CYS B 1 365 ? -22.125 -5.738 -22.234 1 95.5 365 CYS B O 1
ATOM 7391 N N . VAL B 1 366 ? -23.547 -7.301 -21.359 1 95.06 366 VAL B N 1
ATOM 7392 C CA . VAL B 1 366 ? -22.766 -7.371 -20.109 1 95.06 366 VAL B CA 1
ATOM 7393 C C . VAL B 1 366 ? -22.453 -8.828 -19.797 1 95.06 366 VAL B C 1
ATOM 7395 O O . VAL B 1 366 ? -23.062 -9.742 -20.344 1 95.06 366 VAL B O 1
ATOM 7398 N N . ARG B 1 367 ? -21.484 -9.016 -18.969 1 92.88 367 ARG B N 1
ATOM 7399 C CA . ARG B 1 367 ? -21.094 -10.359 -18.562 1 92.88 367 ARG B CA 1
ATOM 7400 C C . ARG B 1 367 ? -22.172 -11.023 -17.719 1 92.88 367 ARG B C 1
ATOM 7402 O O . ARG B 1 367 ? -22.906 -10.336 -16.984 1 92.88 367 ARG B O 1
ATOM 7409 N N . PHE B 1 368 ? -22.203 -12.312 -17.656 1 91.56 368 PHE B N 1
ATOM 7410 C CA . PHE B 1 368 ? -23.25 -13.055 -16.953 1 91.56 368 PHE B CA 1
ATOM 7411 C C . PHE B 1 368 ? -23.172 -12.812 -15.445 1 91.56 368 PHE B C 1
ATOM 7413 O O . PHE B 1 368 ? -24.172 -12.898 -14.742 1 91.56 368 PHE B O 1
ATOM 7420 N N . SER B 1 369 ? -21.984 -12.492 -14.961 1 89.69 369 SER B N 1
ATOM 7421 C CA . SER B 1 369 ? -21.766 -12.375 -13.523 1 89.69 369 SER B CA 1
ATOM 7422 C C . SER B 1 369 ? -22.016 -10.953 -13.039 1 89.69 369 SER B C 1
ATOM 7424 O O . SER B 1 369 ? -22.047 -10.703 -11.836 1 89.69 369 SER B O 1
ATOM 7426 N N . MET B 1 370 ? -22.141 -10.031 -13.922 1 91.19 370 MET B N 1
ATOM 7427 C CA . MET B 1 370 ? -22.344 -8.633 -13.547 1 91.19 370 MET B CA 1
ATOM 7428 C C . MET B 1 370 ? -23.781 -8.375 -13.133 1 91.19 370 MET B C 1
ATOM 7430 O O . MET B 1 370 ? -24.719 -8.938 -13.711 1 91.19 370 MET B O 1
ATOM 7434 N N . ILE B 1 371 ? -23.875 -7.566 -12.078 1 90.31 371 ILE B N 1
ATOM 7435 C CA . ILE B 1 371 ? -25.203 -7.184 -11.641 1 90.31 371 ILE B CA 1
ATOM 7436 C C . ILE B 1 371 ? -25.859 -6.281 -12.688 1 90.31 371 ILE B C 1
ATOM 7438 O O . ILE B 1 371 ? -25.25 -5.305 -13.133 1 90.31 371 ILE B O 1
ATOM 7442 N N . ARG B 1 372 ? -27.062 -6.715 -13.07 1 87.56 372 ARG B N 1
ATOM 7443 C CA . ARG B 1 372 ? -27.703 -6.012 -14.18 1 87.56 372 ARG B CA 1
ATOM 7444 C C . ARG B 1 372 ? -29.219 -5.949 -13.984 1 87.56 372 ARG B C 1
ATOM 7446 O O . ARG B 1 372 ? -29.781 -6.711 -13.195 1 87.56 372 ARG B O 1
ATOM 7453 N N . SER B 1 373 ? -29.719 -5.035 -14.773 1 86.38 373 SER B N 1
ATOM 7454 C CA . SER B 1 373 ? -31.172 -4.953 -14.867 1 86.38 373 SER B CA 1
ATOM 7455 C C . SER B 1 373 ? -31.719 -5.891 -15.938 1 86.38 373 SER B C 1
ATOM 7457 O O . SER B 1 373 ? -30.953 -6.391 -16.766 1 86.38 373 SER B O 1
ATOM 7459 N N . GLU B 1 374 ? -32.969 -6.133 -15.859 1 82.94 374 GLU B N 1
ATOM 7460 C CA . GLU B 1 374 ? -33.625 -7.07 -16.781 1 82.94 374 GLU B CA 1
ATOM 7461 C C . GLU B 1 374 ? -33.469 -6.617 -18.234 1 82.94 374 GLU B C 1
ATOM 7463 O O . GLU B 1 374 ? -33.406 -7.445 -19.141 1 82.94 374 GLU B O 1
ATOM 7468 N N . ASP B 1 375 ? -33.219 -5.391 -18.422 1 85 375 ASP B N 1
ATOM 7469 C CA . ASP B 1 375 ? -33.156 -4.832 -19.781 1 85 375 ASP B CA 1
ATOM 7470 C C . ASP B 1 375 ? -31.75 -4.93 -20.359 1 85 375 ASP B C 1
ATOM 7472 O O . ASP B 1 375 ? -31.547 -4.641 -21.531 1 85 375 ASP B O 1
ATOM 7476 N N . MET B 1 376 ? -30.859 -5.449 -19.609 1 90.38 376 MET B N 1
ATOM 7477 C CA . MET B 1 376 ? -29.484 -5.512 -20.078 1 90.38 376 MET B CA 1
ATOM 7478 C C . MET B 1 376 ? -29.156 -6.898 -20.625 1 90.38 376 MET B C 1
ATOM 7480 O O . MET B 1 376 ? -29.203 -7.891 -19.906 1 90.38 376 MET B O 1
ATOM 7484 N N . PRO B 1 377 ? -28.797 -6.945 -21.875 1 92.56 377 PRO B N 1
ATOM 7485 C CA . PRO B 1 377 ? -28.5 -8.25 -22.453 1 92.56 377 PRO B CA 1
ATOM 7486 C C . PRO B 1 377 ? -27.172 -8.836 -21.953 1 92.56 377 PRO B C 1
ATOM 7488 O O . PRO B 1 377 ? -26.234 -8.094 -21.656 1 92.56 377 PRO B O 1
ATOM 7491 N N . VAL B 1 378 ? -27.141 -10.172 -21.938 1 92.62 378 VAL B N 1
ATOM 7492 C CA . VAL B 1 378 ? -25.922 -10.883 -21.531 1 92.62 378 VAL B CA 1
ATOM 7493 C C . VAL B 1 378 ? -25.078 -11.203 -22.766 1 92.62 378 VAL B C 1
ATOM 7495 O O . VAL B 1 378 ? -25.609 -11.602 -23.797 1 92.62 378 VAL B O 1
ATOM 7498 N N . CYS B 1 379 ? -23.812 -11.094 -22.594 1 93.12 379 CYS B N 1
ATOM 7499 C CA . CYS B 1 379 ? -22.891 -11.281 -23.719 1 93.12 379 CYS B CA 1
ATOM 7500 C C . CYS B 1 379 ? -22.75 -12.758 -24.078 1 93.12 379 CYS B C 1
ATOM 7502 O O . CYS B 1 379 ? -22.734 -13.609 -23.188 1 93.12 379 CYS B O 1
ATOM 7504 N N . GLU B 1 380 ? -22.625 -12.969 -25.359 1 91.81 380 GLU B N 1
ATOM 7505 C CA . GLU B 1 380 ? -22.281 -14.289 -25.859 1 91.81 380 GLU B CA 1
ATOM 7506 C C . GLU B 1 380 ? -20.781 -14.57 -25.719 1 91.81 380 GLU B C 1
ATOM 7508 O O . GLU B 1 380 ? -20 -13.648 -25.453 1 91.81 380 GLU B O 1
ATOM 7513 N N . THR B 1 381 ? -20.391 -15.828 -25.922 1 89.94 381 THR B N 1
ATOM 7514 C CA . THR B 1 381 ? -19 -16.234 -25.75 1 89.94 381 THR B CA 1
ATOM 7515 C C . THR B 1 381 ? -18.094 -15.5 -26.734 1 89.94 381 THR B C 1
ATOM 7517 O O . THR B 1 381 ? -16.922 -15.242 -26.438 1 89.94 381 THR B O 1
ATOM 7520 N N . ASN B 1 382 ? -18.594 -15.047 -27.812 1 87.75 382 ASN B N 1
ATOM 7521 C CA . ASN B 1 382 ? -17.797 -14.367 -28.828 1 87.75 382 ASN B CA 1
ATOM 7522 C C . ASN B 1 382 ? -17.422 -12.953 -28.391 1 87.75 382 ASN B C 1
ATOM 7524 O O . ASN B 1 382 ? -16.516 -12.344 -28.969 1 87.75 382 ASN B O 1
ATOM 7528 N N . LYS B 1 383 ? -18.078 -12.5 -27.344 1 90.75 383 LYS B N 1
ATOM 7529 C CA . LYS B 1 383 ? -17.844 -11.133 -26.891 1 90.75 383 LYS B CA 1
ATOM 7530 C C . LYS B 1 383 ? -16.906 -11.109 -25.688 1 90.75 383 LYS B C 1
ATOM 7532 O O . LYS B 1 383 ? -16.75 -10.078 -25.016 1 90.75 383 LYS B O 1
ATOM 7537 N N . ILE B 1 384 ? -16.25 -12.188 -25.422 1 89.06 384 ILE B N 1
ATOM 7538 C CA . ILE B 1 384 ? -15.352 -12.281 -24.266 1 89.06 384 ILE B CA 1
ATOM 7539 C C . ILE B 1 384 ? -14.203 -11.281 -24.422 1 89.06 384 ILE B C 1
ATOM 7541 O O . ILE B 1 384 ? -13.836 -10.602 -23.469 1 89.06 384 ILE B O 1
ATOM 7545 N N . ILE B 1 385 ? -13.672 -11.164 -25.625 1 86.19 385 ILE B N 1
ATOM 7546 C CA . ILE B 1 385 ? -12.547 -10.273 -25.875 1 86.19 385 ILE B CA 1
ATOM 7547 C C . ILE B 1 385 ? -13 -8.82 -25.734 1 86.19 385 ILE B C 1
ATOM 7549 O O . ILE B 1 385 ? -12.273 -7.98 -25.188 1 86.19 385 ILE B O 1
ATOM 7553 N N . CYS B 1 386 ? -14.172 -8.562 -26.188 1 91.81 386 CYS B N 1
ATOM 7554 C CA . CYS B 1 386 ? -14.719 -7.215 -26.062 1 91.81 386 CYS B CA 1
ATOM 7555 C C . CYS B 1 386 ? -14.852 -6.82 -24.594 1 91.81 386 CYS B C 1
ATOM 7557 O O . CYS B 1 386 ? -14.531 -5.691 -24.219 1 91.81 386 CYS B O 1
ATOM 7559 N N . MET B 1 387 ? -15.344 -7.734 -23.812 1 92.94 387 MET B N 1
ATOM 7560 C CA . MET B 1 387 ? -15.523 -7.453 -22.391 1 92.94 387 MET B CA 1
ATOM 7561 C C . MET B 1 387 ? -14.18 -7.219 -21.703 1 92.94 387 MET B C 1
ATOM 7563 O O . MET B 1 387 ? -14.062 -6.348 -20.844 1 92.94 387 MET B O 1
ATOM 7567 N N . ARG B 1 388 ? -13.227 -7.957 -22.062 1 87.31 388 ARG B N 1
ATOM 7568 C CA . ARG B 1 388 ? -11.883 -7.777 -21.531 1 87.31 388 ARG B CA 1
ATOM 7569 C C . ARG B 1 388 ? -11.305 -6.426 -21.938 1 87.31 388 ARG B C 1
ATOM 7571 O O . ARG B 1 388 ? -10.703 -5.73 -21.109 1 87.31 388 ARG B O 1
ATOM 7578 N N . ASP B 1 389 ? -11.523 -6.102 -23.172 1 89.81 389 ASP B N 1
ATOM 7579 C CA . ASP B 1 389 ? -11.031 -4.816 -23.672 1 89.81 389 ASP B CA 1
ATOM 7580 C C . ASP B 1 389 ? -11.734 -3.654 -22.969 1 89.81 389 ASP B C 1
ATOM 7582 O O . ASP B 1 389 ? -11.109 -2.627 -22.688 1 89.81 389 ASP B O 1
ATOM 7586 N N . ALA B 1 390 ? -12.977 -3.846 -22.766 1 93.94 390 ALA B N 1
ATOM 7587 C CA . ALA B 1 390 ? -13.734 -2.805 -22.078 1 93.94 390 ALA B CA 1
ATOM 7588 C C . ALA B 1 390 ? -13.18 -2.561 -20.672 1 93.94 390 ALA B C 1
ATOM 7590 O O . ALA B 1 390 ? -13.062 -1.412 -20.234 1 93.94 390 ALA B O 1
ATOM 7591 N N . GLU B 1 391 ? -12.898 -3.605 -19.984 1 89.62 391 GLU B N 1
ATOM 7592 C CA . GLU B 1 391 ? -12.328 -3.486 -18.641 1 89.62 391 GLU B CA 1
ATOM 7593 C C . GLU B 1 391 ? -10.992 -2.76 -18.672 1 89.62 391 GLU B C 1
ATOM 7595 O O . GLU B 1 391 ? -10.742 -1.863 -17.875 1 89.62 391 GLU B O 1
ATOM 7600 N N . THR B 1 392 ? -10.148 -3.092 -19.609 1 87.25 392 THR B N 1
ATOM 7601 C CA . THR B 1 392 ? -8.828 -2.473 -19.734 1 87.25 392 THR B CA 1
ATOM 7602 C C . THR B 1 392 ? -8.961 -1.003 -20.125 1 87.25 392 THR B C 1
ATOM 7604 O O . THR B 1 392 ? -8.258 -0.147 -19.594 1 87.25 392 THR B O 1
ATOM 7607 N N . GLU B 1 393 ? -9.859 -0.761 -21.062 1 90.81 393 GLU B N 1
ATOM 7608 C CA . GLU B 1 393 ? -10.062 0.611 -21.516 1 90.81 393 GLU B CA 1
ATOM 7609 C C . GLU B 1 393 ? -10.562 1.504 -20.391 1 90.81 393 GLU B C 1
ATOM 7611 O O . GLU B 1 393 ? -10.156 2.662 -20.281 1 90.81 393 GLU B O 1
ATOM 7616 N N . LEU B 1 394 ? -11.422 0.984 -19.594 1 89.94 394 LEU B N 1
ATOM 7617 C CA . LEU B 1 394 ? -11.945 1.753 -18.469 1 89.94 394 LEU B CA 1
ATOM 7618 C C . LEU B 1 394 ? -10.828 2.1 -17.484 1 89.94 394 LEU B C 1
ATOM 7620 O O . LEU B 1 394 ? -10.766 3.225 -16.984 1 89.94 394 LEU B O 1
ATOM 7624 N N . LEU B 1 395 ? -10.016 1.163 -17.203 1 85.81 395 LEU B N 1
ATOM 7625 C CA . LEU B 1 395 ? -8.891 1.4 -16.297 1 85.81 395 LEU B CA 1
ATOM 7626 C C . LEU B 1 395 ? -7.922 2.418 -16.891 1 85.81 395 LEU B C 1
ATOM 7628 O O . LEU B 1 395 ? -7.414 3.285 -16.172 1 85.81 395 LEU B O 1
ATOM 7632 N N . GLU B 1 396 ? -7.73 2.311 -18.203 1 86.81 396 GLU B N 1
ATOM 7633 C CA . GLU B 1 396 ? -6.828 3.238 -18.875 1 86.81 396 GLU B CA 1
ATOM 7634 C C . GLU B 1 396 ? -7.379 4.66 -18.859 1 86.81 396 GLU B C 1
ATOM 7636 O O . GLU B 1 396 ? -6.621 5.625 -18.75 1 86.81 396 GLU B O 1
ATOM 7641 N N . MET B 1 397 ? -8.633 4.77 -18.984 1 85.94 397 MET B N 1
ATOM 7642 C CA . MET B 1 397 ? -9.266 6.082 -18.906 1 85.94 397 MET B CA 1
ATOM 7643 C C . MET B 1 397 ? -9.008 6.73 -17.547 1 85.94 397 MET B C 1
ATOM 7645 O O . MET B 1 397 ? -8.867 7.949 -17.453 1 85.94 397 MET B O 1
ATOM 7649 N N . GLY B 1 398 ? -8.977 5.918 -16.578 1 81.25 398 GLY B N 1
ATOM 7650 C CA . GLY B 1 398 ? -8.688 6.43 -15.25 1 81.25 398 GLY B CA 1
ATOM 7651 C C . GLY B 1 398 ? -7.289 7.004 -15.125 1 81.25 398 GLY B C 1
ATOM 7652 O O . GLY B 1 398 ? -7.082 8.008 -14.438 1 81.25 398 GLY B O 1
ATOM 7653 N N . VAL B 1 399 ? -6.375 6.438 -15.805 1 80.12 399 VAL B N 1
ATOM 7654 C CA . VAL B 1 399 ? -4.984 6.867 -15.758 1 80.12 399 VAL B CA 1
ATOM 7655 C C . VAL B 1 399 ? -4.816 8.172 -16.531 1 80.12 399 VAL B C 1
ATOM 7657 O O . VAL B 1 399 ? -4.043 9.047 -16.141 1 80.12 399 VAL B O 1
ATOM 7660 N N . LEU B 1 400 ? -5.539 8.266 -17.594 1 77.19 400 LEU B N 1
ATOM 7661 C CA . LEU B 1 400 ? -5.375 9.398 -18.5 1 77.19 400 LEU B CA 1
ATOM 7662 C C . LEU B 1 400 ? -6.246 10.57 -18.062 1 77.19 400 LEU B C 1
ATOM 7664 O O . LEU B 1 400 ? -6.305 11.594 -18.75 1 77.19 400 LEU B O 1
ATOM 7668 N N . ASP B 1 401 ? -6.879 10.281 -16.938 1 70.5 401 ASP B N 1
ATOM 7669 C CA . ASP B 1 401 ? -7.754 11.344 -16.453 1 70.5 401 ASP B CA 1
ATOM 7670 C C . ASP B 1 401 ? -6.992 12.664 -16.312 1 70.5 401 ASP B C 1
ATOM 7672 O O . ASP B 1 401 ? -5.918 12.703 -15.711 1 70.5 401 ASP B O 1
ATOM 7676 N N . ASP B 1 402 ? -7.348 13.57 -17.281 1 61.06 402 ASP B N 1
ATOM 7677 C CA . ASP B 1 402 ? -6.844 14.938 -17.219 1 61.06 402 ASP B CA 1
ATOM 7678 C C . ASP B 1 402 ? -7.891 15.883 -16.625 1 61.06 402 ASP B C 1
ATOM 7680 O O . ASP B 1 402 ? -9.094 15.625 -16.734 1 61.06 402 ASP B O 1
ATOM 7684 N N . ASP B 1 403 ? -7.5 16.641 -15.703 1 58.81 403 ASP B N 1
ATOM 7685 C CA . ASP B 1 403 ? -8.367 17.625 -15.062 1 58.81 403 ASP B CA 1
ATOM 7686 C C . ASP B 1 403 ? -9.297 18.297 -16.078 1 58.81 403 ASP B C 1
ATOM 7688 O O . ASP B 1 403 ? -10.391 18.75 -15.734 1 58.81 403 ASP B O 1
ATOM 7692 N N . ASN B 1 404 ? -8.945 18.281 -17.359 1 56.41 404 ASN B N 1
ATOM 7693 C CA . ASN B 1 404 ? -9.656 19.141 -18.297 1 56.41 404 ASN B CA 1
ATOM 7694 C C . ASN B 1 404 ? -10.625 18.344 -19.156 1 56.41 404 ASN B C 1
ATOM 7696 O O . ASN B 1 404 ? -11.477 18.922 -19.844 1 56.41 404 ASN B O 1
ATOM 7700 N N . GLU B 1 405 ? -10.492 17 -19.219 1 61.88 405 GLU B N 1
ATOM 7701 C CA . GLU B 1 405 ? -11.391 16.281 -20.109 1 61.88 405 GLU B CA 1
ATOM 7702 C C . GLU B 1 405 ? -12.156 15.195 -19.359 1 61.88 405 GLU B C 1
ATOM 7704 O O . GLU B 1 405 ? -11.555 14.406 -18.625 1 61.88 405 GLU B O 1
ATOM 7709 N N . SER B 1 406 ? -13.5 15.375 -19.344 1 69.56 406 SER B N 1
ATOM 7710 C CA . SER B 1 406 ? -14.383 14.406 -18.703 1 69.56 406 SER B CA 1
ATOM 7711 C C . SER B 1 406 ? -14.484 13.125 -19.531 1 69.56 406 SER B C 1
ATOM 7713 O O . SER B 1 406 ? -14.633 13.18 -20.75 1 69.56 406 SER B O 1
ATOM 7715 N N . ASN B 1 407 ? -14.047 12.07 -18.953 1 78.25 407 ASN B N 1
ATOM 7716 C CA . ASN B 1 407 ? -14.242 10.758 -19.562 1 78.25 407 ASN B CA 1
ATOM 7717 C C . ASN B 1 407 ? -15.195 9.898 -18.734 1 78.25 407 ASN B C 1
ATOM 7719 O O . ASN B 1 407 ? -15.734 10.352 -17.734 1 78.25 407 ASN B O 1
ATOM 7723 N N . PHE B 1 408 ? -15.523 8.758 -19.25 1 82.5 408 PHE B N 1
ATOM 7724 C CA . PHE B 1 408 ? -16.5 7.871 -18.609 1 82.5 408 PHE B CA 1
ATOM 7725 C C . PHE B 1 408 ? -16.078 7.551 -17.188 1 82.5 408 PHE B C 1
ATOM 7727 O O . PHE B 1 408 ? -16.922 7.496 -16.281 1 82.5 408 PHE B O 1
ATOM 7734 N N . HIS B 1 409 ? -14.82 7.414 -16.984 1 78.12 409 HIS B N 1
ATOM 7735 C CA . HIS B 1 409 ? -14.32 7.07 -15.664 1 78.12 409 HIS B CA 1
ATOM 7736 C C . HIS B 1 409 ? -14.531 8.219 -14.68 1 78.12 409 HIS B C 1
ATOM 7738 O O . HIS B 1 409 ? -14.891 7.992 -13.516 1 78.12 409 HIS B O 1
ATOM 7744 N N . THR B 1 410 ? -14.352 9.344 -15.188 1 78.5 410 THR B N 1
ATOM 7745 C CA . THR B 1 410 ? -14.531 10.508 -14.328 1 78.5 410 THR B CA 1
ATOM 7746 C C . THR B 1 410 ? -16.016 10.703 -13.984 1 78.5 410 THR B C 1
ATOM 7748 O O . THR B 1 410 ? -16.344 11.156 -12.891 1 78.5 410 THR B O 1
ATOM 7751 N N . GLU B 1 411 ? -16.75 10.297 -14.836 1 82.88 411 GLU B N 1
ATOM 7752 C CA . GLU B 1 411 ? -18.188 10.453 -14.617 1 82.88 411 GLU B CA 1
ATOM 7753 C C . GLU B 1 411 ? -18.688 9.469 -13.555 1 82.88 411 GLU B C 1
ATOM 7755 O O . GLU B 1 411 ? -19.703 9.719 -12.914 1 82.88 411 GLU B O 1
ATOM 7760 N N . CYS B 1 412 ? -18 8.352 -13.414 1 87.31 412 CYS B N 1
ATOM 7761 C CA . CYS B 1 412 ? -18.406 7.387 -12.398 1 87.31 412 CYS B CA 1
ATOM 7762 C C . CYS B 1 412 ? -18.188 7.953 -11 1 87.31 412 CYS B C 1
ATOM 7764 O O . CYS B 1 412 ? -19.016 7.723 -10.102 1 87.31 412 CYS B O 1
ATOM 7766 N N . ASP B 1 413 ? -17.156 8.781 -10.773 1 86.44 413 ASP B N 1
ATOM 7767 C CA . ASP B 1 413 ? -16.875 9.484 -9.531 1 86.44 413 ASP B CA 1
ATOM 7768 C C . ASP B 1 413 ? -17.031 8.555 -8.328 1 86.44 413 ASP B C 1
ATOM 7770 O O . ASP B 1 413 ? -17.797 8.852 -7.406 1 86.44 413 ASP B O 1
ATOM 7774 N N . CYS B 1 414 ? -16.312 7.457 -8.297 1 90.81 414 CYS B N 1
ATOM 7775 C CA . CYS B 1 414 ? -16.375 6.512 -7.188 1 90.81 414 CYS B CA 1
ATOM 7776 C C . CYS B 1 414 ? -15.359 6.852 -6.109 1 90.81 414 CYS B C 1
ATOM 7778 O O . CYS B 1 414 ? -14.266 6.285 -6.082 1 90.81 414 CYS B O 1
ATOM 7780 N N . MET B 1 415 ? -15.836 7.66 -5.168 1 91.06 415 MET B N 1
ATOM 7781 C CA . MET B 1 415 ? -15 8 -4.02 1 91.06 415 MET B CA 1
ATOM 7782 C C . MET B 1 415 ? -15.109 6.934 -2.936 1 91.06 415 MET B C 1
ATOM 7784 O O . MET B 1 415 ? -16.062 6.145 -2.924 1 91.06 415 MET B O 1
ATOM 7788 N N . PRO B 1 416 ? -14.125 6.902 -2.094 1 90.62 416 PRO B N 1
ATOM 7789 C CA . PRO B 1 416 ? -14.242 5.941 -0.997 1 90.62 416 PRO B CA 1
ATOM 7790 C C . PRO B 1 416 ? -15.438 6.219 -0.09 1 90.62 416 PRO B C 1
ATOM 7792 O O . PRO B 1 416 ? -15.906 7.355 -0.01 1 90.62 416 PRO B O 1
ATOM 7795 N N . ALA B 1 417 ? -15.906 5.164 0.474 1 92.62 417 ALA B N 1
ATOM 7796 C CA . ALA B 1 417 ? -16.969 5.328 1.462 1 92.62 417 ALA B CA 1
ATOM 7797 C C . ALA B 1 417 ? -16.422 5.887 2.771 1 92.62 417 ALA B C 1
ATOM 7799 O O . ALA B 1 417 ? -15.281 5.586 3.154 1 92.62 417 ALA B O 1
ATOM 7800 N N . CYS B 1 418 ? -17.188 6.691 3.453 1 91.81 418 CYS B N 1
ATOM 7801 C CA . CYS B 1 418 ? -16.75 7.285 4.711 1 91.81 418 CYS B CA 1
ATOM 7802 C C . CYS B 1 418 ? -16.547 6.219 5.777 1 91.81 418 CYS B C 1
ATOM 7804 O O . CYS B 1 418 ? -15.781 6.41 6.719 1 91.81 418 CYS B O 1
ATOM 7806 N N . THR B 1 419 ? -17.312 5.137 5.621 1 92.38 419 THR B N 1
ATOM 7807 C CA . THR B 1 419 ? -17.094 3.959 6.453 1 92.38 419 THR B CA 1
ATOM 7808 C C . THR B 1 419 ? -16.75 2.744 5.598 1 92.38 419 THR B C 1
ATOM 7810 O O . THR B 1 419 ? -17.547 2.344 4.734 1 92.38 419 THR B O 1
ATOM 7813 N N . SER B 1 420 ? -15.602 2.297 5.785 1 92.25 420 SER B N 1
ATOM 7814 C CA . SER B 1 420 ? -15.18 1.14 5.004 1 92.25 420 SER B CA 1
ATOM 7815 C C . SER B 1 420 ? -14.305 0.201 5.832 1 92.25 420 SER B C 1
ATOM 7817 O O . SER B 1 420 ? -13.711 0.616 6.828 1 92.25 420 SER B O 1
ATOM 7819 N N . VAL B 1 421 ? -14.367 -1.038 5.465 1 92.5 421 VAL B N 1
ATOM 7820 C CA . VAL B 1 421 ? -13.562 -2.055 6.137 1 92.5 421 VAL B CA 1
ATOM 7821 C C . VAL B 1 421 ? -12.758 -2.836 5.102 1 92.5 421 VAL B C 1
ATOM 7823 O O . VAL B 1 421 ? -13.281 -3.223 4.055 1 92.5 421 VAL B O 1
ATOM 7826 N N . ASP B 1 422 ? -11.492 -2.973 5.348 1 91.38 422 ASP B N 1
ATOM 7827 C CA . ASP B 1 422 ? -10.586 -3.787 4.547 1 91.38 422 ASP B CA 1
ATOM 7828 C C . ASP B 1 422 ? -9.883 -4.832 5.41 1 91.38 422 ASP B C 1
ATOM 7830 O O . ASP B 1 422 ? -9.883 -4.738 6.637 1 91.38 422 ASP B O 1
ATOM 7834 N N . TYR B 1 423 ? -9.344 -5.809 4.762 1 93.5 423 TYR B N 1
ATOM 7835 C CA . TYR B 1 423 ? -8.758 -6.91 5.516 1 93.5 423 TYR B CA 1
ATOM 7836 C C . TYR B 1 423 ? -7.332 -7.195 5.051 1 93.5 423 TYR B C 1
ATOM 7838 O O . TYR B 1 423 ? -7.109 -7.57 3.898 1 93.5 423 TYR B O 1
ATOM 7846 N N . ASP B 1 424 ? -6.43 -6.988 5.918 1 92.75 424 ASP B N 1
ATOM 7847 C CA . ASP B 1 424 ? -5.066 -7.461 5.684 1 92.75 424 ASP B CA 1
ATOM 7848 C C . ASP B 1 424 ? -4.895 -8.898 6.176 1 92.75 424 ASP B C 1
ATOM 7850 O O . ASP B 1 424 ? -5.527 -9.305 7.148 1 92.75 424 ASP B O 1
ATOM 7854 N N . VAL B 1 425 ? -4.023 -9.594 5.504 1 95.06 425 VAL B N 1
ATOM 7855 C CA . VAL B 1 425 ? -3.967 -11.008 5.859 1 95.06 425 VAL B CA 1
ATOM 7856 C C . VAL B 1 425 ? -2.512 -11.445 6.008 1 95.06 425 VAL B C 1
ATOM 7858 O O . VAL B 1 425 ? -1.613 -10.844 5.41 1 95.06 425 VAL B O 1
ATOM 7861 N N . GLU B 1 426 ? -2.328 -12.328 6.844 1 94.88 426 GLU B N 1
ATOM 7862 C CA . GLU B 1 426 ? -1.1 -13.102 6.984 1 94.88 426 GLU B CA 1
ATOM 7863 C C . GLU B 1 426 ? -1.354 -14.586 6.738 1 94.88 426 GLU B C 1
ATOM 7865 O O . GLU B 1 426 ? -2.191 -15.203 7.406 1 94.88 426 GLU B O 1
ATOM 7870 N N . ILE B 1 427 ? -0.611 -15.148 5.828 1 95 427 ILE B N 1
ATOM 7871 C CA . ILE B 1 427 ? -0.925 -16.5 5.367 1 95 427 ILE B CA 1
ATOM 7872 C C . ILE B 1 427 ? 0.201 -17.453 5.754 1 95 427 ILE B C 1
ATOM 7874 O O . ILE B 1 427 ? 1.38 -17.141 5.57 1 95 427 ILE B O 1
ATOM 7878 N N . THR B 1 428 ? -0.16 -18.516 6.312 1 94.62 428 THR B N 1
ATOM 7879 C CA . THR B 1 428 ? 0.753 -19.609 6.582 1 94.62 428 THR B CA 1
ATOM 7880 C C . THR B 1 428 ? 0.271 -20.891 5.902 1 94.62 428 THR B C 1
ATOM 7882 O O . THR B 1 428 ? -0.928 -21.188 5.887 1 94.62 428 THR B O 1
ATOM 7885 N N . GLN B 1 429 ? 1.146 -21.625 5.289 1 94.31 429 GLN B N 1
ATOM 7886 C CA . GLN B 1 429 ? 0.804 -22.844 4.57 1 94.31 429 GLN B CA 1
ATOM 7887 C C . GLN B 1 429 ? 1.607 -24.031 5.09 1 94.31 429 GLN B C 1
ATOM 7889 O O . GLN B 1 429 ? 2.799 -23.906 5.383 1 94.31 429 GLN B O 1
ATOM 7894 N N . ASN B 1 430 ? 0.854 -25.188 5.258 1 93.44 430 ASN B N 1
ATOM 7895 C CA . ASN B 1 430 ? 1.459 -26.438 5.691 1 93.44 430 ASN B CA 1
ATOM 7896 C C . ASN B 1 430 ? 0.932 -27.625 4.887 1 93.44 430 ASN B C 1
ATOM 7898 O O . ASN B 1 430 ? -0.194 -27.578 4.387 1 93.44 430 ASN B O 1
ATOM 7902 N N . GLU B 1 431 ? 1.823 -28.641 4.773 1 93.25 431 GLU B N 1
ATOM 7903 C CA . GLU B 1 431 ? 1.346 -29.875 4.145 1 93.25 431 GLU B CA 1
ATOM 7904 C C . GLU B 1 431 ? 0.242 -30.516 4.973 1 93.25 431 GLU B C 1
ATOM 7906 O O . GLU B 1 431 ? 0.31 -30.531 6.203 1 93.25 431 GLU B O 1
ATOM 7911 N N . PHE B 1 432 ? -0.814 -30.906 4.27 1 94.19 432 PHE B N 1
ATOM 7912 C CA . PHE B 1 432 ? -1.932 -31.594 4.895 1 94.19 432 PHE B CA 1
ATOM 7913 C C . PHE B 1 432 ? -1.947 -33.062 4.488 1 94.19 432 PHE B C 1
ATOM 7915 O O . PHE B 1 432 ? -2.506 -33.438 3.449 1 94.19 432 PHE B O 1
ATOM 7922 N N . GLU B 1 433 ? -1.462 -33.969 5.387 1 91.81 433 GLU B N 1
ATOM 7923 C CA . GLU B 1 433 ? -1.292 -35.375 5.078 1 91.81 433 GLU B CA 1
ATOM 7924 C C . GLU B 1 433 ? -2.531 -36.188 5.465 1 91.81 433 GLU B C 1
ATOM 7926 O O . GLU B 1 433 ? -2.498 -36.969 6.41 1 91.81 433 GLU B O 1
ATOM 7931 N N . VAL B 1 434 ? -3.488 -36 4.66 1 87.5 434 VAL B N 1
ATOM 7932 C CA . VAL B 1 434 ? -4.793 -36.594 4.965 1 87.5 434 VAL B CA 1
ATOM 7933 C C . VAL B 1 434 ? -4.727 -38.125 4.816 1 87.5 434 VAL B C 1
ATOM 7935 O O . VAL B 1 434 ? -5.387 -38.844 5.562 1 87.5 434 VAL B O 1
ATOM 7938 N N . VAL B 1 435 ? -3.994 -38.656 3.865 1 89.25 435 VAL B N 1
ATOM 7939 C CA . VAL B 1 435 ? -3.902 -40.094 3.629 1 89.25 435 VAL B CA 1
ATOM 7940 C C . VAL B 1 435 ? -3.279 -40.781 4.844 1 89.25 435 VAL B C 1
ATOM 7942 O O . VAL B 1 435 ? -3.816 -41.75 5.352 1 89.25 435 VAL B O 1
ATOM 7945 N N . GLU B 1 436 ? -2.18 -40.188 5.246 1 91.12 436 GLU B N 1
ATOM 7946 C CA . GLU B 1 436 ? -1.518 -40.75 6.418 1 91.12 436 GLU B CA 1
ATOM 7947 C C . GLU B 1 436 ? -2.408 -40.656 7.656 1 91.12 436 GLU B C 1
ATOM 7949 O O . GLU B 1 436 ? -2.447 -41.594 8.469 1 91.12 436 GLU B O 1
ATOM 7954 N N . TRP B 1 437 ? -3.018 -39.562 7.785 1 90.94 437 TRP B N 1
ATOM 7955 C CA . TRP B 1 437 ? -3.934 -39.344 8.906 1 90.94 437 TRP B CA 1
ATOM 7956 C C . TRP B 1 437 ? -5.086 -40.344 8.844 1 90.94 437 TRP B C 1
ATOM 7958 O O . TRP B 1 437 ? -5.469 -40.938 9.867 1 90.94 437 TRP B O 1
ATOM 7968 N N . GLY B 1 438 ? -5.699 -40.5 7.66 1 90.56 438 GLY B N 1
ATOM 7969 C CA . GLY B 1 438 ? -6.773 -41.469 7.48 1 90.56 438 GLY B CA 1
ATOM 7970 C C . GLY B 1 438 ? -6.348 -42.906 7.762 1 90.56 438 GLY B C 1
ATOM 7971 O O . GLY B 1 438 ? -7.082 -43.656 8.398 1 90.56 438 GLY B O 1
ATOM 7972 N N . MET B 1 439 ? -5.188 -43.25 7.301 1 91.94 439 MET B N 1
ATOM 7973 C CA . MET B 1 439 ? -4.664 -44.594 7.551 1 91.94 439 MET B CA 1
ATOM 7974 C C . MET B 1 439 ? -4.484 -44.844 9.047 1 91.94 439 MET B C 1
ATOM 7976 O O . MET B 1 439 ? -4.781 -45.938 9.539 1 91.94 439 MET B O 1
ATOM 7980 N N . ALA B 1 440 ? -4.008 -43.812 9.688 1 92.69 440 ALA B N 1
ATOM 7981 C CA . ALA B 1 440 ? -3.816 -43.938 11.133 1 92.69 440 ALA B CA 1
ATOM 7982 C C . ALA B 1 440 ? -5.152 -44.094 11.852 1 92.69 440 ALA B C 1
ATOM 7984 O O . ALA B 1 440 ? -5.207 -44.719 12.922 1 92.69 440 ALA B O 1
ATOM 7985 N N . ASN B 1 441 ? -6.176 -43.562 11.281 1 91.62 441 ASN B N 1
ATOM 7986 C CA . ASN B 1 441 ? -7.496 -43.688 11.898 1 91.62 441 ASN B CA 1
ATOM 7987 C C . ASN B 1 441 ? -8.281 -44.844 11.336 1 91.62 441 ASN B C 1
ATOM 7989 O O . ASN B 1 441 ? -9.5 -44.906 11.477 1 91.62 441 ASN B O 1
ATOM 7993 N N . GLY B 1 442 ? -7.766 -45.688 10.547 1 90.12 442 GLY B N 1
ATOM 7994 C CA . GLY B 1 442 ? -8.359 -46.969 10.156 1 90.12 442 GLY B CA 1
ATOM 7995 C C . GLY B 1 442 ? -8.898 -46.969 8.742 1 90.12 442 GLY B C 1
ATOM 7996 O O . GLY B 1 442 ? -9.539 -47.938 8.305 1 90.12 442 GLY B O 1
ATOM 7997 N N . GLU B 1 443 ? -8.727 -45.938 8.031 1 89.44 443 GLU B N 1
ATOM 7998 C CA . GLU B 1 443 ? -9.172 -45.906 6.641 1 89.44 443 GLU B CA 1
ATOM 7999 C C . GLU B 1 443 ? -8.156 -46.594 5.727 1 89.44 443 GLU B C 1
ATOM 8001 O O . GLU B 1 443 ? -6.969 -46.656 6.047 1 89.44 443 GLU B O 1
ATOM 8006 N N . SER B 1 444 ? -8.648 -47.25 4.707 1 90.75 444 SER B N 1
ATOM 8007 C CA . SER B 1 444 ? -7.754 -47.875 3.76 1 90.75 444 SER B CA 1
ATOM 8008 C C . SER B 1 444 ? -7.16 -46.875 2.775 1 90.75 444 SER B C 1
ATOM 8010 O O . SER B 1 444 ? -7.816 -45.906 2.402 1 90.75 444 SER B O 1
ATOM 8012 N N . ARG B 1 445 ? -5.934 -47.125 2.424 1 88.56 445 ARG B N 1
ATOM 8013 C CA . ARG B 1 445 ? -5.234 -46.281 1.469 1 88.56 445 ARG B CA 1
ATOM 8014 C C . ARG B 1 445 ? -5.973 -46.219 0.137 1 88.56 445 ARG B C 1
ATOM 8016 O O . ARG B 1 445 ? -6.027 -45.188 -0.508 1 88.56 445 ARG B O 1
ATOM 8023 N N . LYS B 1 446 ? -6.531 -47.312 -0.28 1 88.81 446 LYS B N 1
ATOM 8024 C CA . LYS B 1 446 ? -7.227 -47.406 -1.561 1 88.81 446 LYS B CA 1
ATOM 8025 C C . LYS B 1 446 ? -8.438 -46.469 -1.597 1 88.81 446 LYS B C 1
ATOM 8027 O O . LYS B 1 446 ? -8.75 -45.906 -2.637 1 88.81 446 LYS B O 1
ATOM 8032 N N . GLU B 1 447 ? -9.039 -46.344 -0.493 1 85.5 447 GLU B N 1
ATOM 8033 C CA . GLU B 1 447 ? -10.227 -45.5 -0.418 1 85.5 447 GLU B CA 1
ATOM 8034 C C . GLU B 1 447 ? -9.852 -44.031 -0.454 1 85.5 447 GLU B C 1
ATOM 8036 O O . GLU B 1 447 ? -10.641 -43.188 -0.888 1 85.5 447 GLU B O 1
ATOM 8041 N N . LEU B 1 448 ? -8.68 -43.781 -0.052 1 87.75 448 LEU B N 1
ATOM 8042 C CA . LEU B 1 448 ? -8.25 -42.375 0.063 1 87.75 448 LEU B CA 1
ATOM 8043 C C . LEU B 1 448 ? -7.465 -41.969 -1.17 1 87.75 448 LEU B C 1
ATOM 8045 O O . LEU B 1 448 ? -7.199 -40.75 -1.356 1 87.75 448 LEU B O 1
ATOM 8049 N N . GLU B 1 449 ? -7.18 -42.938 -2 1 86.5 449 GLU B N 1
ATOM 8050 C CA . GLU B 1 449 ? -6.402 -42.625 -3.201 1 86.5 449 GLU B CA 1
ATOM 8051 C C . GLU B 1 449 ? -7.195 -41.75 -4.168 1 86.5 449 GLU B C 1
ATOM 8053 O O . GLU B 1 449 ? -8.367 -42.031 -4.434 1 86.5 449 GLU B O 1
ATOM 8058 N N . GLY B 1 450 ? -6.605 -40.656 -4.605 1 88.25 450 GLY B N 1
ATOM 8059 C CA . GLY B 1 450 ? -7.23 -39.781 -5.57 1 88.25 450 GLY B CA 1
ATOM 8060 C C . GLY B 1 450 ? -8.008 -38.625 -4.926 1 88.25 450 GLY B C 1
ATOM 8061 O O . GLY B 1 450 ? -8.578 -37.781 -5.617 1 88.25 450 GLY B O 1
ATOM 8062 N N . LEU B 1 451 ? -8.062 -38.688 -3.627 1 89.12 451 LEU B N 1
ATOM 8063 C CA . LEU B 1 451 ? -8.75 -37.625 -2.906 1 89.12 451 LEU B CA 1
ATOM 8064 C C . LEU B 1 451 ? -7.773 -36.531 -2.465 1 89.12 451 LEU B C 1
ATOM 8066 O O . LEU B 1 451 ? -6.672 -36.844 -2.008 1 89.12 451 LEU B O 1
ATOM 8070 N N . TYR B 1 452 ? -8.125 -35.312 -2.781 1 91.94 452 TYR B N 1
ATOM 8071 C CA . TYR B 1 452 ? -7.367 -34.156 -2.301 1 91.94 452 TYR B CA 1
ATOM 8072 C C . TYR B 1 452 ? -8.172 -33.344 -1.295 1 91.94 452 TYR B C 1
ATOM 8074 O O . TYR B 1 452 ? -9.383 -33.156 -1.468 1 91.94 452 TYR B O 1
ATOM 8082 N N . VAL B 1 453 ? -7.535 -33.031 -0.225 1 92.62 453 VAL B N 1
ATOM 8083 C CA . VAL B 1 453 ? -8.234 -32.25 0.793 1 92.62 453 VAL B CA 1
ATOM 8084 C C . VAL B 1 453 ? -7.496 -30.922 1.024 1 92.62 453 VAL B C 1
ATOM 8086 O O . VAL B 1 453 ? -6.273 -30.906 1.199 1 92.62 453 VAL B O 1
ATOM 8089 N N . ALA B 1 454 ? -8.195 -29.844 0.9 1 94.5 454 ALA B N 1
ATOM 8090 C CA . ALA B 1 454 ? -7.707 -28.516 1.268 1 94.5 454 ALA B CA 1
ATOM 8091 C C . ALA B 1 454 ? -8.352 -28.031 2.564 1 94.5 454 ALA B C 1
ATOM 8093 O O . ALA B 1 454 ? -9.578 -27.938 2.656 1 94.5 454 ALA B O 1
ATOM 8094 N N . HIS B 1 455 ? -7.539 -27.828 3.562 1 95.62 455 HIS B N 1
ATOM 8095 C CA . HIS B 1 455 ? -8.039 -27.344 4.848 1 95.62 455 HIS B CA 1
ATOM 8096 C C . HIS B 1 455 ? -7.785 -25.844 5.012 1 95.62 455 HIS B C 1
ATOM 8098 O O . HIS B 1 455 ? -6.637 -25.406 5.02 1 95.62 455 HIS B O 1
ATOM 8104 N N . LEU B 1 456 ? -8.844 -25.062 5.125 1 96.44 456 LEU B N 1
ATOM 8105 C CA . LEU B 1 456 ? -8.766 -23.609 5.215 1 96.44 456 LEU B CA 1
ATOM 8106 C C . LEU B 1 456 ? -9.227 -23.125 6.59 1 96.44 456 LEU B C 1
ATOM 8108 O O . LEU B 1 456 ? -10.312 -23.5 7.051 1 96.44 456 LEU B O 1
ATOM 8112 N N . LYS B 1 457 ? -8.391 -22.375 7.254 1 97.12 457 LYS B N 1
ATOM 8113 C CA . LYS B 1 457 ? -8.727 -21.75 8.523 1 97.12 457 LYS B CA 1
ATOM 8114 C C . LYS B 1 457 ? -8.578 -20.234 8.438 1 97.12 457 LYS B C 1
ATOM 8116 O O . LYS B 1 457 ? -7.523 -19.719 8.039 1 97.12 457 LYS B O 1
ATOM 8121 N N . ILE B 1 458 ? -9.609 -19.5 8.766 1 97.94 458 ILE B N 1
ATOM 8122 C CA . ILE B 1 458 ? -9.609 -18.047 8.781 1 97.94 458 ILE B CA 1
ATOM 8123 C C . ILE B 1 458 ? -9.992 -17.531 10.172 1 97.94 458 ILE B C 1
ATOM 8125 O O . ILE B 1 458 ? -10.977 -17.984 10.75 1 97.94 458 ILE B O 1
ATOM 8129 N N . TYR B 1 459 ? -9.242 -16.641 10.711 1 97.88 459 TYR B N 1
ATOM 8130 C CA . TYR B 1 459 ? -9.516 -16.125 12.047 1 97.88 459 TYR B CA 1
ATOM 8131 C C . TYR B 1 459 ? -8.922 -14.727 12.227 1 97.88 459 TYR B C 1
ATOM 8133 O O . TYR B 1 459 ? -8.102 -14.289 11.43 1 97.88 459 TYR B O 1
ATOM 8141 N N . TYR B 1 460 ? -9.422 -14.031 13.195 1 97.38 460 TYR B N 1
ATOM 8142 C CA . TYR B 1 460 ? -8.844 -12.727 13.516 1 97.38 460 TYR B CA 1
ATOM 8143 C C . TYR B 1 460 ? -7.523 -12.883 14.258 1 97.38 460 TYR B C 1
ATOM 8145 O O . TYR B 1 460 ? -7.418 -13.688 15.188 1 97.38 460 TYR B O 1
ATOM 8153 N N . LYS B 1 461 ? -6.602 -12.133 13.844 1 96.31 461 LYS B N 1
ATOM 8154 C CA . LYS B 1 461 ? -5.258 -12.211 14.398 1 96.31 461 LYS B CA 1
ATOM 8155 C C . LYS B 1 461 ? -5.219 -11.664 15.828 1 96.31 461 LYS B C 1
ATOM 8157 O O . LYS B 1 461 ? -4.621 -12.273 16.719 1 96.31 461 LYS B O 1
ATOM 8162 N N . ASN B 1 462 ? -5.895 -10.516 16 1 95.62 462 ASN B N 1
ATOM 8163 C CA . ASN B 1 462 ? -5.84 -9.805 17.281 1 95.62 462 ASN B CA 1
ATOM 8164 C C . ASN B 1 462 ? -7.23 -9.625 17.891 1 95.62 462 ASN B C 1
ATOM 8166 O O . ASN B 1 462 ? -8.227 -9.602 17.156 1 95.62 462 ASN B O 1
ATOM 8170 N N . ALA B 1 463 ? -7.246 -9.422 19.172 1 95.19 463 ALA B N 1
ATOM 8171 C CA . ALA B 1 463 ? -8.516 -9.25 19.875 1 95.19 463 ALA B CA 1
ATOM 8172 C C . ALA B 1 463 ? -9.039 -7.824 19.719 1 95.19 463 ALA B C 1
ATOM 8174 O O . ALA B 1 463 ? -10.242 -7.586 19.812 1 95.19 463 ALA B O 1
ATOM 8175 N N . GLN B 1 464 ? -8.102 -7 19.469 1 94.69 464 GLN B N 1
ATOM 8176 C CA . GLN B 1 464 ? -8.461 -5.594 19.328 1 94.69 464 GLN B CA 1
ATOM 8177 C C . GLN B 1 464 ? -7.824 -4.984 18.078 1 94.69 464 GLN B C 1
ATOM 8179 O O . GLN B 1 464 ? -6.773 -5.438 17.625 1 94.69 464 GLN B O 1
ATOM 8184 N N . ILE B 1 465 ? -8.539 -3.939 17.594 1 92.38 465 ILE B N 1
ATOM 8185 C CA . ILE B 1 465 ? -8.008 -3.256 16.422 1 92.38 465 ILE B CA 1
ATOM 8186 C C . ILE B 1 465 ? -8.031 -1.747 16.641 1 92.38 465 ILE B C 1
ATOM 8188 O O . ILE B 1 465 ? -8.852 -1.243 17.422 1 92.38 465 ILE B O 1
ATOM 8192 N N . MET B 1 466 ? -7.074 -1.102 16 1 91.62 466 MET B N 1
ATOM 8193 C CA . MET B 1 466 ? -7.055 0.358 15.961 1 91.62 466 MET B CA 1
ATOM 8194 C C . MET B 1 466 ? -7.707 0.875 14.68 1 91.62 466 MET B C 1
ATOM 8196 O O . MET B 1 466 ? -7.137 0.754 13.594 1 91.62 466 MET B O 1
ATOM 8200 N N . LYS B 1 467 ? -8.852 1.508 14.883 1 91.75 467 LYS B N 1
ATOM 8201 C CA . LYS B 1 467 ? -9.562 2.027 13.719 1 91.75 467 LYS B CA 1
ATOM 8202 C C . LYS B 1 467 ? -9 3.377 13.281 1 91.75 467 LYS B C 1
ATOM 8204 O O . LYS B 1 467 ? -8.422 4.105 14.094 1 91.75 467 LYS B O 1
ATOM 8209 N N . GLN B 1 468 ? -9.156 3.602 12.094 1 90.5 468 GLN B N 1
ATOM 8210 C CA . GLN B 1 468 ? -8.844 4.926 11.57 1 90.5 468 GLN B CA 1
ATOM 8211 C C . GLN B 1 468 ? -10.07 5.832 11.602 1 90.5 468 GLN B C 1
ATOM 8213 O O . GLN B 1 468 ? -11.195 5.371 11.391 1 90.5 468 GLN B O 1
ATOM 8218 N N . LYS B 1 469 ? -9.789 7.031 11.906 1 90.88 469 LYS B N 1
ATOM 8219 C CA . LYS B 1 469 ? -10.883 7.992 12.008 1 90.88 469 LYS B CA 1
ATOM 8220 C C . LYS B 1 469 ? -10.57 9.273 11.25 1 90.88 469 LYS B C 1
ATOM 8222 O O . LYS B 1 469 ? -9.477 9.836 11.391 1 90.88 469 LYS B O 1
ATOM 8227 N N . ARG B 1 470 ? -11.547 9.609 10.438 1 89.19 470 ARG B N 1
ATOM 8228 C CA . ARG B 1 470 ? -11.477 10.906 9.766 1 89.19 470 ARG B CA 1
ATOM 8229 C C . ARG B 1 470 ? -12.109 12 10.625 1 89.19 470 ARG B C 1
ATOM 8231 O O . ARG B 1 470 ? -13.281 11.906 11 1 89.19 470 ARG B O 1
ATOM 8238 N N . SER B 1 471 ? -11.297 12.953 10.938 1 89.06 471 SER B N 1
ATOM 8239 C CA . SER B 1 471 ? -11.789 14.031 11.789 1 89.06 471 SER B CA 1
ATOM 8240 C C . SER B 1 471 ? -11.359 15.398 11.266 1 89.06 471 SER B C 1
ATOM 8242 O O . SER B 1 471 ? -10.555 15.484 10.336 1 89.06 471 SER B O 1
ATOM 8244 N N . GLU B 1 472 ? -12.023 16.344 11.867 1 86.19 472 GLU B N 1
ATOM 8245 C CA . GLU B 1 472 ? -11.695 17.719 11.523 1 86.19 472 GLU B CA 1
ATOM 8246 C C . GLU B 1 472 ? -10.406 18.172 12.211 1 86.19 472 GLU B C 1
ATOM 8248 O O . GLU B 1 472 ? -10.234 17.969 13.414 1 86.19 472 GLU B O 1
ATOM 8253 N N . LEU B 1 473 ? -9.445 18.641 11.445 1 78.88 473 LEU B N 1
ATOM 8254 C CA . LEU B 1 473 ? -8.195 19.141 12.016 1 78.88 473 LEU B CA 1
ATOM 8255 C C . LEU B 1 473 ? -8.328 20.594 12.438 1 78.88 473 LEU B C 1
ATOM 8257 O O . LEU B 1 473 ? -8 20.953 13.578 1 78.88 473 LEU B O 1
ATOM 8261 N N . TYR B 1 474 ? -8.695 21.422 11.453 1 81.38 474 TYR B N 1
ATOM 8262 C CA . TYR B 1 474 ? -8.891 22.859 11.695 1 81.38 474 TYR B CA 1
ATOM 8263 C C . TYR B 1 474 ? -10.328 23.266 11.422 1 81.38 474 TYR B C 1
ATOM 8265 O O . TYR B 1 474 ? -10.727 23.422 10.266 1 81.38 474 TYR B O 1
ATOM 8273 N N . GLY B 1 475 ? -11.109 23.406 12.555 1 81.25 475 GLY B N 1
ATOM 8274 C CA . GLY B 1 475 ? -12.508 23.781 12.414 1 81.25 475 GLY B CA 1
ATOM 8275 C C . GLY B 1 475 ? -12.719 25.281 12.312 1 81.25 475 GLY B C 1
ATOM 8276 O O . GLY B 1 475 ? -11.75 26.062 12.359 1 81.25 475 GLY B O 1
ATOM 8277 N N . ILE B 1 476 ? -13.938 25.688 12.156 1 84.56 476 ILE B N 1
ATOM 8278 C CA . ILE B 1 476 ? -14.305 27.094 12.039 1 84.56 476 ILE B CA 1
ATOM 8279 C C . ILE B 1 476 ? -14.016 27.812 13.352 1 84.56 476 ILE B C 1
ATOM 8281 O O . ILE B 1 476 ? -13.617 28.984 13.352 1 84.56 476 ILE B O 1
ATOM 8285 N N . THR B 1 477 ? -14.18 27.156 14.438 1 86.19 477 THR B N 1
ATOM 8286 C CA . THR B 1 477 ? -13.914 27.781 15.734 1 86.19 477 THR B CA 1
ATOM 8287 C C . THR B 1 477 ? -12.422 28.047 15.898 1 86.19 477 THR B C 1
ATOM 8289 O O . THR B 1 477 ? -12.031 29.078 16.453 1 86.19 477 THR B O 1
ATOM 8292 N N . ASP B 1 478 ? -11.703 27.125 15.469 1 86.62 478 ASP B N 1
ATOM 8293 C CA . ASP B 1 478 ? -10.258 27.312 15.531 1 86.62 478 ASP B CA 1
ATOM 8294 C C . ASP B 1 478 ? -9.82 28.453 14.609 1 86.62 478 ASP B C 1
ATOM 8296 O O . ASP B 1 478 ? -8.922 29.234 14.961 1 86.62 478 ASP B O 1
ATOM 8300 N N . PHE B 1 479 ? -10.422 28.562 13.516 1 88.56 479 PHE B N 1
ATOM 8301 C CA . PHE B 1 479 ? -10.117 29.641 12.57 1 88.56 479 PHE B CA 1
ATOM 8302 C C . PHE B 1 479 ? -10.453 31 13.172 1 88.56 479 PHE B C 1
ATOM 8304 O O . PHE B 1 479 ? -9.633 31.922 13.125 1 88.56 479 PHE B O 1
ATOM 8311 N N . LEU B 1 480 ? -11.562 31.078 13.789 1 90.12 480 LEU B N 1
ATOM 8312 C CA . LEU B 1 480 ? -12 32.344 14.391 1 90.12 480 LEU B CA 1
ATOM 8313 C C . LEU B 1 480 ? -11.133 32.719 15.586 1 90.12 480 LEU B C 1
ATOM 8315 O O . LEU B 1 480 ? -10.836 33.875 15.805 1 90.12 480 LEU B O 1
ATOM 8319 N N . ALA B 1 481 ? -10.797 31.688 16.312 1 89.88 481 ALA B N 1
ATOM 8320 C CA . ALA B 1 481 ? -9.93 31.922 17.453 1 89.88 481 ALA B CA 1
ATOM 8321 C C . ALA B 1 481 ? -8.562 32.438 17.016 1 89.88 481 ALA B C 1
ATOM 8323 O O . ALA B 1 481 ? -8.016 33.375 17.641 1 89.88 481 ALA B O 1
ATOM 8324 N N . ASN B 1 482 ? -8.078 31.922 16 1 91.19 482 ASN B N 1
ATOM 8325 C CA . ASN B 1 482 ? -6.789 32.375 15.477 1 91.19 482 ASN B CA 1
ATOM 8326 C C . ASN B 1 482 ? -6.891 33.781 14.883 1 91.19 482 ASN B C 1
ATOM 8328 O O . ASN B 1 482 ? -5.969 34.594 15.023 1 91.19 482 ASN B O 1
ATOM 8332 N N . CYS B 1 483 ? -7.957 34 14.297 1 91.06 483 CYS B N 1
ATOM 8333 C CA . CYS B 1 483 ? -8.18 35.344 13.773 1 91.06 483 CYS B CA 1
ATOM 8334 C C . CYS B 1 483 ? -8.25 36.375 14.906 1 91.06 483 CYS B C 1
ATOM 8336 O O . CYS B 1 483 ? -7.637 37.438 14.82 1 91.06 483 CYS B O 1
ATOM 8338 N N . GLY B 1 484 ? -8.961 36.062 15.914 1 91.06 484 GLY B N 1
ATOM 8339 C CA . GLY B 1 484 ? -9.055 36.938 17.078 1 91.06 484 GLY B CA 1
ATOM 8340 C C . GLY B 1 484 ? -7.719 37.156 17.75 1 91.06 484 GLY B C 1
ATOM 8341 O O . GLY B 1 484 ? -7.418 38.281 18.172 1 91.06 484 GLY B O 1
ATOM 8342 N N . GLY B 1 485 ? -7.008 36.062 17.844 1 92.44 485 GLY B N 1
ATOM 8343 C CA . GLY B 1 485 ? -5.688 36.219 18.438 1 92.44 485 GLY B CA 1
ATOM 8344 C C . GLY B 1 485 ? -4.766 37.094 17.625 1 92.44 485 GLY B C 1
ATOM 8345 O O . GLY B 1 485 ? -4.016 37.906 18.203 1 92.44 485 GLY B O 1
ATOM 8346 N N . LEU B 1 486 ? -4.871 37.062 16.391 1 93.44 486 LEU B N 1
ATOM 8347 C CA . LEU B 1 486 ? -4.02 37.875 15.531 1 93.44 486 LEU B CA 1
ATOM 8348 C C . LEU B 1 486 ? -4.469 39.344 15.547 1 93.44 486 LEU B C 1
ATOM 8350 O O . LEU B 1 486 ? -3.641 40.25 15.586 1 93.44 486 LEU B O 1
ATOM 8354 N N . LEU B 1 487 ? -5.746 39.531 15.5 1 93.62 487 LEU B N 1
ATOM 8355 C CA . LEU B 1 487 ? -6.285 40.875 15.578 1 93.62 487 LEU B CA 1
ATOM 8356 C C . LEU B 1 487 ? -5.941 41.5 16.922 1 93.62 487 LEU B C 1
ATOM 8358 O O . LEU B 1 487 ? -5.637 42.719 16.984 1 93.62 487 LEU B O 1
ATOM 8362 N N . GLY B 1 488 ? -5.992 40.719 17.922 1 90.31 488 GLY B N 1
ATOM 8363 C CA . GLY B 1 488 ? -5.598 41.188 19.234 1 90.31 488 GLY B CA 1
ATOM 8364 C C . GLY B 1 488 ? -4.117 41.5 19.328 1 90.31 488 GLY B C 1
ATOM 8365 O O . GLY B 1 488 ? -3.732 42.5 19.938 1 90.31 488 GLY B O 1
ATOM 8366 N N . LEU B 1 489 ? -3.373 40.75 18.734 1 91.75 489 LEU B N 1
ATOM 8367 C CA . LEU B 1 489 ? -1.925 40.906 18.797 1 91.75 489 LEU B CA 1
ATOM 8368 C C . LEU B 1 489 ? -1.484 42.125 18 1 91.75 489 LEU B C 1
ATOM 8370 O O . LEU B 1 489 ? -0.661 42.906 18.469 1 91.75 489 LEU B O 1
ATOM 8374 N N . CYS B 1 490 ? -2.029 42.312 16.859 1 92.69 490 CYS B N 1
ATOM 8375 C CA . CYS B 1 490 ? -1.534 43.375 15.969 1 92.69 490 CYS B CA 1
ATOM 8376 C C . CYS B 1 490 ? -2.195 44.719 16.266 1 92.69 490 CYS B C 1
ATOM 8378 O O . CYS B 1 490 ? -1.531 45.75 16.266 1 92.69 490 CYS B O 1
ATOM 8380 N N . LEU B 1 491 ? -3.504 44.688 16.531 1 91 491 LEU B N 1
ATOM 8381 C CA . LEU B 1 491 ? -4.238 45.938 16.562 1 91 491 LEU B CA 1
ATOM 8382 C C . LEU B 1 491 ? -4.996 46.094 17.875 1 91 491 LEU B C 1
ATOM 8384 O O . LEU B 1 491 ? -5.461 47.188 18.203 1 91 491 LEU B O 1
ATOM 8388 N N . GLY B 1 492 ? -5.176 45.125 18.625 1 89.94 492 GLY B N 1
ATOM 8389 C CA . GLY B 1 492 ? -6.02 45.188 19.812 1 89.94 492 GLY B CA 1
ATOM 8390 C C . GLY B 1 492 ? -7.488 45.375 19.484 1 89.94 492 GLY B C 1
ATOM 8391 O O . GLY B 1 492 ? -8.195 46.062 20.219 1 89.94 492 GLY B O 1
ATOM 8392 N N . VAL B 1 493 ? -7.828 44.875 18.344 1 88.75 493 VAL B N 1
ATOM 8393 C CA . VAL B 1 493 ? -9.188 45.094 17.859 1 88.75 493 VAL B CA 1
ATOM 8394 C C . VAL B 1 493 ? -10.062 43.906 18.266 1 88.75 493 VAL B C 1
ATOM 8396 O O . VAL B 1 493 ? -9.602 42.75 18.312 1 88.75 493 VAL B O 1
ATOM 8399 N N . SER B 1 494 ? -11.32 44.156 18.672 1 87.25 494 SER B N 1
ATOM 8400 C CA . SER B 1 494 ? -12.359 43.156 18.922 1 87.25 494 SER B CA 1
ATOM 8401 C C . SER B 1 494 ? -13.578 43.406 18.047 1 87.25 494 SER B C 1
ATOM 8403 O O . SER B 1 494 ? -13.602 44.344 17.25 1 87.25 494 SER B O 1
ATOM 8405 N N . LEU B 1 495 ? -14.547 42.594 18.125 1 88.69 495 LEU B N 1
ATOM 8406 C CA . LEU B 1 495 ? -15.797 42.781 17.406 1 88.69 495 LEU B CA 1
ATOM 8407 C C . LEU B 1 495 ? -16.516 44.031 17.875 1 88.69 495 LEU B C 1
ATOM 8409 O O . LEU B 1 495 ? -17.156 44.719 17.078 1 88.69 495 LEU B O 1
ATOM 8413 N N . LEU B 1 496 ? -16.328 44.375 19.062 1 86.31 496 LEU B N 1
ATOM 8414 C CA . LEU B 1 496 ? -16.938 45.594 19.609 1 86.31 496 LEU B CA 1
ATOM 8415 C C . LEU B 1 496 ? -16.297 46.844 19.031 1 86.31 496 LEU B C 1
ATOM 8417 O O . LEU B 1 496 ? -16.969 47.844 18.844 1 86.31 496 LEU B O 1
ATOM 8421 N N . SER B 1 497 ? -14.984 46.719 18.781 1 88.88 497 SER B N 1
ATOM 8422 C CA . SER B 1 497 ? -14.305 47.844 18.156 1 88.88 497 SER B CA 1
ATOM 8423 C C . SER B 1 497 ? -14.852 48.125 16.766 1 88.88 497 SER B C 1
ATOM 8425 O O . SER B 1 497 ? -14.914 49.281 16.328 1 88.88 497 SER B O 1
ATOM 8427 N N . LEU B 1 498 ? -15.289 47.125 16.188 1 88.19 498 LEU B N 1
ATOM 8428 C CA . LEU B 1 498 ? -15.875 47.281 14.859 1 88.19 498 LEU B CA 1
ATOM 8429 C C . LEU B 1 498 ? -17.266 47.906 14.961 1 88.19 498 LEU B C 1
ATOM 8431 O O . LEU B 1 498 ? -17.656 48.719 14.125 1 88.19 498 LEU B O 1
ATOM 8435 N N . VAL B 1 499 ? -18 47.5 15.922 1 90.25 499 VAL B N 1
ATOM 8436 C CA . VAL B 1 499 ? -19.328 48.094 16.141 1 90.25 499 VAL B CA 1
ATOM 8437 C C . VAL B 1 499 ? -19.172 49.562 16.516 1 90.25 499 VAL B C 1
ATOM 8439 O O . VAL B 1 499 ? -19.984 50.406 16.094 1 90.25 499 VAL B O 1
ATOM 8442 N N . GLU B 1 500 ? -18.125 49.844 17.266 1 88.38 500 GLU B N 1
ATOM 8443 C CA . GLU B 1 500 ? -17.828 51.219 17.609 1 88.38 500 GLU B CA 1
ATOM 8444 C C . GLU B 1 500 ? -17.562 52.062 16.359 1 88.38 500 GLU B C 1
ATOM 8446 O O . GLU B 1 500 ? -18.047 53.188 16.266 1 88.38 500 GLU B O 1
ATOM 8451 N N . LEU B 1 501 ? -16.891 51.531 15.484 1 87.38 501 LEU B N 1
ATOM 8452 C CA . LEU B 1 501 ? -16.609 52.219 14.242 1 87.38 501 LEU B CA 1
ATOM 8453 C C . LEU B 1 501 ? -17.891 52.469 13.453 1 87.38 501 LEU B C 1
ATOM 8455 O O . LEU B 1 501 ? -18.094 53.562 12.93 1 87.38 501 LEU B O 1
ATOM 8459 N N . CYS B 1 502 ? -18.703 51.562 13.461 1 89.44 502 CYS B N 1
ATOM 8460 C CA . CYS B 1 502 ? -19.969 51.688 12.766 1 89.44 502 CYS B CA 1
ATOM 8461 C C . CYS B 1 502 ? -20.859 52.719 13.461 1 89.44 502 CYS B C 1
ATOM 8463 O O . CYS B 1 502 ? -21.562 53.5 12.805 1 89.44 502 CYS B O 1
ATOM 8465 N N . TYR B 1 503 ? -20.766 52.688 14.773 1 88.75 503 TYR B N 1
ATOM 8466 C CA . TYR B 1 503 ? -21.531 53.656 15.562 1 88.75 503 TYR B CA 1
ATOM 8467 C C . TYR B 1 503 ? -21.141 55.094 15.234 1 88.75 503 TYR B C 1
ATOM 8469 O O . TYR B 1 503 ? -22 55.938 15 1 88.75 503 TYR B O 1
ATOM 8477 N N . TYR B 1 504 ? -19.859 55.438 15.086 1 88.94 504 TYR B N 1
ATOM 8478 C CA . TYR B 1 504 ? -19.359 56.781 14.859 1 88.94 504 TYR B CA 1
ATOM 8479 C C . TYR B 1 504 ? -19.516 57.188 13.398 1 88.94 504 TYR B C 1
ATOM 8481 O O . TYR B 1 504 ? -19.531 58.375 13.07 1 88.94 504 TYR B O 1
ATOM 8489 N N . CYS B 1 505 ? -19.688 56.125 12.555 1 85.81 505 CYS B N 1
ATOM 8490 C CA . CYS B 1 505 ? -19.859 56.438 11.133 1 85.81 505 CYS B CA 1
ATOM 8491 C C . CYS B 1 505 ? -21.328 56.594 10.781 1 85.81 505 CYS B C 1
ATOM 8493 O O . CYS B 1 505 ? -21.672 57.25 9.789 1 85.81 505 CYS B O 1
ATOM 8495 N N . SER B 1 506 ? -22.203 56.125 11.594 1 87.56 506 SER B N 1
ATOM 8496 C CA . SER B 1 506 ? -23.594 56.094 11.188 1 87.56 506 SER B CA 1
ATOM 8497 C C . SER B 1 506 ? -24.469 56.812 12.227 1 87.56 506 SER B C 1
ATOM 8499 O O . SER B 1 506 ? -25.047 57.875 11.953 1 87.56 506 SER B O 1
ATOM 8501 N N . VAL B 1 507 ? -24.438 56.25 13.445 1 86.19 507 VAL B N 1
ATOM 8502 C CA . VAL B 1 507 ? -25.406 56.688 14.445 1 86.19 507 VAL B CA 1
ATOM 8503 C C . VAL B 1 507 ? -25.031 58.062 14.977 1 86.19 507 VAL B C 1
ATOM 8505 O O . VAL B 1 507 ? -25.891 58.938 15.094 1 86.19 507 VAL B O 1
ATOM 8508 N N . ARG B 1 508 ? -23.797 58.312 15.266 1 86.31 508 ARG B N 1
ATOM 8509 C CA . ARG B 1 508 ? -23.359 59.531 15.914 1 86.31 508 ARG B CA 1
ATOM 8510 C C . ARG B 1 508 ? -23.547 60.719 14.992 1 86.31 508 ARG B C 1
ATOM 8512 O O . ARG B 1 508 ? -24.062 61.781 15.422 1 86.31 508 ARG B O 1
ATOM 8519 N N . PRO B 1 509 ? -23.25 60.625 13.711 1 85.56 509 PRO B N 1
ATOM 8520 C CA . PRO B 1 509 ? -23.484 61.781 12.828 1 85.56 509 PRO B CA 1
ATOM 8521 C C . PRO B 1 509 ? -24.969 62.094 12.656 1 85.56 509 PRO B C 1
ATOM 8523 O O . PRO B 1 509 ? -25.359 63.25 12.555 1 85.56 509 PRO B O 1
ATOM 8526 N N . VAL B 1 510 ? -25.734 61.125 12.664 1 85.81 510 VAL B N 1
ATOM 8527 C CA . VAL B 1 510 ? -27.172 61.312 12.508 1 85.81 510 VAL B CA 1
ATOM 8528 C C . VAL B 1 510 ? -27.734 62.031 13.734 1 85.81 510 VAL B C 1
ATOM 8530 O O . VAL B 1 510 ? -28.578 62.938 13.617 1 85.81 510 VAL B O 1
ATOM 8533 N N . MET B 1 511 ? -27.266 61.594 14.844 1 84.56 511 MET B N 1
ATOM 8534 C CA . MET B 1 511 ? -27.75 62.188 16.078 1 84.56 511 MET B CA 1
ATOM 8535 C C . MET B 1 511 ? -27.281 63.656 16.172 1 84.56 511 MET B C 1
ATOM 8537 O O . MET B 1 511 ? -28 64.5 16.688 1 84.56 511 MET B O 1
ATOM 8541 N N . LEU B 1 512 ? -26.047 63.938 15.711 1 82.5 512 LEU B N 1
ATOM 8542 C CA . LEU B 1 512 ? -25.516 65.312 15.711 1 82.5 512 LEU B CA 1
ATOM 8543 C C . LEU B 1 512 ? -26.281 66.188 14.719 1 82.5 512 LEU B C 1
ATOM 8545 O O . LEU B 1 512 ? -26.547 67.375 15 1 82.5 512 LEU B O 1
ATOM 8549 N N . TRP B 1 513 ? -26.688 65.625 13.617 1 80.5 513 TRP B N 1
ATOM 8550 C CA . TRP B 1 513 ? -27.453 66.375 12.617 1 80.5 513 TRP B CA 1
ATOM 8551 C C . TRP B 1 513 ? -28.844 66.688 13.141 1 80.5 513 TRP B C 1
ATOM 8553 O O . TRP B 1 513 ? -29.359 67.812 12.922 1 80.5 513 TRP B O 1
ATOM 8563 N N . LYS B 1 514 ? -29.359 65.812 13.875 1 81.44 514 LYS B N 1
ATOM 8564 C CA . LYS B 1 514 ? -30.688 66.062 14.445 1 81.44 514 LYS B CA 1
ATOM 8565 C C . LYS B 1 514 ? -30.625 67.125 15.516 1 81.44 514 LYS B C 1
ATOM 8567 O O . LYS B 1 514 ? -31.531 68 15.625 1 81.44 514 LYS B O 1
ATOM 8572 N N . LYS B 1 515 ? -29.562 67.062 16.266 1 78.75 515 LYS B N 1
ATOM 8573 C CA . LYS B 1 515 ? -29.375 68.062 17.297 1 78.75 515 LYS B CA 1
ATOM 8574 C C . LYS B 1 515 ? -29.172 69.438 16.688 1 78.75 515 LYS B C 1
ATOM 8576 O O . LYS B 1 515 ? -29.688 70.438 17.188 1 78.75 515 LYS B O 1
ATOM 8581 N N . TRP B 1 516 ? -28.484 69.562 15.555 1 74.94 516 TRP B N 1
ATOM 8582 C CA . TRP B 1 516 ? -28.219 70.812 14.883 1 74.94 516 TRP B CA 1
ATOM 8583 C C . TRP B 1 516 ? -29.484 71.375 14.25 1 74.94 516 TRP B C 1
ATOM 8585 O O . TRP B 1 516 ? -29.688 72.562 14.211 1 74.94 516 TRP B O 1
ATOM 8595 N N . SER B 1 517 ? -30.312 70.5 13.883 1 74.56 517 SER B N 1
ATOM 8596 C CA . SER B 1 517 ? -31.547 70.938 13.258 1 74.56 517 SER B CA 1
ATOM 8597 C C . SER B 1 517 ? -32.531 71.5 14.289 1 74.56 517 SER B C 1
ATOM 8599 O O . SER B 1 517 ? -33.406 72.312 13.977 1 74.56 517 SER B O 1
ATOM 8601 N N . GLN B 1 518 ? -32.406 71.062 15.5 1 70.75 518 GLN B N 1
ATOM 8602 C CA . GLN B 1 518 ? -33.344 71.438 16.531 1 70.75 518 GLN B CA 1
ATOM 8603 C C . GLN B 1 518 ? -32.844 72.75 17.234 1 70.75 518 GLN B C 1
ATOM 8605 O O . GLN B 1 518 ? -33.562 73.312 18.062 1 70.75 518 GLN B O 1
ATOM 8610 N N . VAL B 1 519 ? -31.672 73.062 17.141 1 61 519 VAL B N 1
ATOM 8611 C CA . VAL B 1 519 ? -31.234 74.25 17.781 1 61 519 VAL B CA 1
ATOM 8612 C C . VAL B 1 519 ? -31.938 75.438 17.109 1 61 519 VAL B C 1
ATOM 8614 O O . VAL B 1 519 ? -31.828 75.688 15.906 1 61 519 VAL B O 1
ATOM 8617 N N . PRO B 1 520 ? -33 76.062 17.75 1 60.06 520 PRO B N 1
ATOM 8618 C CA . PRO B 1 520 ? -33.688 77.25 17.219 1 60.06 520 PRO B CA 1
ATOM 8619 C C . PRO B 1 520 ? -32.719 78.375 16.797 1 60.06 520 PRO B C 1
ATOM 8621 O O . PRO B 1 520 ? -31.625 78.5 17.359 1 60.06 520 PRO B O 1
ATOM 8624 N N . PRO B 1 521 ? -32.875 78.938 15.578 1 52.94 521 PRO B N 1
ATOM 8625 C CA . PRO B 1 521 ? -32.031 80.062 15.219 1 52.94 521 PRO B CA 1
ATOM 8626 C C . PRO B 1 521 ? -31.891 81.062 16.344 1 52.94 521 PRO B C 1
ATOM 8628 O O . PRO B 1 521 ? -32.844 81.25 17.109 1 52.94 521 PRO B O 1
ATOM 8631 N N . LYS B 1 522 ? -30.75 81.312 16.828 1 51.81 522 LYS B N 1
ATOM 8632 C CA . LYS B 1 522 ? -30.578 82.438 17.734 1 51.81 522 LYS B CA 1
ATOM 8633 C C . LYS B 1 522 ? -31.484 83.625 17.359 1 51.81 522 LYS B C 1
ATOM 8635 O O . LYS B 1 522 ? -31.406 84.125 16.234 1 51.81 522 LYS B O 1
ATOM 8640 N N . THR B 1 523 ? -32.688 83.625 17.828 1 45.12 523 THR B N 1
ATOM 8641 C CA . THR B 1 523 ? -33.406 84.875 17.688 1 45.12 523 THR B CA 1
ATOM 8642 C C . THR B 1 523 ? -32.5 86.062 18.031 1 45.12 523 THR B C 1
ATOM 8644 O O . THR B 1 523 ? -31.891 86.125 19.109 1 45.12 523 THR B O 1
ATOM 8647 N N . GLU B 1 524 ? -31.938 86.688 17.016 1 42.28 524 GLU B N 1
ATOM 8648 C CA . GLU B 1 524 ? -31.391 88.062 17.188 1 42.28 524 GLU B CA 1
ATOM 8649 C C . GLU B 1 524 ? -32.312 88.938 18.062 1 42.28 524 GLU B C 1
ATOM 8651 O O . GLU B 1 524 ? -33.469 89.125 17.734 1 42.28 524 GLU B O 1
ATOM 8656 N N . ASN B 1 525 ? -32.281 88.75 19.391 1 38.41 525 ASN B N 1
ATOM 8657 C CA . ASN B 1 525 ? -32.938 89.75 20.219 1 38.41 525 ASN B CA 1
ATOM 8658 C C . ASN B 1 525 ? -32.719 91.125 19.688 1 38.41 525 ASN B C 1
ATOM 8660 O O . ASN B 1 525 ? -31.578 91.625 19.625 1 38.41 525 ASN B O 1
ATOM 8664 N N . ASN B 1 526 ? -33.469 91.625 18.719 1 37.44 526 ASN B N 1
ATOM 8665 C CA . ASN B 1 526 ? -33.625 93 18.5 1 37.44 526 ASN B CA 1
ATOM 8666 C C . ASN B 1 526 ? -33.656 93.812 19.812 1 37.44 526 ASN B C 1
ATOM 8668 O O . ASN B 1 526 ? -34.094 93.25 20.828 1 37.44 526 ASN B O 1
ATOM 8672 N N . GLY B 1 527 ? -33.031 95 19.969 1 34.88 527 GLY B N 1
ATOM 8673 C CA . GLY B 1 527 ? -32.844 96.062 20.984 1 34.88 527 GLY B CA 1
ATOM 8674 C C . GLY B 1 527 ? -34.062 96.312 21.812 1 34.88 527 GLY B C 1
ATOM 8675 O O . GLY B 1 527 ? -34.875 97.188 21.484 1 34.88 527 GLY B O 1
ATOM 8676 N N . LEU B 1 528 ? -34.906 95.438 22.234 1 32.28 528 LEU B N 1
ATOM 8677 C CA . LEU B 1 528 ? -35.938 96.062 23.016 1 32.28 528 LEU B CA 1
ATOM 8678 C C . LEU B 1 528 ? -35.344 97 24.094 1 32.28 528 LEU B C 1
ATOM 8680 O O . LEU B 1 528 ? -34.312 96.625 24.688 1 32.28 528 LEU B O 1
ATOM 8684 N N . PRO B 1 529 ? -35.719 98.312 23.953 1 34.75 529 PRO B N 1
ATOM 8685 C CA . PRO B 1 529 ? -35.281 99.312 24.938 1 34.75 529 PRO B CA 1
ATOM 8686 C C . PRO B 1 529 ? -35.344 98.812 26.375 1 34.75 529 PRO B C 1
ATOM 8688 O O . PRO B 1 529 ? -36.219 98 26.703 1 34.75 529 PRO B O 1
ATOM 8691 N N . GLU B 1 530 ? -34.219 98.562 27 1 32.75 530 GLU B N 1
ATOM 8692 C CA . GLU B 1 530 ? -34.062 98.312 28.422 1 32.75 530 GLU B CA 1
ATOM 8693 C C . GLU B 1 530 ? -35.062 99.062 29.266 1 32.75 530 GLU B C 1
ATOM 8695 O O . GLU B 1 530 ? -34.969 100.312 29.359 1 32.75 530 GLU B O 1
ATOM 8700 N N . VAL B 1 531 ? -36.438 98.875 29.125 1 30.48 531 VAL B N 1
ATOM 8701 C CA . VAL B 1 531 ? -37.344 99.438 30.109 1 30.48 531 VAL B CA 1
ATOM 8702 C C . VAL B 1 531 ? -36.781 99.25 31.516 1 30.48 531 VAL B C 1
ATOM 8704 O O . VAL B 1 531 ? -36.344 98.188 31.891 1 30.48 531 VAL B O 1
ATOM 8707 N N . CYS B 1 532 ? -36.344 100.375 32.094 1 29.17 532 CYS B N 1
ATOM 8708 C CA . CYS B 1 532 ? -35.938 100.688 33.469 1 29.17 532 CYS B CA 1
ATOM 8709 C C . CYS B 1 532 ? -36.906 100.062 34.469 1 29.17 532 CYS B C 1
ATOM 8711 O O . CYS B 1 532 ? -38.031 100.5 34.625 1 29.17 532 CYS B O 1
ATOM 8713 N N . LEU B 1 533 ? -37.062 98.75 34.375 1 25.77 533 LEU B N 1
ATOM 8714 C CA . LEU B 1 533 ? -37.938 98.125 35.375 1 25.77 533 LEU B CA 1
ATOM 8715 C C . LEU B 1 533 ? -37.656 98.688 36.781 1 25.77 533 LEU B C 1
ATOM 8717 O O . LEU B 1 533 ? -36.5 98.625 37.25 1 25.77 533 LEU B O 1
ATOM 8721 N N . LEU B 1 534 ? -38.469 99.812 37.156 1 26.19 534 LEU B N 1
ATOM 8722 C CA . LEU B 1 534 ? -38.688 100.438 38.438 1 26.19 534 LEU B CA 1
ATOM 8723 C C . LEU B 1 534 ? -38.719 99.375 39.562 1 26.19 534 LEU B C 1
ATOM 8725 O O . LEU B 1 534 ? -39.312 98.312 39.375 1 26.19 534 LEU B O 1
ATOM 8729 N N . SER B 1 535 ? -37.75 99.5 40.469 1 23.84 535 SER B N 1
ATOM 8730 C CA . SER B 1 535 ? -37.531 98.688 41.688 1 23.84 535 SER B CA 1
ATOM 8731 C C . SER B 1 535 ? -38.844 98.438 42.375 1 23.84 535 SER B C 1
ATOM 8733 O O . SER B 1 535 ? -39.844 99.125 42.188 1 23.84 535 SER B O 1
ATOM 8735 N N . ALA B 1 536 ? -38.781 97.375 43.25 1 24.86 536 ALA B N 1
ATOM 8736 C CA . ALA B 1 536 ? -39.531 96.5 44.156 1 24.86 536 ALA B CA 1
ATOM 8737 C C . ALA B 1 536 ? -40.438 97.312 45.062 1 24.86 536 ALA B C 1
ATOM 8739 O O . ALA B 1 536 ? -41.531 96.875 45.438 1 24.86 536 ALA B O 1
ATOM 8740 N N . ALA B 1 537 ? -39.906 98.438 45.781 1 25.72 537 ALA B N 1
ATOM 8741 C CA . ALA B 1 537 ? -40.219 98.5 47.219 1 25.72 537 ALA B CA 1
ATOM 8742 C C . ALA B 1 537 ? -41.594 99.062 47.469 1 25.72 537 ALA B C 1
ATOM 8744 O O . ALA B 1 537 ? -42.094 99.062 48.594 1 25.72 537 ALA B O 1
ATOM 8745 N N . GLU B 1 538 ? -42.188 99.938 46.625 1 24.39 538 GLU B N 1
ATOM 8746 C CA . GLU B 1 538 ? -43.219 100.625 47.375 1 24.39 538 GLU B CA 1
ATOM 8747 C C . GLU B 1 538 ? -44.406 99.688 47.656 1 24.39 538 GLU B C 1
ATOM 8749 O O . GLU B 1 538 ? -45.219 99.938 48.531 1 24.39 538 GLU B O 1
ATOM 8754 N N . VAL B 1 539 ? -44.812 98.875 46.656 1 23.94 539 VAL B N 1
ATOM 8755 C CA . VAL B 1 539 ? -46.219 98.562 46.844 1 23.94 539 VAL B CA 1
ATOM 8756 C C . VAL B 1 539 ? -46.344 97.438 47.906 1 23.94 539 VAL B C 1
ATOM 8758 O O . VAL B 1 539 ? -46.062 96.312 47.625 1 23.94 539 VAL B O 1
ATOM 8761 N N . ARG B 1 540 ? -45.719 97.562 49.031 1 20.97 540 ARG B N 1
ATOM 8762 C CA . ARG B 1 540 ? -45.969 96.562 50 1 20.97 540 ARG B CA 1
ATOM 8763 C C . ARG B 1 540 ? -47.469 96.312 50.156 1 20.97 540 ARG B C 1
ATOM 8765 O O . ARG B 1 540 ? -47.938 95.188 50.125 1 20.97 540 ARG B O 1
ATOM 8772 N N . LYS B 1 541 ? -48.156 97.062 51.031 1 24.7 541 LYS B N 1
ATOM 8773 C CA . LYS B 1 541 ? -48.875 96.438 52.156 1 24.7 541 LYS B CA 1
ATOM 8774 C C . LYS B 1 541 ? -50.281 96 51.75 1 24.7 541 LYS B C 1
ATOM 8776 O O . LYS B 1 541 ? -51 95.438 52.531 1 24.7 541 LYS B O 1
ATOM 8781 N N . GLN B 1 542 ? -50.781 96.438 50.625 1 21.05 542 GLN B N 1
ATOM 8782 C CA . GLN B 1 542 ? -52.219 96.562 50.938 1 21.05 542 GLN B CA 1
ATOM 8783 C C . GLN B 1 542 ? -52.781 95.188 51.375 1 21.05 542 GLN B C 1
ATOM 8785 O O . GLN B 1 542 ? -52.219 94.125 51.031 1 21.05 542 GLN B O 1
ATOM 8790 N N . ASP B 1 543 ? -54.219 95.188 51.719 1 22.69 543 ASP B N 1
ATOM 8791 C CA . ASP B 1 543 ? -55.281 94.688 52.594 1 22.69 543 ASP B CA 1
ATOM 8792 C C . ASP B 1 543 ? -55.688 93.25 52.125 1 22.69 543 ASP B C 1
ATOM 8794 O O . ASP B 1 543 ? -56.156 93.062 51 1 22.69 543 ASP B O 1
ATOM 8798 N N . VAL B 1 544 ? -55.062 92.188 52.656 1 22.97 544 VAL B N 1
ATOM 8799 C CA . VAL B 1 544 ? -55.531 90.812 52.75 1 22.97 544 VAL B CA 1
ATOM 8800 C C . VAL B 1 544 ? -56.875 90.75 53.438 1 22.97 544 VAL B C 1
ATOM 8802 O O . VAL B 1 544 ? -56.969 90.812 54.656 1 22.97 544 VAL B O 1
ATOM 8805 N N . ARG B 1 545 ? -57.719 91.688 53.375 1 22.53 545 ARG B N 1
ATOM 8806 C CA . ARG B 1 545 ? -58.875 91.375 54.188 1 22.53 545 ARG B CA 1
ATOM 8807 C C . ARG B 1 545 ? -59.594 90.125 53.688 1 22.53 545 ARG B C 1
ATOM 8809 O O . ARG B 1 545 ? -60.312 90.188 52.688 1 22.53 545 ARG B O 1
ATOM 8816 N N . VAL B 1 546 ? -58.812 89 53.656 1 21.38 546 VAL B N 1
ATOM 8817 C CA . VAL B 1 546 ? -59.531 87.688 53.844 1 21.38 546 VAL B CA 1
ATOM 8818 C C . VAL B 1 546 ? -60.344 87.75 55.125 1 21.38 546 VAL B C 1
ATOM 8820 O O . VAL B 1 546 ? -59.906 88.312 56.125 1 21.38 546 VAL B O 1
ATOM 8823 N N . SER B 1 547 ? -61.719 87.562 55.25 1 24.2 547 SER B N 1
ATOM 8824 C CA . SER B 1 547 ? -62.906 87.375 56.062 1 24.2 547 SER B CA 1
ATOM 8825 C C . SER B 1 547 ? -62.656 86.188 57.062 1 24.2 547 SER B C 1
ATOM 8827 O O . SER B 1 547 ? -62.875 86.375 58.281 1 24.2 547 SER B O 1
ATOM 8829 N N . GLY B 1 548 ? -63.375 85.062 57.562 1 21.7 548 GLY B N 1
ATOM 8830 C CA . GLY B 1 548 ? -63.344 84.625 58.938 1 21.7 548 GLY B CA 1
ATOM 8831 C C . GLY B 1 548 ? -61.938 84.188 59.375 1 21.7 548 GLY B C 1
ATOM 8832 O O . GLY B 1 548 ? -61.531 84.438 60.531 1 21.7 548 GLY B O 1
ATOM 8833 N N . ILE B 1 549 ? -61.125 83.375 58.594 1 20.8 549 ILE B N 1
ATOM 8834 C CA . ILE B 1 549 ? -60.969 81.938 58.938 1 20.8 549 ILE B CA 1
ATOM 8835 C C . ILE B 1 549 ? -59.875 81.812 60 1 20.8 549 ILE B C 1
ATOM 8837 O O . ILE B 1 549 ? -58.75 82.312 59.844 1 20.8 549 ILE B O 1
ATOM 8841 N N . TYR B 1 550 ? -60.188 81 61.344 1 20.02 550 TYR B N 1
ATOM 8842 C CA . TYR B 1 550 ? -59.375 81 62.562 1 20.02 550 TYR B CA 1
ATOM 8843 C C . TYR B 1 550 ? -57.875 80.875 62.25 1 20.02 550 TYR B C 1
ATOM 8845 O O . TYR B 1 550 ? -57.5 80.25 61.281 1 20.02 550 TYR B O 1
#

pLDDT: mean 84.0, std 16.67, range [18.47, 97.94]